Protein AF-0000000083410800 (afdb_homodimer)

Radius of gyration: 38.14 Å; Cα contacts (8 Å, |Δi|>4): 1148; chains: 2; bounding box: 90×113×81 Å

Structure (mmCIF, N/CA/C/O backbone):
data_AF-0000000083410800-model_v1
#
loop_
_entity.id
_entity.type
_entity.pdbx_description
1 polymer 'Site-specific integrase'
#
loop_
_atom_site.group_PDB
_atom_site.id
_atom_site.type_symbol
_atom_site.label_atom_id
_atom_site.label_alt_id
_atom_site.label_comp_id
_atom_site.label_asym_id
_atom_site.label_entity_id
_atom_site.label_seq_id
_atom_site.pdbx_PDB_ins_code
_atom_site.Cartn_x
_atom_site.Cartn_y
_atom_site.Cartn_z
_atom_site.occupancy
_atom_site.B_iso_or_equiv
_atom_site.auth_seq_id
_atom_site.auth_comp_id
_atom_site.auth_asym_id
_atom_site.auth_atom_id
_atom_site.pdbx_PDB_model_num
ATOM 1 N N . MET A 1 1 ? 15.609 52.062 45.719 1 29.45 1 MET A N 1
ATOM 2 C CA . MET A 1 1 ? 15.445 51.281 44.5 1 29.45 1 MET A CA 1
ATOM 3 C C . MET A 1 1 ? 14.336 50.25 44.656 1 29.45 1 MET A C 1
ATOM 5 O O . MET A 1 1 ? 14.344 49.438 45.594 1 29.45 1 MET A O 1
ATOM 9 N N . ALA A 1 2 ? 13.164 50.562 44.406 1 37.78 2 ALA A N 1
ATOM 10 C CA . ALA A 1 2 ? 12.133 49.562 44.656 1 37.78 2 ALA A CA 1
ATOM 11 C C . ALA A 1 2 ? 12.523 48.219 44.031 1 37.78 2 ALA A C 1
ATOM 13 O O . ALA A 1 2 ? 12.977 48.156 42.875 1 37.78 2 ALA A O 1
ATOM 14 N N . ASN A 1 3 ? 12.844 47.281 44.844 1 43.06 3 ASN A N 1
ATOM 15 C CA . ASN A 1 3 ? 13.422 45.969 44.562 1 43.06 3 ASN A CA 1
ATOM 16 C C . ASN A 1 3 ? 12.523 45.156 43.625 1 43.06 3 ASN A C 1
ATOM 18 O O . ASN A 1 3 ? 11.414 44.781 44.031 1 43.06 3 ASN A O 1
ATOM 22 N N . LEU A 1 4 ? 12.461 45.469 42.375 1 48.59 4 LEU A N 1
ATOM 23 C CA . LEU A 1 4 ? 11.789 44.562 41.469 1 48.59 4 LEU A CA 1
ATOM 24 C C . LEU A 1 4 ? 12.281 43.125 41.625 1 48.59 4 LEU A C 1
ATOM 26 O O . LEU A 1 4 ? 13.477 42.844 41.562 1 48.59 4 LEU A O 1
ATOM 30 N N . GLU A 1 5 ? 11.703 42.375 42.531 1 47.44 5 GLU A N 1
ATOM 31 C CA . GLU A 1 5 ? 12.094 41 42.719 1 47.44 5 GLU A CA 1
ATOM 32 C C . GLU A 1 5 ? 11.711 40.156 41.5 1 47.44 5 GLU A C 1
ATOM 34 O O . GLU A 1 5 ? 10.531 40.031 41.156 1 47.44 5 GLU A O 1
ATOM 39 N N . ASN A 1 6 ? 12.516 40.031 40.5 1 51.47 6 ASN A N 1
ATOM 40 C CA . ASN A 1 6 ? 12.289 39.156 39.375 1 51.47 6 ASN A CA 1
ATOM 41 C C . ASN A 1 6 ? 12.578 37.688 39.75 1 51.47 6 ASN A C 1
ATOM 43 O O . ASN A 1 6 ? 13.547 37.406 40.469 1 51.47 6 ASN A O 1
ATOM 47 N N . ARG A 1 7 ? 11.656 36.844 39.719 1 52.59 7 ARG A N 1
ATOM 48 C CA . ARG A 1 7 ? 11.938 35.406 39.938 1 52.59 7 ARG A CA 1
ATOM 49 C C . ARG A 1 7 ? 12.875 34.875 38.844 1 52.59 7 ARG A C 1
ATOM 51 O O . ARG A 1 7 ? 12.898 35.406 37.719 1 52.59 7 ARG A O 1
ATOM 58 N N . LYS A 1 8 ? 13.789 33.906 39.062 1 52.28 8 LYS A N 1
ATOM 59 C CA . LYS A 1 8 ? 14.898 33.375 38.25 1 52.28 8 LYS A CA 1
ATOM 60 C C . LYS A 1 8 ? 14.422 32.969 36.875 1 52.28 8 LYS A C 1
ATOM 62 O O . LYS A 1 8 ? 15.156 33.094 35.906 1 52.28 8 LYS A O 1
ATOM 67 N N . LYS A 1 9 ? 13.117 32.531 36.719 1 59.69 9 LYS A N 1
ATOM 68 C CA . LYS A 1 9 ? 12.734 31.906 35.469 1 59.69 9 LYS A CA 1
ATOM 69 C C . LYS A 1 9 ? 11.727 32.75 34.719 1 59.69 9 LYS A C 1
ATOM 71 O O . LYS A 1 9 ? 11.086 32.281 33.75 1 59.69 9 LYS A O 1
ATOM 76 N N . GLN A 1 10 ? 11.672 34 34.969 1 67 10 GLN A N 1
ATOM 77 C CA . GLN A 1 10 ? 10.664 34.812 34.312 1 67 10 GLN A CA 1
ATOM 78 C C . GLN A 1 10 ? 11.211 35.438 33 1 67 10 GLN A C 1
ATOM 80 O O . GLN A 1 10 ? 12.336 35.938 32.969 1 67 10 GLN A O 1
ATOM 85 N N . ASN A 1 11 ? 10.688 35.188 31.922 1 70.56 11 ASN A N 1
ATOM 86 C CA . ASN A 1 11 ? 10.953 35.781 30.609 1 70.56 11 ASN A CA 1
ATOM 87 C C . ASN A 1 11 ? 9.656 36.188 29.906 1 70.56 11 ASN A C 1
ATOM 89 O O . ASN A 1 11 ? 8.852 35.312 29.547 1 70.56 11 ASN A O 1
ATOM 93 N N . PRO A 1 12 ? 9.586 37.594 29.969 1 78.69 12 PRO A N 1
ATOM 94 C CA . PRO A 1 12 ? 10.469 38.719 30.203 1 78.69 12 PRO A CA 1
ATOM 95 C C . PRO A 1 12 ? 10.547 39.125 31.672 1 78.69 12 PRO A C 1
ATOM 97 O O . PRO A 1 12 ? 9.648 38.781 32.469 1 78.69 12 PRO A O 1
ATOM 100 N N . LYS A 1 13 ? 11.648 39.75 32 1 81.62 13 LYS A N 1
ATOM 101 C CA . LYS A 1 13 ? 11.82 40.312 33.344 1 81.62 13 LYS A CA 1
ATOM 102 C C . LYS A 1 13 ? 11.414 41.781 33.406 1 81.62 13 LYS A C 1
ATOM 104 O O . LYS A 1 13 ? 11.672 42.531 32.469 1 81.62 13 LYS A O 1
ATOM 109 N N . LEU A 1 14 ? 10.688 42.094 34.438 1 84.38 14 LEU A N 1
ATOM 110 C CA . LEU A 1 14 ? 10.367 43.5 34.656 1 84.38 14 LEU A CA 1
ATOM 111 C C . LEU A 1 14 ? 11.547 44.25 35.281 1 84.38 14 LEU A C 1
ATOM 113 O O . LEU A 1 14 ? 12.023 43.844 36.344 1 84.38 14 LEU A O 1
ATOM 117 N N . GLN A 1 15 ? 12.102 45.156 34.562 1 83.62 15 GLN A N 1
ATOM 118 C CA . GLN A 1 15 ? 13.25 45.938 35 1 83.62 15 GLN A CA 1
ATOM 119 C C . GLN A 1 15 ? 12.906 47.438 35.094 1 83.62 15 GLN A C 1
ATOM 121 O O . GLN A 1 15 ? 11.859 47.844 34.594 1 83.62 15 GLN A O 1
ATOM 126 N N . GLN A 1 16 ? 13.727 48.219 35.812 1 81.25 16 GLN A N 1
ATOM 127 C CA . GLN A 1 16 ? 13.531 49.656 35.938 1 81.25 16 GLN A CA 1
ATOM 128 C C . GLN A 1 16 ? 14.812 50.406 35.562 1 81.25 16 GLN A C 1
ATOM 130 O O . GLN A 1 16 ? 15.914 49.906 35.781 1 81.25 16 GLN A O 1
ATOM 135 N N . SER A 1 17 ? 14.719 51.469 34.906 1 82 17 SER A N 1
ATOM 136 C CA . SER A 1 17 ? 15.82 52.375 34.594 1 82 17 SER A CA 1
ATOM 137 C C . SER A 1 17 ? 15.617 53.75 35.25 1 82 17 SER A C 1
ATOM 139 O O . SER A 1 17 ? 14.578 54.375 35.094 1 82 17 SER A O 1
ATOM 141 N N . GLU A 1 18 ? 16.625 54.094 36.094 1 79.5 18 GLU A N 1
ATOM 142 C CA . GLU A 1 18 ? 16.531 55.344 36.812 1 79.5 18 GLU A CA 1
ATOM 143 C C . GLU A 1 18 ? 16.672 56.562 35.875 1 79.5 18 GLU A C 1
ATOM 145 O O . GLU A 1 18 ? 17.516 56.562 35 1 79.5 18 GLU A O 1
ATOM 150 N N . LEU A 1 19 ? 15.789 57.5 36.25 1 78.94 19 LEU A N 1
ATOM 151 C CA . LEU A 1 19 ? 15.836 58.75 35.469 1 78.94 19 LEU A CA 1
ATOM 152 C C . LEU A 1 19 ? 16.406 59.875 36.312 1 78.94 19 LEU A C 1
ATOM 154 O O . LEU A 1 19 ? 16.469 59.781 37.531 1 78.94 19 LEU A O 1
ATOM 158 N N . SER A 1 20 ? 16.891 60.875 35.719 1 75 20 SER A N 1
ATOM 159 C CA . SER A 1 20 ? 17.516 62 36.438 1 75 20 SER A CA 1
ATOM 160 C C . SER A 1 20 ? 16.5 62.75 37.281 1 75 20 SER A C 1
ATOM 162 O O . SER A 1 20 ? 16.875 63.438 38.25 1 75 20 SER A O 1
ATOM 164 N N . ASP A 1 21 ? 15.242 62.562 37.031 1 75.69 21 ASP A N 1
ATOM 165 C CA . ASP A 1 21 ? 14.234 63.375 37.75 1 75.69 21 ASP A CA 1
ATOM 166 C C . ASP A 1 21 ? 13.703 62.625 38.969 1 75.69 21 ASP A C 1
ATOM 168 O O . ASP A 1 21 ? 12.711 63.062 39.562 1 75.69 21 ASP A O 1
ATOM 172 N N . GLY A 1 22 ? 14.289 61.625 39.25 1 77.44 22 GLY A N 1
ATOM 173 C CA . GLY A 1 22 ? 13.914 60.938 40.469 1 77.44 22 GLY A CA 1
ATOM 174 C C . GLY A 1 22 ? 12.898 59.844 40.25 1 77.44 22 GLY A C 1
ATOM 175 O O . GLY A 1 22 ? 12.461 59.188 41.188 1 77.44 22 GLY A O 1
ATOM 176 N N . ARG A 1 23 ? 12.531 59.594 39.031 1 82.62 23 ARG A N 1
ATOM 177 C CA . ARG A 1 23 ? 11.633 58.5 38.688 1 82.62 23 ARG A CA 1
ATOM 178 C C . ARG A 1 23 ? 12.406 57.375 38.031 1 82.62 23 ARG A C 1
ATOM 180 O O . ARG A 1 23 ? 13.578 57.5 37.688 1 82.62 23 ARG A O 1
ATOM 187 N N . ALA A 1 24 ? 11.617 56.25 37.938 1 83.69 24 ALA A N 1
ATOM 188 C CA . ALA A 1 24 ? 12.156 55.094 37.219 1 83.69 24 ALA A CA 1
ATOM 189 C C . ALA A 1 24 ? 11.188 54.625 36.125 1 83.69 24 ALA A C 1
ATOM 191 O O . ALA A 1 24 ? 9.969 54.594 36.344 1 83.69 24 ALA A O 1
ATOM 192 N N . SER A 1 25 ? 11.727 54.5 35 1 85 25 SER A N 1
ATOM 193 C CA . SER A 1 25 ? 10.93 53.906 33.938 1 85 25 SER A CA 1
ATOM 194 C C . SER A 1 25 ? 10.938 52.375 34 1 85 25 SER A C 1
ATOM 196 O O . SER A 1 25 ? 11.984 51.781 34.219 1 85 25 SER A O 1
ATOM 198 N N . LEU A 1 26 ? 9.742 51.812 33.875 1 85.5 26 LEU A N 1
ATOM 199 C CA . LEU A 1 26 ? 9.633 50.375 33.875 1 85.5 26 LEU A CA 1
ATOM 200 C C . LEU A 1 26 ? 9.711 49.812 32.469 1 85.5 26 LEU A C 1
ATOM 202 O O . LEU A 1 26 ? 9.172 50.406 31.516 1 85.5 26 LEU A O 1
ATOM 206 N N . TYR A 1 27 ? 10.477 48.781 32.281 1 86 27 TYR A N 1
ATOM 207 C CA . TYR A 1 27 ? 10.578 48.125 30.984 1 86 27 TYR A CA 1
ATOM 208 C C . TYR A 1 27 ? 10.688 46.594 31.156 1 86 27 TYR A C 1
ATOM 210 O O . TYR A 1 27 ? 11.047 46.125 32.25 1 86 27 TYR A O 1
ATOM 218 N N . LEU A 1 28 ? 10.305 45.875 30.047 1 84.44 28 LEU A N 1
ATOM 219 C CA . LEU A 1 28 ? 10.469 44.406 30.031 1 84.44 28 LEU A CA 1
ATOM 220 C C . LEU A 1 28 ? 11.734 44.031 29.297 1 84.44 28 LEU A C 1
ATOM 222 O O . LEU A 1 28 ? 12.055 44.594 28.25 1 84.44 28 LEU A O 1
ATOM 226 N N . GLU A 1 29 ? 12.469 43.188 29.844 1 80.25 29 GLU A N 1
ATOM 227 C CA . GLU A 1 29 ? 13.656 42.625 29.203 1 80.25 29 GLU A CA 1
ATOM 228 C C . GLU A 1 29 ? 13.445 41.156 28.828 1 80.25 29 GLU A C 1
ATOM 230 O O . GLU A 1 29 ? 13.203 40.312 29.703 1 80.25 29 GLU A O 1
ATOM 235 N N . TYR A 1 30 ? 13.445 40.938 27.5 1 78.81 30 TYR A N 1
ATOM 236 C CA . TYR A 1 30 ? 13.312 39.594 26.984 1 78.81 30 TYR A CA 1
ATOM 237 C C . TYR A 1 30 ? 14.68 38.938 26.797 1 78.81 30 TYR A C 1
ATOM 239 O O . TYR A 1 30 ? 15.602 39.562 26.266 1 78.81 30 TYR A O 1
ATOM 247 N N . TYR A 1 31 ? 14.781 37.781 27.281 1 71.44 31 TYR A N 1
ATOM 248 C CA . TYR A 1 31 ? 15.969 37 26.984 1 71.44 31 TYR A CA 1
ATOM 249 C C . TYR A 1 31 ? 15.734 36.094 25.766 1 71.44 31 TYR A C 1
ATOM 251 O O . TYR A 1 31 ? 14.891 35.188 25.797 1 71.44 31 TYR A O 1
ATOM 259 N N . LEU A 1 32 ? 16.359 36.438 24.672 1 64.44 32 LEU A N 1
ATOM 260 C CA . LEU A 1 32 ? 16.109 35.75 23.406 1 64.44 32 LEU A CA 1
ATOM 261 C C . LEU A 1 32 ? 17.156 34.656 23.156 1 64.44 32 LEU A C 1
ATOM 263 O O . LEU A 1 32 ? 17.172 34.062 22.078 1 64.44 32 LEU A O 1
ATOM 267 N N . GLY A 1 33 ? 18.062 34.375 23.938 1 64.62 33 GLY A N 1
ATOM 268 C CA . GLY A 1 33 ? 19.078 33.344 23.828 1 64.62 33 GLY A CA 1
ATOM 269 C C . GLY A 1 33 ? 20.484 33.875 23.75 1 64.62 33 GLY A C 1
ATOM 270 O O . GLY A 1 33 ? 20.703 35.062 23.906 1 64.62 33 GLY A O 1
ATOM 271 N N . ARG A 1 34 ? 21.484 32.875 23.75 1 61.78 34 ARG A N 1
ATOM 272 C CA . ARG A 1 34 ? 22.891 33.281 23.672 1 61.78 34 ARG A CA 1
ATOM 273 C C . ARG A 1 34 ? 23.578 32.688 22.469 1 61.78 34 ARG A C 1
ATOM 275 O O . ARG A 1 34 ? 23.188 31.609 22 1 61.78 34 ARG A O 1
ATOM 282 N N . THR A 1 35 ? 24.266 33.312 21.672 1 62 35 THR A N 1
ATOM 283 C CA . THR A 1 35 ? 25.141 32.844 20.609 1 62 35 THR A CA 1
ATOM 284 C C . THR A 1 35 ? 26.594 32.75 21.094 1 62 35 THR A C 1
ATOM 286 O O . THR A 1 35 ? 27.078 33.656 21.781 1 62 35 THR A O 1
ATOM 289 N N . GLU A 1 36 ? 27.141 31.516 20.812 1 62.75 36 GLU A N 1
ATOM 290 C CA . GLU A 1 36 ? 28.547 31.328 21.156 1 62.75 36 GLU A CA 1
ATOM 291 C C . GLU A 1 36 ? 29.438 31.359 19.922 1 62.75 36 GLU A C 1
ATOM 293 O O . GLU A 1 36 ? 29.156 30.672 18.938 1 62.75 36 GLU A O 1
ATOM 298 N N . SER A 1 37 ? 30.328 32.219 19.781 1 68.56 37 SER A N 1
ATOM 299 C CA . SER A 1 37 ? 31.312 32.25 18.719 1 68.56 37 SER A CA 1
ATOM 300 C C . SER A 1 37 ? 32.719 32 19.266 1 68.56 37 SER A C 1
ATOM 302 O O . SER A 1 37 ? 33.094 32.562 20.297 1 68.56 37 SER A O 1
ATOM 304 N N . PRO A 1 38 ? 33.438 31.125 18.562 1 72.19 38 PRO A N 1
ATOM 305 C CA . PRO A 1 38 ? 34.812 30.875 19.047 1 72.19 38 PRO A CA 1
ATOM 306 C C . PRO A 1 38 ? 35.688 32.125 18.984 1 72.19 38 PRO A C 1
ATOM 308 O O . PRO A 1 38 ? 35.562 32.906 18.047 1 72.19 38 PRO A O 1
ATOM 311 N N . VAL A 1 39 ? 36.438 32.25 19.953 1 76.25 39 VAL A N 1
ATOM 312 C CA . VAL A 1 39 ? 37.438 33.312 19.938 1 76.25 39 VAL A CA 1
ATOM 313 C C . VAL A 1 39 ? 38.688 32.812 19.219 1 76.25 39 VAL A C 1
ATOM 315 O O . VAL A 1 39 ? 39.281 31.797 19.594 1 76.25 39 VAL A O 1
ATOM 318 N N . LEU A 1 40 ? 39 33.469 18.062 1 76.31 40 LEU A N 1
ATOM 319 C CA . LEU A 1 40 ? 40.125 33.062 17.25 1 76.31 40 LEU A CA 1
ATOM 320 C C . LEU A 1 40 ? 41.281 34.062 17.438 1 76.31 40 LEU A C 1
ATOM 322 O O . LEU A 1 40 ? 41.062 35.219 17.734 1 76.31 40 LEU A O 1
ATOM 326 N N . ASP A 1 41 ? 42.469 33.625 17.391 1 73.25 41 ASP A N 1
ATOM 327 C CA . ASP A 1 41 ? 43.656 34.469 17.422 1 73.25 41 ASP A CA 1
ATOM 328 C C . ASP A 1 41 ? 43.969 35.062 16.047 1 73.25 41 ASP A C 1
ATOM 330 O O . ASP A 1 41 ? 43.219 34.812 15.086 1 73.25 41 ASP A O 1
ATOM 334 N N . ASP A 1 42 ? 44.938 35.906 15.938 1 74.5 42 ASP A N 1
ATOM 335 C CA . ASP A 1 42 ? 45.312 36.625 14.719 1 74.5 42 ASP A CA 1
ATOM 336 C C . ASP A 1 42 ? 45.562 35.656 13.578 1 74.5 42 ASP A C 1
ATOM 338 O O . ASP A 1 42 ? 45.406 36 12.398 1 74.5 42 ASP A O 1
ATOM 342 N N . ASP A 1 43 ? 45.844 34.406 13.812 1 78.44 43 ASP A N 1
ATOM 343 C CA . ASP A 1 43 ? 46.188 33.406 12.797 1 78.44 43 ASP A CA 1
ATOM 344 C C . ASP A 1 43 ? 44.969 32.5 12.5 1 78.44 43 ASP A C 1
ATOM 346 O O . ASP A 1 43 ? 45.094 31.531 11.758 1 78.44 43 ASP A O 1
ATOM 350 N N . GLY A 1 44 ? 43.812 32.75 13.086 1 74.31 44 GLY A N 1
ATOM 351 C CA . GLY A 1 44 ? 42.562 32.062 12.805 1 74.31 44 GLY A CA 1
ATOM 352 C C . GLY A 1 44 ? 42.375 30.812 13.656 1 74.31 44 GLY A C 1
ATOM 353 O O . GLY A 1 44 ? 41.5 29.984 13.359 1 74.31 44 GLY A O 1
ATOM 354 N N . ASN A 1 45 ? 43.25 30.641 14.586 1 76 45 ASN A N 1
ATOM 355 C CA . ASN A 1 45 ? 43.125 29.453 15.43 1 76 45 ASN A CA 1
ATOM 356 C C . ASN A 1 45 ? 42.281 29.734 16.656 1 76 45 ASN A C 1
ATOM 358 O O . ASN A 1 45 ? 42.188 30.859 17.125 1 76 45 ASN A O 1
ATOM 362 N N . GLN A 1 46 ? 41.656 28.672 17.25 1 77.62 46 GLN A N 1
ATOM 363 C CA . GLN A 1 46 ? 40.781 28.734 18.422 1 77.62 46 GLN A CA 1
ATOM 364 C C . GLN A 1 46 ? 41.562 29.094 19.688 1 77.62 46 GLN A C 1
ATOM 366 O O . GLN A 1 46 ? 42.594 28.469 19.969 1 77.62 46 GLN A O 1
ATOM 371 N N . VAL A 1 47 ? 41.156 30.062 20.469 1 78.56 47 VAL A N 1
ATOM 372 C CA . VAL A 1 47 ? 41.844 30.516 21.688 1 78.56 47 VAL A CA 1
ATOM 373 C C . VAL A 1 47 ? 41.281 29.75 22.891 1 78.56 47 VAL A C 1
ATOM 375 O O . VAL A 1 47 ? 40.062 29.547 23 1 78.56 47 VAL A O 1
ATOM 378 N N . PHE A 1 48 ? 42.156 29.281 23.656 1 78.62 48 PHE A N 1
ATOM 379 C CA . PHE A 1 48 ? 41.781 28.516 24.844 1 78.62 48 PHE A CA 1
ATOM 380 C C . PHE A 1 48 ? 42.094 29.297 26.109 1 78.62 48 PHE A C 1
ATOM 382 O O . PHE A 1 48 ? 42.969 30.156 26.125 1 78.62 48 PHE A O 1
ATOM 389 N N . TYR A 1 49 ? 41.375 29.047 27.172 1 76.94 49 TYR A N 1
ATOM 390 C CA . TYR A 1 49 ? 41.656 29.625 28.484 1 76.94 49 TYR A CA 1
ATOM 391 C C . TYR A 1 49 ? 43 29.141 29.016 1 76.94 49 TYR A C 1
ATOM 393 O O . TYR A 1 49 ? 43.312 27.953 28.891 1 76.94 49 TYR A O 1
ATOM 401 N N . THR A 1 50 ? 43.875 30.078 29.438 1 75.44 50 THR A N 1
ATOM 402 C CA . THR A 1 50 ? 45.188 29.703 29.906 1 75.44 50 THR A CA 1
ATOM 403 C C . THR A 1 50 ? 45.219 29.547 31.422 1 75.44 50 THR A C 1
ATOM 405 O O . THR A 1 50 ? 46.125 28.922 31.984 1 75.44 50 THR A O 1
ATOM 408 N N . ASP A 1 51 ? 44.188 30.266 32.094 1 74.12 51 ASP A N 1
ATOM 409 C CA . ASP A 1 51 ? 44.188 30.203 33.562 1 74.12 51 ASP A CA 1
ATOM 410 C C . ASP A 1 51 ? 42.781 30.047 34.094 1 74.12 51 ASP A C 1
ATOM 412 O O . ASP A 1 51 ? 41.812 30.219 33.375 1 74.12 51 ASP A O 1
ATOM 416 N N . GLY A 1 52 ? 42.625 29.531 35.375 1 64.69 52 GLY A N 1
ATOM 417 C CA . GLY A 1 52 ? 41.375 29.406 36.125 1 64.69 52 GLY A CA 1
ATOM 418 C C . GLY A 1 52 ? 40.688 28.062 35.906 1 64.69 52 GLY A C 1
ATOM 419 O O . GLY A 1 52 ? 41.312 27.141 35.375 1 64.69 52 GLY A O 1
ATOM 420 N N . ALA A 1 53 ? 39.469 27.906 36.344 1 69.25 53 ALA A N 1
ATOM 421 C CA . ALA A 1 53 ? 38.75 26.641 36.344 1 69.25 53 ALA A CA 1
ATOM 422 C C . ALA A 1 53 ? 38.406 26.219 34.906 1 69.25 53 ALA A C 1
ATOM 424 O O . ALA A 1 53 ? 38.156 25.047 34.656 1 69.25 53 ALA A O 1
ATOM 425 N N . MET A 1 54 ? 38.562 27.094 33.938 1 68.81 54 MET A N 1
ATOM 426 C CA . MET A 1 54 ? 38.219 26.797 32.531 1 68.81 54 MET A CA 1
ATOM 427 C C . MET A 1 54 ? 39.469 26.609 31.703 1 68.81 54 MET A C 1
ATOM 429 O O . MET A 1 54 ? 39.438 26.594 30.469 1 68.81 54 MET A O 1
ATOM 433 N N . ALA A 1 55 ? 40.625 26.406 32.344 1 71.44 55 ALA A N 1
ATOM 434 C CA . ALA A 1 55 ? 41.875 26.234 31.641 1 71.44 55 ALA A CA 1
ATOM 435 C C . ALA A 1 55 ? 41.844 25.047 30.703 1 71.44 55 ALA A C 1
ATOM 437 O O . ALA A 1 55 ? 41.438 23.953 31.094 1 71.44 55 ALA A O 1
ATOM 438 N N . GLY A 1 56 ? 42.219 25.234 29.328 1 74.44 56 GLY A N 1
ATOM 439 C CA . GLY A 1 56 ? 42.219 24.203 28.312 1 74.44 56 GLY A CA 1
ATOM 440 C C . GLY A 1 56 ? 40.938 24.172 27.5 1 74.44 56 GLY A C 1
ATOM 441 O O . GLY A 1 56 ? 40.844 23.453 26.484 1 74.44 56 GLY A O 1
ATOM 442 N N . LYS A 1 57 ? 40 24.828 27.984 1 73.31 57 LYS A N 1
ATOM 443 C CA . LYS A 1 57 ? 38.719 24.844 27.25 1 73.31 57 LYS A CA 1
ATOM 444 C C . LYS A 1 57 ? 38.688 25.984 26.25 1 73.31 57 LYS A C 1
ATOM 446 O O . LYS A 1 57 ? 39.281 27.031 26.469 1 73.31 57 LYS A O 1
ATOM 451 N N . PRO A 1 58 ? 38.062 25.672 25.156 1 76.5 58 PRO A N 1
ATOM 452 C CA . PRO A 1 58 ? 38 26.734 24.156 1 76.5 58 PRO A CA 1
ATOM 453 C C . PRO A 1 58 ? 37.188 27.953 24.625 1 76.5 58 PRO A C 1
ATOM 455 O O . PRO A 1 58 ? 36.188 27.797 25.328 1 76.5 58 PRO A O 1
ATOM 458 N N . LYS A 1 59 ? 37.656 29.125 24.422 1 74.62 59 LYS A N 1
ATOM 459 C CA . LYS A 1 59 ? 37.031 30.375 24.766 1 74.62 59 LYS A CA 1
ATOM 460 C C . LYS A 1 59 ? 35.969 30.75 23.75 1 74.62 59 LYS A C 1
ATOM 462 O O . LYS A 1 59 ? 36.188 30.672 22.547 1 74.62 59 LYS A O 1
ATOM 467 N N . TYR A 1 60 ? 34.812 30.922 24.281 1 74.56 60 TYR A N 1
ATOM 468 C CA . TYR A 1 60 ? 33.719 31.375 23.422 1 74.56 60 TYR A CA 1
ATOM 469 C C . TYR A 1 60 ? 33.25 32.781 23.828 1 74.56 60 TYR A C 1
ATOM 471 O O . TYR A 1 60 ? 33.281 33.094 25.016 1 74.56 60 TYR A O 1
ATOM 479 N N . LYS A 1 61 ? 33.156 33.688 22.953 1 71.62 61 LYS A N 1
ATOM 480 C CA . LYS A 1 61 ? 32.469 34.938 23.203 1 71.62 61 LYS A CA 1
ATOM 481 C C . LYS A 1 61 ? 30.953 34.719 23.234 1 71.62 61 LYS A C 1
ATOM 483 O O . LYS A 1 61 ? 30.359 34.188 22.281 1 71.62 61 LYS A O 1
ATOM 488 N N . ILE A 1 62 ? 30.422 34.844 24.406 1 68.56 62 ILE A N 1
ATOM 489 C CA . ILE A 1 62 ? 28.984 34.625 24.578 1 68.56 62 ILE A CA 1
ATOM 490 C C . ILE A 1 62 ? 28.234 35.938 24.391 1 68.56 62 ILE A C 1
ATOM 492 O O . ILE A 1 62 ? 28.562 36.938 25.047 1 68.56 62 ILE A O 1
ATOM 496 N N . LYS A 1 63 ? 27.562 36.062 23.453 1 64.88 63 LYS A N 1
ATOM 497 C CA . LYS A 1 63 ? 26.703 37.25 23.266 1 64.88 63 LYS A CA 1
ATOM 498 C C . LYS A 1 63 ? 25.25 36.906 23.594 1 64.88 63 LYS A C 1
ATOM 500 O O . LYS A 1 63 ? 24.672 36 23.016 1 64.88 63 LYS A O 1
ATOM 505 N N . HIS A 1 64 ? 24.766 37.562 24.688 1 66.94 64 HIS A N 1
ATOM 506 C CA . HIS A 1 64 ? 23.359 37.375 25.062 1 66.94 64 HIS A CA 1
ATOM 507 C C . HIS A 1 64 ? 22.453 38.281 24.203 1 66.94 64 HIS A C 1
ATOM 509 O O . HIS A 1 64 ? 22.75 39.469 24.031 1 66.94 64 HIS A O 1
ATOM 515 N N . SER A 1 65 ? 21.609 37.625 23.562 1 67.44 65 SER A N 1
ATOM 516 C CA . SER A 1 65 ? 20.609 38.406 22.812 1 67.44 65 SER A CA 1
ATOM 517 C C . SER A 1 65 ? 19.422 38.781 23.688 1 67.44 65 SER A C 1
ATOM 519 O O . SER A 1 65 ? 18.75 37.906 24.234 1 67.44 65 SER A O 1
ATOM 521 N N . ARG A 1 66 ? 19.406 40.062 24.031 1 71.44 66 ARG A N 1
ATOM 522 C CA . ARG A 1 66 ? 18.312 40.562 24.859 1 71.44 66 ARG A CA 1
ATOM 523 C C . ARG A 1 66 ? 17.516 41.625 24.125 1 71.44 66 ARG A C 1
ATOM 525 O O . ARG A 1 66 ? 18.078 42.375 23.312 1 71.44 66 ARG A O 1
ATOM 532 N N . LYS A 1 67 ? 16.219 41.594 24.25 1 75 67 LYS A N 1
ATOM 533 C CA . LYS A 1 67 ? 15.32 42.625 23.703 1 75 67 LYS A CA 1
ATOM 534 C C . LYS A 1 67 ? 14.586 43.344 24.812 1 75 67 LYS A C 1
ATOM 536 O O . LYS A 1 67 ? 14.094 42.719 25.766 1 75 67 LYS A O 1
ATOM 541 N N . LYS A 1 68 ? 14.68 44.719 24.766 1 77.31 68 LYS A N 1
ATOM 542 C CA . LYS A 1 68 ? 14.008 45.531 25.766 1 77.31 68 LYS A CA 1
ATOM 543 C C . LYS A 1 68 ? 12.703 46.094 25.234 1 77.31 68 LYS A C 1
ATOM 545 O O . LYS A 1 68 ? 12.625 46.5 24.062 1 77.31 68 LYS A O 1
ATOM 550 N N . GLU A 1 69 ? 11.695 46 26.062 1 80 69 GLU A N 1
ATOM 551 C CA . GLU A 1 69 ? 10.398 46.594 25.781 1 80 69 GLU A CA 1
ATOM 552 C C . GLU A 1 69 ? 10.023 47.625 26.859 1 80 69 GLU A C 1
ATOM 554 O O . GLU A 1 69 ? 9.758 47.25 28 1 80 69 GLU A O 1
ATOM 559 N N . ASN A 1 70 ? 10.117 48.844 26.453 1 79.06 70 ASN A N 1
ATOM 560 C CA . ASN A 1 70 ? 9.734 49.906 27.391 1 79.06 70 ASN A CA 1
ATOM 561 C C . ASN A 1 70 ? 8.227 49.938 27.594 1 79.06 70 ASN A C 1
ATOM 563 O O . ASN A 1 70 ? 7.465 50 26.625 1 79.06 70 ASN A O 1
ATOM 567 N N . LEU A 1 71 ? 7.723 49.938 28.781 1 80.31 71 LEU A N 1
ATOM 568 C CA . LEU A 1 71 ? 6.305 49.875 29.109 1 80.31 71 LEU A CA 1
ATOM 569 C C . LEU A 1 71 ? 5.715 51.281 29.234 1 80.31 71 LEU A C 1
ATOM 571 O O . LEU A 1 71 ? 4.5 51.438 29.375 1 80.31 71 LEU A O 1
ATOM 575 N N . ASN A 1 72 ? 6.633 52.25 29.219 1 76.25 72 ASN A N 1
ATOM 576 C CA . ASN A 1 72 ? 6.285 53.625 29.453 1 76.25 72 ASN A CA 1
ATOM 577 C C . ASN A 1 72 ? 5.484 53.812 30.734 1 76.25 72 ASN A C 1
ATOM 579 O O . ASN A 1 72 ? 4.516 54.562 30.766 1 76.25 72 ASN A O 1
ATOM 583 N N . LEU A 1 73 ? 5.676 53.125 31.609 1 82.06 73 LEU A N 1
ATOM 584 C CA . LEU A 1 73 ? 5.207 53.219 33 1 82.06 73 LEU A CA 1
ATOM 585 C C . LEU A 1 73 ? 6.316 53.719 33.906 1 82.06 73 LEU A C 1
ATOM 587 O O . LEU A 1 73 ? 7.469 53.312 33.781 1 82.06 73 LEU A O 1
ATOM 591 N N . TYR A 1 74 ? 5.914 54.719 34.75 1 82.12 74 TYR A N 1
ATOM 592 C CA . TYR A 1 74 ? 6.906 55.344 35.594 1 82.12 74 TYR A CA 1
ATOM 593 C C . TYR A 1 74 ? 6.504 55.25 37.062 1 82.12 74 TYR A C 1
ATOM 595 O O . TYR A 1 74 ? 5.316 55.312 37.406 1 82.12 74 TYR A O 1
ATOM 603 N N . ILE A 1 75 ? 7.484 55.031 37.844 1 84.88 75 ILE A N 1
ATOM 604 C CA . ILE A 1 75 ? 7.258 55 39.281 1 84.88 75 ILE A CA 1
ATOM 605 C C . ILE A 1 75 ? 8.188 55.969 40 1 84.88 75 ILE A C 1
ATOM 607 O O . ILE A 1 75 ? 9.258 56.312 39.469 1 84.88 75 ILE A O 1
ATOM 611 N N . TRP A 1 76 ? 7.734 56.438 41.125 1 81.38 76 TRP A N 1
ATOM 612 C CA . TRP A 1 76 ? 8.57 57.281 41.969 1 81.38 76 TRP A CA 1
ATOM 613 C C . TRP A 1 76 ? 9.594 56.469 42.75 1 81.38 76 TRP A C 1
ATOM 615 O O . TRP A 1 76 ? 9.234 55.531 43.469 1 81.38 76 TRP A O 1
ATOM 625 N N . LEU A 1 77 ? 10.852 56.75 42.594 1 79.81 77 LEU A N 1
ATOM 626 C CA . LEU A 1 77 ? 11.914 56.031 43.25 1 79.81 77 LEU A CA 1
ATOM 627 C C . LEU A 1 77 ? 11.844 56.25 44.781 1 79.81 77 LEU A C 1
ATOM 629 O O . LEU A 1 77 ? 12.094 55.312 45.531 1 79.81 77 LEU A O 1
ATOM 633 N N . HIS A 1 78 ? 11.508 5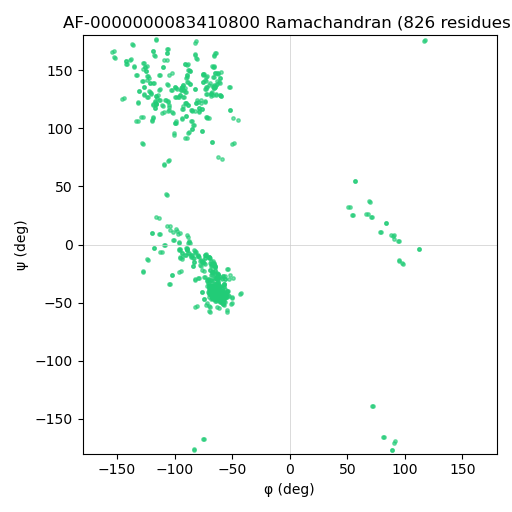7.5 45.156 1 79.31 78 HIS A N 1
ATOM 634 C CA . HIS A 1 78 ? 11.336 57.875 46.562 1 79.31 78 HIS A CA 1
ATOM 635 C C . HIS A 1 78 ? 9.992 58.562 46.812 1 79.31 78 HIS A C 1
ATOM 637 O O . HIS A 1 78 ? 9.906 59.781 46.812 1 79.31 78 HIS A O 1
ATOM 643 N N . PRO A 1 79 ? 8.938 57.719 47.062 1 81.88 79 PRO A N 1
ATOM 644 C CA . PRO A 1 79 ? 7.609 58.281 47.25 1 81.88 79 PRO A CA 1
ATOM 645 C C . PRO A 1 79 ? 7.523 59.125 48.531 1 81.88 79 PRO A C 1
ATOM 647 O O . PRO A 1 79 ? 8.008 58.719 49.594 1 81.88 79 PRO A O 1
ATOM 650 N N . ARG A 1 80 ? 6.922 60.25 48.469 1 81.62 80 ARG A N 1
ATOM 651 C CA . ARG A 1 80 ? 6.918 61.188 49.562 1 81.62 80 ARG A CA 1
ATOM 652 C C . ARG A 1 80 ? 5.59 61.156 50.312 1 81.62 80 ARG A C 1
ATOM 654 O O . ARG A 1 80 ? 5.496 61.656 51.469 1 81.62 80 ARG A O 1
ATOM 661 N N . ASN A 1 81 ? 4.633 60.781 49.594 1 82.38 81 ASN A N 1
ATOM 662 C CA . ASN A 1 81 ? 3.314 60.781 50.219 1 82.38 81 ASN A CA 1
ATOM 663 C C . ASN A 1 81 ? 2.549 59.5 49.875 1 82.38 81 ASN A C 1
ATOM 665 O O . ASN A 1 81 ? 3.037 58.656 49.125 1 82.38 81 ASN A O 1
ATOM 669 N N . GLN A 1 82 ? 1.503 59.375 50.5 1 77.31 82 GLN A N 1
ATOM 670 C CA . GLN A 1 82 ? 0.692 58.156 50.375 1 77.31 82 GLN A CA 1
ATOM 671 C C . GLN A 1 82 ? 0.143 58 48.969 1 77.31 82 GLN A C 1
ATOM 673 O O . GLN A 1 82 ? 0.035 56.875 48.469 1 77.31 82 GLN A O 1
ATOM 678 N N . GLN A 1 83 ? -0.011 59.125 48.438 1 75.88 83 GLN A N 1
ATOM 679 C CA . GLN A 1 83 ? -0.555 59.094 47.094 1 75.88 83 GLN A CA 1
ATOM 680 C C . GLN A 1 83 ? 0.464 58.531 46.094 1 75.88 83 GLN A C 1
ATOM 682 O O . GLN A 1 83 ? 0.12 57.719 45.219 1 75.88 83 GLN A O 1
ATOM 687 N N . GLU A 1 84 ? 1.605 58.938 46.25 1 78.62 84 GLU A N 1
ATOM 688 C CA . GLU A 1 84 ? 2.68 58.469 45.375 1 78.62 84 GLU A CA 1
ATOM 689 C C . GLU A 1 84 ? 2.939 56.969 45.594 1 78.62 84 GLU A C 1
ATOM 691 O O . GLU A 1 84 ? 3.215 56.25 44.656 1 78.62 84 GLU A O 1
ATOM 696 N N . ARG A 1 85 ? 2.758 56.531 46.781 1 80.5 85 ARG A N 1
ATOM 697 C CA . ARG A 1 85 ? 2.938 55.125 47.094 1 80.5 85 ARG A CA 1
ATOM 698 C C . ARG A 1 85 ? 1.846 54.281 46.469 1 80.5 85 ARG A C 1
ATOM 700 O O . ARG A 1 85 ? 2.121 53.219 45.938 1 80.5 85 ARG A O 1
ATOM 707 N N . MET A 1 86 ? 0.759 54.875 46.531 1 79.44 86 MET A N 1
ATOM 708 C CA . MET A 1 86 ? -0.355 54.125 45.938 1 79.44 86 MET A CA 1
ATOM 709 C C . MET A 1 86 ? -0.236 54.094 44.438 1 79.44 86 MET A C 1
ATOM 711 O O . MET A 1 86 ? -0.502 53.062 43.812 1 79.44 86 MET A O 1
ATOM 715 N N . GLN A 1 87 ? 0.225 55.125 43.906 1 78.56 87 GLN A N 1
ATOM 716 C CA . GLN A 1 87 ? 0.461 55.156 42.469 1 78.56 87 GLN A CA 1
ATOM 717 C C . GLN A 1 87 ? 1.516 54.125 42.062 1 78.56 87 GLN A C 1
ATOM 719 O O . GLN A 1 87 ? 1.358 53.469 41.031 1 78.56 87 GLN A O 1
ATOM 724 N N . ASN A 1 88 ? 2.506 54.094 42.75 1 79.94 88 ASN A N 1
ATOM 725 C CA . ASN A 1 88 ? 3.557 53.125 42.5 1 79.94 88 ASN A CA 1
ATOM 726 C C . ASN A 1 88 ? 3.02 51.688 42.531 1 79.94 88 ASN A C 1
ATOM 728 O O . ASN A 1 88 ? 3.342 50.875 41.688 1 79.94 88 ASN A O 1
ATOM 732 N N . LYS A 1 89 ? 2.193 51.469 43.531 1 80.25 89 LYS A N 1
ATOM 733 C CA . LYS A 1 89 ? 1.622 50.125 43.688 1 80.25 89 LYS A CA 1
ATOM 734 C C . LYS A 1 89 ? 0.751 49.781 42.5 1 80.25 89 LYS A C 1
ATOM 736 O O . LYS A 1 89 ? 0.85 48.656 41.969 1 80.25 89 LYS A O 1
ATOM 741 N N . ASN A 1 90 ? 0.017 50.719 42.094 1 78.88 90 ASN A N 1
ATOM 742 C CA . ASN A 1 90 ? -0.863 50.469 40.969 1 78.88 90 ASN A CA 1
ATOM 743 C C . ASN A 1 90 ? -0.072 50.312 39.688 1 78.88 90 ASN A C 1
ATOM 745 O O . ASN A 1 90 ? -0.387 49.438 38.844 1 78.88 90 ASN A O 1
ATOM 749 N N . THR A 1 91 ? 0.866 51.125 39.562 1 80.06 91 THR A N 1
ATOM 750 C CA . THR A 1 91 ? 1.692 51.062 38.375 1 80.06 91 THR A CA 1
ATOM 751 C C . THR A 1 91 ? 2.449 49.719 38.312 1 80.06 91 THR A C 1
ATOM 753 O O . THR A 1 91 ? 2.555 49.125 37.219 1 80.06 91 THR A O 1
ATOM 756 N N . PHE A 1 92 ? 2.893 49.312 39.375 1 81 92 PHE A N 1
ATOM 757 C CA . PHE A 1 92 ? 3.588 48.031 39.406 1 81 92 PHE A CA 1
ATOM 758 C C . PHE A 1 92 ? 2.635 46.875 39.094 1 81 92 PHE A C 1
ATOM 760 O O . PHE A 1 92 ? 2.998 45.938 38.375 1 81 92 PHE A O 1
ATOM 767 N N . ALA A 1 93 ? 1.51 47 39.625 1 78.56 93 ALA A N 1
ATOM 768 C CA . ALA A 1 93 ? 0.522 45.969 39.375 1 78.56 93 ALA A CA 1
ATOM 769 C C . ALA A 1 93 ? 0.183 45.875 37.875 1 78.56 93 ALA A C 1
ATOM 771 O O . ALA A 1 93 ? 0.066 44.781 37.312 1 78.56 93 ALA A O 1
ATOM 772 N N . LEU A 1 94 ? 0.155 47.031 37.375 1 78.44 94 LEU A N 1
ATOM 773 C CA . LEU A 1 94 ? -0.105 47.094 35.938 1 78.44 94 LEU A CA 1
ATOM 774 C C . LEU A 1 94 ? 1.074 46.562 35.125 1 78.44 94 LEU A C 1
ATOM 776 O O . LEU A 1 94 ? 0.885 45.781 34.188 1 78.44 94 LEU A O 1
ATOM 780 N N . ALA A 1 95 ? 2.162 46.938 35.469 1 78.94 95 ALA A N 1
ATOM 781 C CA . ALA A 1 95 ? 3.365 46.438 34.781 1 78.94 95 ALA A CA 1
ATOM 782 C C . ALA A 1 95 ? 3.488 44.938 34.906 1 78.94 95 ALA A C 1
ATOM 784 O O . ALA A 1 95 ? 3.859 44.25 33.938 1 78.94 95 ALA A O 1
ATOM 785 N N . GLU A 1 96 ? 3.158 44.469 36.031 1 78.44 96 GLU A N 1
ATOM 786 C CA . GLU A 1 96 ? 3.217 43.031 36.25 1 78.44 96 GLU A CA 1
ATOM 787 C C . GLU A 1 96 ? 2.17 42.312 35.406 1 78.44 96 GLU A C 1
ATOM 789 O O . GLU A 1 96 ? 2.434 41.219 34.875 1 78.44 96 GLU A O 1
ATOM 794 N N . LYS A 1 97 ? 1.104 42.812 35.312 1 75.56 97 LYS A N 1
ATOM 795 C CA . LYS A 1 97 ? 0.075 42.25 34.438 1 75.56 97 LYS A CA 1
ATOM 796 C C . LYS A 1 97 ? 0.527 42.188 33 1 75.56 97 LYS A C 1
ATOM 798 O O . LYS A 1 97 ? 0.336 41.188 32.312 1 75.56 97 LYS A O 1
ATOM 803 N N . ILE A 1 98 ? 1.104 43.312 32.625 1 76.25 98 ILE A N 1
ATOM 804 C CA . ILE A 1 98 ? 1.629 43.375 31.25 1 76.25 98 ILE A CA 1
ATOM 805 C C . ILE A 1 98 ? 2.738 42.344 31.078 1 76.25 98 ILE A C 1
ATOM 807 O O . ILE A 1 98 ? 2.789 41.625 30.078 1 76.25 98 ILE A O 1
ATOM 811 N N . ARG A 1 99 ? 3.521 42.281 32 1 76.75 99 ARG A N 1
ATOM 812 C CA . ARG A 1 99 ? 4.602 41.312 31.969 1 76.75 99 ARG A CA 1
ATOM 813 C C . ARG A 1 99 ? 4.047 39.875 31.828 1 76.75 99 ARG A C 1
ATOM 815 O O . ARG A 1 99 ? 4.535 39.094 31.016 1 76.75 99 ARG A O 1
ATOM 822 N N . PHE A 1 100 ? 3.035 39.562 32.562 1 71.44 100 PHE A N 1
ATOM 823 C CA . PHE A 1 100 ? 2.436 38.25 32.531 1 71.44 100 PHE A CA 1
ATOM 824 C C . PHE A 1 100 ? 1.811 37.969 31.156 1 71.44 100 PHE A C 1
ATOM 826 O O . PHE A 1 100 ? 1.968 36.875 30.609 1 71.44 100 PHE A O 1
ATOM 833 N N . GLU A 1 101 ? 1.204 38.938 30.672 1 67.56 101 GLU A N 1
ATOM 834 C CA . GLU A 1 101 ? 0.614 38.812 29.344 1 67.56 101 GLU A CA 1
ATOM 835 C C . GLU A 1 101 ? 1.691 38.625 28.281 1 67.56 101 GLU A C 1
ATOM 837 O O . GLU A 1 101 ? 1.552 37.812 27.375 1 67.56 101 GLU A O 1
ATOM 842 N N . ARG A 1 102 ? 2.688 39.469 28.391 1 70.06 102 ARG A N 1
ATOM 843 C CA . ARG A 1 102 ? 3.805 39.344 27.453 1 70.06 102 ARG A CA 1
ATOM 844 C C . ARG A 1 102 ? 4.512 38 27.609 1 70.06 102 ARG A C 1
ATOM 846 O O . ARG A 1 102 ? 4.969 37.438 26.625 1 70.06 102 ARG A O 1
ATOM 853 N N . GLU A 1 103 ? 4.52 37.594 28.797 1 66.38 103 GLU A N 1
ATOM 854 C CA . GLU A 1 103 ? 5.113 36.312 29.047 1 66.38 103 GLU A CA 1
ATOM 855 C C . GLU A 1 103 ? 4.309 35.188 28.375 1 66.38 103 GLU A C 1
ATOM 857 O O . GLU A 1 103 ? 4.883 34.312 27.75 1 66.38 103 GLU A O 1
ATOM 862 N N . GLN A 1 104 ? 3.102 35.344 28.516 1 60.12 104 GLN A N 1
ATOM 863 C CA . GLN A 1 104 ? 2.242 34.344 27.891 1 60.12 104 GLN A CA 1
ATOM 864 C C . GLN A 1 104 ? 2.34 34.406 26.375 1 60.12 104 GLN A C 1
ATOM 866 O O . GLN A 1 104 ? 2.441 33.375 25.703 1 60.12 104 GLN A O 1
ATOM 871 N N . SER A 1 105 ? 2.316 35.625 25.891 1 58.78 105 SER A N 1
ATOM 872 C CA . SER A 1 105 ? 2.475 35.844 24.453 1 58.78 105 SER A CA 1
ATOM 873 C C . SER A 1 105 ? 3.855 35.406 23.984 1 58.78 105 SER A C 1
ATOM 875 O O . SER A 1 105 ? 3.986 34.781 22.922 1 58.78 105 SER A O 1
ATOM 877 N N . PHE A 1 106 ? 4.785 35.844 24.688 1 57.31 106 PHE A N 1
ATOM 878 C CA . PHE A 1 106 ? 6.168 35.5 24.391 1 57.31 106 PHE A CA 1
ATOM 879 C C . PHE A 1 106 ? 6.352 33.969 24.422 1 57.31 106 PHE A C 1
ATOM 881 O O . PHE A 1 106 ? 7.023 33.406 23.562 1 57.31 106 PHE A O 1
ATOM 888 N N . LEU A 1 107 ? 5.688 33.531 25.422 1 53.22 107 LEU A N 1
ATOM 889 C CA . LEU A 1 107 ? 5.695 32.062 25.484 1 53.22 107 LEU A CA 1
ATOM 890 C C . LEU A 1 107 ? 4.949 31.469 24.297 1 53.22 107 LEU A C 1
ATOM 892 O O . LEU A 1 107 ? 5.395 30.484 23.719 1 53.22 107 LEU A O 1
ATOM 896 N N . GLU A 1 108 ? 3.912 32.188 24.094 1 47.97 108 GLU A N 1
ATOM 897 C CA . GLU A 1 108 ? 3.135 31.75 22.938 1 47.97 108 GLU A CA 1
ATOM 898 C C . GLU A 1 108 ? 3.84 32.094 21.625 1 47.97 108 GLU A C 1
ATOM 900 O O . GLU A 1 108 ? 3.854 31.312 20.688 1 47.97 108 GLU A O 1
ATOM 905 N N . ASP A 1 109 ? 4.234 33.438 21.5 1 45.34 109 ASP A N 1
ATOM 906 C CA . ASP A 1 109 ? 5.055 33.938 20.391 1 45.34 109 ASP A CA 1
ATOM 907 C C . ASP A 1 109 ? 6.422 33.25 20.375 1 45.34 109 ASP A C 1
ATOM 909 O O . ASP A 1 109 ? 6.98 33 19.312 1 45.34 109 ASP A O 1
ATOM 913 N N . ARG A 1 110 ? 7.051 33.344 21.484 1 39.19 110 ARG A N 1
ATOM 914 C CA . ARG A 1 110 ? 8.273 32.562 21.609 1 39.19 110 ARG A CA 1
ATOM 915 C C . ARG A 1 110 ? 8.094 31.156 21.031 1 39.19 110 ARG A C 1
ATOM 917 O O . ARG A 1 110 ? 9.008 30.609 20.406 1 39.19 110 ARG A O 1
ATOM 924 N N . GLU A 1 111 ? 7.008 30.656 21.328 1 39.09 111 GLU A N 1
ATOM 925 C CA . GLU A 1 111 ? 6.707 29.5 20.484 1 39.09 111 GLU A CA 1
ATOM 926 C C . GLU A 1 111 ? 6.57 29.906 19.016 1 39.09 111 GLU A C 1
ATOM 928 O O . GLU A 1 111 ? 7.031 29.203 18.125 1 39.09 111 GLU A O 1
ATOM 933 N N . GLY A 1 112 ? 6.023 31.094 18.672 1 40 112 GLY A N 1
ATOM 934 C CA . GLY A 1 112 ? 6.062 31.812 17.406 1 40 112 GLY A CA 1
ATOM 935 C C . GLY A 1 112 ? 7.352 32.594 17.188 1 40 112 GLY A C 1
ATOM 936 O O . GLY A 1 112 ? 7.785 32.781 16.047 1 40 112 GLY A O 1
ATOM 937 N N . TYR A 1 113 ? 7.848 33.5 18.109 1 38.78 113 TYR A N 1
ATOM 938 C CA . TYR A 1 113 ? 9.125 34.188 18.094 1 38.78 113 TYR A CA 1
ATOM 939 C C . TYR A 1 113 ? 10.281 33.219 17.875 1 38.78 113 TYR A C 1
ATOM 941 O O . TYR A 1 113 ? 11.219 33.531 17.141 1 38.78 113 TYR A O 1
ATOM 949 N N . ARG A 1 114 ? 10.266 32.219 18.641 1 39.06 114 ARG A N 1
ATOM 950 C CA . ARG A 1 114 ? 11.266 31.219 18.328 1 39.06 114 ARG A CA 1
ATOM 951 C C . ARG A 1 114 ? 11.211 30.812 16.859 1 39.06 114 ARG A C 1
ATOM 953 O O . ARG A 1 114 ? 12.242 30.516 16.25 1 39.06 114 ARG A O 1
ATOM 960 N N . LEU A 1 115 ? 10.07 30.953 16.297 1 43.5 115 LEU A N 1
ATOM 961 C CA . LEU A 1 115 ? 9.961 30.688 14.859 1 43.5 115 LEU A CA 1
ATOM 962 C C . LEU A 1 115 ? 10.68 31.766 14.055 1 43.5 115 LEU A C 1
ATOM 964 O O . LEU A 1 115 ? 11.312 31.469 13.039 1 43.5 115 LEU A O 1
ATOM 968 N N . ARG A 1 116 ? 10.633 33.094 14.406 1 44.75 116 ARG A N 1
ATOM 969 C CA . ARG A 1 116 ? 11.258 34.156 13.633 1 44.75 116 ARG A CA 1
ATOM 970 C C . ARG A 1 116 ? 12.781 34.062 13.727 1 44.75 116 ARG A C 1
ATOM 972 O O . ARG A 1 116 ? 13.477 34.281 12.727 1 44.75 116 ARG A O 1
ATOM 979 N N . LYS A 1 117 ? 13.336 34.125 14.953 1 46.31 117 LYS A N 1
ATOM 980 C CA . LYS A 1 117 ? 14.789 34.094 15.117 1 46.31 117 LYS A CA 1
ATOM 981 C C . LYS A 1 117 ? 15.367 32.812 14.477 1 46.31 117 LYS A C 1
ATOM 983 O O . LYS A 1 117 ? 16.438 32.875 13.867 1 46.31 117 LYS A O 1
ATOM 988 N N . ASP A 1 118 ? 14.68 31.719 14.562 1 48.97 118 ASP A N 1
ATOM 989 C CA . ASP A 1 118 ? 15.117 30.422 14.047 1 48.97 118 ASP A CA 1
ATOM 990 C C . ASP A 1 118 ? 14.922 30.344 12.531 1 48.97 118 ASP A C 1
ATOM 992 O O . ASP A 1 118 ? 15.547 29.516 11.859 1 48.97 118 ASP A O 1
ATOM 996 N N . MET A 1 119 ? 14.148 31.297 12.055 1 55.41 119 MET A N 1
ATOM 997 C CA . MET A 1 119 ? 13.906 31.359 10.609 1 55.41 119 MET A CA 1
ATOM 998 C C . MET A 1 119 ? 15.133 31.859 9.867 1 55.41 119 MET A C 1
ATOM 1000 O O . MET A 1 119 ? 15.297 31.609 8.672 1 55.41 119 MET A O 1
ATOM 1004 N N . ASP A 1 120 ? 16.047 32.469 10.672 1 63.41 120 ASP A N 1
ATOM 1005 C CA . ASP A 1 120 ? 17.25 32.938 9.984 1 63.41 120 ASP A CA 1
ATOM 1006 C C . ASP A 1 120 ? 18.328 31.844 9.953 1 63.41 120 ASP A C 1
ATOM 1008 O O . ASP A 1 120 ? 19.438 32.094 9.461 1 63.41 120 ASP A O 1
ATOM 1012 N N . GLU A 1 121 ? 17.953 30.734 10.359 1 81.19 121 GLU A N 1
ATOM 1013 C CA . GLU A 1 121 ? 18.891 29.625 10.336 1 81.19 121 GLU A CA 1
ATOM 1014 C C . GLU A 1 121 ? 19.125 29.109 8.914 1 81.19 121 GLU A C 1
ATOM 1016 O O . GLU A 1 121 ? 18.203 29.141 8.086 1 81.19 121 GLU A O 1
ATOM 1021 N N . ASP A 1 122 ? 20.391 28.766 8.711 1 91.88 122 ASP A N 1
ATOM 1022 C CA . ASP A 1 122 ? 20.797 28.25 7.414 1 91.88 122 ASP A CA 1
ATOM 1023 C C . ASP A 1 122 ? 20.297 26.812 7.219 1 91.88 122 ASP A C 1
ATOM 1025 O O . ASP A 1 122 ? 20.625 25.938 8.023 1 91.88 122 ASP A O 1
ATOM 1029 N N . PHE A 1 123 ? 19.562 26.609 6.176 1 96.12 123 PHE A N 1
ATOM 1030 C CA . PHE A 1 123 ? 18.984 25.297 5.906 1 96.12 123 PHE A CA 1
ATOM 1031 C C . PHE A 1 123 ? 20.094 24.281 5.625 1 96.12 123 PHE A C 1
ATOM 1033 O O . PHE A 1 123 ? 20.016 23.125 6.07 1 96.12 123 PHE A O 1
ATOM 1040 N N . LEU A 1 124 ? 21.094 24.688 4.871 1 96.44 124 LEU A N 1
ATOM 1041 C CA . LEU A 1 124 ? 22.172 23.766 4.516 1 96.44 124 LEU A CA 1
ATOM 1042 C C . LEU A 1 124 ? 22.938 23.312 5.758 1 96.44 124 LEU A C 1
ATOM 1044 O O . LEU A 1 124 ? 23.25 22.141 5.902 1 96.44 124 LEU A O 1
ATOM 1048 N N . GLU A 1 125 ? 23.172 24.25 6.652 1 94 125 GLU A N 1
ATOM 1049 C CA . GLU A 1 125 ? 23.844 23.906 7.902 1 94 125 GLU A CA 1
ATOM 1050 C C . GLU A 1 125 ? 22.969 23.016 8.781 1 94 125 GLU A C 1
ATOM 1052 O O . GLU A 1 125 ? 23.469 22.094 9.422 1 94 125 GLU A O 1
ATOM 1057 N N . PHE A 1 126 ? 21.766 23.375 8.758 1 95.62 126 PHE A N 1
ATOM 1058 C CA . PHE A 1 126 ? 20.812 22.531 9.484 1 95.62 126 PHE A CA 1
ATOM 1059 C C . PHE A 1 126 ? 20.875 21.094 8.984 1 95.62 126 PHE A C 1
ATOM 1061 O O . PHE A 1 126 ? 20.906 20.156 9.781 1 95.62 126 PHE A O 1
ATOM 1068 N N . CYS A 1 127 ? 20.906 20.891 7.637 1 97.44 127 CYS A N 1
ATOM 1069 C CA . CYS A 1 127 ? 20.938 19.562 7.039 1 97.44 127 CYS A CA 1
ATOM 1070 C C . CYS A 1 127 ? 22.219 18.812 7.43 1 97.44 127 CYS A C 1
ATOM 1072 O O . CYS A 1 127 ? 22.172 17.641 7.762 1 97.44 127 CYS A O 1
ATOM 1074 N N . LYS A 1 128 ? 23.281 19.547 7.441 1 95.75 128 LYS A N 1
ATOM 1075 C CA . LYS A 1 128 ? 24.562 18.938 7.809 1 95.75 128 LYS A CA 1
ATOM 1076 C C . LYS A 1 128 ? 24.531 18.438 9.25 1 95.75 128 LYS A C 1
ATOM 1078 O O . LYS A 1 128 ? 25.031 17.344 9.539 1 95.75 128 LYS A O 1
ATOM 1083 N N . GLU A 1 129 ? 23.938 19.203 10.086 1 94.94 129 GLU A N 1
ATOM 1084 C CA . GLU A 1 129 ? 23.828 18.797 11.484 1 94.94 129 GLU A CA 1
ATOM 1085 C C . GLU A 1 129 ? 22.859 17.625 11.648 1 94.94 129 GLU A C 1
ATOM 1087 O O . GLU A 1 129 ? 23.109 16.719 12.438 1 94.94 129 GLU A O 1
ATOM 1092 N N . PHE A 1 130 ? 21.781 17.688 10.922 1 95.88 130 PHE A N 1
ATOM 1093 C CA . PHE A 1 130 ? 20.766 16.641 10.961 1 95.88 130 PHE A CA 1
ATOM 1094 C C . PHE A 1 130 ? 21.375 15.297 10.578 1 95.88 130 PHE A C 1
ATOM 1096 O O . PHE A 1 130 ? 21.078 14.281 11.211 1 95.88 130 PHE A O 1
ATOM 1103 N N . ILE A 1 131 ? 22.172 15.273 9.625 1 97.19 131 ILE A N 1
ATOM 1104 C CA . ILE A 1 131 ? 22.766 14.062 9.07 1 97.19 131 ILE A CA 1
ATOM 1105 C C . ILE A 1 131 ? 23.703 13.43 10.102 1 97.19 131 ILE A C 1
ATOM 1107 O O . ILE A 1 131 ? 23.859 12.203 10.133 1 97.19 131 ILE A O 1
ATOM 1111 N N . LYS A 1 132 ? 24.203 14.188 11.031 1 94.12 132 LYS A N 1
ATOM 1112 C CA . LYS A 1 132 ? 25.156 13.703 12.031 1 94.12 132 LYS A CA 1
ATOM 1113 C C . LYS A 1 132 ? 24.438 13.016 13.188 1 94.12 132 LYS A C 1
ATOM 1115 O O . LYS A 1 132 ? 25.094 12.469 14.086 1 94.12 132 LYS A O 1
ATOM 1120 N N . SER A 1 133 ? 23.188 13.055 13.156 1 93 133 SER A N 1
ATOM 1121 C CA . SER A 1 133 ? 22.422 12.445 14.234 1 93 133 SER A CA 1
ATOM 1122 C C . SER A 1 133 ? 22.844 11 14.477 1 93 133 SER A C 1
ATOM 1124 O O . SER A 1 133 ? 22.984 10.227 13.531 1 93 133 SER A O 1
ATOM 1126 N N . PRO A 1 134 ? 23.016 10.57 15.688 1 90.31 134 PRO A N 1
ATOM 1127 C CA . PRO A 1 134 ? 23.438 9.203 16.016 1 90.31 134 PRO A CA 1
ATOM 1128 C C . PRO A 1 134 ? 22.312 8.188 15.805 1 90.31 134 PRO A C 1
ATOM 1130 O O . PRO A 1 134 ? 22.578 6.977 15.781 1 90.31 134 PRO A O 1
ATOM 1133 N N . SER A 1 135 ? 21.188 8.664 15.617 1 90.88 135 SER A N 1
ATOM 1134 C CA . SER A 1 135 ? 20.047 7.766 15.469 1 90.88 135 SER A CA 1
ATOM 1135 C C . SER A 1 135 ? 20.047 7.102 14.094 1 90.88 135 SER A C 1
ATOM 1137 O O . SER A 1 135 ? 19.375 6.094 13.891 1 90.88 135 SER A O 1
ATOM 1139 N N . PHE A 1 136 ? 20.797 7.602 13.18 1 92.62 136 PHE A N 1
ATOM 1140 C CA . PHE A 1 136 ? 20.781 7.07 11.82 1 92.62 136 PHE A CA 1
ATOM 1141 C C . PHE A 1 136 ? 21.797 5.934 11.672 1 92.62 136 PHE A C 1
ATOM 1143 O O . PHE A 1 136 ? 22.891 5.992 12.234 1 92.62 136 PHE A O 1
ATOM 1150 N N . THR A 1 137 ? 21.359 4.902 10.922 1 87.81 137 THR A N 1
ATOM 1151 C CA . THR A 1 137 ? 22.312 3.877 10.508 1 87.81 137 THR A CA 1
ATOM 1152 C C . THR A 1 137 ? 23.344 4.457 9.547 1 87.81 137 THR A C 1
ATOM 1154 O O . THR A 1 137 ? 23.156 5.543 8.992 1 87.81 137 THR A O 1
ATOM 1157 N N . LYS A 1 138 ? 24.453 3.705 9.391 1 89.75 138 LYS A N 1
ATOM 1158 C CA . LYS A 1 138 ? 25.484 4.137 8.461 1 89.75 138 LYS A CA 1
ATOM 1159 C C . LYS A 1 138 ? 24.922 4.336 7.055 1 89.75 138 LYS A C 1
ATOM 1161 O O . LYS A 1 138 ? 25.203 5.344 6.402 1 89.75 138 LYS A O 1
ATOM 1166 N N . TYR A 1 139 ? 24.141 3.465 6.66 1 89.5 139 TYR A N 1
ATOM 1167 C CA . TYR A 1 139 ? 23.562 3.529 5.32 1 89.5 139 TYR A CA 1
ATOM 1168 C C . TYR A 1 139 ? 22.641 4.742 5.18 1 89.5 139 TYR A C 1
ATOM 1170 O O . TYR A 1 139 ? 22.719 5.469 4.184 1 89.5 139 TYR A O 1
ATOM 1178 N N . THR A 1 140 ? 21.797 4.949 6.152 1 92.62 140 THR A N 1
ATOM 1179 C CA . THR A 1 140 ? 20.891 6.09 6.121 1 92.62 140 THR A CA 1
ATOM 1180 C C . THR A 1 140 ? 21.672 7.402 6.066 1 92.62 140 THR A C 1
ATOM 1182 O O . THR A 1 140 ? 21.312 8.312 5.32 1 92.62 140 THR A O 1
ATOM 1185 N N . ARG A 1 141 ? 22.688 7.445 6.777 1 95.31 141 ARG A N 1
ATOM 1186 C CA . ARG A 1 141 ? 23.516 8.648 6.824 1 95.31 141 ARG A CA 1
ATOM 1187 C C . ARG A 1 141 ? 24.141 8.945 5.465 1 95.31 141 ARG A C 1
ATOM 1189 O O . ARG A 1 141 ? 24.125 10.086 5.008 1 95.31 141 ARG A O 1
ATOM 1196 N N . ILE A 1 142 ? 24.672 7.895 4.891 1 95.5 142 ILE A N 1
ATOM 1197 C CA . ILE A 1 142 ? 25.312 8.039 3.586 1 95.5 142 ILE A CA 1
ATOM 1198 C C . ILE A 1 142 ? 24.281 8.492 2.555 1 95.5 142 ILE A C 1
ATOM 1200 O O . ILE A 1 142 ? 24.547 9.391 1.752 1 95.5 142 ILE A O 1
ATOM 1204 N N . THR A 1 143 ? 23.109 7.945 2.641 1 96.19 143 THR A N 1
ATOM 1205 C CA . THR A 1 143 ? 22.062 8.289 1.688 1 96.19 143 THR A CA 1
ATOM 1206 C C . THR A 1 143 ? 21.594 9.727 1.888 1 96.19 143 THR A C 1
ATOM 1208 O O . THR A 1 143 ? 21.344 10.445 0.917 1 96.19 143 THR A O 1
ATOM 1211 N N . LEU A 1 144 ? 21.484 10.133 3.062 1 97.56 144 LEU A N 1
ATOM 1212 C CA . LEU A 1 144 ? 21.109 11.508 3.377 1 97.56 144 LEU A CA 1
ATOM 1213 C C . LEU A 1 144 ? 22.172 12.484 2.863 1 97.56 144 LEU A C 1
ATOM 1215 O O . LEU A 1 144 ? 21.828 13.539 2.324 1 97.56 144 LEU A O 1
ATOM 1219 N N . LYS A 1 145 ? 23.422 12.109 3.049 1 97 145 LYS A N 1
ATOM 1220 C CA . LYS A 1 145 ? 24.531 12.938 2.566 1 97 145 LYS A CA 1
ATOM 1221 C C . LYS A 1 145 ? 24.453 13.117 1.052 1 97 145 LYS A C 1
ATOM 1223 O O . LYS A 1 145 ? 24.641 14.227 0.543 1 97 145 LYS A O 1
ATOM 1228 N N . HIS A 1 146 ? 24.203 12.039 0.436 1 96.5 146 HIS A N 1
ATOM 1229 C CA . HIS A 1 146 ? 24.062 12.109 -1.015 1 96.5 146 HIS A CA 1
ATOM 1230 C C . HIS A 1 146 ? 22.875 12.969 -1.411 1 96.5 146 HIS A C 1
ATOM 1232 O O . HIS A 1 146 ? 22.938 13.727 -2.387 1 96.5 146 HIS A O 1
ATOM 1238 N N . GLY A 1 147 ? 21.766 12.844 -0.692 1 96.88 147 GLY A N 1
ATOM 1239 C CA . GLY A 1 147 ? 20.609 13.688 -0.937 1 96.88 147 GLY A CA 1
ATOM 1240 C C . GLY A 1 147 ? 20.906 15.172 -0.794 1 96.88 147 GLY A C 1
ATOM 1241 O O . GLY A 1 147 ? 20.516 15.969 -1.646 1 96.88 147 GLY A O 1
ATOM 1242 N N . LEU A 1 148 ? 21.594 15.469 0.203 1 97.5 148 LEU A N 1
ATOM 1243 C CA . LEU A 1 148 ? 21.969 16.859 0.419 1 97.5 148 LEU A CA 1
ATOM 1244 C C . LEU A 1 148 ? 22.906 17.359 -0.688 1 97.5 148 LEU A C 1
ATOM 1246 O O . LEU A 1 148 ? 22.719 18.469 -1.205 1 97.5 148 LEU A O 1
ATOM 1250 N N . GLN A 1 149 ? 23.875 16.531 -1.004 1 96.88 149 GLN A N 1
ATOM 1251 C CA . GLN A 1 149 ? 24.844 16.906 -2.043 1 96.88 149 GLN A CA 1
ATOM 1252 C C . GLN A 1 149 ? 24.125 17.172 -3.371 1 96.88 149 GLN A C 1
ATOM 1254 O O . GLN A 1 149 ? 24.469 18.109 -4.086 1 96.88 149 GLN A O 1
ATOM 1259 N N . LYS A 1 150 ? 23.203 16.328 -3.666 1 97.25 150 LYS A N 1
ATOM 1260 C CA . LYS A 1 150 ? 22.453 16.516 -4.906 1 97.25 150 LYS A CA 1
ATOM 1261 C C . LYS A 1 150 ? 21.688 17.844 -4.91 1 97.25 150 LYS A C 1
ATOM 1263 O O . LYS A 1 150 ? 21.609 18.5 -5.945 1 97.25 150 LYS A O 1
ATOM 1268 N N . PHE A 1 151 ? 21.109 18.188 -3.789 1 97.94 151 PHE A N 1
ATOM 1269 C CA . PHE A 1 151 ? 20.406 19.469 -3.676 1 97.94 151 PHE A CA 1
ATOM 1270 C C . PHE A 1 151 ? 21.391 20.625 -3.824 1 97.94 151 PHE A C 1
ATOM 1272 O O . PHE A 1 151 ? 21.094 21.609 -4.512 1 97.94 151 PHE A O 1
ATOM 1279 N N . MET A 1 152 ? 22.516 20.5 -3.221 1 97.31 152 MET A N 1
ATOM 1280 C CA . MET A 1 152 ? 23.531 21.531 -3.328 1 97.31 152 MET A CA 1
ATOM 1281 C C . MET A 1 152 ? 24.016 21.672 -4.77 1 97.31 152 MET A C 1
ATOM 1283 O O . MET A 1 152 ? 24.281 22.797 -5.23 1 97.31 152 MET A O 1
ATOM 1287 N N . ASP A 1 153 ? 24.125 20.562 -5.43 1 96.69 153 ASP A N 1
ATOM 1288 C CA . ASP A 1 153 ? 24.469 20.594 -6.844 1 96.69 153 ASP A CA 1
ATOM 1289 C C . ASP A 1 153 ? 23.422 21.344 -7.656 1 96.69 153 ASP A C 1
ATOM 1291 O O . ASP A 1 153 ? 23.766 22.125 -8.562 1 96.69 153 ASP A O 1
ATOM 1295 N N . PHE A 1 154 ? 22.234 21.094 -7.383 1 97.19 154 PHE A N 1
ATOM 1296 C CA . PHE A 1 154 ? 21.125 21.797 -8.023 1 97.19 154 PHE A CA 1
ATOM 1297 C C . PHE A 1 154 ? 21.234 23.297 -7.82 1 97.19 154 PHE A C 1
ATOM 1299 O O . PHE A 1 154 ? 21.109 24.062 -8.773 1 97.19 154 PHE A O 1
ATOM 1306 N N . LEU A 1 155 ? 21.469 23.688 -6.531 1 96.06 155 LEU A N 1
ATOM 1307 C CA . LEU A 1 155 ? 21.609 25.125 -6.238 1 96.06 155 LEU A CA 1
ATOM 1308 C C . LEU A 1 155 ? 22.766 25.719 -7.031 1 96.06 155 LEU A C 1
ATOM 1310 O O . LEU A 1 155 ? 22.609 26.797 -7.621 1 96.06 155 LEU A O 1
ATOM 1314 N N . ALA A 1 156 ? 23.859 25.031 -7.105 1 92.56 156 ALA A N 1
ATOM 1315 C CA . ALA A 1 156 ? 25.047 25.516 -7.777 1 92.56 156 ALA A CA 1
ATOM 1316 C C . ALA A 1 156 ? 24.859 25.531 -9.289 1 92.56 156 ALA A C 1
ATOM 1318 O O . ALA A 1 156 ? 25.391 26.406 -9.977 1 92.56 156 ALA A O 1
ATOM 1319 N N . GLY A 1 157 ? 24.062 24.625 -9.773 1 90.88 157 GLY A N 1
ATOM 1320 C CA . GLY A 1 157 ? 23.938 24.422 -11.203 1 90.88 157 GLY A CA 1
ATOM 1321 C C . GLY A 1 157 ? 22.797 25.203 -11.82 1 90.88 157 GLY A C 1
ATOM 1322 O O . GLY A 1 157 ? 22.656 25.266 -13.039 1 90.88 157 GLY A O 1
ATOM 1323 N N . THR A 1 158 ? 21.953 25.719 -11.008 1 89.31 158 THR A N 1
ATOM 1324 C CA . THR A 1 158 ? 20.812 26.5 -11.5 1 89.31 158 THR A CA 1
ATOM 1325 C C . THR A 1 158 ? 21.031 27.984 -11.281 1 89.31 158 THR A C 1
ATOM 1327 O O . THR A 1 158 ? 21.078 28.453 -10.141 1 89.31 158 THR A O 1
ATOM 1330 N N . PRO A 1 159 ? 21.125 28.734 -12.266 1 84.25 159 PRO A N 1
ATOM 1331 C CA . PRO A 1 159 ? 21.469 30.156 -12.164 1 84.25 159 PRO A CA 1
ATOM 1332 C C . PRO A 1 159 ? 20.547 30.922 -11.227 1 84.25 159 PRO A C 1
ATOM 1334 O O . PRO A 1 159 ? 21.016 31.734 -10.414 1 84.25 159 PRO A O 1
ATOM 1337 N N . ARG A 1 160 ? 19.297 30.625 -11.289 1 86.56 160 ARG A N 1
ATOM 1338 C CA . ARG A 1 160 ? 18.297 31.312 -10.484 1 86.56 160 ARG A CA 1
ATOM 1339 C C . ARG A 1 160 ? 18.547 31.109 -9 1 86.56 160 ARG A C 1
ATOM 1341 O O . ARG A 1 160 ? 18.203 31.953 -8.18 1 86.56 160 ARG A O 1
ATOM 1348 N N . TYR A 1 161 ? 19.234 29.969 -8.727 1 89.94 161 TYR A N 1
ATOM 1349 C CA . TYR A 1 161 ? 19.359 29.609 -7.32 1 89.94 161 TYR A CA 1
ATOM 1350 C C . TYR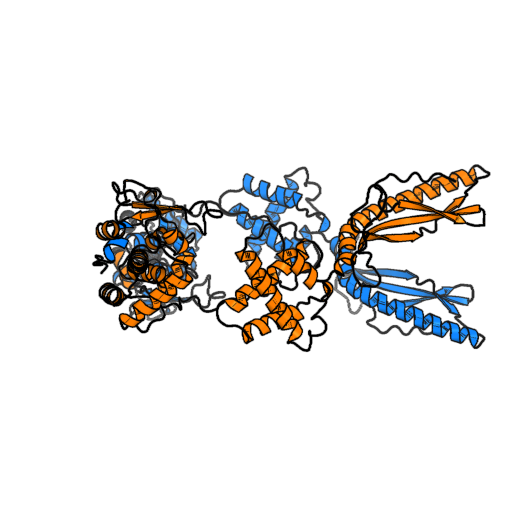 A 1 161 ? 20.828 29.562 -6.902 1 89.94 161 TYR A C 1
ATOM 1352 O O . TYR A 1 161 ? 21.141 29.188 -5.773 1 89.94 161 TYR A O 1
ATOM 1360 N N . SER A 1 162 ? 21.734 30.016 -7.711 1 86.94 162 SER A N 1
ATOM 1361 C CA . SER A 1 162 ? 23.172 29.922 -7.488 1 86.94 162 SER A CA 1
ATOM 1362 C C . SER A 1 162 ? 23.609 30.781 -6.316 1 86.94 162 SER A C 1
ATOM 1364 O O . SER A 1 162 ? 24.625 30.5 -5.672 1 86.94 162 SER A O 1
ATOM 1366 N N . LEU A 1 163 ? 22.828 31.828 -5.973 1 85.62 163 LEU A N 1
ATOM 1367 C CA . LEU A 1 163 ? 23.156 32.719 -4.867 1 85.62 163 LEU A CA 1
ATOM 1368 C C . LEU A 1 163 ? 23.016 32 -3.527 1 85.62 163 LEU A C 1
ATOM 1370 O O . LEU A 1 163 ? 23.609 32.438 -2.531 1 85.62 163 LEU A O 1
ATOM 1374 N N . TYR A 1 164 ? 22.344 30.875 -3.562 1 86.88 164 TYR A N 1
ATOM 1375 C CA . TYR A 1 164 ? 22.062 30.188 -2.312 1 86.88 164 TYR A CA 1
ATOM 1376 C C . TYR A 1 164 ? 22.984 28.984 -2.135 1 86.88 164 TYR A C 1
ATOM 1378 O O . TYR A 1 164 ? 22.766 28.156 -1.251 1 86.88 164 TYR A O 1
ATOM 1386 N N . LYS A 1 165 ? 24.016 28.859 -2.926 1 87.25 165 LYS A N 1
ATOM 1387 C CA . LYS A 1 165 ? 24.906 27.703 -2.938 1 87.25 165 LYS A CA 1
ATOM 1388 C C . LYS A 1 165 ? 25.625 27.547 -1.603 1 87.25 165 LYS A C 1
ATOM 1390 O O . LYS A 1 165 ? 25.906 26.422 -1.167 1 87.25 165 LYS A O 1
ATOM 1395 N N . LYS A 1 166 ? 25.859 28.672 -0.894 1 85.56 166 LYS A N 1
ATOM 1396 C CA . LYS A 1 166 ? 26.625 28.609 0.346 1 85.56 166 LYS A CA 1
ATOM 1397 C C . LYS A 1 166 ? 25.719 28.75 1.563 1 85.56 166 LYS A C 1
ATOM 1399 O O . LYS A 1 166 ? 25.984 28.156 2.611 1 85.56 166 LYS A O 1
ATOM 1404 N N . ASN A 1 167 ? 24.75 29.5 1.403 1 88.06 167 ASN A N 1
ATOM 1405 C CA . ASN A 1 167 ? 23.828 29.766 2.49 1 88.06 167 ASN A CA 1
ATOM 1406 C C . ASN A 1 167 ? 22.391 29.906 1.977 1 88.06 167 ASN A C 1
ATOM 1408 O O . ASN A 1 167 ? 22.141 30.656 1.032 1 88.06 167 ASN A O 1
ATOM 1412 N N . LEU A 1 168 ? 21.562 29.141 2.559 1 92.5 168 LEU A N 1
ATOM 1413 C CA . LEU A 1 168 ? 20.141 29.172 2.232 1 92.5 168 LEU A CA 1
ATOM 1414 C C . LEU A 1 168 ? 19.297 29.312 3.496 1 92.5 168 LEU A C 1
ATOM 1416 O O . LEU A 1 168 ? 19.25 28.391 4.316 1 92.5 168 LEU A O 1
ATOM 1420 N N . LYS A 1 169 ? 18.703 30.469 3.652 1 88.56 169 LYS A N 1
ATOM 1421 C CA . LYS A 1 169 ? 17.828 30.672 4.812 1 88.56 169 LYS A CA 1
ATOM 1422 C C . LYS A 1 169 ? 16.594 29.797 4.73 1 88.56 169 LYS A C 1
ATOM 1424 O O . LYS A 1 169 ? 16.141 29.453 3.637 1 88.56 169 LYS A O 1
ATOM 1429 N N . MET A 1 170 ? 16.031 29.453 5.852 1 91.06 170 MET A N 1
ATOM 1430 C CA . MET A 1 170 ? 14.836 28.609 5.934 1 91.06 170 MET A CA 1
ATOM 1431 C C . MET A 1 170 ? 13.68 29.219 5.148 1 91.06 170 MET A C 1
ATOM 1433 O O . MET A 1 170 ? 12.93 28.516 4.484 1 91.06 170 MET A O 1
ATOM 1437 N N . THR A 1 171 ? 13.633 30.5 5.148 1 84.31 171 THR A N 1
ATOM 1438 C CA . THR A 1 171 ? 12.531 31.234 4.531 1 84.31 171 THR A CA 1
ATOM 1439 C C . THR A 1 171 ? 12.672 31.25 3.014 1 84.31 171 THR A C 1
ATOM 1441 O O . THR A 1 171 ? 11.703 31.516 2.297 1 84.31 171 THR A O 1
ATOM 1444 N N . GLN A 1 172 ? 13.852 30.984 2.59 1 88.44 172 GLN A N 1
ATOM 1445 C CA . GLN A 1 172 ? 14.125 31.062 1.158 1 88.44 172 GLN A CA 1
ATOM 1446 C C . GLN A 1 172 ? 13.766 29.75 0.464 1 88.44 172 GLN A C 1
ATOM 1448 O O . GLN A 1 172 ? 13.758 29.672 -0.767 1 88.44 172 GLN A O 1
ATOM 1453 N N . LEU A 1 173 ? 13.445 28.688 1.186 1 93.5 173 LEU A N 1
ATOM 1454 C CA . LEU A 1 173 ? 12.953 27.438 0.627 1 93.5 173 LEU A CA 1
ATOM 1455 C C . LEU A 1 173 ? 11.492 27.562 0.206 1 93.5 173 LEU A C 1
ATOM 1457 O O . LEU A 1 173 ? 10.594 27.391 1.026 1 93.5 173 LEU A O 1
ATOM 1461 N N . THR A 1 174 ? 11.305 27.797 -1.082 1 89.81 174 THR A N 1
ATOM 1462 C CA . THR A 1 174 ? 9.961 28.062 -1.593 1 89.81 174 THR A CA 1
ATOM 1463 C C . THR A 1 174 ? 9.438 26.875 -2.381 1 89.81 174 THR A C 1
ATOM 1465 O O . THR A 1 174 ? 10.203 25.969 -2.738 1 89.81 174 THR A O 1
ATOM 1468 N N . VAL A 1 175 ? 8.133 26.906 -2.609 1 92.06 175 VAL A N 1
ATOM 1469 C CA . VAL A 1 175 ? 7.496 25.875 -3.416 1 92.06 175 VAL A CA 1
ATOM 1470 C C . VAL A 1 175 ? 8.086 25.875 -4.824 1 92.06 175 VAL A C 1
ATOM 1472 O O . VAL A 1 175 ? 8.312 24.828 -5.414 1 92.06 175 VAL A O 1
ATOM 1475 N N . ASP A 1 176 ? 8.398 27.062 -5.285 1 92.81 176 ASP A N 1
ATOM 1476 C CA . ASP A 1 176 ? 8.977 27.203 -6.617 1 92.81 176 ASP A CA 1
ATOM 1477 C C . ASP A 1 176 ? 10.352 26.547 -6.684 1 92.81 176 ASP A C 1
ATOM 1479 O O . ASP A 1 176 ? 10.688 25.891 -7.68 1 92.81 176 ASP A O 1
ATOM 1483 N N . MET A 1 177 ? 11.117 26.781 -5.727 1 94.5 177 MET A N 1
ATOM 1484 C CA . MET A 1 177 ? 12.438 26.156 -5.684 1 94.5 177 MET A CA 1
ATOM 1485 C C . MET A 1 177 ? 12.328 24.641 -5.668 1 94.5 177 MET A C 1
ATOM 1487 O O . MET A 1 177 ? 13.07 23.953 -6.367 1 94.5 177 MET A O 1
ATOM 1491 N N . VAL A 1 178 ? 11.359 24.109 -4.844 1 97.25 178 VAL A N 1
ATOM 1492 C CA . VAL A 1 178 ? 11.148 22.672 -4.762 1 97.25 178 VAL A CA 1
ATOM 1493 C C . VAL A 1 178 ? 10.703 22.141 -6.121 1 97.25 178 VAL A C 1
ATOM 1495 O O . VAL A 1 178 ? 11.18 21.094 -6.57 1 97.25 178 VAL A O 1
ATOM 1498 N N . ALA A 1 179 ? 9.852 22.891 -6.762 1 96 179 ALA A N 1
ATOM 1499 C CA . ALA A 1 179 ? 9.398 22.484 -8.094 1 96 179 ALA A CA 1
ATOM 1500 C C . ALA A 1 179 ? 10.578 22.406 -9.07 1 96 179 ALA A C 1
ATOM 1502 O O . ALA A 1 179 ? 10.695 21.453 -9.828 1 96 179 ALA A O 1
ATOM 1503 N N . ALA A 1 180 ? 11.391 23.359 -9.008 1 95.38 180 ALA A N 1
ATOM 1504 C CA . ALA A 1 180 ? 12.57 23.391 -9.867 1 95.38 180 ALA A CA 1
ATOM 1505 C C . ALA A 1 180 ? 13.516 22.234 -9.539 1 95.38 180 ALA A C 1
ATOM 1507 O O . ALA A 1 180 ? 14.109 21.625 -10.438 1 95.38 180 ALA A O 1
ATOM 1508 N N . TYR A 1 181 ? 13.633 21.953 -8.289 1 97.12 181 TYR A N 1
ATOM 1509 C CA . TYR A 1 181 ? 14.492 20.844 -7.871 1 97.12 181 TYR A CA 1
ATOM 1510 C C . TYR A 1 181 ? 13.961 19.516 -8.375 1 97.12 181 TYR A C 1
ATOM 1512 O O . TYR A 1 181 ? 14.727 18.672 -8.859 1 97.12 181 TYR A O 1
ATOM 1520 N N . VAL A 1 182 ? 12.664 19.328 -8.234 1 96.69 182 VAL A N 1
ATOM 1521 C CA . VAL A 1 182 ? 12.031 18.109 -8.734 1 96.69 182 VAL A CA 1
ATOM 1522 C C . VAL A 1 182 ? 12.312 17.969 -10.227 1 96.69 182 VAL A C 1
ATOM 1524 O O . VAL A 1 182 ? 12.68 16.875 -10.688 1 96.69 182 VAL A O 1
ATOM 1527 N N . GLU A 1 183 ? 12.219 19 -10.992 1 95.12 183 GLU A N 1
ATOM 1528 C CA . GLU A 1 183 ? 12.5 18.969 -12.422 1 95.12 183 GLU A CA 1
ATOM 1529 C C . GLU A 1 183 ? 13.969 18.656 -12.688 1 95.12 183 GLU A C 1
ATOM 1531 O O . GLU A 1 183 ? 14.289 17.875 -13.602 1 95.12 183 GLU A O 1
ATOM 1536 N N . TYR A 1 184 ? 14.781 19.234 -11.953 1 96.06 184 TYR A N 1
ATOM 1537 C CA . TYR A 1 184 ? 16.219 18.984 -12.062 1 96.06 184 TYR A CA 1
ATOM 1538 C C . TYR A 1 184 ? 16.531 17.516 -11.859 1 96.06 184 TYR A C 1
ATOM 1540 O O . TYR A 1 184 ? 17.312 16.938 -12.617 1 96.06 184 TYR A O 1
ATOM 1548 N N . LEU A 1 185 ? 15.961 16.938 -10.844 1 96.06 185 LEU A N 1
ATOM 1549 C CA . LEU A 1 185 ? 16.203 15.531 -10.539 1 96.06 185 LEU A CA 1
ATOM 1550 C C . LEU A 1 185 ? 15.719 14.633 -11.68 1 96.06 185 LEU A C 1
ATOM 1552 O O . LEU A 1 185 ? 16.391 13.664 -12.039 1 96.06 185 LEU A O 1
ATOM 1556 N N . LYS A 1 186 ? 14.594 14.93 -12.211 1 92 186 LYS A N 1
ATOM 1557 C CA . LYS A 1 186 ? 14.039 14.148 -13.312 1 92 186 LYS A CA 1
ATOM 1558 C C . LYS A 1 186 ? 14.938 14.227 -14.547 1 92 186 LYS A C 1
ATOM 1560 O O . LYS A 1 186 ? 15.133 13.227 -15.242 1 92 186 LYS A O 1
ATOM 1565 N N . GLU A 1 187 ? 15.5 15.32 -14.781 1 92.38 187 GLU A N 1
ATOM 1566 C CA . GLU A 1 187 ? 16.312 15.555 -15.977 1 92.38 187 GLU A CA 1
ATOM 1567 C C . GLU A 1 187 ? 17.703 14.961 -15.828 1 92.38 187 GLU A C 1
ATOM 1569 O O . GLU A 1 187 ? 18.328 14.555 -16.812 1 92.38 187 GLU A O 1
ATOM 1574 N N . ASN A 1 188 ? 18.156 14.891 -14.664 1 91.31 188 ASN A N 1
ATOM 1575 C CA . ASN A 1 188 ? 19.562 14.531 -14.469 1 91.31 188 ASN A CA 1
ATOM 1576 C C . ASN A 1 188 ? 19.703 13.172 -13.789 1 91.31 188 ASN A C 1
ATOM 1578 O O . ASN A 1 188 ? 20.766 12.828 -13.289 1 91.31 188 ASN A O 1
ATOM 1582 N N . GLY A 1 189 ? 18.656 12.539 -13.68 1 87.19 189 GLY A N 1
ATOM 1583 C CA . GLY A 1 189 ? 18.734 11.25 -13.008 1 87.19 189 GLY A CA 1
ATOM 1584 C C . GLY A 1 189 ? 17.969 10.156 -13.727 1 87.19 189 GLY A C 1
ATOM 1585 O O . GLY A 1 189 ? 17.094 10.43 -14.555 1 87.19 189 GLY A O 1
ATOM 1586 N N . THR A 1 190 ? 18.484 8.883 -13.484 1 83.88 190 THR A N 1
ATOM 1587 C CA . THR A 1 190 ? 17.828 7.703 -14.023 1 83.88 190 THR A CA 1
ATOM 1588 C C . THR A 1 190 ? 17.484 6.715 -12.914 1 83.88 190 THR A C 1
ATOM 1590 O O . THR A 1 190 ? 18.062 6.781 -11.82 1 83.88 190 THR A O 1
ATOM 1593 N N . GLY A 1 191 ? 16.469 5.91 -13.148 1 83.62 191 GLY A N 1
ATOM 1594 C CA . GLY A 1 191 ? 16.125 4.875 -12.195 1 83.62 191 GLY A CA 1
ATOM 1595 C C . GLY A 1 191 ? 15.5 5.418 -10.922 1 83.62 191 GLY A C 1
ATOM 1596 O O . GLY A 1 191 ? 14.688 6.348 -10.969 1 83.62 191 GLY A O 1
ATOM 1597 N N . ASP A 1 192 ? 15.891 4.863 -9.789 1 87.81 192 ASP A N 1
ATOM 1598 C CA . ASP A 1 192 ? 15.305 5.238 -8.508 1 87.81 192 ASP A CA 1
ATOM 1599 C C . ASP A 1 192 ? 16.062 6.402 -7.871 1 87.81 192 ASP A C 1
ATOM 1601 O O . ASP A 1 192 ? 15.648 6.941 -6.844 1 87.81 192 ASP A O 1
ATOM 1605 N N . GLY A 1 193 ? 17.094 6.793 -8.516 1 90.88 193 GLY A N 1
ATOM 1606 C CA . GLY A 1 193 ? 17.953 7.828 -7.961 1 90.88 193 GLY A CA 1
ATOM 1607 C C . GLY A 1 193 ? 17.203 9.094 -7.598 1 90.88 193 GLY A C 1
ATOM 1608 O O . GLY A 1 193 ? 17.219 9.516 -6.438 1 90.88 193 GLY A O 1
ATOM 1609 N N . PRO A 1 194 ? 16.547 9.664 -8.562 1 93 194 PRO A N 1
ATOM 1610 C CA . PRO A 1 194 ? 15.789 10.898 -8.32 1 93 194 PRO A CA 1
ATOM 1611 C C . PRO A 1 194 ? 14.789 10.766 -7.176 1 93 194 PRO A C 1
ATOM 1613 O O . PRO A 1 194 ? 14.695 11.656 -6.332 1 93 194 PRO A O 1
ATOM 1616 N N . LYS A 1 195 ? 14.102 9.727 -7.164 1 94.25 195 LYS A N 1
ATOM 1617 C CA . LYS A 1 195 ? 13.117 9.492 -6.113 1 94.25 195 LYS A CA 1
ATOM 1618 C C . LYS A 1 195 ? 13.773 9.438 -4.738 1 94.25 195 LYS A C 1
ATOM 1620 O O . LYS A 1 195 ? 13.281 10.039 -3.783 1 94.25 195 LYS A O 1
ATOM 1625 N N . ILE A 1 196 ? 14.859 8.758 -4.641 1 94.94 196 ILE A N 1
ATOM 1626 C CA . ILE A 1 196 ? 15.562 8.578 -3.375 1 94.94 196 ILE A CA 1
ATOM 1627 C C . ILE A 1 196 ? 16.109 9.922 -2.889 1 94.94 196 ILE A C 1
ATOM 1629 O O . ILE A 1 196 ? 15.938 10.281 -1.72 1 94.94 196 ILE A O 1
ATOM 1633 N N . TYR A 1 197 ? 16.688 10.688 -3.758 1 96.19 197 TYR A N 1
ATOM 1634 C CA . TYR A 1 197 ? 17.25 11.977 -3.381 1 96.19 197 TYR A CA 1
ATOM 1635 C C . TYR A 1 197 ? 16.156 12.93 -2.908 1 96.19 197 TYR A C 1
ATOM 1637 O O . TYR A 1 197 ? 16.328 13.633 -1.907 1 96.19 197 TYR A O 1
ATOM 1645 N N . PHE A 1 198 ? 15.094 12.922 -3.588 1 97.38 198 PHE A N 1
ATOM 1646 C CA . PHE A 1 198 ? 13.992 13.797 -3.195 1 97.38 198 PHE A CA 1
ATOM 1647 C C . PHE A 1 198 ? 13.43 13.383 -1.841 1 97.38 198 PHE A C 1
ATOM 1649 O O . PHE A 1 198 ? 13.094 14.242 -1.016 1 97.38 198 PHE A O 1
ATOM 1656 N N . ARG A 1 199 ? 13.297 12.109 -1.717 1 96.75 199 ARG A N 1
ATOM 1657 C CA . ARG A 1 199 ? 12.805 11.609 -0.437 1 96.75 199 ARG A CA 1
ATOM 1658 C C . ARG A 1 199 ? 13.703 12.062 0.71 1 96.75 199 ARG A C 1
ATOM 1660 O O . ARG A 1 199 ? 13.211 12.453 1.773 1 96.75 199 ARG A O 1
ATOM 1667 N N . MET A 1 200 ? 14.969 12 0.546 1 97.44 200 MET A N 1
ATOM 1668 C CA . MET A 1 200 ? 15.914 12.438 1.571 1 97.44 200 MET A CA 1
ATOM 1669 C C . MET A 1 200 ? 15.789 13.938 1.827 1 97.44 200 MET A C 1
ATOM 1671 O O . MET A 1 200 ? 15.797 14.375 2.979 1 97.44 200 MET A O 1
ATOM 1675 N N . PHE A 1 201 ? 15.688 14.664 0.778 1 97.44 201 PHE A N 1
ATOM 1676 C CA . PHE A 1 201 ? 15.484 16.109 0.869 1 97.44 201 PHE A CA 1
ATOM 1677 C C . PHE A 1 201 ? 14.211 16.422 1.643 1 97.44 201 PHE A C 1
ATOM 1679 O O . PHE A 1 201 ? 14.227 17.25 2.566 1 97.44 201 PHE A O 1
ATOM 1686 N N . LYS A 1 202 ? 13.195 15.797 1.251 1 97.38 202 LYS A N 1
ATOM 1687 C CA . LYS A 1 202 ? 11.906 16.016 1.894 1 97.38 202 LYS A CA 1
ATOM 1688 C C . LYS A 1 202 ? 11.977 15.703 3.387 1 97.38 202 LYS A C 1
ATOM 1690 O O . LYS A 1 202 ? 11.375 16.406 4.199 1 97.38 202 LYS A O 1
ATOM 1695 N N . ARG A 1 203 ? 12.648 14.648 3.701 1 96.69 203 ARG A N 1
ATOM 1696 C CA . ARG A 1 203 ? 12.805 14.273 5.102 1 96.69 203 ARG A CA 1
ATOM 1697 C C . ARG A 1 203 ? 13.469 15.398 5.898 1 96.69 203 ARG A C 1
ATOM 1699 O O . ARG A 1 203 ? 13.047 15.711 7.012 1 96.69 203 ARG A O 1
ATOM 1706 N N . MET A 1 204 ? 14.438 15.969 5.371 1 97.25 204 MET A N 1
ATOM 1707 C CA . MET A 1 204 ? 15.148 17.062 6.043 1 97.25 204 MET A CA 1
ATOM 1708 C C . MET A 1 204 ? 14.266 18.297 6.16 1 97.25 204 MET A C 1
ATOM 1710 O O . MET A 1 204 ? 14.227 18.938 7.211 1 97.25 204 MET A O 1
ATOM 1714 N N . VAL A 1 205 ? 13.523 18.562 5.141 1 97 205 VAL A N 1
ATOM 1715 C CA . VAL A 1 205 ? 12.609 19.703 5.152 1 97 205 VAL A CA 1
ATOM 1716 C C . VAL A 1 205 ? 11.508 19.484 6.188 1 97 205 VAL A C 1
ATOM 1718 O O . VAL A 1 205 ? 11.188 20.375 6.965 1 97 205 VAL A O 1
ATOM 1721 N N . THR A 1 206 ? 10.961 18.312 6.133 1 94.31 206 THR A N 1
ATOM 1722 C CA . THR A 1 206 ? 9.898 17.984 7.07 1 94.31 206 THR A CA 1
ATOM 1723 C C . THR A 1 206 ? 10.383 18.109 8.508 1 94.31 206 THR A C 1
ATOM 1725 O O . THR A 1 206 ? 9.656 18.609 9.375 1 94.31 206 THR A O 1
ATOM 1728 N N . THR A 1 207 ? 11.57 17.641 8.789 1 93.81 207 THR A N 1
ATOM 1729 C CA . THR A 1 207 ? 12.156 17.766 10.117 1 93.81 207 THR A CA 1
ATOM 1730 C C . THR A 1 207 ? 12.281 19.219 10.523 1 93.81 207 THR A C 1
ATOM 1732 O O . THR A 1 207 ? 12.023 19.578 11.68 1 93.81 207 THR A O 1
ATOM 1735 N N . ALA A 1 208 ? 12.664 20.078 9.633 1 93.44 208 ALA A N 1
ATOM 1736 C CA . ALA A 1 208 ? 12.758 21.516 9.891 1 93.44 208 ALA A CA 1
ATOM 1737 C C . ALA A 1 208 ? 11.391 22.109 10.211 1 93.44 208 ALA A C 1
ATOM 1739 O O . ALA A 1 208 ? 11.273 22.984 11.062 1 93.44 208 ALA A O 1
ATOM 1740 N N . VAL A 1 209 ? 10.391 21.609 9.539 1 88.69 209 VAL A N 1
ATOM 1741 C CA . VAL A 1 209 ? 9.031 22.047 9.789 1 88.69 209 VAL A CA 1
ATOM 1742 C C . VAL A 1 209 ? 8.594 21.609 11.188 1 88.69 209 VAL A C 1
ATOM 1744 O O . VAL A 1 209 ? 8.031 22.391 11.945 1 88.69 209 VAL A O 1
ATOM 1747 N N . ASP A 1 210 ? 8.922 20.391 11.469 1 85.69 210 ASP A N 1
ATOM 1748 C CA . ASP A 1 210 ? 8.555 19.844 12.766 1 85.69 210 ASP A CA 1
ATOM 1749 C C . ASP A 1 210 ? 9.219 20.609 13.898 1 85.69 210 ASP A C 1
ATOM 1751 O O . ASP A 1 210 ? 8.641 20.75 14.984 1 85.69 210 ASP A O 1
ATOM 1755 N N . LYS A 1 211 ? 10.375 21.109 13.656 1 86.81 211 LYS A N 1
ATOM 1756 C CA . LYS A 1 211 ? 11.117 21.875 14.648 1 86.81 211 LYS A CA 1
ATOM 1757 C C . LYS A 1 211 ? 10.734 23.344 14.602 1 86.81 211 LYS A C 1
ATOM 1759 O O . LYS A 1 211 ? 11.398 24.188 15.211 1 86.81 211 LYS A O 1
ATOM 1764 N N . ASP A 1 212 ? 9.789 23.641 13.742 1 82.56 212 ASP A N 1
ATOM 1765 C CA . ASP A 1 212 ? 9.219 24.984 13.609 1 82.56 212 ASP A CA 1
ATOM 1766 C C . ASP A 1 212 ? 10.219 25.953 12.992 1 82.56 212 ASP A C 1
ATOM 1768 O O . ASP A 1 212 ? 10.203 27.141 13.297 1 82.56 212 ASP A O 1
ATOM 1772 N N . LEU A 1 213 ? 11.156 25.422 12.258 1 87 213 LEU A N 1
ATOM 1773 C CA . LEU A 1 213 ? 12.117 26.25 11.547 1 87 213 LEU A CA 1
ATOM 1774 C C . LEU A 1 213 ? 11.531 26.75 10.227 1 87 213 LEU A C 1
ATOM 1776 O O . LEU A 1 213 ? 11.961 27.797 9.711 1 87 213 LEU A O 1
ATOM 1780 N N . ILE A 1 214 ? 10.656 25.938 9.68 1 86.81 214 ILE A N 1
ATOM 1781 C CA . ILE A 1 214 ? 9.891 26.266 8.484 1 86.81 214 ILE A CA 1
ATOM 1782 C C . ILE A 1 214 ? 8.398 26.219 8.789 1 86.81 214 ILE A C 1
ATOM 1784 O O . ILE A 1 214 ? 7.914 25.266 9.406 1 86.81 214 ILE A O 1
ATOM 1788 N N . LYS A 1 215 ? 7.781 27.266 8.414 1 75.06 215 LYS A N 1
ATOM 1789 C CA . LYS A 1 215 ? 6.375 27.391 8.781 1 75.06 215 LYS A CA 1
ATOM 1790 C C . LYS A 1 215 ? 5.512 26.391 8.031 1 75.06 215 LYS A C 1
ATOM 1792 O O . LYS A 1 215 ? 4.707 25.672 8.641 1 75.06 215 LYS A O 1
ATOM 1797 N N . LYS A 1 216 ? 5.633 26.406 6.727 1 82.75 216 LYS A N 1
ATOM 1798 C CA . LYS A 1 216 ? 4.871 25.484 5.879 1 82.75 216 LYS A CA 1
ATOM 1799 C C . LYS A 1 216 ? 5.797 24.625 5.035 1 82.75 216 LYS A C 1
ATOM 1801 O O . LYS A 1 216 ? 6.789 25.109 4.488 1 82.75 216 LYS A O 1
ATOM 1806 N N . ASN A 1 217 ? 5.414 23.406 4.969 1 89.5 217 ASN A N 1
ATOM 1807 C CA . ASN A 1 217 ? 6.254 22.469 4.219 1 89.5 217 ASN A CA 1
ATOM 1808 C C . ASN A 1 217 ? 6.164 22.719 2.719 1 89.5 217 ASN A C 1
ATOM 1810 O O . ASN A 1 217 ? 5.133 22.453 2.1 1 89.5 217 ASN A O 1
ATOM 1814 N N . PRO A 1 218 ? 7.18 23.219 2.156 1 93.19 218 PRO A N 1
ATOM 1815 C CA . PRO A 1 218 ? 7.133 23.531 0.726 1 93.19 218 PRO A CA 1
ATOM 1816 C C . PRO A 1 218 ? 7.109 22.281 -0.148 1 93.19 218 PRO A C 1
ATOM 1818 O O . PRO A 1 218 ? 6.875 22.375 -1.355 1 93.19 218 PRO A O 1
ATOM 1821 N N . CYS A 1 219 ? 7.352 21.125 0.46 1 95.19 219 CYS A N 1
ATOM 1822 C CA . CYS A 1 219 ? 7.402 19.891 -0.304 1 95.19 219 CYS A CA 1
ATOM 1823 C C . CYS A 1 219 ? 6.02 19.25 -0.411 1 95.19 219 CYS A C 1
ATOM 1825 O O . CYS A 1 219 ? 5.844 18.25 -1.099 1 95.19 219 CYS A O 1
ATOM 1827 N N . ARG A 1 220 ? 5.152 19.891 0.277 1 88.12 220 ARG A N 1
ATOM 1828 C CA . ARG A 1 220 ? 3.811 19.312 0.28 1 88.12 220 ARG A CA 1
ATOM 1829 C C . ARG A 1 220 ? 3.24 19.25 -1.133 1 88.12 220 ARG A C 1
ATOM 1831 O O . ARG A 1 220 ? 3.305 20.234 -1.881 1 88.12 220 ARG A O 1
ATOM 1838 N N . GLY A 1 221 ? 2.752 18.141 -1.569 1 87.62 221 GLY A N 1
ATOM 1839 C CA . GLY A 1 221 ? 2.121 17.984 -2.869 1 87.62 221 GLY A CA 1
ATOM 1840 C C . GLY A 1 221 ? 3.055 17.406 -3.918 1 87.62 221 GLY A C 1
ATOM 1841 O O . GLY A 1 221 ? 2.615 17.016 -5.004 1 87.62 221 GLY A O 1
ATOM 1842 N N . PHE A 1 222 ? 4.328 17.422 -3.682 1 92.38 222 PHE A N 1
ATOM 1843 C CA . PHE A 1 222 ? 5.289 16.891 -4.645 1 92.38 222 PHE A CA 1
ATOM 1844 C C . PHE A 1 222 ? 5.551 15.414 -4.383 1 92.38 222 PHE A C 1
ATOM 1846 O O . PHE A 1 222 ? 5.824 15.023 -3.246 1 92.38 222 PHE A O 1
ATOM 1853 N N . VAL A 1 223 ? 5.281 14.68 -5.414 1 88.69 223 VAL A N 1
ATOM 1854 C CA . VAL A 1 223 ? 5.57 13.25 -5.324 1 88.69 223 VAL A CA 1
ATOM 1855 C C . VAL A 1 223 ? 6.336 12.797 -6.566 1 88.69 223 VAL A C 1
ATOM 1857 O O . VAL A 1 223 ? 5.941 13.102 -7.695 1 88.69 223 VAL A O 1
ATOM 1860 N N . LEU A 1 224 ? 7.48 12.258 -6.363 1 88.44 224 LEU A N 1
ATOM 1861 C CA . LEU A 1 224 ? 8.242 11.656 -7.453 1 88.44 224 LEU A CA 1
ATOM 1862 C C . LEU A 1 224 ? 8.062 10.141 -7.457 1 88.44 224 LEU A C 1
ATOM 1864 O O . LEU A 1 224 ? 8.414 9.461 -6.488 1 88.44 224 LEU A O 1
ATOM 1868 N N . LYS A 1 225 ? 7.297 9.625 -8.359 1 79.5 225 LYS A N 1
ATOM 1869 C CA . LYS A 1 225 ? 7.082 8.188 -8.492 1 79.5 225 LYS A CA 1
ATOM 1870 C C . LYS A 1 225 ? 7.816 7.629 -9.703 1 79.5 225 LYS A C 1
ATOM 1872 O O . LYS A 1 225 ? 8.031 8.344 -10.688 1 79.5 225 LYS A O 1
ATOM 1877 N N . ASN A 1 226 ? 8.43 6.434 -9.438 1 72.25 226 ASN A N 1
ATOM 1878 C CA . ASN A 1 226 ? 8.938 5.715 -10.609 1 72.25 226 ASN A CA 1
ATOM 1879 C C . ASN A 1 226 ? 7.824 4.977 -11.344 1 72.25 226 ASN A C 1
ATOM 1881 O O . ASN A 1 226 ? 6.949 4.383 -10.711 1 72.25 226 ASN A O 1
ATOM 1885 N N . ASP A 1 227 ? 7.574 5.34 -12.586 1 60.12 227 ASP A N 1
ATOM 1886 C CA . ASP A 1 227 ? 6.512 4.73 -13.383 1 60.12 227 ASP A CA 1
ATOM 1887 C C . ASP A 1 227 ? 6.73 3.227 -13.523 1 60.12 227 ASP A C 1
ATOM 1889 O O . ASP A 1 227 ? 5.781 2.475 -13.766 1 60.12 227 ASP A O 1
ATOM 1893 N N . ASN A 1 228 ? 8.039 2.76 -13.5 1 58.09 228 ASN A N 1
ATOM 1894 C CA . ASN A 1 228 ? 8.258 1.399 -13.977 1 58.09 228 ASN A CA 1
ATOM 1895 C C . ASN A 1 228 ? 8.125 0.381 -12.852 1 58.09 228 ASN A C 1
ATOM 1897 O O . ASN A 1 228 ? 8.984 0.295 -11.977 1 58.09 228 ASN A O 1
ATOM 1901 N N . MET A 1 229 ? 6.84 -0.127 -12.719 1 59.41 229 MET A N 1
ATOM 1902 C CA . MET A 1 229 ? 6.559 -1.159 -11.727 1 59.41 229 MET A CA 1
ATOM 1903 C C . MET A 1 229 ? 7.137 -2.502 -12.156 1 59.41 229 MET A C 1
ATOM 1905 O O . MET A 1 229 ? 7.18 -3.447 -11.367 1 59.41 229 MET A O 1
ATOM 1909 N N . THR A 1 230 ? 7.633 -2.6 -13.414 1 60.72 230 THR A N 1
ATOM 1910 C CA . THR A 1 230 ? 8.023 -3.932 -13.859 1 60.72 230 THR A CA 1
ATOM 1911 C C . THR A 1 230 ? 9.5 -4.188 -13.578 1 60.72 230 THR A C 1
ATOM 1913 O O . THR A 1 230 ? 10.32 -3.266 -13.648 1 60.72 230 THR A O 1
ATOM 1916 N N . LEU A 1 231 ? 9.742 -5.391 -13.102 1 64.38 231 LEU A N 1
ATOM 1917 C CA . LEU A 1 231 ? 11.102 -5.84 -12.844 1 64.38 231 LEU A CA 1
ATOM 1918 C C . LEU A 1 231 ? 11.984 -5.633 -14.07 1 64.38 231 LEU A C 1
ATOM 1920 O O . LEU A 1 231 ? 11.695 -6.172 -15.148 1 64.38 231 LEU A O 1
ATOM 1924 N N . GLN A 1 232 ? 12.961 -4.812 -13.984 1 67.5 232 GLN A N 1
ATOM 1925 C CA . GLN A 1 232 ? 13.883 -4.531 -15.078 1 67.5 232 GLN A CA 1
ATOM 1926 C C . GLN A 1 232 ? 15.141 -5.387 -14.977 1 67.5 232 GLN A C 1
ATOM 1928 O O . GLN A 1 232 ? 15.875 -5.539 -15.953 1 67.5 232 GLN A O 1
ATOM 1933 N N . LYS A 1 233 ? 15.203 -6.148 -13.883 1 78.56 233 LYS A N 1
ATOM 1934 C CA . LYS A 1 233 ? 16.453 -6.883 -13.703 1 78.56 233 LYS A CA 1
ATOM 1935 C C . LYS A 1 233 ? 16.422 -8.219 -14.445 1 78.56 233 LYS A C 1
ATOM 1937 O O . LYS A 1 233 ? 15.352 -8.82 -14.594 1 78.56 233 LYS A O 1
ATOM 1942 N N . GLU A 1 234 ? 17.562 -8.664 -14.898 1 90.75 234 GLU A N 1
ATOM 1943 C CA . GLU A 1 234 ? 17.703 -9.922 -15.633 1 90.75 234 GLU A CA 1
ATOM 1944 C C . GLU A 1 234 ? 17.594 -11.117 -14.695 1 90.75 234 GLU A C 1
ATOM 1946 O O . GLU A 1 234 ? 17.906 -11.016 -13.508 1 90.75 234 GLU A O 1
ATOM 1951 N N . ILE A 1 235 ? 17.047 -12.18 -15.195 1 94.38 235 ILE A N 1
ATOM 1952 C CA . ILE A 1 235 ? 16.875 -13.406 -14.422 1 94.38 235 ILE A CA 1
ATOM 1953 C C . ILE A 1 235 ? 17.469 -14.586 -15.188 1 94.38 235 ILE A C 1
ATOM 1955 O O . ILE A 1 235 ? 17.641 -14.516 -16.406 1 94.38 235 ILE A O 1
ATOM 1959 N N . LEU A 1 236 ? 17.812 -15.578 -14.453 1 96.44 236 LEU A N 1
ATOM 1960 C CA . LEU A 1 236 ? 18.266 -16.828 -15.047 1 96.44 236 LEU A CA 1
ATOM 1961 C C . LEU A 1 236 ? 17.109 -17.828 -15.133 1 96.44 236 LEU A C 1
ATOM 1963 O O . LEU A 1 236 ? 16.469 -18.141 -14.125 1 96.44 236 LEU A O 1
ATOM 1967 N N . LEU A 1 237 ? 16.938 -18.328 -16.344 1 94.19 237 LEU A N 1
ATOM 1968 C CA . LEU A 1 237 ? 15.953 -19.391 -16.547 1 94.19 237 LEU A CA 1
ATOM 1969 C C . LEU A 1 237 ? 16.531 -20.75 -16.188 1 94.19 237 LEU A C 1
ATOM 1971 O O . LEU A 1 237 ? 17.75 -20.906 -16.062 1 94.19 237 LEU A O 1
ATOM 1975 N N . PRO A 1 238 ? 15.656 -21.703 -16 1 93.12 238 PRO A N 1
ATOM 1976 C CA . PRO A 1 238 ? 16.125 -23.031 -15.586 1 93.12 238 PRO A CA 1
ATOM 1977 C C . PRO A 1 238 ? 17.203 -23.578 -16.516 1 93.12 238 PRO A C 1
ATOM 1979 O O . PRO A 1 238 ? 18.203 -24.141 -16.047 1 93.12 238 PRO A O 1
ATOM 1982 N N . GLU A 1 239 ? 17.016 -23.359 -17.797 1 93.31 239 GLU A N 1
ATOM 1983 C CA . GLU A 1 239 ? 18.016 -23.859 -18.75 1 93.31 239 GLU A CA 1
ATOM 1984 C C . GLU A 1 239 ? 19.344 -23.125 -18.578 1 93.31 239 GLU A C 1
ATOM 1986 O O . GLU A 1 239 ? 20.406 -23.75 -18.672 1 93.31 239 GLU A O 1
ATOM 1991 N N . GLU A 1 240 ? 19.234 -21.906 -18.344 1 95.88 240 GLU A N 1
ATOM 1992 C CA . GLU A 1 240 ? 20.438 -21.109 -18.125 1 95.88 240 GLU A CA 1
ATOM 1993 C C . GLU A 1 240 ? 21.141 -21.5 -16.828 1 95.88 240 GLU A C 1
ATOM 1995 O O . GLU A 1 240 ? 22.375 -21.5 -16.75 1 95.88 240 GLU A O 1
ATOM 2000 N N . ILE A 1 241 ? 20.375 -21.828 -15.836 1 96.31 241 ILE A N 1
ATOM 2001 C CA . ILE A 1 241 ? 20.922 -22.266 -14.555 1 96.31 241 ILE A CA 1
ATOM 2002 C C . ILE A 1 241 ? 21.703 -23.562 -14.75 1 96.31 241 ILE A C 1
ATOM 2004 O O . ILE A 1 241 ? 22.812 -23.719 -14.227 1 96.31 241 ILE A O 1
ATOM 2008 N N . GLN A 1 242 ? 21.141 -24.438 -15.477 1 93.62 242 GLN A N 1
ATOM 2009 C CA . GLN A 1 242 ? 21.828 -25.703 -15.75 1 93.62 242 GLN A CA 1
ATOM 2010 C C . GLN A 1 242 ? 23.125 -25.469 -16.516 1 93.62 242 GLN A C 1
ATOM 2012 O O . GLN A 1 242 ? 24.141 -26.109 -16.234 1 93.62 242 GLN A O 1
ATOM 2017 N N . GLN A 1 243 ? 22.984 -24.578 -17.469 1 94.69 243 GLN A N 1
ATOM 2018 C CA . GLN A 1 243 ? 24.172 -24.203 -18.219 1 94.69 243 GLN A CA 1
ATOM 2019 C C . GLN A 1 243 ? 25.266 -23.641 -17.297 1 94.69 243 GLN A C 1
ATOM 2021 O O . GLN A 1 243 ? 26.438 -23.984 -17.438 1 94.69 243 GLN A O 1
ATOM 2026 N N . LEU A 1 244 ? 24.875 -22.812 -16.438 1 95.88 244 LEU A N 1
ATOM 2027 C CA . LEU A 1 244 ? 25.797 -22.188 -15.484 1 95.88 244 LEU A CA 1
ATOM 2028 C C . LEU A 1 244 ? 26.438 -23.25 -14.578 1 95.88 244 LEU A C 1
ATOM 2030 O O . LEU A 1 244 ? 27.656 -23.25 -14.406 1 95.88 244 LEU A O 1
ATOM 2034 N N . VAL A 1 245 ? 25.656 -24.125 -14.039 1 94.69 245 VAL A N 1
ATOM 2035 C CA . VAL A 1 245 ? 26.109 -25.156 -13.102 1 94.69 245 VAL A CA 1
ATOM 2036 C C . VAL A 1 245 ? 27.078 -26.109 -13.797 1 94.69 245 VAL A C 1
ATOM 2038 O O . VAL A 1 245 ? 28.031 -26.594 -13.172 1 94.69 245 VAL A O 1
ATOM 2041 N N . ALA A 1 246 ? 26.938 -26.281 -15.055 1 93.44 246 ALA A N 1
ATOM 2042 C CA . ALA A 1 246 ? 27.75 -27.219 -15.82 1 93.44 246 ALA A CA 1
ATOM 2043 C C . ALA A 1 246 ? 29.062 -26.578 -16.266 1 93.44 246 ALA A C 1
ATOM 2045 O O . ALA A 1 246 ? 29.969 -27.266 -16.75 1 93.44 246 ALA A O 1
ATOM 2046 N N . THR A 1 247 ? 29.172 -25.375 -16.109 1 95 247 THR A N 1
ATOM 2047 C CA . THR A 1 247 ? 30.344 -24.656 -16.609 1 95 247 THR A CA 1
ATOM 2048 C C . THR A 1 247 ? 31.453 -24.641 -15.57 1 95 247 THR A C 1
ATOM 2050 O O . THR A 1 247 ? 31.266 -24.172 -14.445 1 95 247 THR A O 1
ATOM 2053 N N . HIS A 1 248 ? 32.594 -25.203 -15.961 1 93.88 248 HIS A N 1
ATOM 2054 C CA . HIS A 1 248 ? 33.812 -25.203 -15.133 1 93.88 248 HIS A CA 1
ATOM 2055 C C . HIS A 1 248 ? 34.969 -24.562 -15.875 1 93.88 248 HIS A C 1
ATOM 2057 O O . HIS A 1 248 ? 35.062 -24.656 -17.094 1 93.88 248 HIS A O 1
ATOM 2063 N N . PHE A 1 249 ? 35.812 -23.875 -15.141 1 92.19 249 PHE A N 1
ATOM 2064 C CA . PHE A 1 249 ? 36.969 -23.234 -15.734 1 92.19 249 PHE A CA 1
ATOM 2065 C C . PHE A 1 249 ? 38.094 -23.062 -14.703 1 92.19 249 PHE A C 1
ATOM 2067 O O . PHE A 1 249 ? 37.844 -23.219 -13.5 1 92.19 249 PHE A O 1
ATOM 2074 N N . ASP A 1 250 ? 39.219 -22.781 -15.195 1 91.44 250 ASP A N 1
ATOM 2075 C CA . ASP A 1 250 ? 40.375 -22.609 -14.312 1 91.44 250 ASP A CA 1
ATOM 2076 C C . ASP A 1 250 ? 40.219 -21.391 -13.422 1 91.44 250 ASP A C 1
ATOM 2078 O O . ASP A 1 250 ? 39.906 -20.297 -13.906 1 91.44 250 ASP A O 1
ATOM 2082 N N . GLY A 1 251 ? 40.406 -21.594 -12.148 1 90.62 251 GLY A N 1
ATOM 2083 C CA . GLY A 1 251 ? 40.375 -20.484 -11.211 1 90.62 251 GLY A CA 1
ATOM 2084 C C . GLY A 1 251 ? 38.969 -20.219 -10.656 1 90.62 251 GLY A C 1
ATOM 2085 O O . GLY A 1 251 ? 38.75 -19.188 -10 1 90.62 251 GLY A O 1
ATOM 2086 N N . GLU A 1 252 ? 38.125 -21.078 -10.977 1 91.38 252 GLU A N 1
ATOM 2087 C CA . GLU A 1 252 ? 36.75 -20.875 -10.477 1 91.38 252 GLU A CA 1
ATOM 2088 C C . GLU A 1 252 ? 36.719 -20.906 -8.953 1 91.38 252 GLU A C 1
ATOM 2090 O O . GLU A 1 252 ? 37.562 -21.562 -8.328 1 91.38 252 GLU A O 1
ATOM 2095 N N . LYS A 1 253 ? 35.875 -20.172 -8.398 1 94.19 253 LYS A N 1
ATOM 2096 C CA . LYS A 1 253 ? 35.656 -20.141 -6.953 1 94.19 253 LYS A CA 1
ATOM 2097 C C . LYS A 1 253 ? 34.438 -20.953 -6.543 1 94.19 253 LYS A C 1
ATOM 2099 O O . LYS A 1 253 ? 33.344 -20.422 -6.469 1 94.19 253 LYS A O 1
ATOM 2104 N N . GLY A 1 254 ? 34.688 -22.141 -6.16 1 94.38 254 GLY A N 1
ATOM 2105 C CA . GLY A 1 254 ? 33.625 -23.109 -5.898 1 94.38 254 GLY A CA 1
ATOM 2106 C C . GLY A 1 254 ? 32.688 -22.656 -4.816 1 94.38 254 GLY A C 1
ATOM 2107 O O . GLY A 1 254 ? 31.469 -22.891 -4.918 1 94.38 254 GLY A O 1
ATOM 2108 N N . GLU A 1 255 ? 33.25 -22 -3.816 1 95.44 255 GLU A N 1
ATOM 2109 C CA . GLU A 1 255 ? 32.406 -21.547 -2.711 1 95.44 255 GLU A CA 1
ATOM 2110 C C . GLU A 1 255 ? 31.391 -20.5 -3.178 1 95.44 255 GLU A C 1
ATOM 2112 O O . GLU A 1 255 ? 30.25 -20.5 -2.734 1 95.44 255 GLU A O 1
ATOM 2117 N N . ILE A 1 256 ? 31.812 -19.641 -4.023 1 97.38 256 ILE A N 1
ATOM 2118 C CA . ILE A 1 256 ? 30.922 -18.625 -4.566 1 97.38 256 ILE A CA 1
ATOM 2119 C C . ILE A 1 256 ? 29.844 -19.266 -5.434 1 97.38 256 ILE A C 1
ATOM 2121 O O . ILE A 1 256 ? 28.672 -18.906 -5.352 1 97.38 256 ILE A O 1
ATOM 2125 N N . HIS A 1 257 ? 30.266 -20.266 -6.223 1 96.94 257 HIS A N 1
ATOM 2126 C CA . HIS A 1 257 ? 29.312 -20.984 -7.07 1 96.94 257 HIS A CA 1
ATOM 2127 C C . HIS A 1 257 ? 28.266 -21.688 -6.23 1 96.94 257 HIS A C 1
ATOM 2129 O O . HIS A 1 257 ? 27.062 -21.562 -6.484 1 96.94 257 HIS A O 1
ATOM 2135 N N . ARG A 1 258 ? 28.766 -22.344 -5.242 1 96.31 258 ARG A N 1
ATOM 2136 C CA . ARG A 1 258 ? 27.891 -23.094 -4.348 1 96.31 258 ARG A CA 1
ATOM 2137 C C . ARG A 1 258 ? 26.859 -22.188 -3.678 1 96.31 258 ARG A C 1
ATOM 2139 O O . ARG A 1 258 ? 25.672 -22.5 -3.637 1 96.31 258 ARG A O 1
ATOM 2146 N N . ALA A 1 259 ? 27.297 -21.094 -3.207 1 97.94 259 ALA A N 1
ATOM 2147 C CA . ALA A 1 259 ? 26.438 -20.141 -2.51 1 97.94 259 ALA A CA 1
ATOM 2148 C C . ALA A 1 259 ? 25.422 -19.516 -3.465 1 97.94 259 ALA A C 1
ATOM 2150 O O . ALA A 1 259 ? 24.266 -19.328 -3.109 1 97.94 259 ALA A O 1
ATOM 2151 N N . PHE A 1 260 ? 25.844 -19.141 -4.648 1 98.25 260 PHE A N 1
ATOM 2152 C CA . PHE A 1 260 ? 24.953 -18.531 -5.621 1 98.25 260 PHE A CA 1
ATOM 2153 C C . PHE A 1 260 ? 23.859 -19.516 -6.047 1 98.25 260 PHE A C 1
ATOM 2155 O O . PHE A 1 260 ? 22.688 -19.141 -6.148 1 98.25 260 PHE A O 1
ATOM 2162 N N . ILE A 1 261 ? 24.25 -20.734 -6.273 1 97.25 261 ILE A N 1
ATOM 2163 C CA . ILE A 1 261 ? 23.297 -21.781 -6.625 1 97.25 261 ILE A CA 1
ATOM 2164 C C . ILE A 1 261 ? 22.281 -21.953 -5.5 1 97.25 261 ILE A C 1
ATOM 2166 O O . ILE A 1 261 ? 21.078 -22.078 -5.758 1 97.25 261 ILE A O 1
ATOM 2170 N N . PHE A 1 262 ? 22.797 -21.938 -4.316 1 97.56 262 PHE A N 1
ATOM 2171 C CA . PHE A 1 262 ? 21.906 -21.969 -3.16 1 97.56 262 PHE A CA 1
ATOM 2172 C C . PHE A 1 262 ? 20.875 -20.859 -3.246 1 97.56 262 PHE A C 1
ATOM 2174 O O . PHE A 1 262 ? 19.688 -21.109 -3.027 1 97.56 262 PHE A O 1
ATOM 2181 N N . GLY A 1 263 ? 21.281 -19.703 -3.602 1 97.94 263 GLY A N 1
ATOM 2182 C CA . GLY A 1 263 ? 20.375 -18.578 -3.766 1 97.94 263 GLY A CA 1
ATOM 2183 C C . GLY A 1 263 ? 19.359 -18.797 -4.871 1 97.94 263 GLY A C 1
ATOM 2184 O O . GLY A 1 263 ? 18.188 -18.422 -4.727 1 97.94 263 GLY A O 1
ATOM 2185 N N . LEU A 1 264 ? 19.766 -19.406 -5.938 1 97.25 264 LEU A N 1
ATOM 2186 C CA . LEU A 1 264 ? 18.906 -19.656 -7.086 1 97.25 264 LEU A CA 1
ATOM 2187 C C . LEU A 1 264 ? 17.766 -20.609 -6.711 1 97.25 264 LEU A C 1
ATOM 2189 O O . LEU A 1 264 ? 16.703 -20.578 -7.316 1 97.25 264 LEU A O 1
ATOM 2193 N N . TYR A 1 265 ? 18.016 -21.375 -5.66 1 96.88 265 TYR A N 1
ATOM 2194 C CA . TYR A 1 265 ? 17.047 -22.422 -5.348 1 96.88 265 TYR A CA 1
ATOM 2195 C C . TYR A 1 265 ? 16.297 -22.125 -4.055 1 96.88 265 TYR A C 1
ATOM 2197 O O . TYR A 1 265 ? 15.359 -22.828 -3.699 1 96.88 265 TYR A O 1
ATOM 2205 N N . THR A 1 266 ? 16.688 -21.047 -3.309 1 97.06 266 THR A N 1
ATOM 2206 C CA . THR A 1 266 ? 16.031 -20.75 -2.043 1 97.06 266 THR A CA 1
ATOM 2207 C C . THR A 1 266 ? 15.562 -19.297 -2.016 1 97.06 266 THR A C 1
ATOM 2209 O O . THR A 1 266 ? 14.719 -18.938 -1.192 1 97.06 266 THR A O 1
ATOM 2212 N N . GLY A 1 267 ? 16.188 -18.422 -2.828 1 97.12 267 GLY A N 1
ATOM 2213 C CA . GLY A 1 267 ? 15.805 -17.031 -2.889 1 97.12 267 GLY A CA 1
ATOM 2214 C C . GLY A 1 267 ? 16.359 -16.203 -1.739 1 97.12 267 GLY A C 1
ATOM 2215 O O . GLY A 1 267 ? 16 -15.047 -1.563 1 97.12 267 GLY A O 1
ATOM 2216 N N . VAL A 1 268 ? 17.297 -16.766 -0.936 1 97.5 268 VAL A N 1
ATOM 2217 C CA . VAL A 1 268 ? 17.828 -16.078 0.23 1 97.5 268 VAL A CA 1
ATOM 2218 C C . VAL A 1 268 ? 18.75 -14.938 -0.223 1 97.5 268 VAL A C 1
ATOM 2220 O O . VAL A 1 268 ? 19.562 -15.117 -1.141 1 97.5 268 VAL A O 1
ATOM 2223 N N . ARG A 1 269 ? 18.625 -13.812 0.36 1 96.31 269 ARG A N 1
ATOM 2224 C CA . ARG A 1 269 ? 19.422 -12.633 0.028 1 96.31 269 ARG A CA 1
ATOM 2225 C C . ARG A 1 269 ? 20.891 -12.852 0.357 1 96.31 269 ARG A C 1
ATOM 2227 O O . ARG A 1 269 ? 21.219 -13.688 1.2 1 96.31 269 ARG A O 1
ATOM 2234 N N . TRP A 1 270 ? 21.781 -11.977 -0.176 1 96.88 270 TRP A N 1
ATOM 2235 C CA . TRP A 1 270 ? 23.219 -12.055 0.021 1 96.88 270 TRP A CA 1
ATOM 2236 C C . TRP A 1 270 ? 23.578 -11.922 1.499 1 96.88 270 TRP A C 1
ATOM 2238 O O . TRP A 1 270 ? 24.312 -12.75 2.039 1 96.88 270 TRP A O 1
ATOM 2248 N N . CYS A 1 271 ? 23.031 -10.922 2.188 1 95.75 271 CYS A N 1
ATOM 2249 C CA . CYS A 1 271 ? 23.406 -10.648 3.568 1 95.75 271 CYS A CA 1
ATOM 2250 C C . CYS A 1 271 ? 23.047 -11.812 4.48 1 95.75 271 CYS A C 1
ATOM 2252 O O . CYS A 1 271 ? 23.781 -12.125 5.422 1 95.75 271 CYS A O 1
ATOM 2254 N N . ASP A 1 272 ? 21.953 -12.445 4.18 1 97.44 272 ASP A N 1
ATOM 2255 C CA . ASP A 1 272 ? 21.531 -13.602 4.977 1 97.44 272 ASP A CA 1
ATOM 2256 C C . ASP A 1 272 ? 22.359 -14.836 4.621 1 97.44 272 ASP A C 1
ATOM 2258 O O . ASP A 1 272 ? 22.781 -15.586 5.508 1 97.44 272 ASP A O 1
ATOM 2262 N N . THR A 1 273 ? 22.609 -15.008 3.328 1 97.94 273 THR A N 1
ATOM 2263 C CA . THR A 1 273 ? 23.406 -16.141 2.867 1 97.94 273 THR A CA 1
ATOM 2264 C C . THR A 1 273 ? 24.797 -16.094 3.465 1 97.94 273 THR A C 1
ATOM 2266 O O . THR A 1 273 ? 25.312 -17.109 3.947 1 97.94 273 THR A O 1
ATOM 2269 N N . SER A 1 274 ? 25.422 -14.914 3.447 1 97.5 274 SER A N 1
ATOM 2270 C CA . SER A 1 274 ? 26.797 -14.75 3.904 1 97.5 274 SER A CA 1
ATOM 2271 C C . SER A 1 274 ? 26.922 -14.977 5.41 1 97.5 274 SER A C 1
ATOM 2273 O O . SER A 1 274 ? 28 -15.266 5.918 1 97.5 274 SER A O 1
ATOM 2275 N N . LEU A 1 275 ? 25.781 -14.938 6.133 1 97 275 LEU A N 1
ATOM 2276 C CA . LEU A 1 275 ? 25.828 -15.047 7.586 1 97 275 LEU A CA 1
ATOM 2277 C C . LEU A 1 275 ? 25.281 -16.391 8.039 1 97 275 LEU A C 1
ATOM 2279 O O . LEU A 1 275 ? 25.281 -16.703 9.234 1 97 275 LEU A O 1
ATOM 2283 N N . LEU A 1 276 ? 24.875 -17.203 7.168 1 97.75 276 LEU A N 1
ATOM 2284 C CA . LEU A 1 276 ? 24.281 -18.484 7.512 1 97.75 276 LEU A CA 1
ATOM 2285 C C . LEU A 1 276 ? 25.312 -19.406 8.172 1 97.75 276 LEU A C 1
ATOM 2287 O O . LEU A 1 276 ? 26.453 -19.484 7.711 1 97.75 276 LEU A O 1
ATOM 2291 N N . THR A 1 277 ? 24.922 -20.062 9.25 1 97.88 277 THR A N 1
ATOM 2292 C CA . THR A 1 277 ? 25.719 -21.078 9.906 1 97.88 277 THR A CA 1
ATOM 2293 C C . THR A 1 277 ? 25 -22.422 9.891 1 97.88 277 THR A C 1
ATOM 2295 O O . THR A 1 277 ? 23.812 -22.5 9.555 1 97.88 277 THR A O 1
ATOM 2298 N N . TYR A 1 278 ? 25.75 -23.453 10.211 1 97.5 278 TYR A N 1
ATOM 2299 C CA . TYR A 1 278 ? 25.156 -24.781 10.211 1 97.5 278 TYR A CA 1
ATOM 2300 C C . TYR A 1 278 ? 24.109 -24.906 11.32 1 97.5 278 TYR A C 1
ATOM 2302 O O . TYR A 1 278 ? 23.281 -25.812 11.305 1 97.5 278 TYR A O 1
ATOM 2310 N N . ARG A 1 279 ? 24.109 -24.016 12.25 1 96.69 279 ARG A N 1
ATOM 2311 C CA . ARG A 1 279 ? 23.094 -24 13.297 1 96.69 279 ARG A CA 1
ATOM 2312 C C . ARG A 1 279 ? 21.719 -23.656 12.734 1 96.69 279 ARG A C 1
ATOM 2314 O O . ARG A 1 279 ? 20.703 -24.031 13.312 1 96.69 279 ARG A O 1
ATOM 2321 N N . ASN A 1 280 ? 21.719 -22.938 11.625 1 98 280 ASN A N 1
ATOM 2322 C CA . ASN A 1 280 ? 20.469 -22.547 11 1 98 280 ASN A CA 1
ATOM 2323 C C . ASN A 1 280 ? 19.797 -23.734 10.297 1 98 280 ASN A C 1
ATOM 2325 O O . ASN A 1 280 ? 18.625 -23.641 9.906 1 98 280 ASN A O 1
ATOM 2329 N N . VAL A 1 281 ? 20.469 -24.812 10.188 1 97.38 281 VAL A N 1
ATOM 2330 C CA . VAL A 1 281 ? 19.969 -25.938 9.406 1 97.38 281 VAL A CA 1
ATOM 2331 C C . VAL A 1 281 ? 19.516 -27.062 10.352 1 97.38 281 VAL A C 1
ATOM 2333 O O . VAL A 1 281 ? 20.281 -27.469 11.234 1 97.38 281 VAL A O 1
ATOM 2336 N N . ASP A 1 282 ? 18.344 -27.438 10.203 1 96.75 282 ASP A N 1
ATOM 2337 C CA . ASP A 1 282 ? 17.844 -28.641 10.867 1 96.75 282 ASP A CA 1
ATOM 2338 C C . ASP A 1 282 ? 17.859 -29.844 9.914 1 96.75 282 ASP A C 1
ATOM 2340 O O . ASP A 1 282 ? 16.984 -29.984 9.07 1 96.75 282 ASP A O 1
ATOM 2344 N N . TYR A 1 283 ? 18.797 -30.703 10.117 1 94.69 283 TYR A N 1
ATOM 2345 C CA . TYR A 1 283 ? 19 -31.828 9.211 1 94.69 283 TYR A CA 1
ATOM 2346 C C . TYR A 1 283 ? 17.922 -32.875 9.414 1 94.69 283 TYR A C 1
ATOM 2348 O O . TYR A 1 283 ? 17.672 -33.688 8.516 1 94.69 283 TYR A O 1
ATOM 2356 N N . SER A 1 284 ? 17.281 -32.938 10.508 1 94.94 284 SER A N 1
ATOM 2357 C CA . SER A 1 284 ? 16.234 -33.906 10.789 1 94.94 284 SER A CA 1
ATOM 2358 C C . SER A 1 284 ? 14.945 -33.562 10.062 1 94.94 284 SER A C 1
ATOM 2360 O O . SER A 1 284 ? 14.359 -34.406 9.375 1 94.94 284 SER A O 1
ATOM 2362 N N . THR A 1 285 ? 14.562 -32.312 10.148 1 95.5 285 THR A N 1
ATOM 2363 C CA . THR A 1 285 ? 13.336 -31.875 9.508 1 95.5 285 THR A CA 1
ATOM 2364 C C . THR A 1 285 ? 13.617 -31.328 8.109 1 95.5 285 THR A C 1
ATOM 2366 O O . THR A 1 285 ? 12.688 -31 7.363 1 95.5 285 THR A O 1
ATOM 2369 N N . LYS A 1 286 ? 14.867 -31.172 7.711 1 96.12 286 LYS A N 1
ATOM 2370 C CA . LYS A 1 286 ? 15.312 -30.641 6.426 1 96.12 286 LYS A CA 1
ATOM 2371 C C . LYS A 1 286 ? 14.734 -29.25 6.18 1 96.12 286 LYS A C 1
ATOM 2373 O O . LYS A 1 286 ? 14.102 -29 5.152 1 96.12 286 LYS A O 1
ATOM 2378 N N . THR A 1 287 ? 15.008 -28.422 7.148 1 97.75 287 THR A N 1
ATOM 2379 C CA . THR A 1 287 ? 14.547 -27.047 7.055 1 97.75 287 THR A CA 1
ATOM 2380 C C . THR A 1 287 ? 15.664 -26.078 7.402 1 97.75 287 THR A C 1
ATOM 2382 O O . THR A 1 287 ? 16.562 -26.406 8.172 1 97.75 287 THR A O 1
ATOM 2385 N N . LEU A 1 288 ? 15.648 -24.953 6.75 1 97.94 288 LEU A N 1
ATOM 2386 C CA . LEU A 1 288 ? 16.5 -23.812 7.062 1 97.94 288 LEU A CA 1
ATOM 2387 C C . LEU A 1 288 ? 15.703 -22.703 7.75 1 97.94 288 LEU A C 1
ATOM 2389 O O . LEU A 1 288 ? 14.672 -22.266 7.238 1 97.94 288 LEU A O 1
ATOM 2393 N N . ARG A 1 289 ? 16.141 -22.328 8.906 1 97.38 289 ARG A N 1
ATOM 2394 C CA . ARG A 1 289 ? 15.469 -21.281 9.648 1 97.38 289 ARG A CA 1
ATOM 2395 C C . ARG A 1 289 ? 16.438 -20.156 10 1 97.38 289 ARG A C 1
ATOM 2397 O O . ARG A 1 289 ? 17.516 -20.391 10.555 1 97.38 289 ARG A O 1
ATOM 2404 N N . PHE A 1 290 ? 16.078 -18.938 9.648 1 96.81 290 PHE A N 1
ATOM 2405 C CA . PHE A 1 290 ? 16.938 -17.797 9.969 1 96.81 290 PHE A CA 1
ATOM 2406 C C . PHE A 1 290 ? 16.109 -16.531 10.117 1 96.81 290 PHE A C 1
ATOM 2408 O O . PHE A 1 290 ? 14.969 -16.469 9.672 1 96.81 290 PHE A O 1
ATOM 2415 N N . GLN A 1 291 ? 16.688 -15.594 10.758 1 95.06 291 GLN A N 1
ATOM 2416 C CA . GLN A 1 291 ? 16.094 -14.273 10.883 1 95.06 291 GLN A CA 1
ATOM 2417 C C . GLN A 1 291 ? 16.688 -13.297 9.875 1 95.06 291 GLN A C 1
ATOM 2419 O O . GLN A 1 291 ? 17.906 -13.117 9.828 1 95.06 291 GLN A O 1
ATOM 2424 N N . GLN A 1 292 ? 15.836 -12.688 9.164 1 95.31 292 GLN A N 1
ATOM 2425 C CA . GLN A 1 292 ? 16.312 -11.797 8.117 1 95.31 292 GLN A CA 1
ATOM 2426 C C . GLN A 1 292 ? 17 -10.562 8.711 1 95.31 292 GLN A C 1
ATOM 2428 O O . GLN A 1 292 ? 16.422 -9.867 9.547 1 95.31 292 GLN A O 1
ATOM 2433 N N . GLN A 1 293 ? 18.172 -10.289 8.195 1 90.81 293 GLN A N 1
ATOM 2434 C CA . GLN A 1 293 ? 18.984 -9.188 8.711 1 90.81 293 GLN A CA 1
ATOM 2435 C C . GLN A 1 293 ? 18.344 -7.84 8.398 1 90.81 293 GLN A C 1
ATOM 2437 O O . GLN A 1 293 ? 18.359 -6.934 9.234 1 90.81 293 GLN A O 1
ATOM 2442 N N . LYS A 1 294 ? 17.797 -7.715 7.289 1 86.12 294 LYS A N 1
ATOM 2443 C CA . LYS A 1 294 ? 17.266 -6.441 6.816 1 86.12 294 LYS A CA 1
ATOM 2444 C C . LYS A 1 294 ? 16.016 -6.043 7.602 1 86.12 294 LYS A C 1
ATOM 2446 O O . LYS A 1 294 ? 15.742 -4.855 7.785 1 86.12 294 LYS A O 1
ATOM 2451 N N . THR A 1 295 ? 15.258 -7.004 8.086 1 84.75 295 THR A N 1
ATOM 2452 C CA . THR A 1 295 ? 13.945 -6.684 8.633 1 84.75 295 THR A CA 1
ATOM 2453 C C . THR A 1 295 ? 13.875 -7.039 10.117 1 84.75 295 THR A C 1
ATOM 2455 O O . THR A 1 295 ? 12.852 -6.805 10.766 1 84.75 295 THR A O 1
ATOM 2458 N N . LYS A 1 296 ? 14.82 -7.578 10.703 1 83.25 296 LYS A N 1
ATOM 2459 C CA . LYS A 1 296 ? 14.812 -8.094 12.07 1 83.25 296 LYS A CA 1
ATOM 2460 C C . LYS A 1 296 ? 14.414 -7.008 13.062 1 83.25 296 LYS A C 1
ATOM 2462 O O . LYS A 1 296 ? 13.742 -7.285 14.062 1 83.25 296 LYS A O 1
ATOM 2467 N N . ASP A 1 297 ? 14.695 -5.852 12.789 1 78.44 297 ASP A N 1
ATOM 2468 C CA . ASP A 1 297 ? 14.445 -4.785 13.758 1 78.44 297 ASP A CA 1
ATOM 2469 C C . ASP A 1 297 ? 13.102 -4.109 13.5 1 78.44 297 ASP A C 1
ATOM 2471 O O . ASP A 1 297 ? 12.633 -3.318 14.32 1 78.44 297 ASP A O 1
ATOM 2475 N N . HIS A 1 298 ? 12.492 -4.379 12.422 1 78.19 298 HIS A N 1
ATOM 2476 C CA . HIS A 1 298 ? 11.328 -3.586 12.055 1 78.19 298 HIS A CA 1
ATOM 2477 C C . HIS A 1 298 ? 10.102 -4.473 11.828 1 78.19 298 HIS A C 1
ATOM 2479 O O . HIS A 1 298 ? 8.992 -3.971 11.648 1 78.19 298 HIS A O 1
ATOM 2485 N N . SER A 1 299 ? 10.375 -5.707 11.75 1 76.75 299 SER A N 1
ATOM 2486 C CA . SER A 1 299 ? 9.25 -6.59 11.461 1 76.75 299 SER A CA 1
ATOM 2487 C C . SER A 1 299 ? 9.203 -7.766 12.422 1 76.75 299 SER A C 1
ATOM 2489 O O . SER A 1 299 ? 10.234 -8.367 12.727 1 76.75 299 SER A O 1
ATOM 2491 N N . SER A 1 300 ? 7.98 -8 12.969 1 75.5 300 SER A N 1
ATOM 2492 C CA . SER A 1 300 ? 7.789 -9.188 13.797 1 75.5 300 SER A CA 1
ATOM 2493 C C . SER A 1 300 ? 7.824 -10.461 12.953 1 75.5 300 SER A C 1
ATOM 2495 O O . SER A 1 300 ? 7.973 -11.562 13.492 1 75.5 300 SER A O 1
ATOM 2497 N N . ARG A 1 301 ? 7.789 -10.375 11.648 1 78.5 301 ARG A N 1
ATOM 2498 C CA . ARG A 1 301 ? 7.785 -11.516 10.727 1 78.5 301 ARG A CA 1
ATOM 2499 C C . ARG A 1 301 ? 9.133 -11.664 10.031 1 78.5 301 ARG A C 1
ATOM 2501 O O . ARG A 1 301 ? 9.195 -11.992 8.852 1 78.5 301 ARG A O 1
ATOM 2508 N N . SER A 1 302 ? 10.125 -11.5 10.805 1 90.44 302 SER A N 1
ATOM 2509 C CA . SER A 1 302 ? 11.453 -11.484 10.203 1 90.44 302 SER A CA 1
ATOM 2510 C C . SER A 1 302 ? 12.031 -12.891 10.102 1 90.44 302 SER A C 1
ATOM 2512 O O . SER A 1 302 ? 13.062 -13.102 9.469 1 90.44 302 SER A O 1
ATOM 2514 N N . TRP A 1 303 ? 11.406 -13.852 10.656 1 93.25 303 TRP A N 1
ATOM 2515 C CA . TRP A 1 303 ? 11.898 -15.219 10.57 1 93.25 303 TRP A CA 1
ATOM 2516 C C . TRP A 1 303 ? 11.398 -15.906 9.297 1 93.25 303 TRP A C 1
ATOM 2518 O O . TRP A 1 303 ? 10.234 -15.75 8.93 1 93.25 303 TRP A O 1
ATOM 2528 N N . VAL A 1 304 ? 12.258 -16.594 8.711 1 95.25 304 VAL A N 1
ATOM 2529 C CA . VAL A 1 304 ? 11.938 -17.297 7.473 1 95.25 304 VAL A CA 1
ATOM 2530 C C . VAL A 1 304 ? 12.297 -18.766 7.613 1 95.25 304 VAL A C 1
ATOM 2532 O O . VAL A 1 304 ? 13.344 -19.109 8.172 1 95.25 304 VAL A O 1
ATOM 2535 N N . ILE A 1 305 ? 11.414 -19.609 7.164 1 95.94 305 ILE A N 1
ATOM 2536 C CA . ILE A 1 305 ? 11.641 -21.047 7.129 1 95.94 305 ILE A CA 1
ATOM 2537 C C . ILE A 1 305 ? 11.617 -21.547 5.68 1 95.94 305 ILE A C 1
ATOM 2539 O O . ILE A 1 305 ? 10.641 -21.328 4.965 1 95.94 305 ILE A O 1
ATOM 2543 N N . VAL A 1 306 ? 12.672 -22.156 5.285 1 97.06 306 VAL A N 1
ATOM 2544 C CA . VAL A 1 306 ? 12.805 -22.672 3.932 1 97.06 306 VAL A CA 1
ATOM 2545 C C . VAL A 1 306 ? 13 -24.188 3.977 1 97.06 306 VAL A C 1
ATOM 2547 O O . VAL A 1 306 ? 13.969 -24.672 4.559 1 97.06 306 VAL A O 1
ATOM 2550 N N . PRO A 1 307 ? 12.094 -24.922 3.357 1 97 307 PRO A N 1
ATOM 2551 C CA . PRO A 1 307 ? 12.336 -26.359 3.236 1 97 307 PRO A CA 1
ATOM 2552 C C . PRO A 1 307 ? 13.539 -26.688 2.352 1 97 307 PRO A C 1
ATOM 2554 O O . PRO A 1 307 ? 13.781 -26 1.362 1 97 307 PRO A O 1
ATOM 2557 N N . LEU A 1 308 ? 14.195 -27.719 2.783 1 96.06 308 LEU A N 1
ATOM 2558 C CA . LEU A 1 308 ? 15.375 -28.156 2.043 1 96.06 308 LEU A CA 1
ATOM 2559 C C . LEU A 1 308 ? 15.172 -29.547 1.46 1 96.06 308 LEU A C 1
ATOM 2561 O O . LEU A 1 308 ? 14.867 -30.5 2.191 1 96.06 308 LEU A O 1
ATOM 2565 N N . ASN A 1 309 ? 15.273 -29.609 0.175 1 93 309 ASN A N 1
ATOM 2566 C CA . ASN A 1 309 ? 15.273 -30.938 -0.409 1 93 309 ASN A CA 1
ATOM 2567 C C . ASN A 1 309 ? 16.656 -31.578 -0.362 1 93 309 ASN A C 1
ATOM 2569 O O . ASN A 1 309 ? 17.609 -30.969 0.129 1 93 309 ASN A O 1
ATOM 2573 N N . ASP A 1 310 ? 16.781 -32.75 -0.922 1 91 310 ASP A N 1
ATOM 2574 C CA . ASP A 1 310 ? 18.016 -33.531 -0.784 1 91 310 ASP A CA 1
ATOM 2575 C C . ASP A 1 310 ? 19.172 -32.844 -1.51 1 91 310 ASP A C 1
ATOM 2577 O O . ASP A 1 310 ? 20.297 -32.812 -1.01 1 91 310 ASP A O 1
ATOM 2581 N N . THR A 1 311 ? 18.906 -32.281 -2.58 1 90.5 311 THR A N 1
ATOM 2582 C CA . THR A 1 311 ? 19.969 -31.641 -3.35 1 90.5 311 THR A CA 1
ATOM 2583 C C . THR A 1 311 ? 20.469 -30.391 -2.633 1 90.5 311 THR A C 1
ATOM 2585 O O . THR A 1 311 ? 21.672 -30.094 -2.66 1 90.5 311 THR A O 1
ATOM 2588 N N . LEU A 1 312 ? 19.562 -29.734 -2.02 1 95.12 312 LEU A N 1
ATOM 2589 C CA . LEU A 1 312 ? 19.953 -28.547 -1.251 1 95.12 312 LEU A CA 1
ATOM 2590 C C . LEU A 1 312 ? 20.766 -28.953 -0.024 1 95.12 312 LEU A C 1
ATOM 2592 O O . LEU A 1 312 ? 21.75 -28.281 0.318 1 95.12 312 LEU A O 1
ATOM 2596 N N . ILE A 1 313 ? 20.422 -30 0.613 1 94.69 313 ILE A N 1
ATOM 2597 C CA . ILE A 1 313 ? 21.156 -30.484 1.771 1 94.69 313 ILE A CA 1
ATOM 2598 C C . ILE A 1 313 ? 22.578 -30.875 1.354 1 94.69 313 ILE A C 1
ATOM 2600 O O . ILE A 1 313 ? 23.531 -30.562 2.055 1 94.69 313 ILE A O 1
ATOM 2604 N N . ARG A 1 314 ? 22.672 -31.5 0.203 1 92.94 314 ARG A N 1
ATOM 2605 C CA . ARG A 1 314 ? 23.984 -31.859 -0.323 1 92.94 314 ARG A CA 1
ATOM 2606 C C . ARG A 1 314 ? 24.812 -30.625 -0.618 1 92.94 314 ARG A C 1
ATOM 2608 O O . ARG A 1 314 ? 26.016 -30.594 -0.351 1 92.94 314 ARG A O 1
ATOM 2615 N N . LEU A 1 315 ? 24.141 -29.656 -1.108 1 94.31 315 LEU A N 1
ATOM 2616 C CA . LEU A 1 315 ? 24.828 -28.406 -1.429 1 94.31 315 LEU A CA 1
ATOM 2617 C C . LEU A 1 315 ? 25.297 -27.703 -0.162 1 94.31 315 LEU A C 1
ATOM 2619 O O . LEU A 1 315 ? 26.391 -27.125 -0.145 1 94.31 315 LEU A O 1
ATOM 2623 N N . ILE A 1 316 ? 24.484 -27.703 0.861 1 95.69 316 ILE A N 1
ATOM 2624 C CA . ILE A 1 316 ? 24.812 -27.078 2.135 1 95.69 316 ILE A CA 1
ATOM 2625 C C . ILE A 1 316 ? 25.953 -27.812 2.816 1 95.69 316 ILE A C 1
ATOM 2627 O O . ILE A 1 316 ? 26.875 -27.188 3.355 1 95.69 316 ILE A O 1
ATOM 2631 N N . GLY A 1 317 ? 25.875 -29.094 2.814 1 93.56 317 GLY A N 1
ATOM 2632 C CA . GLY A 1 317 ? 26.906 -29.891 3.451 1 93.56 317 GLY A CA 1
ATOM 2633 C C . GLY A 1 317 ? 26.719 -30 4.953 1 93.56 317 GLY A C 1
ATOM 2634 O O . GLY A 1 317 ? 25.625 -29.781 5.477 1 93.56 317 GLY A O 1
ATOM 2635 N N . GLU A 1 318 ? 27.797 -30.469 5.609 1 92.44 318 GLU A N 1
ATOM 2636 C CA . GLU A 1 318 ? 27.812 -30.656 7.059 1 92.44 318 GLU A CA 1
ATOM 2637 C C . GLU A 1 318 ? 28.969 -29.906 7.699 1 92.44 318 GLU A C 1
ATOM 2639 O O . GLU A 1 318 ? 29.984 -29.625 7.043 1 92.44 318 GLU A O 1
ATOM 2644 N N . PRO A 1 319 ? 28.656 -29.516 8.93 1 91.88 319 PRO A N 1
ATOM 2645 C CA . PRO A 1 319 ? 29.75 -28.797 9.602 1 91.88 319 PRO A CA 1
ATOM 2646 C C . PRO A 1 319 ? 30.969 -29.672 9.844 1 91.88 319 PRO A C 1
ATOM 2648 O O . PRO A 1 319 ? 30.844 -30.875 10.047 1 91.88 319 PRO A O 1
ATOM 2651 N N . SER A 1 320 ? 32.094 -28.984 9.773 1 88.5 320 SER A N 1
ATOM 2652 C CA . SER A 1 320 ? 33.344 -29.656 10.141 1 88.5 320 SER A CA 1
ATOM 2653 C C . SER A 1 320 ? 33.438 -29.859 11.648 1 88.5 320 SER A C 1
ATOM 2655 O O . SER A 1 320 ? 33.219 -28.922 12.422 1 88.5 320 SER A O 1
ATOM 2657 N N . ASP A 1 321 ? 33.812 -31.047 12.125 1 90.12 321 ASP A N 1
ATOM 2658 C CA . ASP A 1 321 ? 34.062 -31.359 13.531 1 90.12 321 ASP A CA 1
ATOM 2659 C C . ASP A 1 321 ? 32.875 -30.984 14.398 1 90.12 321 ASP A C 1
ATOM 2661 O O . ASP A 1 321 ? 33.031 -30.422 15.484 1 90.12 321 ASP A O 1
ATOM 2665 N N . ASP A 1 322 ? 31.75 -30.938 13.883 1 88.44 322 ASP A N 1
ATOM 2666 C CA . ASP A 1 322 ? 30.484 -30.703 14.586 1 88.44 322 ASP A CA 1
ATOM 2667 C C . ASP A 1 322 ? 30.422 -29.281 15.133 1 88.44 322 ASP A C 1
ATOM 2669 O O . ASP A 1 322 ? 29.844 -29.047 16.188 1 88.44 322 ASP A O 1
ATOM 2673 N N . ASN A 1 323 ? 31.188 -28.422 14.422 1 92.25 323 ASN A N 1
ATOM 2674 C CA . ASN A 1 323 ? 31.094 -27.016 14.781 1 92.25 323 ASN A CA 1
ATOM 2675 C C . ASN A 1 323 ? 29.922 -26.344 14.062 1 92.25 323 ASN A C 1
ATOM 2677 O O . ASN A 1 323 ? 30.078 -25.797 12.969 1 92.25 323 ASN A O 1
ATOM 2681 N N . PHE A 1 324 ? 28.844 -26.188 14.742 1 93.12 324 PHE A N 1
ATOM 2682 C CA . PHE A 1 324 ? 27.609 -25.688 14.125 1 93.12 324 PHE A CA 1
ATOM 2683 C C . PHE A 1 324 ? 27.625 -24.172 14.023 1 93.12 324 PHE A C 1
ATOM 2685 O O . PHE A 1 324 ? 26.797 -23.578 13.344 1 93.12 324 PHE A O 1
ATOM 2692 N N . ASP A 1 325 ? 28.594 -23.562 14.586 1 94.62 325 ASP A N 1
ATOM 2693 C CA . ASP A 1 325 ? 28.703 -22.109 14.523 1 94.62 325 ASP A CA 1
ATOM 2694 C C . ASP A 1 325 ? 29.484 -21.672 13.289 1 94.62 325 ASP A C 1
ATOM 2696 O O . ASP A 1 325 ? 29.531 -20.469 12.977 1 94.62 325 ASP A O 1
ATOM 2700 N N . GLU A 1 326 ? 29.953 -22.656 12.578 1 95.56 326 GLU A N 1
ATOM 2701 C CA . GLU A 1 326 ? 30.688 -22.375 11.352 1 95.56 326 GLU A CA 1
ATOM 2702 C C . GLU A 1 326 ? 29.75 -21.891 10.25 1 95.56 326 GLU A C 1
ATOM 2704 O O . GLU A 1 326 ? 28.609 -22.328 10.164 1 95.56 326 GLU A O 1
ATOM 2709 N N . ARG A 1 327 ? 30.312 -20.938 9.438 1 97.06 327 ARG A N 1
ATOM 2710 C CA . ARG A 1 327 ? 29.547 -20.453 8.297 1 97.06 327 ARG A CA 1
ATOM 2711 C C . ARG A 1 327 ? 29.328 -21.578 7.273 1 97.06 327 ARG A C 1
ATOM 2713 O O . ARG A 1 327 ? 30.25 -22.359 7.008 1 97.06 327 ARG A O 1
ATOM 2720 N N . VAL A 1 328 ? 28.156 -21.641 6.785 1 97.19 328 VAL A N 1
ATOM 2721 C CA . VAL A 1 328 ? 27.875 -22.625 5.738 1 97.19 328 VAL A CA 1
ATOM 2722 C C . VAL A 1 328 ? 28.688 -22.297 4.488 1 97.19 328 VAL A C 1
ATOM 2724 O O . VAL A 1 328 ? 29.281 -23.172 3.875 1 97.19 328 VAL A O 1
ATOM 2727 N N . PHE A 1 329 ? 28.672 -20.953 4.133 1 97.31 329 PHE A N 1
ATOM 2728 C CA . PHE A 1 329 ? 29.422 -20.453 2.984 1 97.31 329 PHE A CA 1
ATOM 2729 C C . PHE A 1 329 ? 30.484 -19.453 3.422 1 97.31 329 PHE A C 1
ATOM 2731 O O . PHE A 1 329 ? 30.188 -18.422 4.012 1 97.31 329 PHE A O 1
ATOM 2738 N N . LYS A 1 330 ? 31.703 -19.812 3.18 1 96 330 LYS A N 1
ATOM 2739 C CA . LYS A 1 330 ? 32.812 -18.891 3.453 1 96 330 LYS A CA 1
ATOM 2740 C C . LYS A 1 330 ? 33.062 -17.984 2.256 1 96 330 LYS A C 1
ATOM 2742 O O . LYS A 1 330 ? 33.844 -18.344 1.359 1 96 330 LYS A O 1
ATOM 2747 N N . LEU A 1 331 ? 32.469 -16.781 2.355 1 97.38 331 LEU A N 1
ATOM 2748 C CA . LEU A 1 331 ? 32.438 -15.906 1.19 1 97.38 331 LEU A CA 1
ATOM 2749 C C . LEU A 1 331 ? 33.281 -14.648 1.442 1 97.38 331 LEU A C 1
ATOM 2751 O O . LEU A 1 331 ? 33.312 -14.141 2.564 1 97.38 331 LEU A O 1
ATOM 2755 N N . PRO A 1 332 ? 33.906 -14.195 0.336 1 96.5 332 PRO A N 1
ATOM 2756 C CA . PRO A 1 332 ? 34.531 -12.875 0.433 1 96.5 332 PRO A CA 1
ATOM 2757 C C . PRO A 1 332 ? 33.5 -11.734 0.412 1 96.5 332 PRO A C 1
ATOM 2759 O O . PRO A 1 332 ? 32.312 -11.969 0.601 1 96.5 332 PRO A O 1
ATOM 2762 N N . HIS A 1 333 ? 34.062 -10.602 0.23 1 96.38 333 HIS A N 1
ATOM 2763 C CA . HIS A 1 333 ? 33.188 -9.414 0.204 1 96.38 333 HIS A CA 1
ATOM 2764 C C . HIS A 1 333 ? 32.25 -9.445 -0.992 1 96.38 333 HIS A C 1
ATOM 2766 O O . HIS A 1 333 ? 32.594 -9.977 -2.051 1 96.38 333 HIS A O 1
ATOM 2772 N N . TYR A 1 334 ? 31.156 -8.781 -0.777 1 96.75 334 TYR A N 1
ATOM 2773 C CA . TYR A 1 334 ? 30.062 -8.758 -1.747 1 96.75 334 TYR A CA 1
ATOM 2774 C C . TYR A 1 334 ? 30.578 -8.406 -3.139 1 96.75 334 TYR A C 1
ATOM 2776 O O . TYR A 1 334 ? 30.281 -9.102 -4.113 1 96.75 334 TYR A O 1
ATOM 2784 N N . ASN A 1 335 ? 31.406 -7.438 -3.271 1 96.81 335 ASN A N 1
ATOM 2785 C CA . ASN A 1 335 ? 31.906 -6.969 -4.562 1 96.81 335 ASN A CA 1
ATOM 2786 C C . ASN A 1 335 ? 32.812 -8 -5.234 1 96.81 335 ASN A C 1
ATOM 2788 O O . ASN A 1 335 ? 32.781 -8.141 -6.457 1 96.81 335 ASN A O 1
ATOM 2792 N N . VAL A 1 336 ? 33.531 -8.672 -4.434 1 96.94 336 VAL A N 1
ATOM 2793 C CA . VAL A 1 336 ? 34.406 -9.719 -4.961 1 96.94 336 VAL A CA 1
ATOM 2794 C C . VAL A 1 336 ? 33.531 -10.883 -5.473 1 96.94 336 VAL A C 1
ATOM 2796 O O . VAL A 1 336 ? 33.812 -11.445 -6.535 1 96.94 336 VAL A O 1
ATOM 2799 N N . CYS A 1 337 ? 32.531 -11.211 -4.703 1 97.75 337 CYS A N 1
ATOM 2800 C CA . CYS A 1 337 ? 31.641 -12.266 -5.141 1 97.75 337 CYS A CA 1
ATOM 2801 C C . CYS A 1 337 ? 31.016 -11.922 -6.492 1 97.75 337 CYS A C 1
ATOM 2803 O O . CYS A 1 337 ? 30.938 -12.781 -7.375 1 97.75 337 CYS A O 1
ATOM 2805 N N . ASN A 1 338 ? 30.641 -10.703 -6.699 1 98 338 ASN A N 1
ATOM 2806 C CA . ASN A 1 338 ? 30.031 -10.297 -7.953 1 98 338 ASN A CA 1
ATOM 2807 C C . ASN A 1 338 ? 31.031 -10.328 -9.109 1 98 338 ASN A C 1
ATOM 2809 O O . ASN A 1 338 ? 30.656 -10.625 -10.242 1 98 338 ASN A O 1
ATOM 2813 N N . LEU A 1 339 ? 32.219 -9.969 -8.805 1 97.44 339 LEU A N 1
ATOM 2814 C CA . LEU A 1 339 ? 33.281 -10.031 -9.82 1 97.44 339 LEU A CA 1
ATOM 2815 C C . LEU A 1 339 ? 33.406 -11.453 -10.359 1 97.44 339 LEU A C 1
ATOM 2817 O O . LEU A 1 339 ? 33.438 -11.664 -11.578 1 97.44 339 LEU A O 1
ATOM 2821 N N . TYR A 1 340 ? 33.531 -12.359 -9.477 1 96.94 340 TYR A N 1
ATOM 2822 C CA . TYR A 1 340 ? 33.719 -13.75 -9.883 1 96.94 340 TYR A CA 1
ATOM 2823 C C . TYR A 1 340 ? 32.438 -14.32 -10.492 1 96.94 340 TYR A C 1
ATOM 2825 O O . TYR A 1 340 ? 32.5 -15.156 -11.391 1 96.94 340 TYR A O 1
ATOM 2833 N N . LEU A 1 341 ? 31.328 -13.883 -10.016 1 97.81 341 LEU A N 1
ATOM 2834 C CA . LEU A 1 341 ? 30.062 -14.289 -10.609 1 97.81 341 LEU A CA 1
ATOM 2835 C C . LEU A 1 341 ? 29.984 -13.852 -12.062 1 97.81 341 LEU A C 1
ATOM 2837 O O . LEU A 1 341 ? 29.578 -14.633 -12.93 1 97.81 341 LEU A O 1
ATOM 2841 N N . ARG A 1 342 ? 30.344 -12.633 -12.297 1 97.38 342 ARG A N 1
ATOM 2842 C CA . ARG A 1 342 ? 30.344 -12.125 -13.664 1 97.38 342 ARG A CA 1
ATOM 2843 C C . ARG A 1 342 ? 31.234 -12.977 -14.57 1 97.38 342 ARG A C 1
ATOM 2845 O O . ARG A 1 342 ? 30.859 -13.266 -15.711 1 97.38 342 ARG A O 1
ATOM 2852 N N . LYS A 1 343 ? 32.344 -13.305 -14.078 1 97.25 343 LYS A N 1
ATOM 2853 C CA . LYS A 1 343 ? 33.25 -14.164 -14.844 1 97.25 343 LYS A CA 1
ATOM 2854 C C . LYS A 1 343 ? 32.625 -15.516 -15.125 1 97.25 343 LYS A C 1
ATOM 2856 O O . LYS A 1 343 ? 32.719 -16.031 -16.25 1 97.25 343 LYS A O 1
ATOM 2861 N N . TRP A 1 344 ? 32.031 -16.094 -14.109 1 97.38 344 TRP A N 1
ATOM 2862 C CA . TRP A 1 344 ? 31.344 -17.391 -14.242 1 97.38 344 TRP A CA 1
ATOM 2863 C C . TRP A 1 344 ? 30.25 -17.312 -15.305 1 97.38 344 TRP A C 1
ATOM 2865 O O . TRP A 1 344 ? 30.172 -18.188 -16.172 1 97.38 344 TRP A O 1
ATOM 2875 N N . VAL A 1 345 ? 29.453 -16.297 -15.297 1 97.94 345 VAL A N 1
ATOM 2876 C CA . VAL A 1 345 ? 28.344 -16.094 -16.234 1 97.94 345 VAL A CA 1
ATOM 2877 C C . VAL A 1 345 ? 28.906 -15.938 -17.641 1 97.94 345 VAL A C 1
ATOM 2879 O O . VAL A 1 345 ? 28.375 -16.531 -18.594 1 97.94 345 VAL A O 1
ATOM 2882 N N . LYS A 1 346 ? 29.953 -15.219 -17.719 1 97.25 346 LYS A N 1
ATOM 2883 C CA . LYS A 1 346 ? 30.609 -15.023 -19.016 1 97.25 346 LYS A CA 1
ATOM 2884 C C . LYS A 1 346 ? 31.156 -16.328 -19.562 1 97.25 346 LYS A C 1
ATOM 2886 O O . LYS A 1 346 ? 30.969 -16.656 -20.734 1 97.25 346 LYS A O 1
ATOM 2891 N N . GLU A 1 347 ? 31.812 -17.062 -18.734 1 97.12 347 GLU A N 1
ATOM 2892 C CA . GLU A 1 347 ? 32.375 -18.328 -19.141 1 97.12 347 GLU A CA 1
ATOM 2893 C C . GLU A 1 347 ? 31.312 -19.328 -19.578 1 97.12 347 GLU A C 1
ATOM 2895 O O . GLU A 1 347 ? 31.547 -20.188 -20.422 1 97.12 347 GLU A O 1
ATOM 2900 N N . ALA A 1 348 ? 30.156 -19.172 -19.016 1 96.88 348 ALA A N 1
ATOM 2901 C CA . ALA A 1 348 ? 29.031 -20.047 -19.344 1 96.88 348 ALA A CA 1
ATOM 2902 C C . ALA A 1 348 ? 28.375 -19.625 -20.656 1 96.88 348 ALA A C 1
ATOM 2904 O O . ALA A 1 348 ? 27.453 -20.297 -21.125 1 96.88 348 ALA A O 1
ATOM 2905 N N . GLY A 1 349 ? 28.719 -18.516 -21.188 1 96.88 349 GLY A N 1
ATOM 2906 C CA . GLY A 1 349 ? 28.156 -18.031 -22.453 1 96.88 349 GLY A CA 1
ATOM 2907 C C . GLY A 1 349 ? 26.844 -17.312 -22.281 1 96.88 349 GLY A C 1
ATOM 2908 O O . GLY A 1 349 ? 26.062 -17.188 -23.234 1 96.88 349 GLY A O 1
ATOM 2909 N N . ILE A 1 350 ? 26.562 -16.891 -21.125 1 96.88 350 ILE A N 1
ATOM 2910 C CA . ILE A 1 350 ? 25.328 -16.156 -20.859 1 96.88 350 ILE A CA 1
ATOM 2911 C C . ILE A 1 350 ? 25.562 -14.656 -20.984 1 96.88 350 ILE A C 1
ATOM 2913 O O . ILE A 1 350 ? 26.484 -14.109 -20.359 1 96.88 350 ILE A O 1
ATOM 2917 N N . ARG A 1 351 ? 24.781 -13.922 -21.781 1 95.25 351 ARG A N 1
ATOM 2918 C CA . ARG A 1 351 ? 25.016 -12.516 -22.125 1 95.25 351 ARG A CA 1
ATOM 2919 C C . ARG A 1 351 ? 24.156 -11.609 -21.25 1 95.25 351 ARG A C 1
ATOM 2921 O O . ARG A 1 351 ? 24.188 -10.383 -21.391 1 95.25 351 ARG A O 1
ATOM 2928 N N . LYS A 1 352 ? 23.594 -12.07 -20.25 1 95.94 352 LYS A N 1
ATOM 2929 C CA . LYS A 1 352 ? 22.781 -11.281 -19.344 1 95.94 352 LYS A CA 1
ATOM 2930 C C . LYS A 1 352 ? 23.625 -10.656 -18.234 1 95.94 352 LYS A C 1
ATOM 2932 O O . LYS A 1 352 ? 24.656 -11.203 -17.859 1 95.94 352 LYS A O 1
ATOM 2937 N N . LYS A 1 353 ? 23.188 -9.547 -17.781 1 95.44 353 LYS A N 1
ATOM 2938 C CA . LYS A 1 353 ? 23.828 -8.922 -16.625 1 95.44 353 LYS A CA 1
ATOM 2939 C C . LYS A 1 353 ? 23.297 -9.516 -15.32 1 95.44 353 LYS A C 1
ATOM 2941 O O . LYS A 1 353 ? 22.234 -9.125 -14.852 1 95.44 353 LYS A O 1
ATOM 2946 N N . ILE A 1 354 ? 24.109 -10.367 -14.766 1 97.31 354 ILE A N 1
ATOM 2947 C CA . ILE A 1 354 ? 23.672 -11.094 -13.578 1 97.31 354 ILE A CA 1
ATOM 2948 C C . ILE A 1 354 ? 24.484 -10.648 -12.367 1 97.31 354 ILE A C 1
ATOM 2950 O O . ILE A 1 354 ? 25.719 -10.672 -12.398 1 97.31 354 ILE A O 1
ATOM 2954 N N . THR A 1 355 ? 23.812 -10.211 -11.367 1 96.88 355 THR A N 1
ATOM 2955 C CA . THR A 1 355 ? 24.406 -9.938 -10.062 1 96.88 355 THR A CA 1
ATOM 2956 C C . THR A 1 355 ? 23.828 -10.867 -9 1 96.88 355 THR A C 1
ATOM 2958 O O . THR A 1 355 ? 22.938 -11.68 -9.289 1 96.88 355 THR A O 1
ATOM 2961 N N . TRP A 1 356 ? 24.344 -10.734 -7.836 1 97.38 356 TRP A N 1
ATOM 2962 C CA . TRP A 1 356 ? 23.953 -11.664 -6.781 1 97.38 356 TRP A CA 1
ATOM 2963 C C . TRP A 1 356 ? 22.438 -11.633 -6.574 1 97.38 356 TRP A C 1
ATOM 2965 O O . TRP A 1 356 ? 21.797 -12.672 -6.402 1 97.38 356 TRP A O 1
ATOM 2975 N N . HIS A 1 357 ? 21.812 -10.461 -6.551 1 95.5 357 HIS A N 1
ATOM 2976 C CA . HIS A 1 357 ? 20.391 -10.305 -6.258 1 95.5 357 HIS A CA 1
ATOM 2977 C C . HIS A 1 357 ? 19.531 -10.945 -7.348 1 95.5 357 HIS A C 1
ATOM 2979 O O . HIS A 1 357 ? 18.344 -11.219 -7.133 1 95.5 357 HIS A O 1
ATOM 2985 N N . CYS A 1 358 ? 20.156 -11.18 -8.492 1 96.94 358 CYS A N 1
ATOM 2986 C CA . CYS A 1 358 ? 19.453 -11.844 -9.578 1 96.94 358 CYS A CA 1
ATOM 2987 C C . CYS A 1 358 ? 19.062 -13.273 -9.18 1 96.94 358 CYS A C 1
ATOM 2989 O O . CYS A 1 358 ? 18.109 -13.836 -9.727 1 96.94 358 CYS A O 1
ATOM 2991 N N . ALA A 1 359 ? 19.812 -13.867 -8.25 1 97.56 359 ALA A N 1
ATOM 2992 C CA . ALA A 1 359 ? 19.453 -15.203 -7.785 1 97.56 359 ALA A CA 1
ATOM 2993 C C . ALA A 1 359 ? 18.062 -15.227 -7.176 1 97.56 359 ALA A C 1
ATOM 2995 O O . ALA A 1 359 ? 17.234 -16.078 -7.516 1 97.56 359 ALA A O 1
ATOM 2996 N N . ARG A 1 360 ? 17.828 -14.25 -6.395 1 96.25 360 ARG A N 1
ATOM 2997 C CA . ARG A 1 360 ? 16.531 -14.133 -5.738 1 96.25 360 ARG A CA 1
ATOM 2998 C C . ARG A 1 360 ? 15.43 -13.852 -6.758 1 96.25 360 ARG A C 1
ATOM 3000 O O . ARG A 1 360 ? 14.359 -14.453 -6.699 1 96.25 360 ARG A O 1
ATOM 3007 N N . HIS A 1 361 ? 15.727 -13.039 -7.645 1 96.19 361 HIS A N 1
ATOM 3008 C CA . HIS A 1 361 ? 14.758 -12.742 -8.695 1 96.19 361 HIS A CA 1
ATOM 3009 C C . HIS A 1 361 ? 14.469 -13.977 -9.539 1 96.19 361 HIS A C 1
ATOM 3011 O O . HIS A 1 361 ? 13.32 -14.25 -9.875 1 96.19 361 HIS A O 1
ATOM 3017 N N . SER A 1 362 ? 15.516 -14.641 -9.883 1 96.31 362 SER A N 1
ATOM 3018 C CA . SER A 1 362 ? 15.375 -15.867 -10.664 1 96.31 362 SER A CA 1
ATOM 3019 C C . SER A 1 362 ? 14.547 -16.906 -9.922 1 96.31 362 SER A C 1
ATOM 3021 O O . SER A 1 362 ? 13.648 -17.531 -10.508 1 96.31 362 SER A O 1
ATOM 3023 N N . PHE A 1 363 ? 14.812 -17.031 -8.641 1 96.75 363 PHE A N 1
ATOM 3024 C CA . PHE A 1 363 ? 14.055 -17.953 -7.809 1 96.75 363 PHE A CA 1
ATOM 3025 C C . PHE A 1 363 ? 12.562 -17.625 -7.852 1 96.75 363 PHE A C 1
ATOM 3027 O O . PHE A 1 363 ? 11.742 -18.5 -8.141 1 96.75 363 PHE A O 1
ATOM 3034 N N . ALA A 1 364 ? 12.242 -16.406 -7.613 1 95.88 364 ALA A N 1
ATOM 3035 C CA . ALA A 1 364 ? 10.852 -15.961 -7.543 1 95.88 364 ALA A CA 1
ATOM 3036 C C . ALA A 1 364 ? 10.125 -16.234 -8.852 1 95.88 364 ALA A C 1
ATOM 3038 O O . ALA A 1 364 ? 9.055 -16.859 -8.859 1 95.88 364 ALA A O 1
ATOM 3039 N N . VAL A 1 365 ? 10.727 -15.836 -9.914 1 93.56 365 VAL A N 1
ATOM 3040 C CA . VAL A 1 365 ? 10.109 -15.961 -11.227 1 93.56 365 VAL A CA 1
ATOM 3041 C C . VAL A 1 365 ? 9.953 -17.438 -11.586 1 93.56 365 VAL A C 1
ATOM 3043 O O . VAL A 1 365 ? 8.891 -17.875 -12.039 1 93.56 365 VAL A O 1
ATOM 3046 N N . ASN A 1 366 ? 10.984 -18.25 -11.336 1 94.75 366 ASN A N 1
ATOM 3047 C CA . ASN A 1 366 ? 10.969 -19.656 -11.727 1 94.75 366 ASN A CA 1
ATOM 3048 C C . ASN A 1 366 ? 9.938 -20.438 -10.922 1 94.75 366 ASN A C 1
ATOM 3050 O O . ASN A 1 366 ? 9.227 -21.281 -11.477 1 94.75 366 ASN A O 1
ATOM 3054 N N . VAL A 1 367 ? 9.805 -20.203 -9.672 1 94.75 367 VAL A N 1
ATOM 3055 C CA . VAL A 1 367 ? 8.836 -20.922 -8.844 1 94.75 367 VAL A CA 1
ATOM 3056 C C . VAL A 1 367 ? 7.422 -20.5 -9.234 1 94.75 367 VAL A C 1
ATOM 3058 O O . VAL A 1 367 ? 6.523 -21.344 -9.312 1 94.75 367 VAL A O 1
ATOM 3061 N N . LEU A 1 368 ? 7.227 -19.25 -9.508 1 92 368 LEU A N 1
ATOM 3062 C CA . LEU A 1 368 ? 5.914 -18.781 -9.93 1 92 368 LEU A CA 1
ATOM 3063 C C . LEU A 1 368 ? 5.512 -19.391 -11.258 1 92 368 LEU A C 1
ATOM 3065 O O . LEU A 1 368 ? 4.371 -19.844 -11.422 1 92 368 LEU A O 1
ATOM 3069 N N . THR A 1 369 ? 6.434 -19.391 -12.164 1 90.06 369 THR A N 1
ATOM 3070 C CA . THR A 1 369 ? 6.172 -19.938 -13.492 1 90.06 369 THR A CA 1
ATOM 3071 C C . THR A 1 369 ? 5.852 -21.422 -13.414 1 90.06 369 THR A C 1
ATOM 3073 O O . THR A 1 369 ? 5.102 -21.953 -14.242 1 90.06 369 THR A O 1
ATOM 3076 N N . LYS A 1 370 ? 6.355 -22 -12.391 1 91.44 370 LYS A N 1
ATOM 3077 C CA . LYS A 1 370 ? 6.109 -23.438 -12.219 1 91.44 370 LYS A CA 1
ATOM 3078 C C . LYS A 1 370 ? 4.816 -23.672 -11.453 1 91.44 370 LYS A C 1
ATOM 3080 O O . LYS A 1 370 ? 4.504 -24.812 -11.102 1 91.44 370 LYS A O 1
ATOM 3085 N N . GLY A 1 371 ? 4.078 -22.625 -11.062 1 87.75 371 GLY A N 1
ATOM 3086 C CA . GLY A 1 371 ? 2.717 -22.797 -10.586 1 87.75 371 GLY A CA 1
ATOM 3087 C C . GLY A 1 371 ? 2.559 -22.484 -9.109 1 87.75 371 GLY A C 1
ATOM 3088 O O . GLY A 1 371 ? 1.466 -22.609 -8.555 1 87.75 371 GLY A O 1
ATOM 3089 N N . ALA A 1 372 ? 3.668 -22.172 -8.43 1 90.94 372 ALA A N 1
ATOM 3090 C CA . ALA A 1 372 ? 3.533 -21.797 -7.027 1 90.94 372 ALA A CA 1
ATOM 3091 C C . ALA A 1 372 ? 2.662 -20.547 -6.875 1 90.94 372 ALA A C 1
ATOM 3093 O O . ALA A 1 372 ? 2.697 -19.656 -7.719 1 90.94 372 ALA A O 1
ATOM 3094 N N . ASN A 1 373 ? 1.871 -20.516 -5.812 1 89.81 373 ASN A N 1
ATOM 3095 C CA . ASN A 1 373 ? 1.066 -19.328 -5.574 1 89.81 373 ASN A CA 1
ATOM 3096 C C . ASN A 1 373 ? 1.882 -18.219 -4.906 1 89.81 373 ASN A C 1
ATOM 3098 O O . ASN A 1 373 ? 2.924 -18.5 -4.305 1 89.81 373 ASN A O 1
ATOM 3102 N N . ILE A 1 374 ? 1.431 -17.062 -5.004 1 91.5 374 ILE A N 1
ATOM 3103 C CA . ILE A 1 374 ? 2.174 -15.875 -4.613 1 91.5 374 ILE A CA 1
ATOM 3104 C C . ILE A 1 374 ? 2.412 -15.883 -3.105 1 91.5 374 ILE A C 1
ATOM 3106 O O . ILE A 1 374 ? 3.436 -15.391 -2.629 1 91.5 374 ILE A O 1
ATOM 3110 N N . LYS A 1 375 ? 1.479 -16.406 -2.363 1 91.06 375 LYS A N 1
ATOM 3111 C CA . LYS A 1 375 ? 1.628 -16.516 -0.914 1 91.06 375 LYS A CA 1
ATOM 3112 C C . LYS A 1 375 ? 2.834 -17.359 -0.542 1 91.06 375 LYS A C 1
ATOM 3114 O O . LYS A 1 375 ? 3.619 -17 0.334 1 91.06 375 LYS A O 1
ATOM 3119 N N . THR A 1 376 ? 2.939 -18.438 -1.18 1 93.75 376 THR A N 1
ATOM 3120 C CA . THR A 1 376 ? 4.066 -19.344 -0.972 1 93.75 376 THR A CA 1
ATOM 3121 C C . THR A 1 376 ? 5.383 -18.641 -1.296 1 93.75 376 THR A C 1
ATOM 3123 O O . THR A 1 376 ? 6.32 -18.688 -0.496 1 93.75 376 THR A O 1
ATOM 3126 N N . VAL A 1 377 ? 5.395 -18.016 -2.426 1 94.81 377 VAL A N 1
ATOM 3127 C CA . VAL A 1 377 ? 6.617 -17.344 -2.871 1 94.81 377 VAL A CA 1
ATOM 3128 C C . VAL A 1 377 ? 6.977 -16.219 -1.899 1 94.81 377 VAL A C 1
ATOM 3130 O O . VAL A 1 377 ? 8.133 -16.094 -1.493 1 94.81 377 VAL A O 1
ATOM 3133 N N . SER A 1 378 ? 5.969 -15.469 -1.564 1 94.12 378 SER A N 1
ATOM 3134 C CA . SER A 1 378 ? 6.164 -14.375 -0.619 1 94.12 378 SER A CA 1
ATOM 3135 C C . SER A 1 378 ? 6.746 -14.875 0.697 1 94.12 378 SER A C 1
ATOM 3137 O O . SER A 1 378 ? 7.684 -14.289 1.236 1 94.12 378 SER A O 1
ATOM 3139 N N . SER A 1 379 ? 6.266 -15.961 1.19 1 93.5 379 SER A N 1
ATOM 3140 C CA . SER A 1 379 ? 6.703 -16.547 2.455 1 93.5 379 SER A CA 1
ATOM 3141 C C . SER A 1 379 ? 8.133 -17.062 2.359 1 93.5 379 SER A C 1
ATOM 3143 O O . SER A 1 379 ? 8.93 -16.875 3.275 1 93.5 379 SER A O 1
ATOM 3145 N N . LEU A 1 380 ? 8.43 -17.656 1.292 1 96.12 380 LEU A N 1
ATOM 3146 C CA . LEU A 1 380 ? 9.766 -18.203 1.086 1 96.12 380 LEU A CA 1
ATOM 3147 C C . LEU A 1 380 ? 10.797 -17.078 1.006 1 96.12 380 LEU A C 1
ATOM 3149 O O . LEU A 1 380 ? 11.914 -17.219 1.504 1 96.12 380 LEU A O 1
ATOM 3153 N N . LEU A 1 381 ? 10.367 -16 0.427 1 95.69 381 LEU A N 1
ATOM 3154 C CA . LEU A 1 381 ? 11.266 -14.875 0.254 1 95.69 381 LEU A CA 1
ATOM 3155 C C . LEU A 1 381 ? 11.312 -14.023 1.519 1 95.69 381 LEU A C 1
ATOM 3157 O O . LEU A 1 381 ? 12.203 -13.18 1.67 1 95.69 381 LEU A O 1
ATOM 3161 N N . GLY A 1 382 ? 10.438 -14.297 2.365 1 94.06 382 GLY A N 1
ATOM 3162 C CA . GLY A 1 382 ? 10.383 -13.508 3.586 1 94.06 382 GLY A CA 1
ATOM 3163 C C . GLY A 1 382 ? 9.938 -12.078 3.354 1 94.06 382 GLY A C 1
ATOM 3164 O O . GLY A 1 382 ? 10.508 -11.141 3.918 1 94.06 382 GLY A O 1
ATOM 3165 N N . HIS A 1 383 ? 8.992 -11.891 2.432 1 91.94 383 HIS A N 1
ATOM 3166 C CA . HIS A 1 383 ? 8.445 -10.562 2.18 1 91.94 383 HIS A CA 1
ATOM 3167 C C . HIS A 1 383 ? 7.477 -10.148 3.283 1 91.94 383 HIS A C 1
ATOM 3169 O O . HIS A 1 383 ? 6.684 -10.969 3.76 1 91.94 383 HIS A O 1
ATOM 3175 N N . THR A 1 384 ? 7.57 -8.852 3.66 1 87.44 384 THR A N 1
ATOM 3176 C CA . THR A 1 384 ? 6.684 -8.336 4.695 1 87.44 384 THR A CA 1
ATOM 3177 C C . THR A 1 384 ? 5.27 -8.148 4.156 1 87.44 384 THR A C 1
ATOM 3179 O O . THR A 1 384 ? 4.301 -8.203 4.914 1 87.44 384 THR A O 1
ATOM 3182 N N . SER A 1 385 ? 5.203 -7.906 2.867 1 86.5 385 SER A N 1
ATOM 3183 C CA . SER A 1 385 ? 3.914 -7.738 2.203 1 86.5 385 SER A CA 1
ATOM 3184 C C . SER A 1 385 ? 3.914 -8.383 0.822 1 86.5 385 SER A C 1
ATOM 3186 O O . SER A 1 385 ? 4.953 -8.453 0.162 1 86.5 385 SER A O 1
ATOM 3188 N N . ILE A 1 386 ? 2.725 -8.742 0.369 1 87.19 386 ILE A N 1
ATOM 3189 C CA . ILE A 1 386 ? 2.572 -9.391 -0.928 1 87.19 386 ILE A CA 1
ATOM 3190 C C . ILE A 1 386 ? 2.875 -8.398 -2.043 1 87.19 386 ILE A C 1
ATOM 3192 O O . ILE A 1 386 ? 3.197 -8.789 -3.166 1 87.19 386 ILE A O 1
ATOM 3196 N N . LYS A 1 387 ? 2.75 -7.188 -1.689 1 87.19 387 LYS A N 1
ATOM 3197 C CA . LYS A 1 387 ? 3.018 -6.129 -2.658 1 87.19 387 LYS A CA 1
ATOM 3198 C C . LYS A 1 387 ? 4.43 -6.25 -3.225 1 87.19 387 LYS A C 1
ATOM 3200 O O . LYS A 1 387 ? 4.648 -6.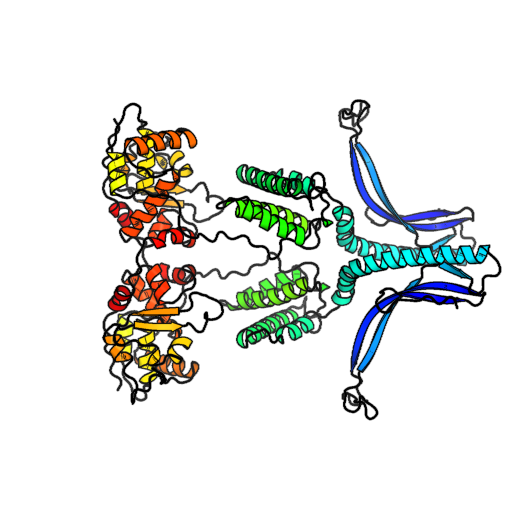016 -4.414 1 87.19 387 LYS A O 1
ATOM 3205 N N . MET A 1 388 ? 5.344 -6.691 -2.398 1 89.12 388 MET A N 1
ATOM 3206 C CA . MET A 1 388 ? 6.727 -6.852 -2.844 1 89.12 388 MET A CA 1
ATOM 3207 C C . MET A 1 388 ? 6.844 -7.984 -3.857 1 89.12 388 MET A C 1
ATOM 3209 O O . MET A 1 388 ? 7.695 -7.945 -4.746 1 89.12 388 MET A O 1
ATOM 3213 N N . THR A 1 389 ? 5.996 -8.961 -3.713 1 90.94 389 THR A N 1
ATOM 3214 C CA . THR A 1 389 ? 6.047 -10.141 -4.578 1 90.94 389 THR A CA 1
ATOM 3215 C C . THR A 1 389 ? 5.301 -9.883 -5.883 1 90.94 389 THR A C 1
ATOM 3217 O O . THR A 1 389 ? 5.547 -10.555 -6.887 1 90.94 389 THR A O 1
ATOM 3220 N N . GLU A 1 390 ? 4.441 -8.844 -5.816 1 88.56 390 GLU A N 1
ATOM 3221 C CA . GLU A 1 390 ? 3.605 -8.508 -6.965 1 88.56 390 GLU A CA 1
ATOM 3222 C C . GLU A 1 390 ? 4.453 -8.211 -8.195 1 88.56 390 GLU A C 1
ATOM 3224 O O . GLU A 1 390 ? 4.023 -8.453 -9.328 1 88.56 390 GLU A O 1
ATOM 3229 N N . ARG A 1 391 ? 5.609 -7.781 -8.023 1 87.31 391 ARG A N 1
ATOM 3230 C CA . ARG A 1 391 ? 6.484 -7.391 -9.125 1 87.31 391 ARG A CA 1
ATOM 3231 C C . ARG A 1 391 ? 6.832 -8.594 -10 1 87.31 391 ARG A C 1
ATOM 3233 O O . ARG A 1 391 ? 7.234 -8.43 -11.156 1 87.31 391 ARG A O 1
ATOM 3240 N N . TYR A 1 392 ? 6.629 -9.758 -9.43 1 89.38 392 TYR A N 1
ATOM 3241 C CA . TYR A 1 392 ? 6.977 -10.961 -10.172 1 89.38 392 TYR A CA 1
ATOM 3242 C C . TYR A 1 392 ? 5.758 -11.539 -10.875 1 89.38 392 TYR A C 1
ATOM 3244 O O . TYR A 1 392 ? 5.875 -12.492 -11.656 1 89.38 392 TYR A O 1
ATOM 3252 N N . LEU A 1 393 ? 4.645 -11 -10.68 1 87.94 393 LEU A N 1
ATOM 3253 C CA . LEU A 1 393 ? 3.404 -11.594 -11.164 1 87.94 393 LEU A CA 1
ATOM 3254 C C . LEU A 1 393 ? 3.246 -11.383 -12.672 1 87.94 393 LEU A C 1
ATOM 3256 O O . LEU A 1 393 ? 2.438 -12.047 -13.312 1 87.94 393 LEU A O 1
ATOM 3260 N N . HIS A 1 394 ? 4.02 -10.484 -13.227 1 84.81 394 HIS A N 1
ATOM 3261 C CA . HIS A 1 394 ? 3.885 -10.219 -14.656 1 84.81 394 HIS A CA 1
ATOM 3262 C C . HIS A 1 394 ? 4.266 -11.445 -15.484 1 84.81 394 HIS A C 1
ATOM 3264 O O . HIS A 1 394 ? 3.879 -11.555 -16.641 1 84.81 394 HIS A O 1
ATOM 3270 N N . VAL A 1 395 ? 4.969 -12.305 -14.898 1 83.5 395 VAL A N 1
ATOM 3271 C CA . VAL A 1 395 ? 5.449 -13.469 -15.633 1 83.5 395 VAL A CA 1
ATOM 3272 C C . VAL A 1 395 ? 4.363 -14.539 -15.68 1 83.5 395 VAL A C 1
ATOM 3274 O O . VAL A 1 395 ? 4.484 -15.523 -16.406 1 83.5 395 VAL A O 1
ATOM 3277 N N . VAL A 1 396 ? 3.395 -14.375 -14.844 1 82.31 396 VAL A N 1
ATOM 3278 C CA . VAL A 1 396 ? 2.314 -15.352 -14.789 1 82.31 396 VAL A CA 1
ATOM 3279 C C . VAL A 1 396 ? 1.157 -14.898 -15.68 1 82.31 396 VAL A C 1
ATOM 3281 O O . VAL A 1 396 ? 0.779 -13.727 -15.664 1 82.31 396 VAL A O 1
ATOM 3284 N N . ASP A 1 397 ? 0.641 -15.805 -16.5 1 77.06 397 ASP A N 1
ATOM 3285 C CA . ASP A 1 397 ? -0.503 -15.5 -17.344 1 77.06 397 ASP A CA 1
ATOM 3286 C C . ASP A 1 397 ? -1.799 -15.469 -16.547 1 77.06 397 ASP A C 1
ATOM 3288 O O . ASP A 1 397 ? -1.911 -16.141 -15.516 1 77.06 397 ASP A O 1
ATOM 3292 N N . SER A 1 398 ? -2.623 -14.625 -16.969 1 80.62 398 SER A N 1
ATOM 3293 C CA . SER A 1 398 ? -3.982 -14.648 -16.438 1 80.62 398 SER A CA 1
ATOM 3294 C C . SER A 1 398 ? -4.852 -15.656 -17.188 1 80.62 398 SER A C 1
ATOM 3296 O O . SER A 1 398 ? -5.027 -15.539 -18.406 1 80.62 398 SER A O 1
ATOM 3298 N N . LEU A 1 399 ? -5.281 -16.688 -16.453 1 84.25 399 LEU A N 1
ATOM 3299 C CA . LEU A 1 399 ? -6.129 -17.719 -17.047 1 84.25 399 LEU A CA 1
ATOM 3300 C C . LEU A 1 399 ? -7.574 -17.562 -16.594 1 84.25 399 LEU A C 1
ATOM 3302 O O . LEU A 1 399 ? -8.086 -18.406 -15.844 1 84.25 399 LEU A O 1
ATOM 3306 N N . LYS A 1 400 ? -8.227 -16.547 -17.125 1 88.69 400 LYS A N 1
ATOM 3307 C CA . LYS A 1 400 ? -9.555 -16.172 -16.641 1 88.69 400 LYS A CA 1
ATOM 3308 C C . LYS A 1 400 ? -10.586 -17.25 -16.969 1 88.69 400 LYS A C 1
ATOM 3310 O O . LYS A 1 400 ? -11.406 -17.594 -16.125 1 88.69 400 LYS A O 1
ATOM 3315 N N . GLN A 1 401 ? -10.562 -17.719 -18.188 1 90.5 401 GLN A N 1
A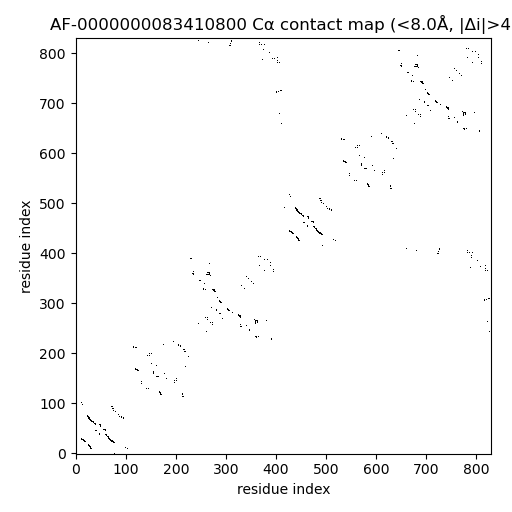TOM 3316 C CA . GLN A 1 401 ? -11.523 -18.734 -18.594 1 90.5 401 GLN A CA 1
ATOM 3317 C C . GLN A 1 401 ? -11.422 -19.984 -17.734 1 90.5 401 GLN A C 1
ATOM 3319 O O . GLN A 1 401 ? -12.438 -20.516 -17.266 1 90.5 401 GLN A O 1
ATOM 3324 N N . ASP A 1 402 ? -10.211 -20.391 -17.453 1 90.06 402 ASP A N 1
ATOM 3325 C CA . ASP A 1 402 ? -9.984 -21.562 -16.625 1 90.06 402 ASP A CA 1
ATOM 3326 C C . ASP A 1 402 ? -10.547 -21.359 -15.211 1 90.06 402 ASP A C 1
ATOM 3328 O O . ASP A 1 402 ? -11.117 -22.281 -14.625 1 90.06 402 ASP A O 1
ATOM 3332 N N . ALA A 1 403 ? -10.391 -20.234 -14.75 1 88.38 403 ALA A N 1
ATOM 3333 C CA . ALA A 1 403 ? -10.859 -19.906 -13.406 1 88.38 403 ALA A CA 1
ATOM 3334 C C . ALA A 1 403 ? -12.383 -20.016 -13.312 1 88.38 403 ALA A C 1
ATOM 3336 O O . ALA A 1 403 ? -12.914 -20.656 -12.406 1 88.38 403 ALA A O 1
ATOM 3337 N N . ILE A 1 404 ? -13.078 -19.484 -14.227 1 90.81 404 ILE A N 1
ATOM 3338 C CA . ILE A 1 404 ? -14.539 -19.5 -14.234 1 90.81 404 ILE A CA 1
ATOM 3339 C C . ILE A 1 404 ? -15.023 -20.938 -14.453 1 90.81 404 ILE A C 1
ATOM 3341 O O . ILE A 1 404 ? -15.945 -21.391 -13.766 1 90.81 404 ILE A O 1
ATOM 3345 N N . ASP A 1 405 ? -14.398 -21.625 -15.383 1 91.56 405 ASP A N 1
ATOM 3346 C CA . ASP A 1 405 ? -14.789 -23 -15.695 1 91.56 405 ASP A CA 1
ATOM 3347 C C . ASP A 1 405 ? -14.617 -23.922 -14.484 1 91.56 405 ASP A C 1
ATOM 3349 O O . ASP A 1 405 ? -15.328 -24.906 -14.336 1 91.56 405 ASP A O 1
ATOM 3353 N N . SER A 1 406 ? -13.711 -23.531 -13.672 1 87.75 406 SER A N 1
ATOM 3354 C CA . SER A 1 406 ? -13.406 -24.375 -12.516 1 87.75 406 SER A CA 1
ATOM 3355 C C . SER A 1 406 ? -14.562 -24.391 -11.531 1 87.75 406 SER A C 1
ATOM 3357 O O . SER A 1 406 ? -14.633 -25.281 -10.672 1 87.75 406 SER A O 1
ATOM 3359 N N . LEU A 1 407 ? -15.5 -23.453 -11.562 1 88.94 407 LEU A N 1
ATOM 3360 C CA . LEU A 1 407 ? -16.609 -23.344 -10.617 1 88.94 407 LEU A CA 1
ATOM 3361 C C . LEU A 1 407 ? -17.719 -24.344 -10.961 1 88.94 407 LEU A C 1
ATOM 3363 O O . LEU A 1 407 ? -18.625 -24.562 -10.164 1 88.94 407 LEU A O 1
ATOM 3367 N N . GLY A 1 408 ? -17.656 -24.938 -12.047 1 83.56 408 GLY A N 1
ATOM 3368 C CA . GLY A 1 408 ? -18.641 -25.938 -12.422 1 83.56 408 GLY A CA 1
ATOM 3369 C C . GLY A 1 408 ? -19.844 -25.344 -13.141 1 83.56 408 GLY A C 1
ATOM 3370 O O . GLY A 1 408 ? -19.891 -24.141 -13.391 1 83.56 408 GLY A O 1
ATOM 3371 N N . GLU A 1 409 ? -20.812 -26.203 -13.445 1 84.31 409 GLU A N 1
ATOM 3372 C CA . GLU A 1 409 ? -21.984 -25.812 -14.219 1 84.31 409 GLU A CA 1
ATOM 3373 C C . GLU A 1 409 ? -23.109 -25.297 -13.32 1 84.31 409 GLU A C 1
ATOM 3375 O O . GLU A 1 409 ? -23.219 -25.719 -12.164 1 84.31 409 GLU A O 1
ATOM 3380 N N . ILE A 1 410 ? -23.781 -24.359 -13.914 1 83 410 ILE A N 1
ATOM 3381 C CA . ILE A 1 410 ? -24.938 -23.797 -13.227 1 83 410 ILE A CA 1
ATOM 3382 C C . ILE A 1 410 ? -26.203 -24.531 -13.656 1 83 410 ILE A C 1
ATOM 3384 O O . ILE A 1 410 ? -26.531 -24.562 -14.844 1 83 410 ILE A O 1
ATOM 3388 N N . ASN A 1 411 ? -26.812 -25.172 -12.758 1 80.88 411 ASN A N 1
ATOM 3389 C CA . ASN A 1 411 ? -28.094 -25.828 -13.055 1 80.88 411 ASN A CA 1
ATOM 3390 C C . ASN A 1 411 ? -29.25 -25.109 -12.383 1 80.88 411 ASN A C 1
ATOM 3392 O O . ASN A 1 411 ? -29.844 -25.625 -11.43 1 80.88 411 ASN A O 1
ATOM 3396 N N . TYR A 1 412 ? -29.516 -23.938 -12.883 1 83.94 412 TYR A N 1
ATOM 3397 C CA . TYR A 1 412 ? -30.594 -23.156 -12.289 1 83.94 412 TYR A CA 1
ATOM 3398 C C . TYR A 1 412 ? -31.766 -23.047 -13.25 1 83.94 412 TYR A C 1
ATOM 3400 O O . TYR A 1 412 ? -31.594 -22.703 -14.422 1 83.94 412 TYR A O 1
ATOM 3408 N N . ALA A 1 413 ? -33 -23.547 -12.875 1 76.69 413 ALA A N 1
ATOM 3409 C CA . ALA A 1 413 ? -34.25 -23.391 -13.602 1 76.69 413 ALA A CA 1
ATOM 3410 C C . ALA A 1 413 ? -35.281 -22.641 -12.75 1 76.69 413 ALA A C 1
ATOM 3412 O O . ALA A 1 413 ? -35.688 -23.141 -11.703 1 76.69 413 ALA A O 1
ATOM 3413 N N . PRO A 1 414 ? -35.531 -21.406 -13.188 1 65.5 414 PRO A N 1
ATOM 3414 C CA . PRO A 1 414 ? -36.531 -20.703 -12.383 1 65.5 414 PRO A CA 1
ATOM 3415 C C . PRO A 1 414 ? -37.875 -21.406 -12.391 1 65.5 414 PRO A C 1
ATOM 3417 O O . PRO A 1 414 ? -38.219 -22.078 -13.375 1 65.5 414 PRO A O 1
ATOM 3420 N N . MET A 1 415 ? -38.531 -21.453 -11.266 1 62.31 415 MET A N 1
ATOM 3421 C CA . MET A 1 415 ? -39.875 -21.969 -11.266 1 62.31 415 MET A CA 1
ATOM 3422 C C . MET A 1 415 ? -40.844 -20.922 -11.797 1 62.31 415 MET A C 1
ATOM 3424 O O . MET A 1 415 ? -40.656 -19.719 -11.617 1 62.31 415 MET A O 1
ATOM 3428 N N . MET B 1 1 ? -4.875 70.938 3.676 1 29.25 1 MET B N 1
ATOM 3429 C CA . MET B 1 1 ? -4.922 69.562 4.059 1 29.25 1 MET B CA 1
ATOM 3430 C C . MET B 1 1 ? -3.973 68.688 3.199 1 29.25 1 MET B C 1
ATOM 3432 O O . MET B 1 1 ? -4.035 68.75 1.97 1 29.25 1 MET B O 1
ATOM 3436 N N . ALA B 1 2 ? -2.777 68.625 3.527 1 37.53 2 ALA B N 1
ATOM 3437 C CA . ALA B 1 2 ? -1.887 67.875 2.637 1 37.53 2 ALA B CA 1
ATOM 3438 C C . ALA B 1 2 ? -2.51 66.562 2.219 1 37.53 2 ALA B C 1
ATOM 3440 O O . ALA B 1 2 ? -3.018 65.812 3.059 1 37.53 2 ALA B O 1
ATOM 3441 N N . ASN B 1 3 ? -2.941 66.438 1.023 1 42.56 3 ASN B N 1
ATOM 3442 C CA . ASN B 1 3 ? -3.742 65.438 0.394 1 42.56 3 ASN B CA 1
ATOM 3443 C C . ASN B 1 3 ? -3.021 64.062 0.415 1 42.56 3 ASN B C 1
ATOM 3445 O O . ASN B 1 3 ? -1.965 63.906 -0.2 1 42.56 3 ASN B O 1
ATOM 3449 N N . LEU B 1 4 ? -2.988 63.406 1.518 1 48.88 4 LEU B N 1
ATOM 3450 C CA . LEU B 1 4 ? -2.514 62 1.52 1 48.88 4 LEU B CA 1
ATOM 3451 C C . LEU B 1 4 ? -3.191 61.219 0.418 1 48.88 4 LEU B C 1
ATOM 3453 O O . LEU B 1 4 ? -4.422 61.156 0.355 1 48.88 4 LEU B O 1
ATOM 3457 N N . GLU B 1 5 ? -2.674 61.219 -0.759 1 47.72 5 GLU B N 1
ATOM 3458 C CA . GLU B 1 5 ? -3.242 60.406 -1.841 1 47.72 5 GLU B CA 1
ATOM 3459 C C . GLU B 1 5 ? -3.059 58.938 -1.579 1 47.72 5 GLU B C 1
ATOM 3461 O O . GLU B 1 5 ? -1.93 58.438 -1.468 1 47.72 5 GLU B O 1
ATOM 3466 N N . ASN B 1 6 ? -3.924 58.281 -0.914 1 51.53 6 ASN B N 1
ATOM 3467 C CA . ASN B 1 6 ? -3.891 56.844 -0.743 1 51.53 6 ASN B CA 1
ATOM 3468 C C . ASN B 1 6 ? -4.352 56.094 -2.004 1 51.53 6 ASN B C 1
ATOM 3470 O O . ASN B 1 6 ? -5.297 56.531 -2.664 1 51.53 6 ASN B O 1
ATOM 3474 N N . ARG B 1 7 ? -3.562 55.344 -2.631 1 52.59 7 ARG B N 1
ATOM 3475 C CA . ARG B 1 7 ? -4.02 54.5 -3.75 1 52.59 7 ARG B CA 1
ATOM 3476 C C . ARG B 1 7 ? -5.09 53.531 -3.303 1 52.59 7 ARG B C 1
ATOM 3478 O O . ARG B 1 7 ? -5.117 53.125 -2.141 1 52.59 7 ARG B O 1
ATOM 3485 N N . LYS B 1 8 ? -6.105 53.094 -4.109 1 52.03 8 LYS B N 1
ATOM 3486 C CA . LYS B 1 8 ? -7.324 52.344 -3.848 1 52.03 8 LYS B CA 1
ATOM 3487 C C . LYS B 1 8 ? -7.008 51 -3.162 1 52.03 8 LYS B C 1
ATOM 3489 O O . LYS B 1 8 ? -7.789 50.531 -2.34 1 52.03 8 LYS B O 1
ATOM 3494 N N . LYS B 1 9 ? -5.773 50.406 -3.387 1 59.75 9 LYS B N 1
ATOM 3495 C CA . LYS B 1 9 ? -5.57 49.031 -2.93 1 59.75 9 LYS B CA 1
ATOM 3496 C C . LYS B 1 9 ? -4.496 48.969 -1.849 1 59.75 9 LYS B C 1
ATOM 3498 O O . LYS B 1 9 ? -3.98 47.875 -1.54 1 59.75 9 LYS B O 1
ATOM 3503 N N . GLN B 1 10 ? -4.254 50 -1.178 1 67.06 10 GLN B N 1
ATOM 3504 C CA . GLN B 1 10 ? -3.188 49.969 -0.184 1 67.06 10 GLN B CA 1
ATOM 3505 C C . GLN B 1 10 ? -3.725 49.562 1.187 1 67.06 10 GLN B C 1
ATOM 3507 O O . GLN B 1 10 ? -4.773 50.062 1.614 1 67.06 10 GLN B O 1
ATOM 3512 N N . ASN B 1 11 ? -3.305 48.594 1.794 1 70.25 11 ASN B N 1
ATOM 3513 C CA . ASN B 1 11 ? -3.568 48.125 3.158 1 70.25 11 ASN B CA 1
ATOM 3514 C C . ASN B 1 11 ? -2.279 47.75 3.875 1 70.25 11 ASN B C 1
ATOM 3516 O O . ASN B 1 11 ? -1.624 46.781 3.488 1 70.25 11 ASN B O 1
ATOM 3520 N N . PRO B 1 12 ? -2.025 48.75 4.801 1 78.62 12 PRO B N 1
ATOM 3521 C CA . PRO B 1 12 ? -2.736 49.875 5.465 1 78.62 12 PRO B CA 1
ATOM 3522 C C . PRO B 1 12 ? -2.666 51.156 4.68 1 78.62 12 PRO B C 1
ATOM 3524 O O . PRO B 1 12 ? -1.777 51.344 3.842 1 78.62 12 PRO B O 1
ATOM 3527 N N . LYS B 1 13 ? -3.654 52 4.93 1 81.5 13 LYS B N 1
ATOM 3528 C CA . LYS B 1 13 ? -3.674 53.344 4.355 1 81.5 13 LYS B CA 1
ATOM 3529 C C . LYS B 1 13 ? -3.07 54.375 5.316 1 81.5 13 LYS B C 1
ATOM 3531 O O . LYS B 1 13 ? -3.277 54.281 6.527 1 81.5 13 LYS B O 1
ATOM 3536 N N . LEU B 1 14 ? -2.242 55.219 4.793 1 84.5 14 LEU B N 1
ATOM 3537 C CA . LEU B 1 14 ? -1.725 56.312 5.594 1 84.5 14 LEU B CA 1
ATOM 3538 C C . LEU B 1 14 ? -2.754 57.438 5.707 1 84.5 14 LEU B C 1
ATOM 3540 O O . LEU B 1 14 ? -3.205 57.969 4.695 1 84.5 14 LEU B O 1
ATOM 3544 N N . GLN B 1 15 ? -3.223 57.656 6.902 1 83.62 15 GLN B N 1
ATOM 3545 C CA . GLN B 1 15 ? -4.227 58.688 7.18 1 83.62 15 GLN B CA 1
ATOM 3546 C C . GLN B 1 15 ? -3.684 59.75 8.133 1 83.62 15 GLN B C 1
ATOM 3548 O O . GLN B 1 15 ? -2.623 59.562 8.727 1 83.62 15 GLN B O 1
ATOM 3553 N N . GLN B 1 16 ? -4.352 60.938 8.203 1 81.25 16 GLN B N 1
ATOM 3554 C CA . GLN B 1 16 ? -3.961 62 9.109 1 81.25 16 GLN B CA 1
ATOM 3555 C C . GLN B 1 16 ? -5.145 62.469 9.945 1 81.25 16 GLN B C 1
ATOM 3557 O O . GLN B 1 16 ? -6.293 62.406 9.5 1 81.25 16 GLN B O 1
ATOM 3562 N N . SER B 1 17 ? -4.953 62.75 11.172 1 82.31 17 SER B N 1
ATOM 3563 C CA . SER B 1 17 ? -5.941 63.312 12.07 1 82.31 17 SER B CA 1
ATOM 3564 C C . SER B 1 17 ? -5.523 64.688 12.531 1 82.31 17 SER B C 1
ATOM 3566 O O . SER B 1 17 ? -4.414 64.875 13.039 1 82.31 17 SER B O 1
ATOM 3568 N N . GLU B 1 18 ? -6.422 65.688 12.234 1 79.62 18 GLU B N 1
ATOM 3569 C CA . GLU B 1 18 ? -6.121 67.062 12.578 1 79.62 18 GLU B CA 1
ATOM 3570 C C . GLU B 1 18 ? -6.16 67.312 14.094 1 79.62 18 GLU B C 1
ATOM 3572 O O . GLU B 1 18 ? -7.059 66.812 14.773 1 79.62 18 GLU B O 1
ATOM 3577 N N . LEU B 1 19 ? -5.137 68.062 14.453 1 79.06 19 LEU B N 1
ATOM 3578 C CA . LEU B 1 19 ? -5.059 68.438 15.867 1 79.06 19 LEU B CA 1
ATOM 3579 C C . LEU B 1 19 ? -5.418 69.875 16.078 1 79.06 19 LEU B C 1
ATOM 3581 O O . LEU B 1 19 ? -5.422 70.688 15.133 1 79.06 19 LEU B O 1
ATOM 3585 N N . SER B 1 20 ? -5.801 70.25 17.234 1 75.38 20 SER B N 1
ATOM 3586 C CA . SER B 1 20 ? -6.227 71.625 17.547 1 75.38 20 SER B CA 1
ATOM 3587 C C . SER B 1 20 ? -5.07 72.625 17.422 1 75.38 20 SER B C 1
ATOM 3589 O O . SER B 1 20 ? -5.281 73.812 17.203 1 75.38 20 SER B O 1
ATOM 3591 N N . ASP B 1 21 ? -3.873 72.125 17.391 1 76.06 21 ASP B N 1
ATOM 3592 C CA . ASP B 1 21 ? -2.727 73.062 17.406 1 76.06 21 ASP B CA 1
ATOM 3593 C C . ASP B 1 21 ? -2.221 73.312 15.984 1 76.06 21 ASP B C 1
ATOM 3595 O O . ASP B 1 21 ? -1.145 73.875 15.805 1 76.06 21 ASP B O 1
ATOM 3599 N N . GLY B 1 22 ? -2.912 72.875 15.109 1 77.5 22 GLY B N 1
ATOM 3600 C CA . GLY B 1 22 ? -2.547 73.188 13.734 1 77.5 22 GLY B CA 1
ATOM 3601 C C . GLY B 1 22 ? -1.71 72.125 13.086 1 77.5 22 GLY B C 1
ATOM 3602 O O . GLY B 1 22 ? -1.292 72.25 11.93 1 77.5 22 GLY B O 1
ATOM 3603 N N . ARG B 1 23 ? -1.459 71.062 13.758 1 82.69 23 ARG B N 1
ATOM 3604 C CA . ARG B 1 23 ? -0.744 69.938 13.203 1 82.69 23 ARG B CA 1
ATOM 3605 C C . ARG B 1 23 ? -1.698 68.75 12.914 1 82.69 23 ARG B C 1
ATOM 3607 O O . ARG B 1 23 ? -2.861 68.812 13.32 1 82.69 23 ARG B O 1
ATOM 3614 N N . ALA B 1 24 ? -1.068 67.812 12.164 1 83.81 24 ALA B N 1
ATOM 3615 C CA . ALA B 1 24 ? -1.801 66.562 11.93 1 83.81 24 ALA B CA 1
ATOM 3616 C C . ALA B 1 24 ? -0.97 65.312 12.328 1 83.81 24 ALA B C 1
ATOM 3618 O O . ALA B 1 24 ? 0.242 65.312 12.109 1 83.81 24 ALA B O 1
ATOM 3619 N N . SER B 1 25 ? -1.606 64.562 13.055 1 85 25 SER B N 1
ATOM 3620 C CA . SER B 1 25 ? -0.967 63.281 13.391 1 85 25 SER B CA 1
ATOM 3621 C C . SER B 1 25 ? -1.172 62.25 12.281 1 85 25 SER B C 1
ATOM 3623 O O . SER B 1 25 ? -2.27 62.125 11.734 1 85 25 SER B O 1
ATOM 3625 N N . LEU B 1 26 ? -0.066 61.562 11.93 1 85.44 26 LEU B N 1
ATOM 3626 C CA . LEU B 1 26 ? -0.154 60.531 10.906 1 85.44 26 LEU B CA 1
ATOM 3627 C C . LEU B 1 26 ? -0.396 59.156 11.539 1 85.44 26 LEU B C 1
ATOM 3629 O O . LEU B 1 26 ? 0.156 58.875 12.594 1 85.44 26 LEU B O 1
ATOM 3633 N N . TYR B 1 27 ? -1.292 58.406 10.992 1 85.88 27 TYR B N 1
ATOM 3634 C CA . TYR B 1 27 ? -1.561 57.062 11.445 1 85.88 27 TYR B CA 1
ATOM 3635 C C . TYR B 1 27 ? -1.856 56.125 10.273 1 85.88 27 TYR B C 1
ATOM 3637 O O . TYR B 1 27 ? -2.205 56.594 9.18 1 85.88 27 TYR B O 1
ATOM 3645 N N . LEU B 1 28 ? -1.646 54.781 10.539 1 84.31 28 LEU B N 1
ATOM 3646 C CA . LEU B 1 28 ? -1.998 53.781 9.547 1 84.31 28 LEU B CA 1
ATOM 3647 C C . LEU B 1 28 ? -3.355 53.156 9.867 1 84.31 28 LEU B C 1
ATOM 3649 O O . LEU B 1 28 ? -3.662 52.875 11.023 1 84.31 28 LEU B O 1
ATOM 3653 N N . GLU B 1 29 ? -4.152 53.031 8.906 1 80.44 29 GLU B N 1
ATOM 3654 C CA . GLU B 1 29 ? -5.441 52.375 9.039 1 80.44 29 GLU B CA 1
ATOM 3655 C C . GLU B 1 29 ? -5.453 51.062 8.281 1 80.44 29 GLU B C 1
ATOM 3657 O O . GLU B 1 29 ? -5.277 51.031 7.059 1 80.44 29 GLU B O 1
ATOM 3662 N N . TYR B 1 30 ? -5.543 49.969 9.07 1 79.06 30 TYR B N 1
ATOM 3663 C CA . TYR B 1 30 ? -5.621 48.656 8.5 1 79.06 30 TYR B CA 1
ATOM 3664 C C . TYR B 1 30 ? -7.07 48.25 8.25 1 79.06 30 TYR B C 1
ATOM 3666 O O . TYR B 1 30 ? -7.934 48.438 9.109 1 79.06 30 TYR B O 1
ATOM 3674 N N . TYR B 1 31 ? -7.301 47.781 7.094 1 71.56 31 TYR B N 1
ATOM 3675 C CA . TYR B 1 31 ? -8.594 47.188 6.805 1 71.56 31 TYR B CA 1
ATOM 3676 C C . TYR B 1 31 ? -8.555 45.656 7.047 1 71.56 31 TYR B C 1
ATOM 3678 O O . TYR B 1 31 ? -7.832 44.938 6.367 1 71.56 31 TYR B O 1
ATOM 3686 N N . LEU B 1 32 ? -9.188 45.219 8.094 1 64.5 32 LEU B N 1
ATOM 3687 C CA . LEU B 1 32 ? -9.109 43.812 8.523 1 64.5 32 LEU B CA 1
ATOM 3688 C C . LEU B 1 32 ? -10.297 43.031 7.988 1 64.5 32 LEU B C 1
ATOM 3690 O O . LEU B 1 32 ? -10.453 41.844 8.32 1 64.5 32 LEU B O 1
ATOM 3694 N N . GLY B 1 33 ? -11.195 43.469 7.273 1 64.5 33 GLY B N 1
ATOM 3695 C CA . GLY B 1 33 ? -12.336 42.812 6.68 1 64.5 33 GLY B CA 1
ATOM 3696 C C . GLY B 1 33 ? -13.664 43.344 7.168 1 64.5 33 GLY B C 1
ATOM 3697 O O . GLY B 1 33 ? -13.711 44.344 7.898 1 64.5 33 GLY B O 1
ATOM 3698 N N . ARG B 1 34 ? -14.797 42.781 6.531 1 61.72 34 ARG B N 1
ATOM 3699 C CA . ARG B 1 34 ? -16.125 43.219 6.93 1 61.72 34 ARG B CA 1
ATOM 3700 C C . ARG B 1 34 ? -16.969 42.031 7.398 1 61.72 34 ARG B C 1
ATOM 3702 O O . ARG B 1 34 ? -16.75 40.906 6.98 1 61.72 34 ARG B O 1
ATOM 3709 N N . THR B 1 35 ? -17.625 42.031 8.453 1 62.09 35 THR B N 1
ATOM 3710 C CA . THR B 1 35 ? -18.625 41.094 8.922 1 62.09 35 THR B CA 1
ATOM 3711 C C . THR B 1 35 ? -20.031 41.562 8.578 1 62.09 35 THR B C 1
ATOM 3713 O O . THR B 1 35 ? -20.344 42.75 8.75 1 62.09 35 THR B O 1
ATOM 3716 N N . GLU B 1 36 ? -20.75 40.562 7.934 1 63 36 GLU B N 1
ATOM 3717 C CA . GLU B 1 36 ? -22.141 40.875 7.617 1 63 36 GLU B CA 1
ATOM 3718 C C . GLU B 1 36 ? -23.094 40.156 8.57 1 63 36 GLU B C 1
ATOM 3720 O O . GLU B 1 36 ? -22.969 38.969 8.789 1 63 36 GLU B O 1
ATOM 3725 N N . SER B 1 37 ? -23.891 40.812 9.305 1 68.69 37 SER B N 1
ATOM 3726 C CA . SER B 1 37 ? -24.953 40.25 10.141 1 68.69 37 SER B CA 1
ATOM 3727 C C . SER B 1 37 ? -26.328 40.656 9.641 1 68.69 37 SER B C 1
ATOM 3729 O O . SER B 1 37 ? -26.562 41.812 9.312 1 68.69 37 SER B O 1
ATOM 3731 N N . PRO B 1 38 ? -27.203 39.656 9.547 1 72.19 38 PRO B N 1
ATOM 3732 C CA . PRO B 1 38 ? -28.547 40 9.086 1 72.19 38 PRO B CA 1
ATOM 3733 C C . PRO B 1 38 ? -29.266 40.938 10.047 1 72.19 38 PRO B C 1
ATOM 3735 O O . PRO B 1 38 ? -29.094 40.844 11.266 1 72.19 38 PRO B O 1
ATOM 3738 N N . VAL B 1 39 ? -29.906 41.844 9.469 1 76.06 39 VAL B N 1
ATOM 3739 C CA . VAL B 1 39 ? -30.766 42.719 10.258 1 76.06 39 VAL B CA 1
ATOM 3740 C C . VAL B 1 39 ? -32.125 42.031 10.492 1 76.06 39 VAL B C 1
ATOM 3742 O O . VAL B 1 39 ? -32.812 41.656 9.539 1 76.06 39 VAL B O 1
ATOM 3745 N N . LEU B 1 40 ? -32.406 41.719 11.789 1 76.38 40 LEU B N 1
ATOM 3746 C CA . LEU B 1 40 ? -33.656 41.062 12.156 1 76.38 40 LEU B CA 1
ATOM 3747 C C . LEU B 1 40 ? -34.656 42.062 12.75 1 76.38 40 LEU B C 1
ATOM 3749 O O . LEU B 1 40 ? -34.25 43.031 13.367 1 76.38 40 LEU B O 1
ATOM 3753 N N . ASP B 1 41 ? -35.875 41.875 12.547 1 72.69 41 ASP B N 1
ATOM 3754 C CA . ASP B 1 41 ? -36.938 42.656 13.18 1 72.69 41 ASP B CA 1
ATOM 3755 C C . ASP B 1 41 ? -37.25 42.156 14.578 1 72.69 41 ASP B C 1
ATOM 3757 O O . ASP B 1 41 ? -36.594 41.219 15.055 1 72.69 41 ASP B O 1
ATOM 3761 N N . ASP B 1 42 ? -38.094 42.844 15.305 1 74.19 42 ASP B N 1
ATOM 3762 C CA . ASP B 1 42 ? -38.438 42.531 16.688 1 74.19 42 ASP B CA 1
ATOM 3763 C C . ASP B 1 42 ? -38.906 41.094 16.828 1 74.19 42 ASP B C 1
ATOM 3765 O O . ASP B 1 42 ? -38.812 40.5 17.906 1 74.19 42 ASP B O 1
ATOM 3769 N N . ASP B 1 43 ? -39.344 40.438 15.805 1 78.44 43 ASP B N 1
ATOM 3770 C CA . ASP B 1 43 ? -39.875 39.062 15.844 1 78.44 43 ASP B CA 1
ATOM 3771 C C . ASP B 1 43 ? -38.844 38.062 15.375 1 78.44 43 ASP B C 1
ATOM 3773 O O . ASP B 1 43 ? -39.125 36.875 15.227 1 78.44 43 ASP B O 1
ATOM 3777 N N . GLY B 1 44 ? -37.594 38.438 15.055 1 74.19 44 GLY B N 1
ATOM 3778 C CA . GLY B 1 44 ? -36.5 37.562 14.719 1 74.19 44 GLY B CA 1
ATOM 3779 C C . GLY B 1 44 ? -36.406 37.281 13.234 1 74.19 44 GLY B C 1
ATOM 3780 O O . GLY B 1 44 ? -35.688 36.344 12.82 1 74.19 44 GLY B O 1
ATOM 3781 N N . ASN B 1 45 ? -37.25 37.938 12.5 1 76.38 45 ASN B N 1
ATOM 3782 C CA . ASN B 1 45 ? -37.25 37.688 11.062 1 76.38 45 ASN B CA 1
ATOM 3783 C C . ASN B 1 45 ? -36.281 38.594 10.336 1 76.38 45 ASN B C 1
ATOM 3785 O O . ASN B 1 45 ? -36 39.719 10.797 1 76.38 45 ASN B O 1
ATOM 3789 N N . GLN B 1 46 ? -35.75 38.188 9.133 1 77.38 46 GLN B N 1
ATOM 3790 C CA . GLN B 1 46 ? -34.812 38.906 8.297 1 77.38 46 GLN B CA 1
ATOM 3791 C C . GLN B 1 46 ? -35.469 40.156 7.68 1 77.38 46 GLN B C 1
ATOM 3793 O O . GLN B 1 46 ? -36.531 40.062 7.105 1 77.38 46 GLN B O 1
ATOM 3798 N N . VAL B 1 47 ? -34.844 41.344 7.781 1 78.75 47 VAL B N 1
ATOM 3799 C CA . VAL B 1 47 ? -35.375 42.594 7.254 1 78.75 47 VAL B CA 1
ATOM 3800 C C . VAL B 1 47 ? -34.844 42.812 5.836 1 78.75 47 VAL B C 1
ATOM 3802 O O . VAL B 1 47 ? -33.688 42.562 5.555 1 78.75 47 VAL B O 1
ATOM 3805 N N . PHE B 1 48 ? -35.75 43.156 5 1 78.5 48 PHE B N 1
ATOM 3806 C CA . PHE B 1 48 ? -35.406 43.375 3.602 1 78.5 48 PHE B CA 1
ATOM 3807 C C . PHE B 1 48 ? -35.5 44.844 3.244 1 78.5 48 PHE B C 1
ATOM 3809 O O . PHE B 1 48 ? -36.25 45.594 3.881 1 78.5 48 PHE B O 1
ATOM 3816 N N . TYR B 1 49 ? -34.75 45.312 2.273 1 76.81 49 TYR B N 1
ATOM 3817 C CA . TYR B 1 49 ? -34.844 46.656 1.748 1 76.81 49 TYR B CA 1
ATOM 3818 C C . TYR B 1 49 ? -36.219 46.875 1.093 1 76.81 49 TYR B C 1
ATOM 3820 O O . TYR B 1 49 ? -36.719 46 0.378 1 76.81 49 TYR B O 1
ATOM 3828 N N . THR B 1 50 ? -36.906 47.969 1.473 1 75.62 50 THR B N 1
ATOM 3829 C CA . THR B 1 50 ? -38.25 48.219 0.945 1 75.62 50 THR B CA 1
ATOM 3830 C C . THR B 1 50 ? -38.156 49.188 -0.252 1 75.62 50 THR B C 1
ATOM 3832 O O . THR B 1 50 ? -39.094 49.219 -1.061 1 75.62 50 THR B O 1
ATOM 3835 N N . ASP B 1 51 ? -37.031 50 -0.273 1 74.38 51 ASP B N 1
ATOM 3836 C CA . ASP B 1 51 ? -36.938 50.969 -1.356 1 74.38 51 ASP B CA 1
ATOM 3837 C C . ASP B 1 51 ? -35.531 51.031 -1.925 1 74.38 51 ASP B C 1
ATOM 3839 O O . ASP B 1 51 ? -34.594 50.5 -1.319 1 74.38 51 ASP B O 1
ATOM 3843 N N . GLY B 1 52 ? -35.344 51.562 -3.209 1 65.12 52 GLY B N 1
ATOM 3844 C CA . GLY B 1 52 ? -34.062 51.781 -3.871 1 65.12 52 GLY B CA 1
ATOM 3845 C C . GLY B 1 52 ? -33.594 50.594 -4.703 1 65.12 52 GLY B C 1
ATOM 3846 O O . GLY B 1 52 ? -34.375 49.656 -4.922 1 65.12 52 GLY B O 1
ATOM 3847 N N . ALA B 1 53 ? -32.406 50.594 -5.18 1 69.62 53 ALA B N 1
ATOM 3848 C CA . ALA B 1 53 ? -31.859 49.594 -6.082 1 69.62 53 ALA B CA 1
ATOM 3849 C C . ALA B 1 53 ? -31.688 48.25 -5.363 1 69.62 53 ALA B C 1
ATOM 3851 O O . ALA B 1 53 ? -31.609 47.188 -6.008 1 69.62 53 ALA B O 1
ATOM 3852 N N . MET B 1 54 ? -31.75 48.219 -4.059 1 69.19 54 MET B N 1
ATOM 3853 C CA . MET B 1 54 ? -31.562 47 -3.275 1 69.19 54 M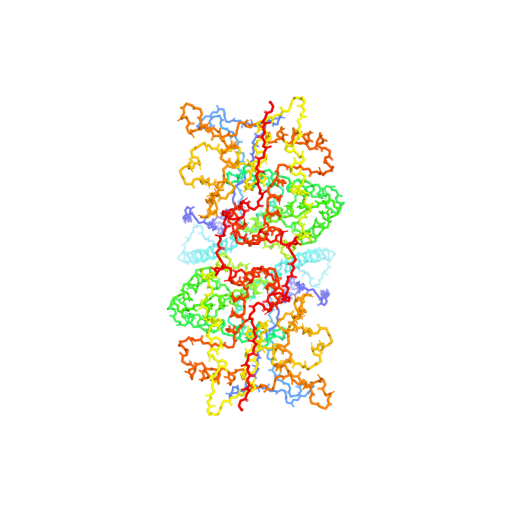ET B CA 1
ATOM 3854 C C . MET B 1 54 ? -32.906 46.469 -2.75 1 69.19 54 MET B C 1
ATOM 3856 O O . MET B 1 54 ? -32.906 45.594 -1.889 1 69.19 54 MET B O 1
ATOM 3860 N N . ALA B 1 55 ? -34 46.938 -3.299 1 71.75 55 ALA B N 1
ATOM 3861 C CA . ALA B 1 55 ? -35.312 46.5 -2.844 1 71.75 55 ALA B CA 1
ATOM 3862 C C . ALA B 1 55 ? -35.5 45 -3.01 1 71.75 55 ALA B C 1
ATOM 3864 O O . ALA B 1 55 ? -35.219 44.438 -4.078 1 71.75 55 ALA B O 1
ATOM 3865 N N . GLY B 1 56 ? -35.938 44.219 -1.887 1 75.38 56 GLY B N 1
ATOM 3866 C CA . GLY B 1 56 ? -36.156 42.781 -1.891 1 75.38 56 GLY B CA 1
ATOM 3867 C C . GLY B 1 56 ? -34.938 42 -1.395 1 75.38 56 GLY B C 1
ATOM 3868 O O . GLY B 1 56 ? -35.031 40.812 -1.162 1 75.38 56 GLY B O 1
ATOM 3869 N N . LYS B 1 57 ? -33.875 42.656 -1.33 1 72.88 57 LYS B N 1
ATOM 3870 C CA . LYS B 1 57 ? -32.656 41.969 -0.86 1 72.88 57 LYS B CA 1
ATOM 3871 C C . LYS B 1 57 ? -32.531 42.094 0.655 1 72.88 57 LYS B C 1
ATOM 3873 O O . LYS B 1 57 ? -33 43.062 1.255 1 72.88 57 LYS B O 1
ATOM 3878 N N . PRO B 1 58 ? -32.062 41.062 1.233 1 77.19 58 PRO B N 1
ATOM 3879 C CA . PRO B 1 58 ? -31.922 41.125 2.691 1 77.19 58 PRO B CA 1
ATOM 3880 C C . PRO B 1 58 ? -30.922 42.188 3.152 1 77.19 58 PRO B C 1
ATOM 3882 O O . PRO B 1 58 ? -29.906 42.406 2.492 1 77.19 58 PRO B O 1
ATOM 3885 N N . LYS B 1 59 ? -31.25 42.906 4.152 1 74.56 59 LYS B N 1
ATOM 3886 C CA . LYS B 1 59 ? -30.422 43.938 4.754 1 74.56 59 LYS B CA 1
ATOM 3887 C C . LYS B 1 59 ? -29.391 43.344 5.695 1 74.56 59 LYS B C 1
ATOM 3889 O O . LYS B 1 59 ? -29.719 42.469 6.512 1 74.56 59 LYS B O 1
ATOM 3894 N N . TYR B 1 60 ? -28.203 43.688 5.395 1 74.56 60 TYR B N 1
ATOM 3895 C CA . TYR B 1 60 ? -27.125 43.25 6.27 1 74.56 60 TYR B CA 1
ATOM 3896 C C . TYR B 1 60 ? -26.438 44.438 6.926 1 74.56 60 TYR B C 1
ATOM 3898 O O . TYR B 1 60 ? -26.328 45.5 6.316 1 74.56 60 TYR B O 1
ATOM 3906 N N . LYS B 1 61 ? -26.297 44.469 8.188 1 71 61 LYS B N 1
ATOM 3907 C CA . LYS B 1 61 ? -25.406 45.406 8.859 1 71 61 LYS B CA 1
ATOM 3908 C C . LYS B 1 61 ? -23.953 45.062 8.594 1 71 61 LYS B C 1
ATOM 3910 O O . LYS B 1 61 ? -23.5 43.969 8.883 1 71 61 LYS B O 1
ATOM 3915 N N . ILE B 1 62 ? -23.328 45.875 7.828 1 68.38 62 ILE B N 1
ATOM 3916 C CA . ILE B 1 62 ? -21.922 45.656 7.484 1 68.38 62 ILE B CA 1
ATOM 3917 C C . ILE B 1 62 ? -21.031 46.344 8.5 1 68.38 62 ILE B C 1
ATOM 3919 O O . ILE B 1 62 ? -21.156 47.562 8.742 1 68.38 62 ILE B O 1
ATOM 3923 N N . LYS B 1 63 ? -20.406 45.688 9.234 1 65 63 LYS B N 1
ATOM 3924 C CA . LYS B 1 63 ? -19.422 46.25 10.141 1 65 63 LYS B CA 1
ATOM 3925 C C . LYS B 1 63 ? -18 46.062 9.609 1 65 63 LYS B C 1
ATOM 3927 O O . LYS B 1 63 ? -17.594 44.906 9.352 1 65 63 LYS B O 1
ATOM 3932 N N . HIS B 1 64 ? -17.359 47.188 9.258 1 67 64 HIS B N 1
ATOM 3933 C CA . HIS B 1 64 ? -15.969 47.125 8.812 1 67 64 HIS B CA 1
ATOM 3934 C C . HIS B 1 64 ? -15.016 47.062 10.008 1 67 64 HIS B C 1
ATOM 3936 O O . HIS B 1 64 ? -15.148 47.812 10.969 1 67 64 HIS B O 1
ATOM 3942 N N . SER B 1 65 ? -14.305 46.031 9.977 1 67.56 65 SER B N 1
ATOM 3943 C CA . SER B 1 65 ? -13.273 45.906 11 1 67.56 65 SER B CA 1
ATOM 3944 C C . SER B 1 65 ? -11.992 46.625 10.578 1 67.56 65 SER B C 1
ATOM 3946 O O . SER B 1 65 ? -11.406 46.281 9.547 1 67.56 65 SER B O 1
ATOM 3948 N N . ARG B 1 66 ? -11.789 47.75 11.227 1 71.06 66 ARG B N 1
ATOM 3949 C CA . ARG B 1 66 ? -10.578 48.531 10.938 1 71.06 66 ARG B CA 1
ATOM 3950 C C . ARG B 1 66 ? -9.703 48.656 12.18 1 71.06 66 ARG B C 1
ATOM 3952 O O . ARG B 1 66 ? -10.211 48.719 13.305 1 71.06 66 ARG B O 1
ATOM 3959 N N . LYS B 1 67 ? -8.406 48.531 12.016 1 75 67 LYS B N 1
ATOM 3960 C CA . LYS B 1 67 ? -7.422 48.75 13.062 1 75 67 LYS B CA 1
ATOM 3961 C C . LYS B 1 67 ? -6.527 49.938 12.742 1 75 67 LYS B C 1
ATOM 3963 O O . LYS B 1 67 ? -6.062 50.094 11.609 1 75 67 LYS B O 1
ATOM 3968 N N . LYS B 1 68 ? -6.465 50.875 13.719 1 77.25 68 LYS B N 1
ATOM 3969 C CA . LYS B 1 68 ? -5.629 52.062 13.531 1 77.25 68 LYS B CA 1
ATOM 3970 C C . LYS B 1 68 ? -4.297 51.906 14.266 1 77.25 68 LYS B C 1
ATOM 3972 O O . LYS B 1 68 ? -4.246 51.375 15.367 1 77.25 68 LYS B O 1
ATOM 3977 N N . GLU B 1 69 ? -3.254 52.281 13.539 1 80 69 GLU B N 1
ATOM 3978 C CA . GLU B 1 69 ? -1.909 52.344 14.102 1 80 69 GLU B CA 1
ATOM 3979 C C . GLU B 1 69 ? -1.338 53.75 14.023 1 80 69 GLU B C 1
ATOM 3981 O O . GLU B 1 69 ? -1.059 54.281 12.938 1 80 69 GLU B O 1
ATOM 3986 N N . ASN B 1 70 ? -1.291 54.344 15.195 1 79 70 ASN B N 1
ATOM 3987 C CA . ASN B 1 70 ? -0.721 55.688 15.227 1 79 70 ASN B CA 1
ATOM 3988 C C . ASN B 1 70 ? 0.793 55.656 15.039 1 79 70 ASN B C 1
ATOM 3990 O O . ASN B 1 70 ? 1.494 54.938 15.734 1 79 70 ASN B O 1
ATOM 3994 N N . LEU B 1 71 ? 1.355 56.406 14.156 1 80.38 71 LEU B N 1
ATOM 3995 C CA . LEU B 1 71 ? 2.773 56.406 13.812 1 80.38 71 LEU B CA 1
ATOM 3996 C C . LEU B 1 71 ? 3.547 57.406 14.672 1 80.38 71 LEU B C 1
ATOM 3998 O O . LEU B 1 71 ? 4.777 57.438 14.625 1 80.38 71 LEU B O 1
ATOM 4002 N N . ASN B 1 72 ? 2.779 58.188 15.398 1 76.19 72 ASN B N 1
ATOM 4003 C CA . ASN B 1 72 ? 3.32 59.312 16.188 1 76.19 72 ASN B CA 1
ATOM 4004 C C . ASN B 1 72 ? 4.219 60.219 15.359 1 76.19 72 ASN B C 1
ATOM 4006 O O . ASN B 1 72 ? 5.277 60.625 15.82 1 76.19 72 ASN B O 1
ATOM 4010 N N . LEU B 1 73 ? 3.98 60.344 14.25 1 82.06 73 LEU B N 1
ATOM 4011 C CA . LEU B 1 73 ? 4.543 61.312 13.312 1 82.06 73 LEU B CA 1
ATOM 4012 C C . LEU B 1 73 ? 3.57 62.469 13.062 1 82.06 73 LEU B C 1
ATOM 4014 O O . LEU B 1 73 ? 2.367 62.25 12.914 1 82.06 73 LEU B O 1
ATOM 4018 N N . TYR B 1 74 ? 4.156 63.688 13.148 1 82.5 74 TYR B N 1
ATOM 4019 C CA . TYR B 1 74 ? 3.318 64.875 13.023 1 82.5 74 TYR B CA 1
ATOM 4020 C C . TYR B 1 74 ? 3.799 65.75 11.875 1 82.5 74 TYR B C 1
ATOM 4022 O O . TYR B 1 74 ? 5.004 65.875 11.633 1 82.5 74 TYR B O 1
ATOM 4030 N N . ILE B 1 75 ? 2.842 66.312 11.227 1 85 75 ILE B N 1
ATOM 4031 C CA . ILE B 1 75 ? 3.152 67.188 10.148 1 85 75 ILE B CA 1
ATOM 4032 C C . ILE B 1 75 ? 2.406 68.562 10.367 1 85 75 ILE B C 1
ATOM 4034 O O . ILE B 1 75 ? 1.362 68.562 11.023 1 85 75 ILE B O 1
ATOM 4038 N N . TRP B 1 76 ? 2.994 69.625 9.852 1 81.5 76 TRP B N 1
ATOM 4039 C CA . TRP B 1 76 ? 2.34 70.938 9.875 1 81.5 76 TRP B CA 1
ATOM 4040 C C . TRP B 1 76 ? 1.268 71 8.789 1 81.5 76 TRP B C 1
ATOM 4042 O O . TRP B 1 76 ? 1.549 70.812 7.609 1 81.5 76 TRP B O 1
ATOM 4052 N N . LEU B 1 77 ? 0.065 71.312 9.18 1 79.94 77 LEU B N 1
ATOM 4053 C CA . LEU B 1 77 ? -1.035 71.375 8.234 1 79.94 77 LEU B CA 1
ATOM 4054 C C . LEU B 1 77 ? -0.838 72.562 7.297 1 79.94 77 LEU B C 1
ATOM 4056 O O . LEU B 1 77 ? -1.154 72.5 6.109 1 79.94 77 LEU B O 1
ATOM 4060 N N . HIS B 1 78 ? -0.315 73.688 7.879 1 79.31 78 HIS B N 1
ATOM 4061 C CA . HIS B 1 78 ? -0.008 74.875 7.125 1 79.31 78 HIS B CA 1
ATOM 4062 C C . HIS B 1 78 ? 1.428 75.375 7.371 1 79.31 78 HIS B C 1
ATOM 4064 O O . HIS B 1 78 ? 1.676 76.188 8.227 1 79.31 78 HIS B O 1
ATOM 4070 N N . PRO B 1 79 ? 2.373 74.812 6.547 1 82 79 PRO B N 1
ATOM 4071 C CA . PRO B 1 79 ? 3.777 75.188 6.742 1 82 79 PRO B CA 1
ATOM 4072 C C . PRO B 1 79 ? 4.051 76.625 6.414 1 82 79 PRO B C 1
ATOM 4074 O O . PRO B 1 79 ? 3.584 77.125 5.395 1 82 79 PRO B O 1
ATOM 4077 N N . ARG B 1 80 ? 4.785 77.312 7.211 1 82.06 80 ARG B N 1
ATOM 4078 C CA . ARG B 1 80 ? 4.984 78.75 7.086 1 82.06 80 ARG B CA 1
ATOM 4079 C C . ARG B 1 80 ? 6.34 79.062 6.457 1 82.06 80 ARG B C 1
ATOM 4081 O O . ARG B 1 80 ? 6.566 80.188 5.984 1 82.06 80 ARG B O 1
ATOM 4088 N N . ASN B 1 81 ? 7.199 78.125 6.664 1 82.19 81 ASN B N 1
ATOM 4089 C CA . ASN B 1 81 ? 8.539 78.375 6.145 1 82.19 81 ASN B CA 1
ATOM 4090 C C . ASN B 1 81 ? 9.102 77.125 5.461 1 82.19 81 ASN B C 1
ATOM 4092 O O . ASN B 1 81 ? 8.461 76.062 5.449 1 82.19 81 ASN B O 1
ATOM 4096 N N . GLN B 1 82 ? 10.164 77.312 4.871 1 77.5 82 GLN B N 1
ATOM 4097 C CA . GLN B 1 82 ? 10.789 76.25 4.082 1 77.5 82 GLN B CA 1
ATOM 4098 C C . GLN B 1 82 ? 11.227 75.125 4.965 1 77.5 82 GLN B C 1
ATOM 4100 O O . GLN B 1 82 ? 11.148 73.938 4.555 1 77.5 82 GLN B O 1
ATOM 4105 N N . GLN B 1 83 ? 11.508 75.5 6.105 1 76.19 83 GLN B N 1
ATOM 4106 C CA . GLN B 1 83 ? 11.953 74.438 7.031 1 76.19 83 GLN B CA 1
ATOM 4107 C C . GLN B 1 83 ? 10.812 73.5 7.402 1 76.19 83 GLN B C 1
ATOM 4109 O O . GLN B 1 83 ? 10.984 72.312 7.438 1 76.19 83 GLN B O 1
ATOM 4114 N N . GLU B 1 84 ? 9.742 74.062 7.629 1 78.75 84 GLU B N 1
ATOM 4115 C CA . GLU B 1 84 ? 8.562 73.25 7.969 1 78.75 84 GLU B CA 1
ATOM 4116 C C . GLU B 1 84 ? 8.117 72.438 6.793 1 78.75 84 GLU B C 1
ATOM 4118 O O . GLU B 1 84 ? 7.684 71.25 6.984 1 78.75 84 GLU B O 1
ATOM 4123 N N . ARG B 1 85 ? 8.305 72.938 5.629 1 80.5 85 ARG B N 1
ATOM 4124 C CA . ARG B 1 85 ? 7.949 72.188 4.43 1 80.5 85 ARG B CA 1
ATOM 4125 C C . ARG B 1 85 ? 8.875 70.938 4.242 1 80.5 85 ARG B C 1
ATOM 4127 O O . ARG B 1 85 ? 8.422 69.875 3.893 1 80.5 85 ARG B O 1
ATOM 4134 N N . MET B 1 86 ? 10.039 71.25 4.539 1 79.06 86 MET B N 1
ATOM 4135 C CA . MET B 1 86 ? 11 70.188 4.398 1 79.06 86 MET B CA 1
ATOM 4136 C C . MET B 1 86 ? 10.781 69.125 5.469 1 79.06 86 MET B C 1
ATOM 4138 O O . MET B 1 86 ? 10.867 67.938 5.188 1 79.06 86 MET B O 1
ATOM 4142 N N . GLN B 1 87 ? 10.438 69.562 6.574 1 78.75 87 GLN B N 1
ATOM 4143 C CA . GLN B 1 87 ? 10.117 68.625 7.652 1 78.75 87 GLN B CA 1
ATOM 4144 C C . GLN B 1 87 ? 8.914 67.75 7.293 1 78.75 87 GLN B C 1
ATOM 4146 O O . GLN B 1 87 ? 8.914 66.562 7.539 1 78.75 87 GLN B O 1
ATOM 4151 N N . ASN B 1 88 ? 7.977 68.375 6.797 1 80.25 88 ASN B N 1
ATOM 4152 C CA . ASN B 1 88 ? 6.789 67.625 6.363 1 80.25 88 ASN B CA 1
ATOM 4153 C C . ASN B 1 88 ? 7.129 66.562 5.309 1 80.25 88 ASN B C 1
ATOM 4155 O O . ASN B 1 88 ? 6.648 65.438 5.375 1 80.25 88 ASN B O 1
ATOM 4159 N N . LYS B 1 89 ? 7.969 67 4.406 1 80.19 89 LYS B N 1
ATOM 4160 C CA . LYS B 1 89 ? 8.367 66.062 3.34 1 80.19 89 LYS B CA 1
ATOM 4161 C C . LYS B 1 89 ? 9.102 64.875 3.902 1 80.19 89 LYS B C 1
ATOM 4163 O O . LYS B 1 89 ? 8.828 63.75 3.518 1 80.19 89 LYS B O 1
ATOM 4168 N N . ASN B 1 90 ? 9.938 65.188 4.789 1 79 90 ASN B N 1
ATOM 4169 C CA . ASN B 1 90 ? 10.703 64.062 5.395 1 79 90 ASN B CA 1
ATOM 4170 C C . ASN B 1 90 ? 9.82 63.188 6.246 1 79 90 ASN B C 1
ATOM 4172 O O . ASN B 1 90 ? 9.961 61.938 6.215 1 79 90 ASN B O 1
ATOM 4176 N N . THR B 1 91 ? 8.992 63.812 6.93 1 80.19 91 THR B N 1
ATOM 4177 C CA . THR B 1 91 ? 8.086 63.031 7.789 1 80.19 91 THR B CA 1
ATOM 4178 C C . THR B 1 91 ? 7.16 62.156 6.953 1 80.19 91 THR B C 1
ATOM 4180 O O . THR B 1 91 ? 6.91 61 7.301 1 80.19 91 THR B O 1
ATOM 4183 N N . PHE B 1 92 ? 6.723 62.688 5.914 1 81.06 92 PHE B N 1
ATOM 4184 C CA . PHE B 1 92 ? 5.867 61.906 5.02 1 81.06 92 PHE B CA 1
ATOM 4185 C C . PHE B 1 92 ? 6.637 60.719 4.41 1 81.06 92 PHE B C 1
ATOM 4187 O O . PHE B 1 92 ? 6.109 59.625 4.297 1 81.06 92 PHE B O 1
ATOM 4194 N N . ALA B 1 93 ? 7.797 61.031 4.055 1 78.38 93 ALA B N 1
ATOM 4195 C CA . ALA B 1 93 ? 8.617 59.969 3.471 1 78.38 93 ALA B CA 1
ATOM 4196 C C . ALA B 1 93 ? 8.852 58.844 4.469 1 78.38 93 ALA B C 1
ATOM 4198 O O . ALA B 1 93 ? 8.781 57.688 4.109 1 78.38 93 ALA B O 1
ATOM 4199 N N . LEU B 1 94 ? 9.016 59.281 5.637 1 78.69 94 LEU B N 1
ATOM 4200 C CA . LEU B 1 94 ? 9.188 58.312 6.699 1 78.69 94 LEU B CA 1
ATOM 4201 C C . LEU B 1 94 ? 7.895 57.531 6.938 1 78.69 94 LEU B C 1
ATOM 4203 O O . LEU B 1 94 ? 7.918 56.312 7.074 1 78.69 94 LEU B O 1
ATOM 4207 N N . ALA B 1 95 ? 6.895 58.188 7.008 1 78.88 95 ALA B N 1
ATOM 4208 C CA . ALA B 1 95 ? 5.598 57.562 7.211 1 78.88 95 ALA B CA 1
ATOM 4209 C C . ALA B 1 95 ? 5.285 56.562 6.078 1 78.88 95 ALA B C 1
ATOM 4211 O O . ALA B 1 95 ? 4.77 55.469 6.316 1 78.88 95 ALA B O 1
ATOM 4212 N N . GLU B 1 96 ? 5.617 56.969 4.941 1 78.25 96 GLU B N 1
ATOM 4213 C CA . GLU B 1 96 ? 5.383 56.094 3.783 1 78.25 96 GLU B CA 1
ATOM 4214 C C . GLU B 1 96 ? 6.27 54.875 3.832 1 78.25 96 GLU B C 1
ATOM 4216 O O . GLU B 1 96 ? 5.832 53.781 3.471 1 78.25 96 GLU B O 1
ATOM 4221 N N . LYS B 1 97 ? 7.383 55 4.219 1 75.44 97 LYS B N 1
ATOM 4222 C CA . LYS B 1 97 ? 8.266 53.844 4.379 1 75.44 97 LYS B CA 1
ATOM 4223 C C . LYS B 1 97 ? 7.723 52.875 5.422 1 75.44 97 LYS B C 1
ATOM 4225 O O . LYS B 1 97 ? 7.738 51.656 5.211 1 75.44 97 LYS B O 1
ATOM 4230 N N . ILE B 1 98 ? 7.277 53.469 6.48 1 76.44 98 ILE B N 1
ATOM 4231 C CA . ILE B 1 98 ? 6.684 52.656 7.523 1 76.44 98 ILE B CA 1
ATOM 4232 C C . ILE B 1 98 ? 5.438 51.938 6.977 1 76.44 98 ILE B C 1
ATOM 4234 O O . ILE B 1 98 ? 5.23 50.75 7.215 1 76.44 98 ILE B O 1
ATOM 4238 N N . ARG B 1 99 ? 4.715 52.656 6.312 1 76.56 99 ARG B N 1
ATOM 4239 C CA . ARG B 1 99 ? 3.514 52.094 5.715 1 76.56 99 ARG B CA 1
ATOM 4240 C C . ARG B 1 99 ? 3.865 50.906 4.805 1 76.56 99 ARG B C 1
ATOM 4242 O O . ARG B 1 99 ? 3.227 49.875 4.867 1 76.56 99 ARG B O 1
ATOM 4249 N N . PHE B 1 100 ? 4.867 51.062 4.023 1 71.19 100 PHE B N 1
ATOM 4250 C CA . PHE B 1 100 ? 5.285 50 3.094 1 71.19 100 PHE B CA 1
ATOM 4251 C C . PHE B 1 100 ? 5.777 48.781 3.85 1 71.19 100 PHE B C 1
ATOM 4253 O O . PHE B 1 100 ? 5.441 47.656 3.494 1 71.19 100 PHE B O 1
ATOM 4260 N N . GLU B 1 101 ? 6.488 49.062 4.844 1 67.44 101 GLU B N 1
ATOM 4261 C CA . GLU B 1 101 ? 6.969 47.969 5.672 1 67.44 101 GLU B CA 1
ATOM 4262 C C . GLU B 1 101 ? 5.809 47.25 6.363 1 67.44 101 GLU B C 1
ATOM 4264 O O . GLU B 1 101 ? 5.781 46 6.422 1 67.44 101 GLU B O 1
ATOM 4269 N N . ARG B 1 102 ? 4.941 48.062 6.918 1 70.25 102 ARG B N 1
ATOM 4270 C CA . ARG B 1 102 ? 3.762 47.469 7.555 1 70.25 102 ARG B CA 1
ATOM 4271 C C . ARG B 1 102 ? 2.895 46.75 6.543 1 70.25 102 ARG B C 1
ATOM 4273 O O . ARG B 1 102 ? 2.303 45.719 6.859 1 70.25 102 ARG B O 1
ATOM 4280 N N . GLU B 1 103 ? 2.902 47.281 5.41 1 66.19 103 GLU B N 1
ATOM 4281 C CA . GLU B 1 103 ? 2.16 46.594 4.344 1 66.19 103 GLU B CA 1
ATOM 4282 C C . GLU B 1 103 ? 2.764 45.25 4.023 1 66.19 103 GLU B C 1
ATOM 4284 O O . GLU B 1 103 ? 2.041 44.25 3.885 1 66.19 103 GLU B O 1
ATOM 4289 N N . GLN B 1 104 ? 3.996 45.25 3.951 1 60.41 104 GLN B N 1
ATOM 4290 C CA . GLN B 1 104 ? 4.672 44 3.67 1 60.41 104 GLN B CA 1
ATOM 4291 C C . GLN B 1 104 ? 4.488 43 4.816 1 60.41 104 GLN B C 1
ATOM 4293 O O . GLN B 1 104 ? 4.203 41.844 4.586 1 60.41 104 GLN B O 1
ATOM 4298 N N . SER B 1 105 ? 4.637 43.531 6.012 1 58.97 105 SER B N 1
ATOM 4299 C CA . SER B 1 105 ? 4.418 42.719 7.195 1 58.97 105 SER B CA 1
ATOM 4300 C C . SER B 1 105 ? 2.963 42.281 7.297 1 58.97 105 SER B C 1
ATOM 4302 O O . SER B 1 105 ? 2.682 41.125 7.633 1 58.97 105 SER B O 1
ATOM 4304 N N . PHE B 1 106 ? 2.133 43.188 7.137 1 57.5 106 PHE B N 1
ATOM 4305 C CA . PHE B 1 106 ? 0.7 42.938 7.156 1 57.5 106 PHE B CA 1
ATOM 4306 C C . PHE B 1 106 ? 0.324 41.906 6.094 1 57.5 106 PHE B C 1
ATOM 4308 O O . PHE B 1 106 ? -0.478 41 6.348 1 57.5 106 PHE B O 1
ATOM 4315 N N . LEU B 1 107 ? 0.993 42.156 5.043 1 53.22 107 LEU B N 1
ATOM 4316 C CA . LEU B 1 107 ? 0.798 41.188 3.986 1 53.22 107 LEU B CA 1
ATOM 4317 C C . LEU B 1 107 ? 1.378 39.844 4.387 1 53.22 107 LEU B C 1
ATOM 4319 O O . LEU B 1 107 ? 0.766 38.781 4.141 1 53.22 107 LEU B O 1
ATOM 4323 N N . GLU B 1 108 ? 2.475 40.031 4.969 1 48.47 108 GLU B N 1
ATOM 4324 C CA . GLU B 1 108 ? 3.104 38.812 5.469 1 48.47 108 GLU B CA 1
ATOM 4325 C C . GLU B 1 108 ? 2.359 38.25 6.684 1 48.47 108 GLU B C 1
ATOM 4327 O O . GLU B 1 108 ? 2.166 37.062 6.805 1 48.47 108 GLU B O 1
ATOM 4332 N N . ASP B 1 109 ? 2.107 39.188 7.695 1 45.81 109 ASP B N 1
ATOM 4333 C CA . ASP B 1 109 ? 1.29 38.875 8.867 1 45.81 109 ASP B CA 1
ATOM 4334 C C . ASP B 1 109 ? -0.148 38.562 8.461 1 45.81 109 ASP B C 1
ATOM 4336 O O . ASP B 1 109 ? -0.794 37.719 9.078 1 45.81 109 ASP B O 1
ATOM 4340 N N . ARG B 1 110 ? -0.673 39.469 7.75 1 39.94 110 ARG B N 1
ATOM 4341 C CA . ARG B 1 110 ? -1.981 39.156 7.176 1 39.94 110 ARG B CA 1
ATOM 4342 C C . ARG B 1 110 ? -2.021 37.75 6.609 1 39.94 110 ARG B C 1
ATOM 4344 O O . ARG B 1 110 ? -3.029 37.031 6.738 1 39.94 110 ARG B O 1
ATOM 4351 N N . GLU B 1 111 ? -1.005 37.438 5.977 1 39.41 111 GLU B N 1
ATOM 4352 C CA . GLU B 1 111 ? -0.918 36 5.762 1 39.41 111 GLU B CA 1
ATOM 4353 C C . GLU B 1 111 ? -0.81 35.25 7.082 1 39.41 111 GLU B C 1
ATOM 4355 O O . GLU B 1 111 ? -1.414 34.188 7.25 1 39.41 111 GLU B O 1
ATOM 4360 N N . GLY B 1 112 ? -0.148 35.781 8.148 1 40.41 112 GLY B N 1
ATOM 4361 C CA . GLY B 1 112 ? -0.168 35.406 9.555 1 40.41 112 GLY B CA 1
ATOM 4362 C C . GLY B 1 112 ? -1.358 36 10.305 1 40.41 112 GLY B C 1
ATOM 4363 O O . GLY B 1 112 ? -1.865 35.375 11.242 1 40.41 112 GLY B O 1
ATOM 4364 N N . TYR B 1 113 ? -1.675 37.344 10.328 1 39.09 113 TYR B N 1
ATOM 4365 C CA . TYR B 1 113 ? -2.836 38 10.898 1 39.09 113 TYR B CA 1
ATOM 4366 C C . TYR B 1 113 ? -4.129 37.344 10.422 1 39.09 113 TYR B C 1
ATOM 4368 O O . TYR B 1 113 ? -5.074 37.188 11.203 1 39.09 113 TYR B O 1
ATOM 4376 N N . ARG B 1 114 ? -4.215 37.219 9.164 1 38.97 114 ARG B N 1
ATOM 4377 C CA . ARG B 1 114 ? -5.363 36.438 8.719 1 38.97 114 ARG B CA 1
ATOM 4378 C C . ARG B 1 114 ? -5.457 35.125 9.477 1 38.97 114 ARG B C 1
ATOM 4380 O O . ARG B 1 114 ? -6.555 34.625 9.758 1 38.97 114 ARG B O 1
ATOM 4387 N N . LEU B 1 115 ? -4.367 34.625 9.898 1 43.62 115 LEU B N 1
ATOM 4388 C CA . LEU B 1 115 ? -4.387 33.438 10.734 1 43.62 115 LEU B CA 1
ATOM 4389 C C . LEU B 1 115 ? -4.973 33.75 12.109 1 43.62 115 LEU B C 1
ATOM 4391 O O . LEU B 1 115 ? -5.703 32.938 12.672 1 43.62 115 LEU B O 1
ATOM 4395 N N . ARG B 1 116 ? -4.703 34.906 12.766 1 45 116 ARG B N 1
ATOM 4396 C CA . ARG B 1 116 ? -5.211 35.219 14.094 1 45 116 ARG B CA 1
ATOM 4397 C C . ARG B 1 116 ? -6.715 35.469 14.07 1 45 116 ARG B C 1
ATOM 4399 O O . ARG B 1 116 ? -7.441 35.031 14.953 1 45 116 ARG B O 1
ATOM 4406 N N . LYS B 1 117 ? -7.172 36.438 13.266 1 46.53 117 LYS B N 1
ATOM 4407 C CA . LYS B 1 117 ? -8.594 36.719 13.188 1 46.53 117 LYS B CA 1
ATOM 4408 C C . LYS B 1 117 ? -9.398 35.5 12.812 1 46.53 117 LYS B C 1
ATOM 4410 O O . LYS B 1 117 ? -10.492 35.281 13.344 1 46.53 117 LYS B O 1
ATOM 4415 N N . ASP B 1 118 ? -8.891 34.688 11.938 1 49.34 118 ASP B N 1
ATOM 4416 C CA . ASP B 1 118 ? -9.555 33.469 11.438 1 49.34 118 ASP B CA 1
ATOM 4417 C C . ASP B 1 118 ? -9.477 32.344 12.461 1 49.34 118 ASP B C 1
ATOM 4419 O O . ASP B 1 118 ? -10.258 31.406 12.406 1 49.34 118 ASP B O 1
ATOM 4423 N N . MET B 1 119 ? -8.609 32.594 13.43 1 55.5 119 MET B N 1
ATOM 4424 C CA . MET B 1 119 ? -8.445 31.578 14.477 1 55.5 119 MET B CA 1
ATOM 4425 C C . MET B 1 119 ? -9.633 31.594 15.438 1 55.5 119 MET B C 1
ATOM 4427 O O . MET B 1 119 ? -9.891 30.609 16.125 1 55.5 119 MET B O 1
ATOM 4431 N N . ASP B 1 120 ? -10.398 32.719 15.336 1 63.03 120 ASP B N 1
ATOM 4432 C CA . ASP B 1 120 ? -11.555 32.75 16.219 1 63.03 120 ASP B CA 1
ATOM 4433 C C . ASP B 1 120 ? -12.773 32.094 15.57 1 63.03 120 ASP B C 1
ATOM 4435 O O . ASP B 1 120 ? -13.867 32.094 16.141 1 63.03 120 ASP B O 1
ATOM 4439 N N . GLU B 1 121 ? -12.523 31.547 14.492 1 80.81 121 GLU B N 1
ATOM 4440 C CA . GLU B 1 121 ? -13.609 30.859 13.789 1 80.81 121 GLU B CA 1
ATOM 4441 C C . GLU B 1 121 ? -13.984 29.547 14.484 1 80.81 121 GLU B C 1
ATOM 4443 O O . GLU B 1 121 ? -13.117 28.875 15.047 1 80.81 121 GLU B O 1
ATOM 4448 N N . ASP B 1 122 ? -15.297 29.344 14.477 1 91.88 122 ASP B N 1
ATOM 4449 C CA . ASP B 1 122 ? -15.844 28.141 15.078 1 91.88 122 ASP B CA 1
ATOM 4450 C C . ASP B 1 122 ? -15.57 26.922 14.203 1 91.88 122 ASP B C 1
ATOM 4452 O O . ASP B 1 122 ? -15.961 26.891 13.039 1 91.88 122 ASP B O 1
ATOM 4456 N N . PHE B 1 123 ? -14.922 25.953 14.773 1 96.06 123 PHE B N 1
ATOM 4457 C CA . PHE B 1 123 ? -14.555 24.75 14.031 1 96.06 123 PHE B CA 1
ATOM 4458 C C . PHE B 1 123 ? -15.797 23.984 13.602 1 96.06 123 PHE B C 1
ATOM 4460 O O . PHE B 1 123 ? -15.859 23.469 12.484 1 96.06 123 PHE B O 1
ATOM 4467 N N . LEU B 1 124 ? -16.781 23.906 14.484 1 96.38 124 LEU B N 1
ATOM 4468 C CA . LEU B 1 124 ? -18 23.156 14.164 1 96.38 124 LEU B CA 1
ATOM 4469 C C . LEU B 1 124 ? -18.734 23.797 13 1 96.38 124 LEU B C 1
ATOM 4471 O O . LEU B 1 124 ? -19.203 23.109 12.102 1 96.38 124 LEU B O 1
ATOM 4475 N N . GLU B 1 125 ? -18.797 25.109 13.008 1 94 125 GLU B N 1
ATOM 4476 C CA . GLU B 1 125 ? -19.438 25.828 11.906 1 94 125 GLU B CA 1
ATOM 4477 C C . GLU B 1 125 ? -18.641 25.672 10.609 1 94 125 GLU B C 1
ATOM 4479 O O . GLU B 1 125 ? -19.219 25.516 9.539 1 94 125 GLU B O 1
ATOM 4484 N N . PHE B 1 126 ? -17.406 25.734 10.805 1 95.56 126 PHE B N 1
ATOM 4485 C CA . PHE B 1 126 ? -16.531 25.5 9.656 1 95.56 126 PHE B CA 1
A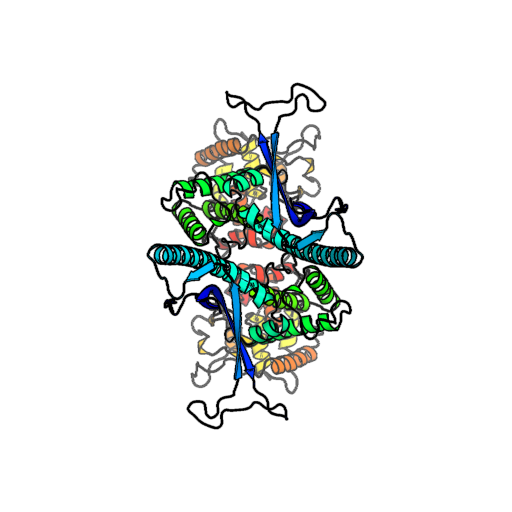TOM 4486 C C . PHE B 1 126 ? -16.828 24.141 9.023 1 95.56 126 PHE B C 1
ATOM 4488 O O . PHE B 1 126 ? -16.938 24.031 7.801 1 95.56 126 PHE B O 1
ATOM 4495 N N . CYS B 1 127 ? -16.953 23.078 9.859 1 97.44 127 CYS B N 1
ATOM 4496 C CA . CYS B 1 127 ? -17.203 21.719 9.383 1 97.44 127 CYS B CA 1
ATOM 4497 C C . CYS B 1 127 ? -18.547 21.641 8.664 1 97.44 127 CYS B C 1
ATOM 4499 O O . CYS B 1 127 ? -18.656 21.031 7.602 1 97.44 127 CYS B O 1
ATOM 4501 N N . LYS B 1 128 ? -19.516 22.312 9.211 1 95.62 128 LYS B N 1
ATOM 4502 C CA . LYS B 1 128 ? -20.828 22.312 8.594 1 95.62 128 LYS B CA 1
ATOM 4503 C C . LYS B 1 128 ? -20.797 22.938 7.203 1 95.62 128 LYS B C 1
ATOM 4505 O O . LYS B 1 128 ? -21.422 22.438 6.27 1 95.62 128 LYS B O 1
ATOM 4510 N N . GLU B 1 129 ? -20.047 23.984 7.094 1 94.88 129 GLU B N 1
ATOM 4511 C CA . GLU B 1 129 ? -19.922 24.641 5.797 1 94.88 129 GLU B CA 1
ATOM 4512 C C . GLU B 1 129 ? -19.109 23.781 4.824 1 94.88 129 GLU B C 1
ATOM 4514 O O . GLU B 1 129 ? -19.438 23.703 3.639 1 94.88 129 GLU B O 1
ATOM 4519 N N . PHE B 1 130 ? -18.078 23.188 5.336 1 95.88 130 PHE B N 1
ATOM 4520 C CA . PHE B 1 130 ? -17.219 22.312 4.539 1 95.88 130 PHE B CA 1
ATOM 4521 C C . PHE B 1 130 ? -18.016 21.172 3.918 1 95.88 130 PHE B C 1
ATOM 4523 O O . PHE B 1 130 ? -17.828 20.844 2.744 1 95.88 130 PHE B O 1
ATOM 4530 N N . ILE B 1 131 ? -18.875 20.625 4.645 1 97.19 131 ILE B N 1
ATOM 4531 C CA . ILE B 1 131 ? -19.656 19.453 4.242 1 97.19 131 ILE B CA 1
ATOM 4532 C C . ILE B 1 131 ? -20.609 19.844 3.113 1 97.19 131 ILE B C 1
ATOM 4534 O O . ILE B 1 131 ? -20.938 19.031 2.254 1 97.19 131 ILE B O 1
ATOM 4538 N N . LYS B 1 132 ? -20.953 21.094 2.984 1 94.06 132 LYS B N 1
ATOM 4539 C CA . LYS B 1 132 ? -21.906 21.578 1.988 1 94.06 132 LYS B CA 1
ATOM 4540 C C . LYS B 1 132 ? -21.234 21.781 0.637 1 94.06 132 LYS B C 1
ATOM 4542 O O . LYS B 1 132 ? -21.906 22.109 -0.352 1 94.06 132 LYS B O 1
ATOM 4547 N N . SER B 1 133 ? -19.984 21.609 0.621 1 92.94 133 SER B N 1
ATOM 4548 C CA . SER B 1 133 ? -19.25 21.812 -0.624 1 92.94 133 SER B CA 1
ATOM 4549 C C . SER B 1 133 ? -19.859 21.016 -1.765 1 92.94 133 SER B C 1
ATOM 4551 O O . SER B 1 133 ? -20.156 19.828 -1.608 1 92.94 133 SER B O 1
ATOM 4553 N N . PRO B 1 134 ? -20.031 21.562 -2.926 1 90.12 134 PRO B N 1
ATOM 4554 C CA . PRO B 1 134 ? -20.609 20.859 -4.074 1 90.12 134 PRO B CA 1
ATOM 4555 C C . PRO B 1 134 ? -19.672 19.844 -4.691 1 90.12 134 PRO B C 1
ATOM 4557 O O . PRO B 1 134 ? -20.094 19 -5.488 1 90.12 134 PRO B O 1
ATOM 4560 N N . SER B 1 135 ? -18.484 19.891 -4.301 1 90.75 135 SER B N 1
ATOM 4561 C CA . SER B 1 135 ? -17.5 18.984 -4.879 1 90.75 135 SER B CA 1
ATOM 4562 C C . SER B 1 135 ? -17.672 17.578 -4.344 1 90.75 135 SER B C 1
ATOM 4564 O O . SER B 1 135 ? -17.141 16.625 -4.926 1 90.75 135 SER B O 1
ATOM 4566 N N . PHE B 1 136 ? -18.391 17.406 -3.285 1 92.62 136 PHE B N 1
ATOM 4567 C CA . PHE B 1 136 ? -18.531 16.094 -2.666 1 92.62 136 PHE B CA 1
ATOM 4568 C C . PHE B 1 136 ? -19.703 15.32 -3.283 1 92.62 136 PHE B C 1
ATOM 4570 O O . PHE B 1 136 ? -20.734 15.898 -3.592 1 92.62 136 PHE B O 1
ATOM 4577 N N . THR B 1 137 ? -19.453 14 -3.479 1 87.75 137 THR B N 1
ATOM 4578 C CA . THR B 1 137 ? -20.562 13.117 -3.828 1 87.75 137 THR B CA 1
ATOM 4579 C C . THR B 1 137 ? -21.547 13.008 -2.676 1 87.75 137 THR B C 1
ATOM 4581 O O . THR B 1 137 ? -21.234 13.367 -1.539 1 87.75 137 THR B O 1
ATOM 4584 N N . LYS B 1 138 ? -22.75 12.539 -3.01 1 89.75 138 LYS B N 1
ATOM 4585 C CA . LYS B 1 138 ? -23.766 12.352 -1.983 1 89.75 138 LYS B CA 1
ATOM 4586 C C . LYS B 1 138 ? -23.266 11.453 -0.861 1 89.75 138 LYS B C 1
ATOM 4588 O O . LYS B 1 138 ? -23.453 11.758 0.319 1 89.75 138 LYS B O 1
ATOM 4593 N N . TYR B 1 139 ? -22.641 10.445 -1.22 1 89.5 139 TYR B N 1
ATOM 4594 C CA . TYR B 1 139 ? -22.141 9.484 -0.239 1 89.5 139 TYR B CA 1
ATOM 4595 C C . TYR B 1 139 ? -21.062 10.117 0.646 1 89.5 139 TYR B C 1
ATOM 4597 O O . TYR B 1 139 ? -21.094 9.961 1.868 1 89.5 139 TYR B O 1
ATOM 4605 N N . THR B 1 140 ? -20.156 10.812 0.037 1 92.69 140 THR B N 1
ATOM 4606 C CA . THR B 1 140 ? -19.094 11.477 0.792 1 92.69 140 THR B CA 1
ATOM 4607 C C . THR B 1 140 ? -19.672 12.484 1.776 1 92.69 140 THR B C 1
ATOM 4609 O O . THR B 1 140 ? -19.234 12.562 2.924 1 92.69 140 THR B O 1
ATOM 4612 N N . ARG B 1 141 ? -20.656 13.148 1.355 1 95.25 141 ARG B N 1
ATOM 4613 C CA . ARG B 1 141 ? -21.297 14.156 2.195 1 95.25 141 ARG B CA 1
ATOM 4614 C C . ARG B 1 141 ? -21.938 13.516 3.416 1 95.25 141 ARG B C 1
ATOM 4616 O O . ARG B 1 141 ? -21.797 14.016 4.535 1 95.25 141 ARG B O 1
ATOM 4623 N N . ILE B 1 142 ? -22.641 12.445 3.137 1 95.44 142 ILE B N 1
ATOM 4624 C CA . ILE B 1 142 ? -23.328 11.75 4.219 1 95.44 142 ILE B CA 1
ATOM 4625 C C . ILE B 1 142 ? -22.312 11.211 5.219 1 95.44 142 ILE B C 1
ATOM 4627 O O . ILE B 1 142 ? -22.5 11.336 6.43 1 95.44 142 ILE B O 1
ATOM 4631 N N . THR B 1 143 ? -21.219 10.719 4.711 1 96.06 143 THR B N 1
ATOM 4632 C CA . THR B 1 143 ? -20.188 10.156 5.578 1 96.06 143 THR B CA 1
ATOM 4633 C C . THR B 1 143 ? -19.516 11.25 6.398 1 96.06 143 THR B C 1
ATOM 4635 O O . THR B 1 143 ? -19.234 11.062 7.582 1 96.06 143 THR B O 1
ATOM 4638 N N . LEU B 1 144 ? -19.281 12.336 5.816 1 97.5 144 LEU B N 1
ATOM 4639 C CA . LEU B 1 144 ? -18.703 13.484 6.516 1 97.5 144 LEU B CA 1
ATOM 4640 C C . LEU B 1 144 ? -19.641 13.969 7.613 1 97.5 144 LEU B C 1
ATOM 4642 O O . LEU B 1 144 ? -19.203 14.305 8.711 1 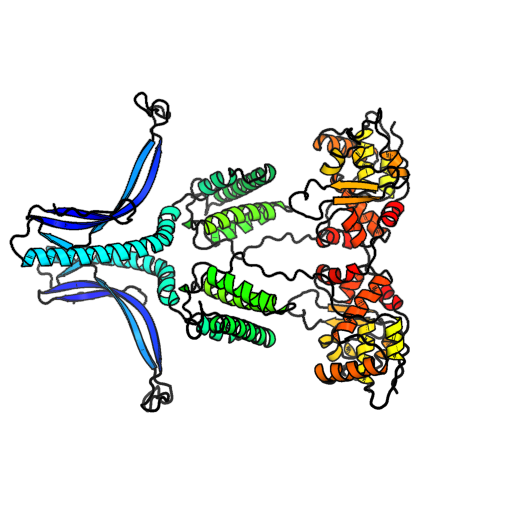97.5 144 LEU B O 1
ATOM 4646 N N . LYS B 1 145 ? -20.922 14.008 7.301 1 97 145 LYS B N 1
ATOM 4647 C CA . LYS B 1 145 ? -21.922 14.422 8.281 1 97 145 LYS B CA 1
ATOM 4648 C C . LYS B 1 145 ? -21.906 13.5 9.492 1 97 145 LYS B C 1
ATOM 4650 O O . LYS B 1 145 ? -21.969 13.961 10.633 1 97 145 LYS B O 1
ATOM 4655 N N . HIS B 1 146 ? -21.859 12.273 9.188 1 96.5 146 HIS B N 1
ATOM 4656 C CA . HIS B 1 146 ? -21.797 11.305 10.273 1 96.5 146 HIS B CA 1
ATOM 4657 C C . HIS B 1 146 ? -20.516 11.477 11.086 1 96.5 146 HIS B C 1
ATOM 4659 O O . HIS B 1 146 ? -20.531 11.344 12.312 1 96.5 146 HIS B O 1
ATOM 4665 N N . GLY B 1 147 ? -19.406 11.727 10.422 1 96.94 147 GLY B N 1
ATOM 4666 C CA . GLY B 1 147 ? -18.156 12 11.109 1 96.94 147 GLY B CA 1
ATOM 4667 C C . GLY B 1 147 ? -18.234 13.195 12.039 1 96.94 147 GLY B C 1
ATOM 4668 O O . GLY B 1 147 ? -17.781 13.125 13.188 1 96.94 147 GLY B O 1
ATOM 4669 N N . LEU B 1 148 ? -18.828 14.188 11.57 1 97.5 148 LEU B N 1
ATOM 4670 C CA . LEU B 1 148 ? -18.984 15.383 12.391 1 97.5 148 LEU B CA 1
ATOM 4671 C C . LEU B 1 148 ? -19.906 15.102 13.578 1 97.5 148 LEU B C 1
ATOM 4673 O O . LEU B 1 148 ? -19.594 15.516 14.703 1 97.5 148 LEU B O 1
ATOM 4677 N N . GLN B 1 149 ? -21 14.438 13.297 1 96.88 149 GLN B N 1
ATOM 4678 C CA . GLN B 1 149 ? -21.953 14.125 14.359 1 96.88 149 GLN B CA 1
ATOM 4679 C C . GLN B 1 149 ? -21.297 13.297 15.461 1 96.88 149 GLN B C 1
ATOM 4681 O O . GLN B 1 149 ? -21.531 13.523 16.641 1 96.88 149 GLN B O 1
ATOM 4686 N N . LYS B 1 150 ? -20.5 12.367 15.047 1 97.25 150 LYS B N 1
ATOM 4687 C CA . LYS B 1 150 ? -19.797 11.539 16.031 1 97.25 150 LYS B CA 1
ATOM 4688 C C . LYS B 1 150 ? -18.875 12.375 16.891 1 97.25 150 LYS B C 1
ATOM 4690 O O . LYS B 1 150 ? -18.75 12.125 18.094 1 97.25 150 LYS B O 1
ATOM 4695 N N . PHE B 1 151 ? -18.188 13.32 16.297 1 97.94 151 PHE B N 1
ATOM 4696 C CA . PHE B 1 151 ? -17.312 14.211 17.047 1 97.94 151 PHE B CA 1
ATOM 4697 C C . PHE B 1 151 ? -18.109 15.078 18.016 1 97.94 151 PHE B C 1
ATOM 4699 O O . PHE B 1 151 ? -17.719 15.266 19.172 1 97.94 151 PHE B O 1
ATOM 4706 N N . MET B 1 152 ? -19.234 15.555 17.547 1 97.25 152 MET B N 1
ATOM 4707 C CA . MET B 1 152 ? -20.094 16.359 18.391 1 97.25 152 MET B CA 1
ATOM 4708 C C . MET B 1 152 ? -20.641 15.547 19.562 1 97.25 152 MET B C 1
ATOM 4710 O O . MET B 1 152 ? -20.766 16.047 20.672 1 97.25 152 MET B O 1
ATOM 4714 N N . ASP B 1 153 ? -20.938 14.305 19.281 1 96.69 153 ASP B N 1
ATOM 4715 C CA . ASP B 1 153 ? -21.359 13.406 20.344 1 96.69 153 ASP B CA 1
ATOM 4716 C C . ASP B 1 153 ? -20.266 13.242 21.406 1 96.69 153 ASP B C 1
ATOM 4718 O O . ASP B 1 153 ? -20.547 13.211 22.594 1 96.69 153 ASP B O 1
ATOM 4722 N N . PHE B 1 154 ? -19.094 13.078 20.969 1 97.19 154 PHE B N 1
ATOM 4723 C CA . PHE B 1 154 ? -17.938 12.984 21.844 1 97.19 154 PHE B CA 1
ATOM 4724 C C . PHE B 1 154 ? -17.844 14.211 22.734 1 97.19 154 PHE B C 1
ATOM 4726 O O . PHE B 1 154 ? -17.656 14.086 23.953 1 97.19 154 PHE B O 1
ATOM 4733 N N . LEU B 1 155 ? -17.938 15.414 22.094 1 95.94 155 LEU B N 1
ATOM 4734 C CA . LEU B 1 155 ? -17.859 16.656 22.859 1 95.94 155 LEU B CA 1
ATOM 4735 C C . LEU B 1 155 ? -18.953 16.703 23.922 1 95.94 155 LEU B C 1
ATOM 4737 O O . LEU B 1 155 ? -18.703 17.047 25.078 1 95.94 155 LEU B O 1
ATOM 4741 N N . ALA B 1 156 ? -20.125 16.297 23.547 1 92.5 156 ALA B N 1
ATOM 4742 C CA . ALA B 1 156 ? -21.297 16.344 24.438 1 92.5 156 ALA B CA 1
ATOM 4743 C C . ALA B 1 156 ? -21.188 15.289 25.531 1 92.5 156 ALA B C 1
ATOM 4745 O O . ALA B 1 156 ? -21.625 15.516 26.656 1 92.5 156 ALA B O 1
ATOM 4746 N N . GLY B 1 157 ? -20.562 14.203 25.203 1 90.69 157 GLY B N 1
ATOM 4747 C CA . GLY B 1 157 ? -20.547 13.062 26.109 1 90.69 157 GLY B CA 1
ATOM 4748 C C . GLY B 1 157 ? -19.328 13.039 27.016 1 90.69 157 GLY B C 1
ATOM 4749 O O . GLY B 1 157 ? -19.25 12.219 27.938 1 90.69 157 GLY B O 1
ATOM 4750 N N . THR B 1 158 ? -18.375 13.844 26.766 1 89.31 158 THR B N 1
ATOM 4751 C CA . THR B 1 158 ? -17.172 13.898 27.578 1 89.31 158 THR B CA 1
ATOM 4752 C C . THR B 1 158 ? -17.172 15.148 28.453 1 89.31 158 THR B C 1
ATOM 4754 O O . THR B 1 158 ? -17.078 16.266 27.953 1 89.31 158 THR B O 1
ATOM 4757 N N . PRO B 1 159 ? -17.219 15.031 29.688 1 84.25 159 PRO B N 1
ATOM 4758 C CA . PRO B 1 159 ? -17.359 16.156 30.609 1 84.25 159 PRO B CA 1
ATOM 4759 C C . PRO B 1 159 ? -16.281 17.234 30.406 1 84.25 159 PRO B C 1
ATOM 4761 O O . PRO B 1 159 ? -16.578 18.422 30.406 1 84.25 159 PRO B O 1
ATOM 4764 N N . ARG B 1 160 ? -15.094 16.781 30.172 1 86.31 160 ARG B N 1
ATOM 4765 C CA . ARG B 1 160 ? -13.961 17.688 30.016 1 86.31 160 ARG B CA 1
ATOM 4766 C C . ARG B 1 160 ? -14.156 18.594 28.797 1 86.31 160 ARG B C 1
ATOM 4768 O O . ARG B 1 160 ? -13.633 19.719 28.766 1 86.31 160 ARG B O 1
ATOM 4775 N N . TYR B 1 161 ? -14.969 18.078 27.875 1 89.88 161 TYR B N 1
ATOM 4776 C CA . TYR B 1 161 ? -15.07 18.812 26.609 1 89.88 161 TYR B CA 1
ATOM 4777 C C . TYR B 1 161 ? -16.5 19.266 26.359 1 89.88 161 TYR B C 1
ATOM 4779 O O . TYR B 1 161 ? -16.797 19.812 25.297 1 89.88 161 TYR B O 1
ATOM 4787 N N . SER B 1 162 ? -17.391 19.156 27.297 1 86.94 162 SER B N 1
ATOM 4788 C CA . SER B 1 162 ? -18.812 19.438 27.156 1 86.94 162 SER B CA 1
ATOM 4789 C C . SER B 1 162 ? -19.047 20.922 26.922 1 86.94 162 SER B C 1
ATOM 4791 O O . SER B 1 162 ? -20.062 21.312 26.312 1 86.94 162 SER B O 1
ATOM 4793 N N . LEU B 1 163 ? -18.125 21.797 27.344 1 85.69 163 LEU B N 1
ATOM 4794 C CA . LEU B 1 163 ? -18.25 23.234 27.188 1 85.69 163 LEU B CA 1
ATOM 4795 C C . LEU B 1 163 ? -18.141 23.625 25.703 1 85.69 163 LEU B C 1
ATOM 4797 O O . LEU B 1 163 ? -18.609 24.703 25.312 1 85.69 163 LEU B O 1
ATOM 4801 N N . TYR B 1 164 ? -17.625 22.719 24.922 1 86.88 164 TYR B N 1
ATOM 4802 C CA . TYR B 1 164 ? -17.375 23.031 23.516 1 86.88 164 TYR B CA 1
ATOM 4803 C C . TYR B 1 164 ? -18.453 22.438 22.609 1 86.88 164 TYR B C 1
ATOM 4805 O O . TYR B 1 164 ? -18.312 22.406 21.391 1 86.88 164 TYR B O 1
ATOM 4813 N N . LYS B 1 165 ? -19.531 21.938 23.172 1 87.19 165 LYS B N 1
ATOM 4814 C CA . LYS B 1 165 ? -20.562 21.234 22.422 1 87.19 165 LYS B CA 1
ATOM 4815 C C . LYS B 1 165 ? -21.219 22.141 21.391 1 87.19 165 LYS B C 1
ATOM 4817 O O . LYS B 1 165 ? -21.641 21.672 20.328 1 87.19 165 LYS B O 1
ATOM 4822 N N . LYS B 1 166 ? -21.281 23.453 21.656 1 85.56 166 LYS B N 1
ATOM 4823 C CA . LYS B 1 166 ? -21.969 24.375 20.766 1 85.56 166 LYS B CA 1
ATOM 4824 C C . LYS B 1 166 ? -20.984 25.188 19.938 1 85.56 166 LYS B C 1
ATOM 4826 O O . LYS B 1 166 ? -21.266 25.5 18.781 1 85.56 166 LYS B O 1
ATOM 4831 N N . ASN B 1 167 ? -19.922 25.469 20.5 1 87.94 167 ASN B N 1
ATOM 4832 C CA . ASN B 1 167 ? -18.906 26.266 19.844 1 87.94 167 ASN B CA 1
ATOM 4833 C C . ASN B 1 167 ? -17.5 25.828 20.234 1 87.94 167 ASN B C 1
ATOM 4835 O O . ASN B 1 167 ? -17.203 25.672 21.422 1 87.94 167 ASN B O 1
ATOM 4839 N N . LEU B 1 168 ? -16.766 25.547 19.25 1 92.5 168 LEU B N 1
ATOM 4840 C CA . LEU B 1 168 ? -15.367 25.156 19.422 1 92.5 168 LEU B CA 1
ATOM 4841 C C . LEU B 1 168 ? -14.438 26 18.562 1 92.5 168 LEU B C 1
ATOM 4843 O O . LEU B 1 168 ? -14.461 25.906 17.344 1 92.5 168 LEU B O 1
ATOM 4847 N N . LYS B 1 169 ? -13.664 26.859 19.219 1 88.5 169 LYS B N 1
ATOM 4848 C CA . LYS B 1 169 ? -12.719 27.672 18.469 1 88.5 169 LYS B CA 1
ATOM 4849 C C . LYS B 1 169 ? -11.617 26.812 17.859 1 88.5 169 LYS B C 1
ATOM 4851 O O . LYS B 1 169 ? -11.273 25.766 18.391 1 88.5 169 LYS B O 1
ATOM 4856 N N . MET B 1 170 ? -11.047 27.266 16.781 1 91 170 MET B N 1
ATOM 4857 C CA . MET B 1 170 ? -9.977 26.562 16.078 1 91 170 MET B CA 1
ATOM 4858 C C . MET B 1 170 ? -8.797 26.297 17 1 91 170 MET B C 1
ATOM 4860 O O . MET B 1 170 ? -8.188 25.234 16.953 1 91 170 MET B O 1
ATOM 4864 N N . THR B 1 171 ? -8.578 27.203 17.875 1 84.19 171 THR B N 1
ATOM 4865 C CA . THR B 1 171 ? -7.418 27.141 18.75 1 84.19 171 THR B CA 1
ATOM 4866 C C . THR B 1 171 ? -7.645 26.141 19.875 1 84.19 171 THR B C 1
ATOM 4868 O O . THR B 1 171 ? -6.695 25.703 20.531 1 84.19 171 THR B O 1
ATOM 4871 N N . GLN B 1 172 ? -8.875 25.812 20.078 1 88.5 172 GLN B N 1
ATOM 4872 C CA . GLN B 1 172 ? -9.219 24.922 21.172 1 88.5 172 GLN B CA 1
ATOM 4873 C C . GLN B 1 172 ? -9.078 23.453 20.75 1 88.5 172 GLN B C 1
ATOM 4875 O O . GLN B 1 172 ? -9.156 22.562 21.594 1 88.5 172 GLN B O 1
ATOM 4880 N N . LEU B 1 173 ? -8.859 23.156 19.484 1 93.44 173 LEU B N 1
ATOM 4881 C CA . LEU B 1 173 ? -8.578 21.812 19 1 93.44 173 LEU B CA 1
ATOM 4882 C C . LEU B 1 173 ? -7.145 21.406 19.328 1 93.44 173 LEU B C 1
ATOM 4884 O O . LEU B 1 173 ? -6.227 21.719 18.562 1 93.44 173 LEU B O 1
ATOM 4888 N N . THR B 1 174 ? -6.992 20.672 20.406 1 89.88 174 THR B N 1
ATOM 4889 C CA . THR B 1 174 ? -5.66 20.312 20.891 1 89.88 174 THR B CA 1
ATOM 4890 C C . THR B 1 174 ? -5.355 18.844 20.609 1 89.88 174 THR B C 1
ATOM 4892 O O . THR B 1 174 ? -6.262 18.062 20.297 1 89.88 174 THR B O 1
ATOM 4895 N N . VAL B 1 175 ? -4.078 18.531 20.719 1 92.06 175 VAL B N 1
ATOM 4896 C CA . VAL B 1 175 ? -3.639 17.156 20.562 1 92.06 175 VAL B CA 1
ATOM 4897 C C . VAL B 1 175 ? -4.297 16.266 21.625 1 92.06 175 VAL B C 1
ATOM 4899 O O . VAL B 1 175 ? -4.703 15.141 21.344 1 92.06 175 VAL B O 1
ATOM 4902 N N . ASP B 1 176 ? -4.461 16.844 22.781 1 92.81 176 ASP B N 1
ATOM 4903 C CA . ASP B 1 176 ? -5.094 16.109 23.875 1 92.81 176 ASP B CA 1
ATOM 4904 C C . ASP B 1 176 ? -6.551 15.781 23.547 1 92.81 176 ASP B C 1
ATOM 4906 O O . ASP B 1 176 ? -7.027 14.68 23.844 1 92.81 176 ASP B O 1
ATOM 4910 N N . MET B 1 177 ? -7.215 16.719 23.047 1 94.56 177 MET B N 1
ATOM 4911 C CA . MET B 1 177 ? -8.609 16.484 22.672 1 94.56 177 MET B CA 1
ATOM 4912 C C . MET B 1 177 ? -8.703 15.391 21.609 1 94.56 177 MET B C 1
ATOM 4914 O O . MET B 1 177 ? -9.578 14.523 21.688 1 94.56 177 MET B O 1
ATOM 4918 N N . VAL B 1 178 ? -7.777 15.453 20.609 1 97.25 178 VAL B N 1
ATOM 4919 C CA . VAL B 1 178 ? -7.758 14.453 19.547 1 97.25 178 VAL B CA 1
ATOM 4920 C C . VAL B 1 178 ? -7.477 13.07 20.141 1 97.25 178 VAL B C 1
ATOM 4922 O O . VAL B 1 178 ? -8.125 12.086 19.766 1 97.25 178 VAL B O 1
ATOM 4925 N N . ALA B 1 179 ? -6.57 13.039 21.062 1 96 179 ALA B N 1
ATOM 4926 C CA . ALA B 1 179 ? -6.262 11.781 21.734 1 96 179 ALA B CA 1
ATOM 4927 C C . ALA B 1 179 ? -7.488 11.219 22.438 1 96 179 ALA B C 1
ATOM 4929 O O . ALA B 1 179 ? -7.781 10.023 22.344 1 96 179 ALA B O 1
ATOM 4930 N N . ALA B 1 180 ? -8.156 12.055 23.094 1 95.31 180 ALA B N 1
ATOM 4931 C CA . ALA B 1 180 ? -9.375 11.648 23.797 1 95.31 180 ALA B CA 1
ATOM 4932 C C . ALA B 1 180 ? -10.445 11.188 22.812 1 95.31 180 ALA B C 1
ATOM 4934 O O . ALA B 1 180 ? -11.172 10.227 23.094 1 95.31 180 ALA B O 1
ATOM 4935 N N . TYR B 1 181 ? -10.531 11.859 21.734 1 97.12 181 TYR B N 1
ATOM 4936 C CA . TYR B 1 181 ? -11.508 11.484 20.719 1 97.12 181 TYR B CA 1
ATOM 4937 C C . TYR B 1 181 ? -11.195 10.109 20.141 1 97.12 181 TYR B C 1
ATOM 4939 O O . TYR B 1 181 ? -12.102 9.281 19.953 1 97.12 181 TYR B O 1
ATOM 4947 N N . VAL B 1 182 ? -9.938 9.898 19.828 1 96.69 182 VAL B N 1
ATOM 4948 C CA . VAL B 1 182 ? -9.508 8.594 19.328 1 96.69 182 VAL B CA 1
ATOM 4949 C C . VAL B 1 182 ? -9.891 7.5 20.312 1 96.69 182 VAL B C 1
ATOM 4951 O O . VAL B 1 182 ? -10.438 6.465 19.938 1 96.69 182 VAL B O 1
ATOM 4954 N N . GLU B 1 183 ? -9.703 7.695 21.578 1 95.12 183 GLU B N 1
ATOM 4955 C CA . GLU B 1 183 ? -10.062 6.73 22.609 1 95.12 183 GLU B CA 1
ATOM 4956 C C . GLU B 1 183 ? -11.57 6.523 22.672 1 95.12 183 GLU B C 1
ATOM 4958 O O . GLU B 1 183 ? -12.047 5.395 22.812 1 95.12 183 GLU B O 1
ATOM 4963 N N . TYR B 1 184 ? -12.258 7.559 22.578 1 96.06 184 TYR B N 1
ATOM 4964 C CA . TYR B 1 184 ? -13.711 7.508 22.562 1 96.06 184 TYR B CA 1
ATOM 4965 C C . TYR B 1 184 ? -14.219 6.637 21.422 1 96.06 184 TYR B C 1
ATOM 4967 O O . TYR B 1 184 ? -15.117 5.812 21.609 1 96.06 184 TYR B O 1
ATOM 4975 N N . LEU B 1 185 ? -13.672 6.84 20.266 1 96.12 185 LEU B N 1
ATOM 4976 C CA . LEU B 1 185 ? -14.086 6.082 19.094 1 96.12 185 LEU B CA 1
ATOM 4977 C C . LEU B 1 185 ? -13.805 4.594 19.266 1 96.12 185 LEU B C 1
ATOM 4979 O O . LEU B 1 185 ? -14.625 3.754 18.906 1 96.12 185 LEU B O 1
ATOM 4983 N N . LYS B 1 186 ? -12.672 4.289 19.781 1 92 186 LYS B N 1
ATOM 4984 C CA . LYS B 1 186 ? -12.297 2.898 20.016 1 92 186 LYS B CA 1
ATOM 4985 C C . LYS B 1 186 ? -13.242 2.232 21.016 1 92 186 LYS B C 1
ATOM 4987 O O . LYS B 1 186 ? -13.609 1.068 20.844 1 92 186 LYS B O 1
ATOM 4992 N N . GLU B 1 187 ? -13.664 2.926 21.969 1 92.38 187 GLU B N 1
ATOM 4993 C CA . GLU B 1 187 ? -14.492 2.385 23.047 1 92.38 187 GLU B CA 1
ATOM 4994 C C . GLU B 1 187 ? -15.945 2.258 22.609 1 92.38 187 GLU B C 1
ATOM 4996 O O . GLU B 1 187 ? -16.672 1.377 23.078 1 92.38 187 GLU B O 1
ATOM 5001 N N . ASN B 1 188 ? -16.344 3.072 21.734 1 91.38 188 ASN B N 1
ATOM 5002 C CA . ASN B 1 188 ? -17.766 3.143 21.422 1 91.38 188 ASN B CA 1
ATOM 5003 C C . ASN B 1 188 ? -18.047 2.654 20.016 1 91.38 188 ASN B C 1
ATOM 5005 O O . ASN B 1 188 ? -19.141 2.891 19.484 1 91.38 188 ASN B O 1
ATOM 5009 N N . GLY B 1 189 ? -17.094 2.125 19.438 1 87.19 189 GLY B N 1
ATOM 5010 C CA . GLY B 1 189 ? -17.328 1.679 18.062 1 87.19 189 GLY B CA 1
ATOM 5011 C C . GLY B 1 189 ? -16.766 0.294 17.797 1 87.19 189 GLY B C 1
ATOM 5012 O O . GLY B 1 189 ? -15.906 -0.193 18.547 1 87.19 189 GLY B O 1
ATOM 5013 N N . THR B 1 190 ? -17.438 -0.371 16.766 1 83.94 190 THR B N 1
ATOM 5014 C CA . THR B 1 190 ? -16.969 -1.677 16.312 1 83.94 190 THR B CA 1
ATOM 5015 C C . THR B 1 190 ? -16.719 -1.664 14.805 1 83.94 190 THR B C 1
ATOM 5017 O O . THR B 1 190 ? -17.203 -0.792 14.094 1 83.94 190 THR B O 1
ATOM 5020 N N . GLY B 1 191 ? -15.82 -2.523 14.375 1 83.69 191 GLY B N 1
ATOM 5021 C CA . GLY B 1 191 ? -15.562 -2.654 12.953 1 83.69 191 GLY B CA 1
ATOM 5022 C C . GLY B 1 191 ? -14.805 -1.476 12.367 1 83.69 191 GLY B C 1
ATOM 5023 O O . GLY B 1 191 ? -13.883 -0.95 13 1 83.69 191 GLY B O 1
ATOM 5024 N N . ASP B 1 192 ? -15.195 -1.039 11.188 1 87.75 192 ASP B N 1
ATOM 5025 C CA . ASP B 1 192 ? -14.492 0.032 10.484 1 87.75 192 ASP B CA 1
ATOM 5026 C C . ASP B 1 192 ? -15.055 1.399 10.875 1 87.75 192 ASP B C 1
ATOM 5028 O O . ASP B 1 192 ? -14.516 2.434 10.477 1 87.75 192 ASP B O 1
ATOM 5032 N N . GLY B 1 193 ? -16.062 1.38 11.664 1 90.94 193 GLY B N 1
ATOM 5033 C CA . GLY B 1 193 ? -16.734 2.617 12.016 1 90.94 193 GLY B CA 1
ATOM 5034 C C . GLY B 1 193 ? -15.797 3.668 12.586 1 90.94 193 GLY B C 1
ATOM 5035 O O . GLY B 1 193 ? -15.68 4.766 12.031 1 90.94 193 GLY B O 1
ATOM 5036 N N . PRO B 1 194 ? -15.117 3.305 13.633 1 93 194 PRO B N 1
ATOM 5037 C CA . PRO B 1 194 ? -14.195 4.246 14.273 1 93 194 PRO B CA 1
ATOM 5038 C C . PRO B 1 194 ? -13.156 4.805 13.297 1 93 194 PRO B C 1
ATOM 5040 O O . PRO B 1 194 ? -12.898 6.008 13.297 1 93 194 PRO B O 1
ATOM 5043 N N . LYS B 1 195 ? -12.617 3.977 12.539 1 94.25 195 LYS B N 1
ATOM 5044 C CA . LYS B 1 195 ? -11.617 4.395 11.562 1 94.25 195 LYS B CA 1
ATOM 5045 C C . LYS B 1 195 ? -12.203 5.391 10.562 1 94.25 195 LYS B C 1
ATOM 5047 O O . LYS B 1 195 ? -11.578 6.406 10.258 1 94.25 195 LYS B O 1
ATOM 5052 N N . ILE B 1 196 ? -13.359 5.141 10.094 1 94.94 196 ILE B N 1
ATOM 5053 C CA . ILE B 1 196 ? -14.016 5.98 9.094 1 94.94 196 ILE B CA 1
ATOM 5054 C C . ILE B 1 196 ? -14.336 7.348 9.695 1 94.94 196 ILE B C 1
ATOM 5056 O O . ILE B 1 196 ? -14.055 8.383 9.086 1 94.94 196 ILE B O 1
ATOM 5060 N N . TYR B 1 197 ? -14.859 7.363 10.883 1 96.25 197 TYR B N 1
ATOM 5061 C CA . TYR B 1 197 ? -15.203 8.625 11.531 1 96.25 197 TYR B CA 1
ATOM 5062 C C . TYR B 1 197 ? -13.969 9.469 11.781 1 96.25 197 TYR B C 1
ATOM 5064 O O . TYR B 1 197 ? -13.977 10.68 11.547 1 96.25 197 TYR B O 1
ATOM 5072 N N . PHE B 1 198 ? -12.953 8.859 12.203 1 97.38 198 PHE B N 1
ATOM 5073 C CA . PHE B 1 198 ? -11.727 9.602 12.461 1 97.38 198 PHE B CA 1
ATOM 5074 C C . PHE B 1 198 ? -11.148 10.156 11.164 1 97.38 198 PHE B C 1
ATOM 5076 O O . PHE B 1 198 ? -10.648 11.281 11.141 1 97.38 198 PHE B O 1
ATOM 5083 N N . ARG B 1 199 ? -11.188 9.32 10.188 1 96.69 199 ARG B N 1
ATOM 5084 C CA . ARG B 1 199 ? -10.695 9.773 8.891 1 96.69 199 ARG B CA 1
ATOM 5085 C C . ARG B 1 199 ? -11.453 11.008 8.422 1 96.69 199 ARG B C 1
ATOM 5087 O O . ARG B 1 199 ? -10.859 11.945 7.895 1 96.69 199 ARG B O 1
ATOM 5094 N N . MET B 1 200 ? -12.727 11.039 8.578 1 97.44 200 MET B N 1
ATOM 5095 C CA . MET B 1 200 ? -13.539 12.188 8.188 1 97.44 200 MET B CA 1
ATOM 5096 C C . MET B 1 200 ? -13.188 13.414 9.031 1 97.44 200 MET B C 1
ATOM 5098 O O . MET B 1 200 ? -13.07 14.516 8.5 1 97.44 200 MET B O 1
ATOM 5102 N N . PHE B 1 201 ? -13.055 13.195 10.281 1 97.38 201 PHE B N 1
ATOM 5103 C CA . PHE B 1 201 ? -12.648 14.258 11.195 1 97.38 201 PHE B CA 1
ATOM 5104 C C . PHE B 1 201 ? -11.297 14.836 10.781 1 97.38 201 PHE B C 1
ATOM 5106 O O . PHE B 1 201 ? -11.148 16.062 10.68 1 97.38 201 PHE B O 1
ATOM 5113 N N . LYS B 1 202 ? -10.406 13.977 10.57 1 97.38 202 LYS B N 1
ATOM 5114 C CA . LYS B 1 202 ? -9.055 14.383 10.18 1 97.38 202 LYS B CA 1
ATOM 5115 C C . LYS B 1 202 ? -9.086 15.203 8.891 1 97.38 202 LYS B C 1
ATOM 5117 O O . LYS B 1 202 ? -8.344 16.188 8.75 1 97.38 202 LYS B O 1
ATOM 5122 N N . ARG B 1 203 ? -9.883 14.758 7.973 1 96.69 203 ARG B N 1
ATOM 5123 C CA . ARG B 1 203 ? -10.016 15.477 6.711 1 96.69 203 ARG B CA 1
ATOM 5124 C C . ARG B 1 203 ? -10.469 16.906 6.941 1 96.69 203 ARG B C 1
ATOM 5126 O O . ARG B 1 203 ? -9.938 17.844 6.324 1 96.69 203 ARG B O 1
ATOM 5133 N N . MET B 1 204 ? -11.367 17.109 7.77 1 97.25 204 MET B N 1
ATOM 5134 C CA . MET B 1 204 ? -11.883 18.438 8.062 1 97.25 204 MET B CA 1
ATOM 5135 C C . MET B 1 204 ? -10.836 19.281 8.789 1 97.25 204 MET B C 1
ATOM 5137 O O . MET B 1 204 ? -10.648 20.453 8.461 1 97.25 204 MET B O 1
ATOM 5141 N N . VAL B 1 205 ? -10.125 18.656 9.672 1 97 205 VAL B N 1
ATOM 5142 C CA . VAL B 1 205 ? -9.062 19.359 10.398 1 97 205 VAL B CA 1
ATOM 5143 C C . VAL B 1 205 ? -7.949 19.75 9.43 1 97 205 VAL B C 1
ATOM 5145 O O . VAL B 1 205 ? -7.457 20.875 9.469 1 97 205 VAL B O 1
ATOM 5148 N N . THR B 1 206 ? -7.57 18.812 8.641 1 94.31 206 THR B N 1
ATOM 5149 C CA . THR B 1 206 ? -6.508 19.062 7.676 1 94.31 206 THR B CA 1
ATOM 5150 C C . THR B 1 206 ? -6.887 20.219 6.75 1 94.31 206 THR B C 1
ATOM 5152 O O . THR B 1 206 ? -6.051 21.062 6.422 1 94.31 206 THR B O 1
ATOM 5155 N N . THR B 1 207 ? -8.117 20.234 6.285 1 93.88 207 THR B N 1
ATOM 5156 C CA . THR B 1 207 ? -8.594 21.328 5.434 1 93.88 207 THR B CA 1
ATOM 5157 C C . THR B 1 207 ? -8.492 22.672 6.156 1 93.88 207 THR B C 1
ATOM 5159 O O . THR B 1 207 ? -8.117 23.672 5.551 1 93.88 207 THR B O 1
ATOM 5162 N N . ALA B 1 208 ? -8.812 22.703 7.406 1 93.44 208 ALA B N 1
ATOM 5163 C CA . ALA B 1 208 ? -8.688 23.922 8.203 1 93.44 208 ALA B CA 1
ATOM 5164 C C . ALA B 1 208 ? -7.234 24.375 8.305 1 93.44 208 ALA B C 1
ATOM 5166 O O . ALA B 1 208 ? -6.945 25.578 8.289 1 93.44 208 ALA B O 1
ATOM 5167 N N . VAL B 1 209 ? -6.355 23.406 8.398 1 88.62 209 VAL B N 1
ATOM 5168 C CA . VAL B 1 209 ? -4.93 23.719 8.445 1 88.62 209 VAL B CA 1
ATOM 5169 C C . VAL B 1 209 ? -4.48 24.297 7.105 1 88.62 209 VAL B C 1
ATOM 5171 O O . VAL B 1 209 ? -3.77 25.297 7.066 1 88.62 209 VAL B O 1
ATOM 5174 N N . ASP B 1 210 ? -4.961 23.656 6.082 1 85.62 210 ASP B N 1
ATOM 5175 C CA . ASP B 1 210 ? -4.598 24.109 4.738 1 85.62 210 ASP B CA 1
ATOM 5176 C C . ASP B 1 210 ? -5.082 25.531 4.484 1 85.62 210 ASP B C 1
ATOM 5178 O O . ASP B 1 210 ? -4.434 26.297 3.764 1 85.62 210 ASP B O 1
ATOM 5182 N N . LYS B 1 211 ? -6.164 25.891 5.062 1 86.88 211 LYS B N 1
ATOM 5183 C CA . LYS B 1 211 ? -6.734 27.219 4.918 1 86.88 211 LYS B CA 1
ATOM 5184 C C . LYS B 1 211 ? -6.148 28.188 5.941 1 86.88 211 LYS B C 1
ATOM 5186 O O . LYS B 1 211 ? -6.652 29.297 6.113 1 86.88 211 LYS B O 1
ATOM 5191 N N . ASP B 1 212 ? -5.238 27.672 6.723 1 82.62 212 ASP B N 1
ATOM 5192 C CA . ASP B 1 212 ? -4.488 28.453 7.703 1 82.62 212 ASP B CA 1
ATOM 5193 C C . ASP B 1 212 ? -5.375 28.859 8.875 1 82.62 212 ASP B C 1
ATOM 5195 O O . ASP B 1 212 ? -5.176 29.922 9.477 1 82.62 212 ASP B O 1
ATOM 5199 N N . LEU B 1 213 ? -6.43 28.125 9.094 1 87 213 LEU B N 1
ATOM 5200 C CA . LEU B 1 213 ? -7.301 28.375 10.234 1 87 213 LEU B CA 1
ATOM 5201 C C . LEU B 1 213 ? -6.727 27.734 11.5 1 87 213 LEU B C 1
ATOM 5203 O O . LEU B 1 213 ? -7.031 28.188 12.609 1 87 213 LEU B O 1
ATOM 5207 N N . ILE B 1 214 ? -6.008 26.641 11.281 1 86.81 214 ILE B N 1
ATOM 5208 C CA . ILE B 1 214 ? -5.273 25.953 12.336 1 86.81 214 ILE B CA 1
ATOM 5209 C C . ILE B 1 214 ? -3.785 25.922 12 1 86.81 214 ILE B C 1
ATOM 5211 O O . ILE B 1 214 ? -3.406 25.609 10.867 1 86.81 214 ILE B O 1
ATOM 5215 N N . LYS B 1 215 ? -3.057 26.312 12.961 1 75.12 215 LYS B N 1
ATOM 5216 C CA . LYS B 1 215 ? -1.628 26.469 12.703 1 75.12 215 LYS B CA 1
ATOM 5217 C C . LYS B 1 215 ? -0.954 25.125 12.508 1 75.12 215 LYS B C 1
ATOM 5219 O O . LYS B 1 215 ? -0.215 24.922 11.539 1 75.12 215 LYS B O 1
ATOM 5224 N N . LYS B 1 216 ? -1.154 24.25 13.469 1 82.62 216 LYS B N 1
ATOM 5225 C CA . LYS B 1 216 ? -0.574 22.906 13.414 1 82.62 216 LYS B CA 1
ATOM 5226 C C . LYS B 1 216 ? -1.657 21.844 13.477 1 82.62 216 LYS B C 1
ATOM 5228 O O . LYS B 1 216 ? -2.605 21.953 14.258 1 82.62 216 LYS B O 1
ATOM 5233 N N . ASN B 1 217 ? -1.445 20.875 12.672 1 89.44 217 ASN B N 1
ATOM 5234 C CA . ASN B 1 217 ? -2.447 19.812 12.625 1 89.44 217 ASN B CA 1
ATOM 5235 C C . ASN B 1 217 ? -2.408 18.953 13.883 1 89.44 217 ASN B C 1
ATOM 5237 O O . ASN B 1 217 ? -1.459 18.203 14.094 1 89.44 217 ASN B O 1
ATOM 5241 N N . PRO B 1 218 ? -3.379 19.062 14.688 1 93.25 218 PRO B N 1
ATOM 5242 C CA . PRO B 1 218 ? -3.371 18.297 15.938 1 93.25 218 PRO B CA 1
ATOM 5243 C C . PRO B 1 218 ? -3.57 16.797 15.703 1 93.25 218 PRO B C 1
ATOM 5245 O O . PRO B 1 218 ? -3.395 16 16.625 1 93.25 218 PRO B O 1
ATOM 5248 N N . CYS B 1 219 ? -3.928 16.422 14.477 1 95.19 219 CYS B N 1
ATOM 5249 C CA . CYS B 1 219 ? -4.195 15.016 14.18 1 95.19 219 CYS B CA 1
ATOM 5250 C C . CYS B 1 219 ? -2.922 14.297 13.742 1 95.19 219 CYS B C 1
ATOM 5252 O O . CYS B 1 219 ? -2.928 13.078 13.539 1 95.19 219 CYS B O 1
ATOM 5254 N N . ARG B 1 220 ? -1.936 15.094 13.641 1 88 220 ARG B N 1
ATOM 5255 C CA . ARG B 1 220 ? -0.69 14.5 13.172 1 88 220 ARG B CA 1
ATOM 5256 C C . ARG B 1 220 ? -0.215 13.406 14.117 1 88 220 ARG B C 1
ATOM 5258 O O . ARG B 1 220 ? -0.188 13.594 15.336 1 88 220 ARG B O 1
ATOM 5265 N N . GLY B 1 221 ? 0.093 12.242 13.641 1 87.44 221 GLY B N 1
ATOM 5266 C CA . GLY B 1 221 ? 0.62 11.148 14.43 1 87.44 221 GLY B CA 1
ATOM 5267 C C . GLY B 1 221 ? -0.443 10.148 14.852 1 87.44 221 GLY B C 1
ATOM 5268 O O . GLY B 1 221 ? -0.125 9.07 15.344 1 87.44 221 GLY B O 1
ATOM 5269 N N . PHE B 1 222 ? -1.687 10.5 14.766 1 92.31 222 PHE B N 1
ATOM 5270 C CA . PHE B 1 222 ? -2.764 9.602 15.141 1 92.31 222 PHE B CA 1
ATOM 5271 C C . PHE B 1 222 ? -3.217 8.766 13.953 1 92.31 222 PHE B C 1
ATOM 5273 O O . PHE B 1 222 ? -3.484 9.297 12.875 1 92.31 222 PHE B O 1
ATOM 5280 N N . VAL B 1 223 ? -3.115 7.488 14.18 1 88.56 223 VAL B N 1
ATOM 5281 C CA . VAL B 1 223 ? -3.598 6.574 13.148 1 88.56 223 VAL B CA 1
ATOM 5282 C C . VAL B 1 223 ? -4.492 5.508 13.781 1 88.56 223 VAL B C 1
ATOM 5284 O O . VAL B 1 223 ? -4.121 4.895 14.781 1 88.56 223 VAL B O 1
ATOM 5287 N N . LEU B 1 224 ? -5.684 5.418 13.328 1 88.44 224 LEU B N 1
ATOM 5288 C CA . LEU B 1 224 ? -6.578 4.344 13.75 1 88.44 224 LEU B CA 1
ATOM 5289 C C . LEU B 1 224 ? -6.621 3.236 12.703 1 88.44 224 LEU B C 1
ATOM 5291 O O . LEU B 1 224 ? -7.012 3.471 11.555 1 88.44 224 LEU B O 1
ATOM 5295 N N . LYS B 1 225 ? -5.984 2.15 12.945 1 79.38 225 LYS B N 1
ATOM 5296 C CA . LYS B 1 225 ? -5.977 1.005 12.047 1 79.38 225 LYS B CA 1
ATOM 5297 C C . LYS B 1 225 ? -6.848 -0.127 12.578 1 79.38 225 LYS B C 1
ATOM 5299 O O . LYS B 1 225 ? -7.008 -0.27 13.797 1 79.38 225 LYS B O 1
ATOM 5304 N N . ASN B 1 226 ? -7.605 -0.71 11.602 1 72.12 226 ASN B N 1
ATOM 5305 C CA . ASN B 1 226 ? -8.273 -1.953 11.977 1 72.12 226 ASN B CA 1
ATOM 5306 C C . ASN B 1 226 ? -7.309 -3.137 11.945 1 72.12 226 ASN B C 1
ATOM 5308 O O . ASN B 1 226 ? -6.488 -3.248 11.031 1 72.12 226 ASN B O 1
ATOM 5312 N N . ASP B 1 227 ? -7.082 -3.777 13.078 1 60.09 227 ASP B N 1
ATOM 5313 C CA . ASP B 1 227 ? -6.164 -4.906 13.172 1 60.09 227 ASP B CA 1
ATOM 5314 C C . ASP B 1 227 ? -6.586 -6.043 12.25 1 60.09 227 ASP B C 1
ATOM 5316 O O . ASP B 1 227 ? -5.758 -6.867 11.852 1 60.09 227 ASP B O 1
ATOM 5320 N N . ASN B 1 228 ? -7.945 -6.172 11.961 1 58.09 228 ASN B N 1
ATOM 5321 C CA . ASN B 1 228 ? -8.367 -7.438 11.375 1 58.09 228 ASN B CA 1
ATOM 5322 C C . ASN B 1 228 ? -8.32 -7.395 9.852 1 58.09 228 ASN B C 1
ATOM 5324 O O . ASN B 1 228 ? -9.148 -6.73 9.227 1 58.09 228 ASN B O 1
ATOM 5328 N N . MET B 1 229 ? -7.117 -7.824 9.328 1 59.31 229 MET B N 1
ATOM 5329 C CA . MET B 1 229 ? -6.938 -7.898 7.879 1 59.31 229 MET B CA 1
ATOM 5330 C C . MET B 1 229 ? -7.715 -9.078 7.297 1 59.31 229 MET B C 1
ATOM 5332 O O . MET B 1 229 ? -7.852 -9.195 6.078 1 59.31 229 MET B O 1
ATOM 5336 N N . THR B 1 230 ? -8.281 -9.953 8.164 1 60.59 230 THR B N 1
ATOM 5337 C CA . THR B 1 230 ? -8.867 -11.164 7.594 1 60.59 230 THR B CA 1
ATOM 5338 C C . THR B 1 230 ? -10.352 -10.953 7.305 1 60.59 230 THR B C 1
ATOM 5340 O O . THR B 1 230 ? -11.039 -10.234 8.031 1 60.59 230 THR B O 1
ATOM 5343 N N . LEU B 1 231 ? -10.719 -11.453 6.152 1 64.25 231 LEU B N 1
ATOM 5344 C CA . LEU B 1 231 ? -12.117 -11.422 5.742 1 64.25 231 LEU B CA 1
ATOM 5345 C C . LEU B 1 231 ? -13.016 -12.008 6.824 1 64.25 231 LEU B C 1
ATOM 5347 O O . LEU B 1 231 ? -12.852 -13.164 7.211 1 64.25 231 LEU B O 1
ATOM 5351 N N . GLN B 1 232 ? -13.867 -11.219 7.383 1 67.38 232 GLN B N 1
ATOM 5352 C CA . GLN B 1 232 ? -14.797 -11.656 8.422 1 67.38 232 GLN B CA 1
ATOM 5353 C C . GLN B 1 232 ? -16.156 -12.016 7.832 1 67.38 232 GLN B C 1
ATOM 5355 O O . GLN B 1 232 ? -16.953 -12.695 8.477 1 67.38 232 GLN B O 1
ATOM 5360 N N . LYS B 1 233 ? -16.266 -11.797 6.516 1 78.62 233 LYS B N 1
ATOM 5361 C CA . LYS B 1 233 ? -17.594 -12.008 5.953 1 78.62 233 LYS B CA 1
ATOM 5362 C C . LYS B 1 233 ? -17.797 -13.477 5.57 1 78.62 233 LYS B C 1
ATOM 5364 O O . LYS B 1 233 ? -16.828 -14.164 5.203 1 78.62 233 LYS B O 1
ATOM 5369 N N . GLU B 1 234 ? -19.016 -13.938 5.652 1 90.75 234 GLU B N 1
ATOM 5370 C CA . GLU B 1 234 ? -19.359 -15.32 5.32 1 90.75 234 GLU B CA 1
ATOM 5371 C C . GLU B 1 234 ? -19.375 -15.539 3.812 1 90.75 234 GLU B C 1
ATOM 5373 O O . GLU B 1 234 ? -19.609 -14.602 3.043 1 90.75 234 GLU B O 1
ATOM 5378 N N . ILE B 1 235 ? -19 -16.719 3.416 1 94.31 235 ILE B N 1
ATOM 5379 C CA . ILE B 1 235 ? -18.969 -17.078 2.004 1 94.31 235 ILE B CA 1
ATOM 5380 C C . ILE B 1 235 ? -19.766 -18.359 1.779 1 94.31 235 ILE B C 1
ATOM 5382 O O . ILE B 1 235 ? -19.984 -19.125 2.719 1 94.31 235 ILE B O 1
ATOM 5386 N N . LEU B 1 236 ? -20.203 -18.516 0.585 1 96.44 236 LEU B N 1
ATOM 5387 C CA . LEU B 1 236 ? -20.859 -19.766 0.18 1 96.44 236 LEU B CA 1
ATOM 5388 C C . LEU B 1 236 ? -19.875 -20.688 -0.506 1 96.44 236 LEU B C 1
ATOM 5390 O O . LEU B 1 236 ? -19.219 -20.312 -1.482 1 96.44 236 LEU B O 1
ATOM 5394 N N . LEU B 1 237 ? -19.828 -21.906 0.006 1 94.12 237 LEU B N 1
ATOM 5395 C CA . LEU B 1 237 ? -19.016 -22.938 -0.618 1 94.12 237 LEU B CA 1
ATOM 5396 C C . LEU B 1 237 ? -19.75 -23.578 -1.79 1 94.12 237 LEU B C 1
ATOM 5398 O O . LEU B 1 237 ? -20.969 -23.438 -1.918 1 94.12 237 LEU B O 1
ATOM 5402 N N . PRO B 1 238 ? -19.016 -24.266 -2.613 1 93.12 238 PRO B N 1
ATOM 5403 C CA . PRO B 1 238 ? -19.641 -24.859 -3.795 1 93.12 238 PRO B CA 1
ATOM 5404 C C . PRO B 1 238 ? -20.844 -25.734 -3.447 1 93.12 238 PRO B C 1
ATOM 5406 O O . PRO B 1 238 ? -21.875 -25.672 -4.117 1 93.12 238 PRO B O 1
ATOM 5409 N N . GLU B 1 239 ? -20.703 -26.484 -2.383 1 93.31 239 GLU B N 1
ATOM 5410 C CA . GLU B 1 239 ? -21.812 -27.359 -1.972 1 93.31 239 GLU B CA 1
ATOM 5411 C C . GLU B 1 239 ? -23.016 -26.531 -1.521 1 93.31 239 GLU B C 1
ATOM 5413 O O . GLU B 1 239 ? -24.156 -26.891 -1.822 1 93.31 239 GLU B O 1
ATOM 5418 N N . GLU B 1 240 ? -22.719 -25.516 -0.857 1 95.81 240 GLU B N 1
ATOM 5419 C CA . GLU B 1 240 ? -23.797 -24.625 -0.4 1 95.81 240 GLU B CA 1
ATOM 5420 C C . GLU B 1 240 ? -24.453 -23.922 -1.573 1 95.81 240 GLU B C 1
ATOM 5422 O O . GLU B 1 240 ? -25.672 -23.688 -1.557 1 95.81 240 GLU B O 1
ATOM 5427 N N . ILE B 1 241 ? -23.688 -23.578 -2.557 1 96.25 241 ILE B N 1
ATOM 5428 C CA . ILE B 1 241 ? -24.219 -22.938 -3.752 1 96.25 241 ILE B CA 1
ATOM 5429 C C . ILE B 1 241 ? -25.188 -23.891 -4.465 1 96.25 241 ILE B C 1
ATOM 5431 O O . ILE B 1 241 ? -26.266 -23.484 -4.883 1 96.25 241 ILE B O 1
ATOM 5435 N N . GLN B 1 242 ? -24.797 -25.078 -4.574 1 93.75 242 GLN B N 1
ATOM 5436 C CA . GLN B 1 242 ? -25.656 -26.078 -5.203 1 93.75 242 GLN B CA 1
ATOM 5437 C C . GLN B 1 242 ? -26.953 -26.266 -4.414 1 93.75 242 GLN B C 1
ATOM 5439 O O . GLN B 1 242 ? -28.031 -26.391 -5.004 1 93.75 242 GLN B O 1
ATOM 5444 N N . GLN B 1 243 ? -26.75 -26.281 -3.105 1 94.62 243 GLN B N 1
ATOM 5445 C CA . GLN B 1 243 ? -27.922 -26.375 -2.238 1 94.62 243 GLN B CA 1
ATOM 5446 C C . GLN B 1 243 ? -28.859 -25.188 -2.455 1 94.62 243 GLN B C 1
ATOM 5448 O O . GLN B 1 243 ? -30.078 -25.359 -2.539 1 94.62 243 GLN B O 1
ATOM 5453 N N . LEU B 1 244 ? -28.312 -24.062 -2.549 1 95.88 244 LEU B N 1
ATOM 5454 C CA . LEU B 1 244 ? -29.078 -22.844 -2.76 1 95.88 244 LEU B CA 1
ATOM 5455 C C . LEU B 1 244 ? -29.812 -22.875 -4.098 1 95.88 244 LEU B C 1
ATOM 5457 O O . LEU B 1 244 ? -31.016 -22.609 -4.16 1 95.88 244 LEU B O 1
ATOM 5461 N N . VAL B 1 245 ? -29.141 -23.25 -5.145 1 94.69 245 VAL B N 1
ATOM 5462 C CA . VAL B 1 245 ? -29.672 -23.281 -6.504 1 94.69 245 VAL B CA 1
ATOM 5463 C C . VAL B 1 245 ? -30.812 -24.297 -6.598 1 94.69 245 VAL B C 1
ATOM 5465 O O . VAL B 1 245 ? -31.781 -24.078 -7.328 1 94.69 245 VAL B O 1
ATOM 5468 N N . ALA B 1 246 ? -30.766 -25.297 -5.816 1 93.5 246 ALA B N 1
ATOM 5469 C CA . ALA B 1 246 ? -31.734 -26.391 -5.863 1 93.5 246 ALA B CA 1
ATOM 5470 C C . ALA B 1 246 ? -32.969 -26.062 -5.027 1 93.5 246 ALA B C 1
ATOM 5472 O O . ALA B 1 246 ? -33.969 -26.75 -5.102 1 93.5 246 ALA B O 1
ATOM 5473 N N . THR B 1 247 ? -32.906 -25.078 -4.297 1 95 247 THR B N 1
ATOM 5474 C CA . THR B 1 247 ? -33.969 -24.75 -3.373 1 95 247 THR B CA 1
ATOM 5475 C C . THR B 1 247 ? -35.031 -23.875 -4.055 1 95 247 THR B C 1
ATOM 5477 O O . THR B 1 247 ? -34.719 -22.781 -4.551 1 95 247 THR B O 1
ATOM 5480 N N . HIS B 1 248 ? -36.281 -24.391 -4.086 1 94 248 HIS B N 1
ATOM 5481 C CA . HIS B 1 248 ? -37.406 -23.641 -4.617 1 94 248 HIS B CA 1
ATOM 5482 C C . HIS B 1 248 ? -38.531 -23.531 -3.58 1 94 248 HIS B C 1
ATOM 5484 O O . HIS B 1 248 ? -38.688 -24.422 -2.744 1 94 248 HIS B O 1
ATOM 5490 N N . PHE B 1 249 ? -39.188 -22.422 -3.596 1 92.12 249 PHE B N 1
ATOM 5491 C CA . PHE B 1 249 ? -40.281 -22.203 -2.654 1 92.12 249 PHE B CA 1
ATOM 5492 C C . PHE B 1 249 ? -41.312 -21.219 -3.223 1 92.12 249 PHE B C 1
ATOM 5494 O O . PHE B 1 249 ? -41.031 -20.547 -4.215 1 92.12 249 PHE B O 1
ATOM 5501 N N . ASP B 1 250 ? -42.406 -21.188 -2.598 1 91.38 250 ASP B N 1
ATOM 5502 C CA . ASP B 1 250 ? -43.5 -20.328 -3.061 1 91.38 250 ASP B CA 1
ATOM 5503 C C . ASP B 1 250 ? -43.125 -18.859 -2.877 1 91.38 250 ASP B C 1
ATOM 5505 O O . ASP B 1 250 ? -42.688 -18.453 -1.801 1 91.38 250 ASP B O 1
ATOM 5509 N N . GLY B 1 251 ? -43.25 -18.094 -3.938 1 90.56 251 GLY B N 1
ATOM 5510 C CA . GLY B 1 251 ? -43 -16.672 -3.861 1 90.56 251 GLY B CA 1
ATOM 5511 C C . GLY B 1 251 ? -41.562 -16.281 -4.156 1 90.56 251 GLY B C 1
ATOM 5512 O O . GLY B 1 251 ? -41.156 -15.148 -3.938 1 90.56 251 GLY B O 1
ATOM 5513 N N . GLU B 1 252 ? -40.875 -17.234 -4.578 1 91.44 252 GLU B N 1
ATOM 5514 C CA . GLU B 1 252 ? -39.469 -16.938 -4.867 1 91.44 252 GLU B CA 1
ATOM 5515 C C . GLU B 1 252 ? -39.344 -15.914 -6 1 91.44 252 GLU B C 1
ATOM 5517 O O . GLU B 1 252 ? -40.219 -15.836 -6.859 1 91.44 252 GLU B O 1
ATOM 5522 N N . LYS B 1 253 ? -38.375 -15.141 -5.945 1 94.19 253 LYS B N 1
ATOM 5523 C CA . LYS B 1 253 ? -38.062 -14.141 -6.973 1 94.19 253 LYS B CA 1
ATOM 5524 C C . LYS B 1 253 ? -36.969 -14.609 -7.898 1 94.19 253 LYS B C 1
ATOM 5526 O O . LYS B 1 253 ? -35.781 -14.336 -7.652 1 94.19 253 LYS B O 1
ATOM 5531 N N . GLY B 1 254 ? -37.344 -15.172 -8.984 1 94.38 254 GLY B N 1
ATOM 5532 C CA . GLY B 1 254 ? -36.438 -15.828 -9.898 1 94.38 254 GLY B CA 1
ATOM 5533 C C . GLY B 1 254 ? -35.344 -14.898 -10.43 1 94.38 254 GLY B C 1
ATOM 5534 O O . GLY B 1 254 ? -34.219 -15.305 -10.586 1 94.38 254 GLY B O 1
ATOM 5535 N N . GLU B 1 255 ? -35.75 -13.656 -10.672 1 95.44 255 GLU B N 1
ATOM 5536 C CA . GLU B 1 255 ? -34.812 -12.688 -11.203 1 95.44 255 GLU B CA 1
ATOM 5537 C C . GLU B 1 255 ? -33.688 -12.406 -10.211 1 95.44 255 GLU B C 1
ATOM 5539 O O . GLU B 1 255 ? -32.531 -12.258 -10.594 1 95.44 255 GLU B O 1
ATOM 5544 N N . ILE B 1 256 ? -34.031 -12.32 -8.992 1 97.31 256 ILE B N 1
ATOM 5545 C CA . ILE B 1 256 ? -33.062 -12.078 -7.945 1 97.31 256 ILE B CA 1
ATOM 5546 C C . ILE B 1 256 ? -32.125 -13.289 -7.816 1 97.31 256 ILE B C 1
ATOM 5548 O O . ILE B 1 256 ? -30.906 -13.141 -7.691 1 97.31 256 ILE B O 1
ATOM 5552 N N . HIS B 1 257 ? -32.719 -14.484 -7.902 1 96.88 257 HIS B N 1
ATOM 5553 C CA . HIS B 1 257 ? -31.922 -15.711 -7.832 1 96.88 257 HIS B CA 1
ATOM 5554 C C . HIS B 1 257 ? -30.938 -15.789 -8.984 1 96.88 257 HIS B C 1
ATOM 5556 O O . HIS B 1 257 ? -29.75 -16.031 -8.773 1 96.88 257 HIS B O 1
ATOM 5562 N N . ARG B 1 258 ? -31.469 -15.508 -10.125 1 96.31 258 ARG B N 1
ATOM 5563 C CA . ARG B 1 258 ? -30.656 -15.555 -11.336 1 96.31 258 ARG B CA 1
ATOM 5564 C C . ARG B 1 258 ? -29.484 -14.586 -11.25 1 96.31 258 ARG B C 1
ATOM 5566 O O . ARG B 1 258 ? -28.344 -14.953 -11.562 1 96.31 258 ARG B O 1
ATOM 5573 N N . ALA B 1 259 ? -29.734 -13.414 -10.82 1 97.88 259 ALA B N 1
ATOM 5574 C CA . ALA B 1 259 ? -28.703 -12.383 -10.727 1 97.88 259 ALA B CA 1
ATOM 5575 C C . ALA B 1 259 ? -27.672 -12.734 -9.656 1 97.88 259 ALA B C 1
ATOM 5577 O O . ALA B 1 259 ? -26.469 -12.508 -9.844 1 97.88 259 ALA B O 1
ATOM 5578 N N . PHE B 1 260 ? -28.109 -13.211 -8.523 1 98.25 260 PHE B N 1
ATOM 5579 C CA . PHE B 1 260 ? -27.188 -13.57 -7.445 1 98.25 260 PHE B CA 1
ATOM 5580 C C . PHE B 1 260 ? -26.281 -14.711 -7.871 1 98.25 260 PHE B C 1
ATOM 5582 O O . PHE B 1 260 ? -25.078 -14.688 -7.613 1 98.25 260 PHE B O 1
ATOM 5589 N N . ILE B 1 261 ? -26.844 -15.695 -8.523 1 97.25 261 ILE B N 1
ATOM 5590 C CA . ILE B 1 261 ? -26.062 -16.812 -9.039 1 97.25 261 ILE B CA 1
ATOM 5591 C C . ILE B 1 261 ? -25.016 -16.297 -10.023 1 97.25 261 ILE B C 1
ATOM 5593 O O . ILE B 1 261 ? -23.859 -16.734 -9.992 1 97.25 261 ILE B O 1
ATOM 5597 N N . PHE B 1 262 ? -25.469 -15.406 -10.844 1 97.56 262 PHE B N 1
ATOM 5598 C CA . PHE B 1 262 ? -24.531 -14.758 -11.758 1 97.56 262 PHE B CA 1
ATOM 5599 C C . PHE B 1 262 ? -23.344 -14.172 -10.992 1 97.56 262 PHE B C 1
ATOM 5601 O O . PHE B 1 262 ? -22.203 -14.352 -11.391 1 97.56 262 PHE B O 1
ATOM 5608 N N . GLY B 1 263 ? -23.625 -13.523 -9.914 1 97.94 263 GLY B N 1
ATOM 5609 C CA . GLY B 1 263 ? -22.562 -12.961 -9.07 1 97.94 263 GLY B CA 1
ATOM 5610 C C . GLY B 1 263 ? -21.656 -14.016 -8.477 1 97.94 263 GLY B C 1
ATOM 5611 O O . GLY B 1 263 ? -20.438 -13.812 -8.391 1 97.94 263 GLY B O 1
ATOM 5612 N N . LEU B 1 264 ? -22.203 -15.125 -8.102 1 97.19 264 LEU B N 1
ATOM 5613 C CA . LEU B 1 264 ? -21.438 -16.219 -7.496 1 97.19 264 LEU B CA 1
ATOM 5614 C C . LEU B 1 264 ? -20.438 -16.797 -8.492 1 97.19 264 LEU B C 1
ATOM 5616 O O . LEU B 1 264 ? -19.406 -17.328 -8.086 1 97.19 264 LEU B O 1
ATOM 5620 N N . TYR B 1 265 ? -20.719 -16.578 -9.758 1 96.81 265 TYR B N 1
ATOM 5621 C CA . TYR B 1 265 ? -19.906 -17.25 -10.766 1 96.81 265 TYR B CA 1
ATOM 5622 C C . TYR B 1 265 ? -19.062 -16.25 -11.539 1 96.81 265 TYR B C 1
ATOM 5624 O O . TYR B 1 265 ? -18.203 -16.641 -12.336 1 96.81 265 TYR B O 1
ATOM 5632 N N . THR B 1 266 ? -19.25 -14.93 -11.32 1 97.06 266 THR B N 1
ATOM 5633 C CA . THR B 1 266 ? -18.5 -13.938 -12.062 1 97.06 266 THR B CA 1
ATOM 5634 C C . THR B 1 266 ? -17.828 -12.945 -11.117 1 97.06 266 THR B C 1
ATOM 5636 O O . THR B 1 266 ? -16.891 -12.234 -11.508 1 97.06 266 THR B O 1
ATOM 5639 N N . GLY B 1 267 ? -18.359 -12.805 -9.891 1 97.06 267 GLY B N 1
ATOM 5640 C CA . GLY B 1 267 ? -17.797 -11.898 -8.906 1 97.06 267 GLY B CA 1
ATOM 5641 C C . GLY B 1 267 ? -18.172 -10.445 -9.148 1 97.06 267 GLY B C 1
ATOM 5642 O O . GLY B 1 267 ? -17.625 -9.547 -8.492 1 97.06 267 GLY B O 1
ATOM 5643 N N . VAL B 1 268 ? -19.125 -10.164 -10.055 1 97.5 268 VAL B N 1
ATOM 5644 C CA . VAL B 1 268 ? -19.484 -8.789 -10.391 1 97.5 268 VAL B CA 1
ATOM 5645 C C . VAL B 1 268 ? -20.266 -8.164 -9.234 1 97.5 268 VAL B C 1
ATOM 5647 O O . VAL B 1 268 ? -21.141 -8.805 -8.641 1 97.5 268 VAL B O 1
ATOM 5650 N N . ARG B 1 269 ? -19.938 -6.973 -8.891 1 96.38 269 ARG B N 1
ATOM 5651 C CA . ARG B 1 269 ? -20.578 -6.246 -7.797 1 96.38 269 ARG B CA 1
ATOM 5652 C C . ARG B 1 269 ? -22.047 -5.98 -8.094 1 96.38 269 ARG B C 1
ATOM 5654 O O . ARG B 1 269 ? -22.453 -5.949 -9.258 1 96.38 269 ARG B O 1
ATOM 5661 N N . TRP B 1 270 ? -22.844 -5.602 -7.059 1 96.94 270 TRP B N 1
ATOM 5662 C CA . TRP B 1 270 ? -24.266 -5.32 -7.168 1 96.94 270 TRP B CA 1
ATOM 5663 C C . TRP B 1 270 ? -24.516 -4.164 -8.133 1 96.94 270 TRP B C 1
ATOM 5665 O O . TRP B 1 270 ? -25.344 -4.281 -9.047 1 96.94 270 TRP B O 1
ATOM 5675 N N . CYS B 1 271 ? -23.797 -3.049 -7.98 1 95.75 271 CYS B N 1
ATOM 5676 C CA . CYS B 1 271 ? -24.062 -1.851 -8.766 1 95.75 271 CYS B CA 1
ATOM 5677 C C . CYS B 1 271 ? -23.812 -2.107 -10.25 1 95.75 271 CYS B C 1
ATOM 5679 O O . CYS B 1 271 ? -24.531 -1.585 -11.102 1 95.75 271 CYS B O 1
ATOM 5681 N N . ASP B 1 272 ? -22.828 -2.91 -10.531 1 97.44 272 ASP B N 1
ATOM 5682 C CA . ASP B 1 272 ? -22.531 -3.242 -11.922 1 97.44 272 ASP B CA 1
ATOM 5683 C C . ASP B 1 272 ? -23.547 -4.254 -12.469 1 97.44 272 ASP B C 1
ATOM 5685 O O . ASP B 1 272 ? -24.016 -4.121 -13.602 1 97.44 272 ASP B O 1
ATOM 5689 N N . THR B 1 273 ? -23.891 -5.234 -11.633 1 97.88 273 THR B N 1
ATOM 5690 C CA . THR B 1 273 ? -24.859 -6.246 -12.031 1 97.88 273 THR B CA 1
ATOM 5691 C C . THR B 1 273 ? -26.203 -5.609 -12.359 1 97.88 273 THR B C 1
ATOM 5693 O O . THR B 1 273 ? -26.828 -5.934 -13.375 1 97.88 273 THR B O 1
ATOM 5696 N N . SER B 1 274 ? -26.656 -4.699 -11.5 1 97.44 274 SER B N 1
ATOM 5697 C CA . SER B 1 274 ? -27.969 -4.078 -11.641 1 97.44 274 SER B CA 1
ATOM 5698 C C . SER B 1 274 ? -28.031 -3.191 -12.883 1 97.44 274 SER B C 1
ATOM 5700 O O . SER B 1 274 ? -29.125 -2.898 -13.391 1 97.44 274 SER B O 1
ATOM 5702 N N . LEU B 1 275 ? -26.875 -2.816 -13.445 1 97 275 LEU B N 1
ATOM 5703 C CA . LEU B 1 275 ? -26.844 -1.893 -14.57 1 97 275 LEU B CA 1
ATOM 5704 C C . LEU B 1 275 ? -26.469 -2.617 -15.859 1 97 275 LEU B C 1
ATOM 5706 O O . LEU B 1 275 ? -26.453 -2.014 -16.938 1 97 275 LEU B O 1
ATOM 5710 N N . LEU B 1 276 ? -26.234 -3.844 -15.797 1 97.75 276 LEU B N 1
ATOM 5711 C CA . LEU B 1 276 ? -25.797 -4.609 -16.953 1 97.75 276 LEU B CA 1
ATOM 5712 C C . LEU B 1 276 ? -26.906 -4.668 -18.016 1 97.75 276 LEU B C 1
ATOM 5714 O O . LEU B 1 276 ? -28.078 -4.891 -17.672 1 97.75 276 LEU B O 1
ATOM 5718 N N . THR B 1 277 ? -26.547 -4.449 -19.266 1 97.88 277 THR B N 1
ATOM 5719 C CA . THR B 1 277 ? -27.453 -4.617 -20.406 1 97.88 277 THR B CA 1
ATOM 5720 C C . THR B 1 277 ? -26.922 -5.688 -21.359 1 97.88 277 THR B C 1
ATOM 5722 O O . THR B 1 277 ? -25.781 -6.137 -21.219 1 97.88 277 THR B O 1
ATOM 5725 N N . TYR B 1 278 ? -27.781 -6.094 -22.234 1 97.5 278 TYR B N 1
ATOM 5726 C CA . TYR B 1 278 ? -27.375 -7.121 -23.188 1 97.5 278 TYR B CA 1
ATOM 5727 C C . TYR B 1 278 ? -26.312 -6.594 -24.141 1 97.5 278 TYR B C 1
ATOM 5729 O O . TYR B 1 278 ? -25.609 -7.371 -24.797 1 97.5 278 TYR B O 1
ATOM 5737 N N . ARG B 1 279 ? -26.125 -5.324 -24.188 1 96.62 279 ARG B N 1
ATOM 5738 C CA . ARG B 1 279 ? -25.062 -4.727 -25 1 96.62 279 ARG B CA 1
ATOM 5739 C C . ARG B 1 279 ? -23.688 -5.07 -24.438 1 96.62 279 ARG B C 1
ATOM 5741 O O . ARG B 1 279 ? -22.688 -5.074 -25.172 1 96.62 279 ARG B O 1
ATOM 5748 N N . ASN B 1 280 ? -23.656 -5.32 -23.141 1 98 280 ASN B N 1
ATOM 5749 C CA . ASN B 1 280 ? -22.391 -5.645 -22.484 1 98 280 ASN B CA 1
ATOM 5750 C C . ASN B 1 280 ? -21.922 -7.059 -22.828 1 98 280 ASN B C 1
ATOM 5752 O O . ASN B 1 280 ? -20.781 -7.426 -22.547 1 98 280 ASN B O 1
ATOM 5756 N N . VAL B 1 281 ? -22.734 -7.809 -23.469 1 97.38 281 VAL B N 1
ATOM 5757 C CA . VAL B 1 281 ? -22.453 -9.219 -23.703 1 97.38 281 VAL B CA 1
ATOM 5758 C C . VAL B 1 281 ? -22.109 -9.422 -25.188 1 97.38 281 VAL B C 1
ATOM 5760 O O . VAL B 1 281 ? -22.859 -9 -26.062 1 97.38 281 VAL B O 1
ATOM 5763 N N . ASP B 1 282 ? -21 -9.969 -25.391 1 96.75 282 ASP B N 1
ATOM 5764 C CA . ASP B 1 282 ? -20.656 -10.445 -26.734 1 96.75 282 ASP B CA 1
ATOM 5765 C C . ASP B 1 282 ? -20.891 -11.945 -26.859 1 96.75 282 ASP B C 1
ATOM 5767 O O . ASP B 1 282 ? -20.078 -12.75 -26.391 1 96.75 282 ASP B O 1
ATOM 5771 N N . TYR B 1 283 ? -21.906 -12.297 -27.547 1 94.69 283 TYR B N 1
ATOM 5772 C CA . TYR B 1 283 ? -22.312 -13.695 -27.641 1 94.69 283 TYR B CA 1
ATOM 5773 C C . TYR B 1 283 ? -21.391 -14.469 -28.578 1 94.69 283 TYR B C 1
ATOM 5775 O O . TYR B 1 283 ? -21.297 -15.695 -28.5 1 94.69 283 TYR B O 1
ATOM 5783 N N . SER B 1 284 ? -20.703 -13.844 -29.453 1 95 284 SER B N 1
ATOM 5784 C CA . SER B 1 284 ? -19.781 -14.484 -30.391 1 95 284 SER B CA 1
ATOM 5785 C C . SER B 1 284 ? -18.5 -14.914 -29.688 1 95 284 SER B C 1
ATOM 5787 O O . SER B 1 284 ? -18.078 -16.062 -29.797 1 95 284 SER B O 1
ATOM 5789 N N . THR B 1 285 ? -17.953 -14.023 -28.906 1 95.56 285 THR B N 1
ATOM 5790 C CA . THR B 1 285 ? -16.703 -14.312 -28.203 1 95.56 285 THR B CA 1
ATOM 5791 C C . THR B 1 285 ? -16.984 -14.844 -26.797 1 95.56 285 THR B C 1
ATOM 5793 O O . THR B 1 285 ? -16.062 -15.25 -26.078 1 95.56 285 THR B O 1
ATOM 5796 N N . LYS B 1 286 ? -18.234 -14.836 -26.344 1 96.12 286 LYS B N 1
ATOM 5797 C CA . LYS B 1 286 ? -18.656 -15.273 -25.016 1 96.12 286 LYS B CA 1
ATOM 5798 C C . LYS B 1 286 ? -17.922 -14.523 -23.922 1 96.12 286 LYS B C 1
ATOM 5800 O O . LYS B 1 286 ? -17.312 -15.148 -23.031 1 96.12 286 LYS B O 1
ATOM 5805 N N . THR B 1 287 ? -18.031 -13.234 -24.031 1 97.75 287 THR B N 1
ATOM 5806 C CA . THR B 1 287 ? -17.375 -12.375 -23.047 1 97.75 287 THR B CA 1
ATOM 5807 C C . THR B 1 287 ? -18.328 -11.289 -22.562 1 97.75 287 THR B C 1
ATOM 5809 O O . THR B 1 287 ? -19.234 -10.867 -23.312 1 97.75 287 THR B O 1
ATOM 5812 N N . LEU B 1 288 ? -18.203 -10.93 -21.328 1 97.94 288 LEU B N 1
ATOM 5813 C CA . LEU B 1 288 ? -18.875 -9.781 -20.719 1 97.94 288 LEU B CA 1
ATOM 5814 C C . LEU B 1 288 ? -17.891 -8.633 -20.5 1 97.94 288 LEU B C 1
ATOM 5816 O O . LEU B 1 288 ? -16.844 -8.812 -19.891 1 97.94 288 LEU B O 1
ATOM 5820 N N . ARG B 1 289 ? -18.203 -7.512 -21.062 1 97.44 289 ARG B N 1
ATOM 5821 C CA . ARG B 1 289 ? -17.359 -6.336 -20.922 1 97.44 289 ARG B CA 1
ATOM 5822 C C . ARG B 1 289 ? -18.141 -5.16 -20.344 1 97.44 289 ARG B C 1
ATOM 5824 O O . ARG B 1 289 ? -19.203 -4.809 -20.859 1 97.44 289 ARG B O 1
ATOM 5831 N N . PHE B 1 290 ? -17.625 -4.578 -19.281 1 96.81 290 PHE B N 1
ATOM 5832 C CA . PHE B 1 290 ? -18.297 -3.43 -18.688 1 96.81 290 PHE B CA 1
ATOM 5833 C C . PHE B 1 290 ? -17.297 -2.533 -17.969 1 96.81 290 PHE B C 1
ATOM 5835 O O . PHE B 1 290 ? -16.188 -2.961 -17.656 1 96.81 290 PHE B O 1
ATOM 5842 N N . GLN B 1 291 ? -17.703 -1.348 -17.75 1 95.06 291 GLN B N 1
ATOM 5843 C CA . GLN B 1 291 ? -16.922 -0.406 -16.969 1 95.06 291 GLN B CA 1
ATOM 5844 C C . GLN B 1 291 ? -17.438 -0.322 -15.539 1 95.06 291 GLN B C 1
ATOM 5846 O O . GLN B 1 291 ? -18.625 -0.05 -15.312 1 95.06 291 GLN B O 1
ATOM 5851 N N . GLN B 1 292 ? -16.547 -0.504 -14.648 1 95.31 292 GLN B N 1
ATOM 5852 C CA . GLN B 1 292 ? -16.953 -0.525 -13.25 1 95.31 292 GLN B CA 1
ATOM 5853 C C . GLN B 1 292 ? -17.422 0.854 -12.797 1 95.31 292 GLN B C 1
ATOM 5855 O O . GLN B 1 292 ? -16.719 1.844 -12.953 1 95.31 292 GLN B O 1
ATOM 5860 N N . GLN B 1 293 ? -18.578 0.864 -12.164 1 90.75 293 GLN B N 1
ATOM 5861 C CA . GLN B 1 293 ? -19.203 2.113 -11.742 1 90.75 293 GLN B CA 1
ATOM 5862 C C . GLN B 1 293 ? -18.406 2.775 -10.625 1 90.75 293 GLN B C 1
ATOM 5864 O O . GLN B 1 293 ? -18.234 3.998 -10.609 1 90.75 293 GLN B O 1
ATOM 5869 N N . LYS B 1 294 ? -17.906 2.029 -9.766 1 86.12 294 LYS B N 1
ATOM 5870 C CA . LYS B 1 294 ? -17.234 2.539 -8.578 1 86.12 294 LYS B CA 1
ATOM 5871 C C . LYS B 1 294 ? -15.898 3.189 -8.945 1 86.12 294 LYS B C 1
ATOM 5873 O O . LYS B 1 294 ? -15.453 4.125 -8.273 1 86.12 294 LYS B O 1
ATOM 5878 N N . THR B 1 295 ? -15.25 2.734 -9.992 1 84.44 295 THR B N 1
ATOM 5879 C CA . THR B 1 295 ? -13.875 3.154 -10.242 1 84.44 295 THR B CA 1
ATOM 5880 C C . THR B 1 295 ? -13.773 3.91 -11.562 1 84.44 295 THR B C 1
ATOM 5882 O O . THR B 1 295 ? -12.695 4.383 -11.938 1 84.44 295 THR B O 1
ATOM 5885 N N . LYS B 1 296 ? -14.758 4.066 -12.32 1 83 296 LYS B N 1
ATOM 5886 C CA . LYS B 1 296 ? -14.742 4.641 -13.664 1 83 296 LYS B CA 1
ATOM 5887 C C . LYS B 1 296 ? -14.141 6.043 -13.656 1 83 296 LYS B C 1
ATOM 5889 O O . LYS B 1 296 ? -13.461 6.434 -14.609 1 83 296 LYS B O 1
ATOM 5894 N N . ASP B 1 297 ? -14.266 6.719 -12.656 1 78.19 297 ASP B N 1
ATOM 5895 C CA . ASP B 1 297 ? -13.82 8.109 -12.633 1 78.19 297 ASP B CA 1
ATOM 5896 C C . ASP B 1 297 ? -12.406 8.219 -12.055 1 78.19 297 ASP B C 1
ATOM 5898 O O . ASP B 1 297 ? -11.781 9.281 -12.125 1 78.19 297 ASP B O 1
ATOM 5902 N N . HIS B 1 298 ? -11.914 7.195 -11.492 1 77.81 298 HIS B N 1
ATOM 5903 C CA . HIS B 1 298 ? -10.672 7.34 -10.742 1 77.81 298 HIS B CA 1
ATOM 5904 C C . HIS B 1 298 ? -9.602 6.395 -11.266 1 77.81 298 HIS B C 1
ATOM 5906 O O . HIS B 1 298 ? -8.445 6.469 -10.844 1 77.81 298 HIS B O 1
ATOM 5912 N N . SER B 1 299 ? -10.031 5.5 -12.039 1 76.31 299 SER B N 1
ATOM 5913 C CA . SER B 1 299 ? -9.055 4.52 -12.508 1 76.31 299 SER B CA 1
ATOM 5914 C C . SER B 1 299 ? -9.125 4.344 -14.016 1 76.31 299 SER B C 1
ATOM 5916 O O . SER B 1 299 ? -10.211 4.262 -14.586 1 76.31 299 SER B O 1
ATOM 5918 N N . SER B 1 300 ? -7.922 4.387 -14.641 1 75.38 300 SER B N 1
ATOM 5919 C CA . SER B 1 300 ? -7.852 4.082 -16.062 1 75.38 300 SER B CA 1
ATOM 5920 C C . SER B 1 300 ? -8.117 2.605 -16.328 1 75.38 300 SER B C 1
ATOM 5922 O O . SER B 1 300 ? -8.383 2.211 -17.469 1 75.38 300 SER B O 1
ATOM 5924 N N . ARG B 1 301 ? -8.141 1.766 -15.328 1 78.44 301 ARG B N 1
ATOM 5925 C CA . ARG B 1 301 ? -8.336 0.325 -15.453 1 78.44 301 ARG B CA 1
ATOM 5926 C C . ARG B 1 301 ? -9.727 -0.076 -14.969 1 78.44 301 ARG B C 1
ATOM 5928 O O . ARG B 1 301 ? -9.891 -1.121 -14.336 1 78.44 301 ARG B O 1
ATOM 5935 N N . SER B 1 302 ? -10.648 0.694 -15.359 1 90.44 302 SER B N 1
ATOM 5936 C CA . SER B 1 302 ? -11.992 0.473 -14.828 1 90.44 302 SER B CA 1
ATOM 5937 C C . SER B 1 302 ? -12.758 -0.524 -15.688 1 90.44 302 SER B C 1
ATOM 5939 O O . SER B 1 302 ? -13.844 -0.968 -15.305 1 90.44 302 SER B O 1
ATOM 5941 N N . TRP B 1 303 ? -12.25 -0.919 -16.781 1 93.25 303 TRP B N 1
ATOM 5942 C CA . TRP B 1 303 ? -12.938 -1.889 -17.641 1 93.25 303 TRP B CA 1
ATOM 5943 C C . TRP B 1 303 ? -12.602 -3.314 -17.203 1 93.25 303 TRP B C 1
ATOM 5945 O O . TRP B 1 303 ? -11.453 -3.627 -16.906 1 93.25 303 TRP B O 1
ATOM 5955 N N . VAL B 1 304 ? -13.586 -4.094 -17.203 1 95.19 304 VAL B N 1
ATOM 5956 C CA . VAL B 1 304 ? -13.438 -5.488 -16.797 1 95.19 304 VAL B CA 1
ATOM 5957 C C . VAL B 1 304 ? -13.992 -6.398 -17.906 1 95.19 304 VAL B C 1
ATOM 5959 O O . VAL B 1 304 ? -15.039 -6.113 -18.484 1 95.19 304 VAL B O 1
ATOM 5962 N N . ILE B 1 305 ? -13.25 -7.43 -18.203 1 95.88 305 ILE B N 1
ATOM 5963 C CA . ILE B 1 305 ? -13.68 -8.453 -19.156 1 95.88 305 ILE B CA 1
ATOM 5964 C C . ILE B 1 305 ? -13.805 -9.797 -18.438 1 95.88 305 ILE B C 1
ATOM 5966 O O . ILE B 1 305 ? -12.844 -10.273 -17.828 1 95.88 305 ILE B O 1
ATOM 5970 N N . VAL B 1 306 ? -14.961 -10.359 -18.516 1 97 306 VAL B N 1
ATOM 5971 C CA . VAL B 1 306 ? -15.234 -11.648 -17.891 1 97 306 VAL B CA 1
ATOM 5972 C C . VAL B 1 306 ? -15.633 -12.672 -18.953 1 97 306 VAL B C 1
ATOM 5974 O O . VAL B 1 306 ? -16.625 -12.484 -19.656 1 97 306 VAL B O 1
ATOM 5977 N N . PRO B 1 307 ? -14.867 -13.75 -19.047 1 96.94 307 PRO B N 1
ATOM 5978 C CA . PRO B 1 307 ? -15.312 -14.828 -19.938 1 96.94 307 PRO B CA 1
ATOM 5979 C C . PRO B 1 307 ? -16.594 -15.5 -19.453 1 96.94 307 PRO B C 1
ATOM 5981 O O . PRO B 1 307 ? -16.797 -15.648 -18.25 1 96.94 307 PRO B O 1
ATOM 5984 N N . LEU B 1 308 ? -17.359 -15.852 -20.438 1 96 308 LEU B N 1
ATOM 5985 C CA . LEU B 1 308 ? -18.641 -16.5 -20.141 1 96 308 LEU B CA 1
ATOM 5986 C C . LEU B 1 308 ? -18.656 -17.938 -20.688 1 96 308 LEU B C 1
ATOM 5988 O O . LEU B 1 308 ? -18.453 -18.141 -21.891 1 96 308 LEU B O 1
ATOM 5992 N N . ASN B 1 309 ? -18.844 -18.828 -19.781 1 92.88 309 ASN B N 1
ATOM 5993 C CA . ASN B 1 309 ? -19.062 -20.188 -20.281 1 92.88 309 ASN B CA 1
ATOM 5994 C C . ASN B 1 309 ? -20.516 -20.406 -20.672 1 92.88 309 ASN B C 1
ATOM 5996 O O . ASN B 1 309 ? -21.344 -19.5 -20.562 1 92.88 309 ASN B O 1
ATOM 6000 N N . ASP B 1 310 ? -20.828 -21.625 -21.062 1 90.81 310 ASP B N 1
ATOM 6001 C CA . ASP B 1 310 ? -22.141 -21.906 -21.625 1 90.81 310 ASP B CA 1
ATOM 6002 C C . ASP B 1 310 ? -23.234 -21.75 -20.562 1 90.81 310 ASP B C 1
ATOM 6004 O O . ASP B 1 310 ? -24.328 -21.25 -20.859 1 90.81 310 ASP B O 1
ATOM 6008 N N . THR B 1 311 ? -22.953 -22.125 -19.422 1 90.38 311 THR B N 1
ATOM 6009 C CA . THR B 1 311 ? -23.969 -22.047 -18.375 1 90.38 311 THR B CA 1
ATOM 6010 C C . THR B 1 311 ? -24.25 -20.594 -18 1 90.38 311 THR B C 1
ATOM 6012 O O . THR B 1 311 ? -25.391 -20.234 -17.703 1 90.38 311 THR B O 1
ATOM 6015 N N . LEU B 1 312 ? -23.219 -19.844 -18.047 1 95.06 312 LEU B N 1
ATOM 6016 C CA . LEU B 1 312 ? -23.406 -18.422 -17.766 1 95.06 312 LEU B CA 1
ATOM 6017 C C . LEU B 1 312 ? -24.203 -17.75 -18.891 1 95.06 312 LEU B C 1
ATOM 6019 O O . LEU B 1 312 ? -25.062 -16.891 -18.625 1 95.06 312 LEU B O 1
ATOM 6023 N N . ILE B 1 313 ? -23.969 -18.094 -20.078 1 94.56 313 ILE B N 1
ATOM 6024 C CA . ILE B 1 313 ? -24.703 -17.547 -21.219 1 94.56 313 ILE B CA 1
ATOM 6025 C C . ILE B 1 313 ? -26.172 -17.922 -21.109 1 94.56 313 ILE B C 1
ATOM 6027 O O . ILE B 1 313 ? -27.047 -17.078 -21.344 1 94.56 313 ILE B O 1
ATOM 6031 N N . ARG B 1 314 ? -26.422 -19.141 -20.703 1 92.81 314 ARG B N 1
ATOM 6032 C CA . ARG B 1 314 ? -27.797 -19.578 -20.484 1 92.81 314 ARG B CA 1
ATOM 6033 C C . ARG B 1 314 ? -28.469 -18.781 -19.375 1 92.81 314 ARG B C 1
ATOM 6035 O O . ARG B 1 314 ? -29.641 -18.406 -19.484 1 92.81 314 ARG B O 1
ATOM 6042 N N . LEU B 1 315 ? -27.703 -18.516 -18.391 1 94.25 315 LEU B N 1
ATOM 6043 C CA . LEU B 1 315 ? -28.219 -17.75 -17.266 1 94.25 315 LEU B CA 1
ATOM 6044 C C . LEU B 1 315 ? -28.531 -16.312 -17.672 1 94.25 315 LEU B C 1
ATOM 6046 O O . LEU B 1 315 ? -29.516 -15.734 -17.234 1 94.25 315 LEU B O 1
ATOM 6050 N N . ILE B 1 316 ? -27.672 -15.734 -18.469 1 95.69 316 ILE B N 1
ATOM 6051 C CA . ILE B 1 316 ? -27.812 -14.359 -18.938 1 95.69 316 ILE B CA 1
ATOM 6052 C C . ILE B 1 316 ? -29.016 -14.266 -19.875 1 95.69 316 ILE B C 1
ATOM 6054 O O . ILE B 1 316 ? -29.812 -13.328 -19.797 1 95.69 316 ILE B O 1
ATOM 6058 N N . GLY B 1 317 ? -29.109 -15.18 -20.75 1 93.44 317 GLY B N 1
ATOM 6059 C CA . GLY B 1 317 ? -30.203 -15.172 -21.719 1 93.44 317 GLY B CA 1
ATOM 6060 C C . GLY B 1 317 ? -29.969 -14.242 -22.891 1 93.44 317 GLY B C 1
ATOM 6061 O O . GLY B 1 317 ? -28.828 -13.867 -23.172 1 93.44 317 GLY B O 1
ATOM 6062 N N . GLU B 1 318 ? -31.047 -13.977 -23.625 1 92.38 318 GLU B N 1
ATOM 6063 C CA . GLU B 1 318 ? -31.016 -13.109 -24.797 1 92.38 318 GLU B CA 1
ATOM 6064 C C . GLU B 1 318 ? -32.031 -11.969 -24.688 1 92.38 318 GLU B C 1
ATOM 6066 O O . GLU B 1 318 ? -33.031 -12.086 -23.969 1 92.38 318 GLU B O 1
ATOM 6071 N N . PRO B 1 319 ? -31.578 -10.898 -25.328 1 91.81 319 PRO B N 1
ATOM 6072 C CA . PRO B 1 319 ? -32.531 -9.766 -25.25 1 91.81 319 PRO B CA 1
ATOM 6073 C C . PRO B 1 319 ? -33.844 -10.055 -25.969 1 91.81 319 PRO B C 1
ATOM 6075 O O . PRO B 1 319 ? -33.875 -10.797 -26.938 1 91.81 319 PRO B O 1
ATOM 6078 N N . SER B 1 320 ? -34.875 -9.453 -25.375 1 88.5 320 SER B N 1
ATOM 6079 C CA . SER B 1 320 ? -36.156 -9.516 -26.047 1 88.5 320 SER B CA 1
ATOM 6080 C C . SER B 1 320 ? -36.219 -8.609 -27.266 1 88.5 320 SER B C 1
ATOM 6082 O O . SER B 1 320 ? -35.812 -7.438 -27.188 1 88.5 320 SER B O 1
ATOM 6084 N N . ASP B 1 321 ? -36.719 -9.078 -28.391 1 90.12 321 ASP B N 1
ATOM 6085 C CA . ASP B 1 321 ? -36.938 -8.297 -29.609 1 90.12 321 ASP B CA 1
ATOM 6086 C C . ASP B 1 321 ? -35.656 -7.602 -30.047 1 90.12 321 ASP B C 1
ATOM 6088 O O . ASP B 1 321 ? -35.656 -6.438 -30.453 1 90.12 321 ASP B O 1
ATOM 6092 N N . ASP B 1 322 ? -34.562 -8.086 -29.719 1 88.31 322 ASP B N 1
ATOM 6093 C CA . ASP B 1 322 ? -33.219 -7.609 -30.125 1 88.31 322 ASP B CA 1
ATOM 6094 C C . ASP B 1 322 ? -32.938 -6.227 -29.547 1 88.31 322 ASP B C 1
ATOM 6096 O O . ASP B 1 322 ? -32.281 -5.406 -30.188 1 88.31 322 ASP B O 1
ATOM 6100 N N . ASN B 1 323 ? -33.625 -5.996 -28.406 1 92.19 323 ASN B N 1
ATOM 6101 C CA . ASN B 1 323 ? -33.312 -4.762 -27.703 1 92.19 323 ASN B CA 1
ATOM 6102 C C . ASN B 1 323 ? -32.094 -4.934 -26.781 1 92.19 323 ASN B C 1
ATOM 6104 O O . ASN B 1 323 ? -32.25 -5.273 -25.609 1 92.19 323 ASN B O 1
ATOM 6108 N N . PHE B 1 324 ? -30.969 -4.512 -27.234 1 93.12 324 PHE B N 1
ATOM 6109 C CA . PHE B 1 324 ? -29.719 -4.75 -26.516 1 93.12 324 PHE B CA 1
ATOM 6110 C C . PHE B 1 324 ? -29.531 -3.732 -25.391 1 93.12 324 PHE B C 1
ATOM 6112 O O . PHE B 1 324 ? -28.656 -3.898 -24.531 1 93.12 324 PHE B O 1
ATOM 6119 N N . ASP B 1 325 ? -30.375 -2.785 -25.328 1 94.62 325 ASP B N 1
ATOM 6120 C CA . ASP B 1 325 ? -30.266 -1.773 -24.281 1 94.62 325 ASP B CA 1
ATOM 6121 C C . ASP B 1 325 ? -31.047 -2.191 -23.047 1 94.62 325 ASP B C 1
ATOM 6123 O O . ASP B 1 325 ? -30.953 -1.545 -22 1 94.62 325 ASP B O 1
ATOM 6127 N N . GLU B 1 326 ? -31.703 -3.312 -23.172 1 95.56 326 GLU B N 1
ATOM 6128 C CA . GLU B 1 326 ? -32.438 -3.844 -22.047 1 95.56 326 GLU B CA 1
ATOM 6129 C C . GLU B 1 326 ? -31.516 -4.387 -20.969 1 95.56 326 GLU B C 1
ATOM 6131 O O . GLU B 1 326 ? -30.453 -4.926 -21.281 1 95.56 326 GLU B O 1
ATOM 6136 N N . ARG B 1 327 ? -31.984 -4.191 -19.703 1 97 327 ARG B N 1
ATOM 6137 C CA . ARG B 1 327 ? -31.234 -4.746 -18.578 1 97 327 ARG B CA 1
ATOM 6138 C C . ARG B 1 327 ? -31.234 -6.27 -18.625 1 97 327 ARG B C 1
ATOM 6140 O O . ARG B 1 327 ? -32.25 -6.887 -18.922 1 97 327 ARG B O 1
ATOM 6147 N N . VAL B 1 328 ? -30.109 -6.832 -18.391 1 97.12 328 VAL B N 1
ATOM 6148 C CA . VAL B 1 328 ? -30.031 -8.289 -18.312 1 97.12 328 VAL B CA 1
ATOM 6149 C C . VAL B 1 328 ? -30.859 -8.797 -17.141 1 97.12 328 VAL B C 1
ATOM 6151 O O . VAL B 1 328 ? -31.594 -9.773 -17.266 1 97.12 328 VAL B O 1
ATOM 6154 N N . PHE B 1 329 ? -30.672 -8.07 -15.961 1 97.31 329 PHE B N 1
ATOM 6155 C CA . PHE B 1 329 ? -31.406 -8.406 -14.742 1 97.31 329 PHE B CA 1
ATOM 6156 C C . PHE B 1 329 ? -32.312 -7.246 -14.32 1 97.31 329 PHE B C 1
ATOM 6158 O O . PHE B 1 329 ? -31.812 -6.145 -14.047 1 97.31 329 PHE B O 1
ATOM 6165 N N . LYS B 1 330 ? -33.562 -7.5 -14.32 1 96.06 330 LYS B N 1
ATOM 6166 C CA . LYS B 1 330 ? -34.5 -6.504 -13.828 1 96.06 330 LYS B CA 1
ATOM 6167 C C . LYS B 1 330 ? -34.719 -6.641 -12.32 1 96.06 330 LYS B C 1
ATOM 6169 O O . LYS B 1 330 ? -35.562 -7.406 -11.867 1 96.06 330 LYS B O 1
ATOM 6174 N N . LEU B 1 331 ? -33.938 -5.797 -11.594 1 97.38 331 LEU B N 1
ATOM 6175 C CA . LEU B 1 331 ? -33.844 -5.973 -10.148 1 97.38 331 LEU B CA 1
ATOM 6176 C C . LEU B 1 331 ? -34.5 -4.789 -9.422 1 97.38 331 LEU B C 1
ATOM 6178 O O . LEU B 1 331 ? -34.406 -3.65 -9.891 1 97.38 331 LEU B O 1
ATOM 6182 N N . PRO B 1 332 ? -35.094 -5.141 -8.273 1 96.5 332 PRO B N 1
ATOM 6183 C CA . PRO B 1 332 ? -35.531 -4.047 -7.398 1 96.5 332 PRO B CA 1
ATOM 6184 C C . PRO B 1 332 ? -34.344 -3.393 -6.66 1 96.5 332 PRO B C 1
ATOM 6186 O O . PRO B 1 332 ? -33.188 -3.598 -7.02 1 96.5 332 PRO B O 1
ATOM 6189 N N . HIS B 1 333 ? -34.75 -2.631 -5.719 1 96.38 333 HIS B N 1
ATOM 6190 C CA . HIS B 1 333 ? -33.75 -1.924 -4.934 1 96.38 333 HIS B CA 1
ATOM 6191 C C . HIS B 1 333 ? -32.906 -2.896 -4.137 1 96.38 333 HIS B C 1
ATOM 6193 O O . HIS B 1 333 ? -33.375 -3.955 -3.719 1 96.38 333 HIS B O 1
ATOM 6199 N N . TYR B 1 334 ? -31.703 -2.424 -3.893 1 96.75 334 TYR B N 1
ATOM 6200 C CA . TYR B 1 334 ? -30.672 -3.225 -3.234 1 96.75 334 TYR B CA 1
ATOM 6201 C C . TYR B 1 334 ? -31.219 -3.863 -1.961 1 96.75 334 TYR B C 1
ATOM 6203 O O . TYR B 1 334 ? -31.062 -5.07 -1.752 1 96.75 334 TYR B O 1
ATOM 6211 N N . ASN B 1 335 ? -31.906 -3.145 -1.151 1 96.81 335 ASN B N 1
ATOM 6212 C CA . ASN B 1 335 ? -32.406 -3.635 0.133 1 96.81 335 ASN B CA 1
ATOM 6213 C C . ASN B 1 335 ? -33.469 -4.707 -0.045 1 96.81 335 ASN B C 1
ATOM 6215 O O . ASN B 1 335 ? -33.562 -5.648 0.745 1 96.81 335 ASN B O 1
ATOM 6219 N N . VAL B 1 336 ? -34.25 -4.539 -1.041 1 96.94 336 VAL B N 1
ATOM 6220 C CA . VAL B 1 336 ? -35.281 -5.527 -1.337 1 96.94 336 VAL B CA 1
ATOM 6221 C C . VAL B 1 336 ? -34.625 -6.824 -1.813 1 96.94 336 VAL B C 1
ATOM 6223 O O . VAL B 1 336 ? -35.031 -7.918 -1.412 1 96.94 336 VAL B O 1
ATOM 6226 N N . CYS B 1 337 ? -33.625 -6.672 -2.652 1 97.81 337 CYS B N 1
ATOM 6227 C CA . CYS B 1 337 ? -32.906 -7.852 -3.113 1 97.81 337 CYS B CA 1
ATOM 6228 C C . CYS B 1 337 ? -32.312 -8.625 -1.939 1 97.81 337 CYS B C 1
ATOM 6230 O O . CYS B 1 337 ? -32.406 -9.852 -1.894 1 97.81 337 CYS B O 1
ATOM 6232 N N . ASN B 1 338 ? -31.797 -7.945 -0.969 1 98 338 ASN B N 1
ATOM 6233 C CA . ASN B 1 338 ? -31.188 -8.602 0.187 1 98 338 ASN B CA 1
ATOM 6234 C C . ASN B 1 338 ? -32.25 -9.281 1.055 1 98 338 ASN B C 1
ATOM 6236 O O . ASN B 1 338 ? -31.984 -10.328 1.652 1 98 338 ASN B O 1
ATOM 6240 N N . LEU B 1 339 ? -33.375 -8.648 1.149 1 97.5 339 LEU B N 1
ATOM 6241 C CA . LEU B 1 339 ? -34.469 -9.25 1.903 1 97.5 339 LEU B CA 1
ATOM 6242 C C . LEU B 1 339 ? -34.844 -10.609 1.326 1 97.5 339 LEU B C 1
ATOM 6244 O O . LEU B 1 339 ? -34.938 -11.594 2.062 1 97.5 339 LEU B O 1
ATOM 6248 N N . TYR B 1 340 ? -35.031 -10.641 0.059 1 96.94 340 TYR B N 1
ATOM 6249 C CA . TYR B 1 340 ? -35.438 -11.883 -0.591 1 96.94 340 TYR B CA 1
ATOM 6250 C C . TYR B 1 340 ? -34.281 -12.883 -0.605 1 96.94 340 TYR B C 1
ATOM 6252 O O . TYR B 1 340 ? -34.5 -14.094 -0.524 1 96.94 340 TYR B O 1
ATOM 6260 N N . LEU B 1 341 ? -33.094 -12.398 -0.709 1 97.81 341 LEU B N 1
ATOM 6261 C CA . LEU B 1 341 ? -31.922 -13.266 -0.631 1 97.81 341 LEU B CA 1
ATOM 6262 C C . LEU B 1 341 ? -31.859 -13.969 0.721 1 97.81 341 LEU B C 1
ATOM 6264 O O . LEU B 1 341 ? -31.609 -15.18 0.787 1 97.81 341 LEU B O 1
ATOM 6268 N N . ARG B 1 342 ? -32.062 -13.219 1.752 1 97.38 342 ARG B N 1
ATOM 6269 C CA . ARG B 1 342 ? -32.062 -13.797 3.094 1 97.38 342 ARG B CA 1
ATOM 6270 C C . ARG B 1 342 ? -33.125 -14.898 3.215 1 97.38 342 ARG B C 1
ATOM 6272 O O . ARG B 1 342 ? -32.844 -15.938 3.826 1 97.38 342 ARG B O 1
ATOM 6279 N N . LYS B 1 343 ? -34.25 -14.641 2.699 1 97.25 343 LYS B N 1
ATOM 6280 C CA . LYS B 1 343 ? -35.281 -15.648 2.715 1 97.25 343 LYS B CA 1
ATOM 6281 C C . LYS B 1 343 ? -34.875 -16.906 1.953 1 97.25 343 LYS B C 1
ATOM 6283 O O . LYS B 1 343 ? -35.094 -18.016 2.42 1 97.25 343 LYS B O 1
ATOM 6288 N N . TRP B 1 344 ? -34.281 -16.688 0.779 1 97.38 344 TRP B N 1
ATOM 6289 C CA . TRP B 1 344 ? -33.812 -17.797 -0.047 1 97.38 344 TRP B CA 1
ATOM 6290 C C . TRP B 1 344 ? -32.781 -18.625 0.702 1 97.38 344 TRP B C 1
ATOM 6292 O O . TRP B 1 344 ? -32.875 -19.859 0.731 1 97.38 344 TRP B O 1
ATOM 6302 N N . VAL B 1 345 ? -31.844 -18 1.359 1 97.94 345 VAL B N 1
ATOM 6303 C CA . VAL B 1 345 ? -30.781 -18.656 2.115 1 97.94 345 VAL B CA 1
ATOM 6304 C C . VAL B 1 345 ? -31.391 -19.438 3.279 1 97.94 345 VAL B C 1
ATOM 6306 O O . VAL B 1 345 ? -31 -20.594 3.521 1 97.94 345 VAL B O 1
ATOM 6309 N N . LYS B 1 346 ? -32.344 -18.828 3.893 1 97.25 346 LYS B N 1
ATOM 6310 C CA . LYS B 1 346 ? -33 -19.484 5 1 97.25 346 LYS B CA 1
ATOM 6311 C C . LYS B 1 346 ? -33.781 -20.719 4.527 1 97.25 346 LYS B C 1
ATOM 6313 O O . LYS B 1 346 ? -33.688 -21.781 5.156 1 97.25 346 LYS B O 1
ATOM 6318 N N . GLU B 1 347 ? -34.469 -20.578 3.473 1 97.12 347 GLU B N 1
ATOM 6319 C CA . GLU B 1 347 ? -35.25 -21.688 2.926 1 97.12 347 GLU B CA 1
ATOM 6320 C C . GLU B 1 347 ? -34.344 -22.844 2.5 1 97.12 347 GLU B C 1
ATOM 6322 O O . GLU B 1 347 ? -34.75 -24 2.529 1 97.12 347 GLU B O 1
ATOM 6327 N N . ALA B 1 348 ? -33.156 -22.5 2.129 1 96.81 348 ALA B N 1
ATOM 6328 C CA . ALA B 1 348 ? -32.188 -23.516 1.699 1 96.81 348 ALA B CA 1
ATOM 6329 C C . ALA B 1 348 ? -31.547 -24.203 2.898 1 96.81 348 ALA B C 1
ATOM 6331 O O . ALA B 1 348 ? -30.75 -25.141 2.738 1 96.81 348 ALA B O 1
ATOM 6332 N N . GLY B 1 349 ? -31.75 -23.75 4.09 1 96.88 349 GLY B N 1
ATOM 6333 C CA . GLY B 1 349 ? -31.203 -24.344 5.297 1 96.88 349 GLY B CA 1
ATOM 6334 C C . GLY B 1 349 ? -29.781 -23.891 5.598 1 96.88 349 GLY B C 1
ATOM 6335 O O . GLY B 1 349 ? -29.062 -24.578 6.328 1 96.88 349 GLY B O 1
ATOM 6336 N N . ILE B 1 350 ? -29.391 -22.844 5.035 1 96.88 350 ILE B N 1
ATOM 6337 C CA . ILE B 1 350 ? -28.047 -22.297 5.262 1 96.88 350 ILE B CA 1
ATOM 6338 C C . ILE B 1 350 ? -28.094 -21.297 6.406 1 96.88 350 ILE B C 1
ATOM 6340 O O . ILE B 1 350 ? -28.875 -20.344 6.375 1 96.88 350 ILE B O 1
ATOM 6344 N N . ARG B 1 351 ? -27.266 -21.422 7.434 1 95.19 351 ARG B N 1
ATOM 6345 C CA . ARG B 1 351 ? -27.297 -20.625 8.656 1 95.19 351 ARG B CA 1
ATOM 6346 C C . ARG B 1 351 ? -26.281 -19.484 8.594 1 95.19 351 ARG B C 1
ATOM 6348 O O . ARG B 1 351 ? -26.156 -18.719 9.547 1 95.19 351 ARG B O 1
ATOM 6355 N N . LYS B 1 352 ? -25.734 -19.203 7.535 1 95.94 352 LYS B N 1
ATOM 6356 C CA . LYS B 1 352 ? -24.766 -18.125 7.363 1 95.94 352 LYS B CA 1
ATOM 6357 C C . LYS B 1 352 ? -25.469 -16.812 7.047 1 95.94 352 LYS B C 1
ATOM 6359 O O . LYS B 1 352 ? -26.547 -16.797 6.453 1 95.94 352 LYS B O 1
ATOM 6364 N N . LYS B 1 353 ? -24.859 -15.766 7.445 1 95.38 353 LYS B N 1
ATOM 6365 C CA . LYS B 1 353 ? -25.344 -14.438 7.074 1 95.38 353 LYS B CA 1
ATOM 6366 C C . LYS B 1 353 ? -24.828 -14.031 5.695 1 95.38 353 LYS B C 1
ATOM 6368 O O . LYS B 1 353 ? -23.688 -13.586 5.555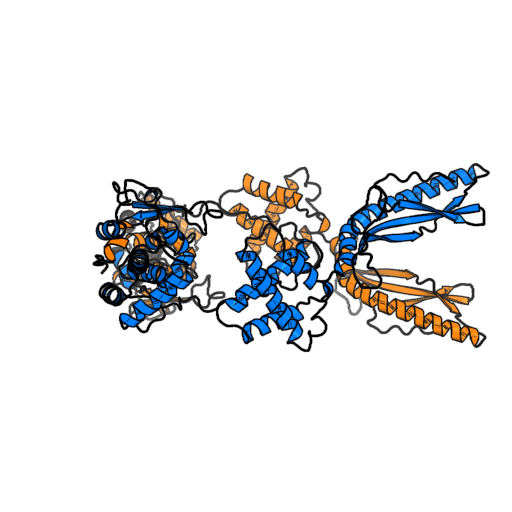 1 95.38 353 LYS B O 1
ATOM 6373 N N . ILE B 1 354 ? -25.719 -14.141 4.746 1 97.31 354 ILE B N 1
ATOM 6374 C CA . ILE B 1 354 ? -25.312 -13.906 3.363 1 97.31 354 ILE B CA 1
ATOM 6375 C C . ILE B 1 354 ? -26 -12.641 2.838 1 97.31 354 ILE B C 1
ATOM 6377 O O . ILE B 1 354 ? -27.219 -12.516 2.914 1 97.31 354 ILE B O 1
ATOM 6381 N N . THR B 1 355 ? -25.219 -11.75 2.375 1 96.88 355 THR B N 1
ATOM 6382 C CA . THR B 1 355 ? -25.688 -10.57 1.653 1 96.88 355 THR B CA 1
ATOM 6383 C C . THR B 1 355 ? -25.188 -10.586 0.21 1 96.88 355 THR B C 1
ATOM 6385 O O . THR B 1 355 ? -24.453 -11.492 -0.191 1 96.88 355 THR B O 1
ATOM 6388 N N . TRP B 1 356 ? -25.625 -9.617 -0.515 1 97.38 356 TRP B N 1
ATOM 6389 C CA . TRP B 1 356 ? -25.297 -9.609 -1.938 1 97.38 356 TRP B CA 1
ATOM 6390 C C . TRP B 1 356 ? -23.781 -9.648 -2.154 1 97.38 356 TRP B C 1
ATOM 6392 O O . TRP B 1 356 ? -23.297 -10.367 -3.031 1 97.38 356 TRP B O 1
ATOM 6402 N N . HIS B 1 357 ? -23 -8.891 -1.408 1 95.44 357 HIS B N 1
ATOM 6403 C CA . HIS B 1 357 ? -21.562 -8.773 -1.594 1 95.44 357 HIS B CA 1
ATOM 6404 C C . HIS B 1 357 ? -20.859 -10.094 -1.292 1 95.44 357 HIS B C 1
ATOM 6406 O O . HIS B 1 357 ? -19.719 -10.312 -1.714 1 95.44 357 HIS B O 1
ATOM 6412 N N . CYS B 1 358 ? -21.578 -10.969 -0.585 1 96.88 358 CYS B N 1
ATOM 6413 C CA . CYS B 1 358 ? -21.031 -12.281 -0.296 1 96.88 358 CYS B CA 1
ATOM 6414 C C . CYS B 1 358 ? -20.828 -13.086 -1.577 1 96.88 358 CYS B C 1
ATOM 6416 O O . CYS B 1 358 ? -19.984 -13.992 -1.623 1 96.88 358 CYS B O 1
ATOM 6418 N N . ALA B 1 359 ? -21.594 -12.766 -2.619 1 97.56 359 ALA B N 1
ATOM 6419 C CA . ALA B 1 359 ? -21.406 -13.453 -3.895 1 97.56 359 ALA B CA 1
ATOM 6420 C C . ALA B 1 359 ? -20 -13.242 -4.434 1 97.56 359 ALA B C 1
ATOM 6422 O O . ALA B 1 359 ? -19.328 -14.203 -4.82 1 97.56 359 ALA B O 1
ATOM 6423 N N . ARG B 1 360 ? -19.594 -12.031 -4.336 1 96.25 360 ARG B N 1
ATOM 6424 C CA . ARG B 1 360 ? -18.25 -11.68 -4.805 1 96.25 360 ARG B CA 1
ATOM 6425 C C . ARG B 1 360 ? -17.188 -12.32 -3.938 1 96.25 360 ARG B C 1
ATOM 6427 O O . ARG B 1 360 ? -16.203 -12.867 -4.457 1 96.25 360 ARG B O 1
ATOM 6434 N N . HIS B 1 361 ? -17.422 -12.312 -2.725 1 96.19 361 HIS B N 1
ATOM 6435 C CA . HIS B 1 361 ? -16.469 -12.961 -1.82 1 96.19 361 HIS B CA 1
ATOM 6436 C C . HIS B 1 361 ? -16.406 -14.469 -2.072 1 96.19 361 HIS B C 1
ATOM 6438 O O . HIS B 1 361 ? -15.32 -15.055 -2.086 1 96.19 361 HIS B O 1
ATOM 6444 N N . SER B 1 362 ? -17.547 -15.039 -2.215 1 96.31 362 SER B N 1
ATOM 6445 C CA . SER B 1 362 ? -17.625 -16.469 -2.5 1 96.31 362 SER B CA 1
ATOM 6446 C C . SER B 1 362 ? -16.906 -16.812 -3.801 1 96.31 362 SER B C 1
ATOM 6448 O O . SER B 1 362 ? -16.141 -17.781 -3.855 1 96.31 362 SER B O 1
ATOM 6450 N N . PHE B 1 363 ? -17.125 -15.977 -4.793 1 96.75 363 PHE B N 1
ATOM 6451 C CA . PHE B 1 363 ? -16.453 -16.172 -6.078 1 96.75 363 PHE B CA 1
ATOM 6452 C C . PHE B 1 363 ? -14.945 -16.172 -5.906 1 96.75 363 PHE B C 1
ATOM 6454 O O . PHE B 1 363 ? -14.266 -17.109 -6.34 1 96.75 363 PHE B O 1
ATOM 6461 N N . ALA B 1 364 ? -14.438 -15.18 -5.258 1 95.94 364 ALA B N 1
ATOM 6462 C CA . ALA B 1 364 ? -12.992 -15.008 -5.082 1 95.94 364 ALA B CA 1
ATOM 6463 C C . ALA B 1 364 ? -12.391 -16.203 -4.359 1 95.94 364 ALA B C 1
ATOM 6465 O O . ALA B 1 364 ? -11.422 -16.797 -4.84 1 95.94 364 ALA B O 1
ATOM 6466 N N . VAL B 1 365 ? -12.992 -16.578 -3.281 1 93.5 365 VAL B N 1
ATOM 6467 C CA . VAL B 1 365 ? -12.469 -17.656 -2.455 1 93.5 365 VAL B CA 1
ATOM 6468 C C . VAL B 1 365 ? -12.547 -18.969 -3.217 1 93.5 365 VAL B C 1
ATOM 6470 O O . VAL B 1 365 ? -11.578 -19.734 -3.242 1 93.5 365 VAL B O 1
ATOM 6473 N N . ASN B 1 366 ? -13.656 -19.234 -3.891 1 94.69 366 ASN B N 1
ATOM 6474 C CA . ASN B 1 366 ? -13.859 -20.5 -4.57 1 94.69 366 ASN B CA 1
ATOM 6475 C C . ASN B 1 366 ? -12.906 -20.656 -5.754 1 94.69 366 ASN B C 1
ATOM 6477 O O . ASN B 1 366 ? -12.352 -21.734 -5.973 1 94.69 366 ASN B O 1
ATOM 6481 N N . VAL B 1 367 ? -12.672 -19.656 -6.504 1 94.75 367 VAL B N 1
ATOM 6482 C CA . VAL B 1 367 ? -11.766 -19.734 -7.648 1 94.75 367 VAL B CA 1
ATOM 6483 C C . VAL B 1 367 ? -10.328 -19.906 -7.16 1 94.75 367 VAL B C 1
ATOM 6485 O O . VAL B 1 367 ? -9.562 -20.688 -7.734 1 94.75 367 VAL B O 1
ATOM 6488 N N . LEU B 1 368 ? -9.984 -19.219 -6.121 1 92.06 368 LEU B N 1
ATOM 6489 C CA . LEU B 1 368 ? -8.641 -19.359 -5.559 1 92.06 368 LEU B CA 1
ATOM 6490 C C . LEU B 1 368 ? -8.406 -20.766 -5.043 1 92.06 368 LEU B C 1
ATOM 6492 O O . LEU B 1 368 ? -7.344 -21.344 -5.285 1 92.06 368 LEU B O 1
ATOM 6496 N N . THR B 1 369 ? -9.359 -21.25 -4.328 1 90 369 THR B N 1
ATOM 6497 C CA . THR B 1 369 ? -9.25 -22.594 -3.752 1 90 369 THR B CA 1
ATOM 6498 C C . THR B 1 369 ? -9.133 -23.641 -4.852 1 90 369 THR B C 1
ATOM 6500 O O . THR B 1 369 ? -8.508 -24.688 -4.652 1 90 369 THR B O 1
ATOM 6503 N N . LYS B 1 370 ? -9.664 -23.281 -5.961 1 91.38 370 LYS B N 1
ATOM 6504 C CA . LYS B 1 370 ? -9.609 -24.219 -7.082 1 91.38 370 LYS B CA 1
ATOM 6505 C C . LYS B 1 370 ? -8.32 -24.047 -7.883 1 91.38 370 LYS B C 1
ATOM 6507 O O . LYS B 1 370 ? -8.148 -24.656 -8.938 1 91.38 370 LYS B O 1
ATOM 6512 N N . GLY B 1 371 ? -7.418 -23.141 -7.477 1 87.75 371 GLY B N 1
ATOM 6513 C CA . GLY B 1 371 ? -6.066 -23.125 -8.016 1 87.75 371 GLY B CA 1
ATOM 6514 C C . GLY B 1 371 ? -5.781 -21.906 -8.875 1 87.75 371 GLY B C 1
ATOM 6515 O O . GLY B 1 371 ? -4.688 -21.766 -9.422 1 87.75 371 GLY B O 1
ATOM 6516 N N . ALA B 1 372 ? -6.805 -21.062 -9.102 1 90.94 372 ALA B N 1
ATOM 6517 C CA . ALA B 1 372 ? -6.539 -19.844 -9.867 1 90.94 372 ALA B CA 1
ATOM 6518 C C . ALA B 1 372 ? -5.496 -18.969 -9.172 1 90.94 372 ALA B C 1
ATOM 6520 O O . ALA B 1 372 ? -5.453 -18.906 -7.941 1 90.94 372 ALA B O 1
ATOM 6521 N N . ASN B 1 373 ? -4.652 -18.328 -9.969 1 89.69 373 ASN B N 1
ATOM 6522 C CA . ASN B 1 373 ? -3.678 -17.438 -9.359 1 89.69 373 ASN B CA 1
ATOM 6523 C C . ASN B 1 373 ? -4.293 -16.078 -9.047 1 89.69 373 ASN B C 1
ATOM 6525 O O . ASN B 1 373 ? -5.328 -15.703 -9.609 1 89.69 373 ASN B O 1
ATOM 6529 N N . ILE B 1 374 ? -3.697 -15.375 -8.203 1 91.56 374 ILE B N 1
ATOM 6530 C CA . ILE B 1 374 ? -4.242 -14.156 -7.625 1 91.56 374 ILE B CA 1
ATOM 6531 C C . ILE B 1 374 ? -4.395 -13.094 -8.711 1 91.56 374 ILE B C 1
ATOM 6533 O O . ILE B 1 374 ? -5.309 -12.266 -8.656 1 91.56 374 ILE B O 1
ATOM 6537 N N . LYS B 1 375 ? -3.5 -13.078 -9.664 1 91.06 375 LYS B N 1
ATOM 6538 C CA . LYS B 1 375 ? -3.582 -12.133 -10.773 1 91.06 375 LYS B CA 1
ATOM 6539 C C . LYS B 1 375 ? -4.871 -12.328 -11.562 1 91.06 375 LYS B C 1
ATOM 6541 O O . LYS B 1 375 ? -5.551 -11.352 -11.906 1 91.06 375 LYS B O 1
ATOM 6546 N N . THR B 1 376 ? -5.164 -13.516 -11.836 1 93.75 376 THR B N 1
ATOM 6547 C CA . THR B 1 376 ? -6.395 -13.867 -12.539 1 93.75 376 THR B CA 1
ATOM 6548 C C . THR B 1 376 ? -7.617 -13.406 -11.75 1 93.75 376 THR B C 1
ATOM 6550 O O . THR B 1 376 ? -8.508 -12.75 -12.305 1 93.75 376 THR B O 1
ATOM 6553 N N . VAL B 1 377 ? -7.602 -13.727 -10.492 1 94.81 377 VAL B N 1
ATOM 6554 C CA . VAL B 1 377 ? -8.734 -13.383 -9.641 1 94.81 377 VAL B CA 1
ATOM 6555 C C . VAL B 1 377 ? -8.883 -11.867 -9.562 1 94.81 377 VAL B C 1
ATOM 6557 O O . VAL B 1 377 ? -9.992 -11.336 -9.703 1 94.81 377 VAL B O 1
ATOM 6560 N N . SER B 1 378 ? -7.773 -11.234 -9.344 1 94.12 378 SER B N 1
ATOM 6561 C CA . SER B 1 378 ? -7.766 -9.773 -9.266 1 94.12 378 SER B CA 1
ATOM 6562 C C . SER B 1 378 ? -8.336 -9.148 -10.539 1 94.12 378 SER B C 1
ATOM 6564 O O . SER B 1 378 ? -9.148 -8.227 -10.469 1 94.12 378 SER B O 1
ATOM 6566 N N . SER B 1 379 ? -7.98 -9.656 -11.664 1 93.5 379 SER B N 1
ATOM 6567 C CA . SER B 1 379 ? -8.422 -9.148 -12.961 1 93.5 379 SER B CA 1
ATOM 6568 C C . SER B 1 379 ? -9.914 -9.383 -13.172 1 93.5 379 SER B C 1
ATOM 6570 O O . SER B 1 379 ? -10.625 -8.508 -13.656 1 93.5 379 SER B O 1
ATOM 6572 N N . LEU B 1 380 ? -10.344 -10.492 -12.781 1 96.12 380 LEU B N 1
ATOM 6573 C CA . LEU B 1 380 ? -11.758 -10.836 -12.93 1 96.12 380 LEU B CA 1
ATOM 6574 C C . LEU B 1 380 ? -12.625 -9.945 -12.047 1 96.12 380 LEU B C 1
ATOM 6576 O O . LEU B 1 380 ? -13.727 -9.555 -12.438 1 96.12 380 LEU B O 1
ATOM 6580 N N . LEU B 1 381 ? -12.086 -9.641 -10.906 1 95.75 381 LEU B N 1
ATOM 6581 C CA . LEU B 1 381 ? -12.828 -8.82 -9.953 1 95.75 381 LEU B CA 1
ATOM 6582 C C . LEU B 1 381 ? -12.688 -7.34 -10.281 1 95.75 381 LEU B C 1
ATOM 6584 O O . LEU B 1 381 ? -13.438 -6.512 -9.758 1 95.75 381 LEU B O 1
ATOM 6588 N N . GLY B 1 382 ? -11.805 -7.07 -11.133 1 94.12 382 GLY B N 1
ATOM 6589 C CA . GLY B 1 382 ? -11.578 -5.676 -11.477 1 94.12 382 GLY B CA 1
ATOM 6590 C C . GLY B 1 382 ? -10.945 -4.879 -10.352 1 94.12 382 GLY B C 1
ATOM 6591 O O . GLY B 1 382 ? -11.352 -3.746 -10.086 1 94.12 382 GLY B O 1
ATOM 6592 N N . HIS B 1 383 ? -10.039 -5.508 -9.609 1 91.94 383 HIS B N 1
ATOM 6593 C CA . HIS B 1 383 ? -9.32 -4.812 -8.547 1 91.94 383 HIS B CA 1
ATOM 6594 C C . HIS B 1 383 ? -8.25 -3.893 -9.117 1 91.94 383 HIS B C 1
ATOM 6596 O O . HIS B 1 383 ? -7.555 -4.258 -10.07 1 91.94 383 HIS B O 1
ATOM 6602 N N . THR B 1 384 ? -8.148 -2.695 -8.492 1 87.31 384 THR B N 1
ATOM 6603 C CA . THR B 1 384 ? -7.141 -1.736 -8.938 1 87.31 384 THR B CA 1
ATOM 6604 C C . THR B 1 384 ? -5.746 -2.174 -8.5 1 87.31 384 THR B C 1
ATOM 6606 O O . THR B 1 384 ? -4.75 -1.817 -9.133 1 87.31 384 THR B O 1
ATOM 6609 N N . SER B 1 385 ? -5.715 -2.91 -7.406 1 86.62 385 SER B N 1
ATOM 6610 C CA . SER B 1 385 ? -4.457 -3.428 -6.883 1 86.62 385 SER B CA 1
ATOM 6611 C C . SER B 1 385 ? -4.629 -4.836 -6.324 1 86.62 385 SER B C 1
ATOM 6613 O O . SER B 1 385 ? -5.699 -5.188 -5.832 1 86.62 385 SER B O 1
ATOM 6615 N N . ILE B 1 386 ? -3.516 -5.574 -6.312 1 87.38 386 ILE B N 1
ATOM 6616 C CA . ILE B 1 386 ? -3.529 -6.949 -5.828 1 87.38 386 ILE B CA 1
ATOM 6617 C C . ILE B 1 386 ? -3.756 -6.965 -4.316 1 87.38 386 ILE B C 1
ATOM 6619 O O . ILE B 1 386 ? -4.188 -7.973 -3.756 1 87.38 386 ILE B O 1
ATOM 6623 N N . LYS B 1 387 ? -3.443 -5.879 -3.754 1 87.31 387 LYS B N 1
ATOM 6624 C CA . LYS B 1 387 ? -3.615 -5.754 -2.311 1 87.31 387 LYS B CA 1
ATOM 6625 C C . LYS B 1 387 ? -5.059 -6.027 -1.903 1 87.31 387 LYS B C 1
ATOM 6627 O O . LYS B 1 387 ? -5.312 -6.652 -0.871 1 87.31 387 LYS B O 1
ATOM 6632 N N . MET B 1 388 ? -5.977 -5.641 -2.744 1 89.25 388 MET B N 1
ATOM 6633 C CA . MET B 1 388 ? -7.391 -5.867 -2.453 1 89.25 388 MET B CA 1
ATOM 6634 C C . MET B 1 388 ? -7.723 -7.355 -2.492 1 89.25 388 MET B C 1
ATOM 6636 O O . MET B 1 388 ? -8.602 -7.816 -1.767 1 89.25 388 MET B O 1
ATOM 6640 N N . THR B 1 389 ? -7.012 -8.07 -3.32 1 91 389 THR B N 1
ATOM 6641 C CA . THR B 1 389 ? -7.277 -9.492 -3.496 1 91 389 THR B CA 1
ATOM 6642 C C . THR B 1 389 ? -6.578 -10.312 -2.416 1 91 389 THR B C 1
ATOM 6644 O O . THR B 1 389 ? -6.973 -11.445 -2.135 1 91 389 THR B O 1
ATOM 6647 N N . GLU B 1 390 ? -5.582 -9.641 -1.801 1 88.56 390 GLU B N 1
ATOM 6648 C CA . GLU B 1 390 ? -4.773 -10.305 -0.787 1 88.56 390 GLU B CA 1
ATOM 6649 C C . GLU B 1 390 ? -5.637 -10.82 0.362 1 88.56 390 GLU B C 1
ATOM 6651 O O . GLU B 1 390 ? -5.309 -11.828 0.988 1 88.56 390 GLU B O 1
ATOM 6656 N N . ARG B 1 391 ? -6.711 -10.234 0.592 1 87.38 391 ARG B N 1
ATOM 6657 C CA . ARG B 1 391 ? -7.586 -10.594 1.707 1 87.38 391 ARG B CA 1
ATOM 6658 C C . ARG B 1 391 ? -8.141 -12 1.541 1 87.38 391 ARG B C 1
ATOM 6660 O O . ARG B 1 391 ? -8.578 -12.617 2.514 1 87.38 391 ARG B O 1
ATOM 6667 N N . TYR B 1 392 ? -8.07 -12.469 0.319 1 89.38 392 TYR B N 1
ATOM 6668 C CA . TYR B 1 392 ? -8.625 -13.789 0.049 1 89.38 392 TYR B CA 1
ATOM 6669 C C . TYR B 1 392 ? -7.539 -14.859 0.093 1 89.38 392 TYR B C 1
ATOM 6671 O O . TYR B 1 392 ? -7.832 -16.047 0.016 1 89.38 392 TYR B O 1
ATOM 6679 N N . LEU B 1 393 ? -6.348 -14.484 0.258 1 87.88 393 LEU B N 1
ATOM 6680 C CA . LEU B 1 393 ? -5.23 -15.422 0.129 1 87.88 393 LEU B CA 1
ATOM 6681 C C . LEU B 1 393 ? -5.125 -16.312 1.357 1 87.88 393 LEU B C 1
ATOM 6683 O O . LEU B 1 393 ? -4.453 -17.344 1.321 1 87.88 393 LEU B O 1
ATOM 6687 N N . HIS B 1 394 ? -5.805 -15.961 2.418 1 84.62 394 HIS B N 1
ATOM 6688 C CA . HIS B 1 394 ? -5.715 -16.766 3.627 1 84.62 394 HIS B CA 1
ATOM 6689 C C . HIS B 1 394 ? -6.301 -18.156 3.408 1 84.62 394 HIS B C 1
ATOM 6691 O O . HIS B 1 394 ? -5.996 -19.094 4.156 1 84.62 394 HIS B O 1
ATOM 6697 N N . VAL B 1 395 ? -7.082 -18.281 2.434 1 83.38 395 VAL B N 1
ATOM 6698 C CA . VAL B 1 395 ? -7.758 -19.547 2.197 1 83.38 395 VAL B CA 1
ATOM 6699 C C . VAL B 1 395 ? -6.832 -20.5 1.438 1 83.38 395 VAL B C 1
ATOM 6701 O O . VAL B 1 395 ? -7.125 -21.688 1.299 1 83.38 395 VAL B O 1
ATOM 6704 N N . VAL B 1 396 ? -5.801 -19.938 0.89 1 82.31 396 VAL B N 1
ATOM 6705 C CA . VAL B 1 396 ? -4.867 -20.75 0.117 1 82.31 396 VAL B CA 1
ATOM 6706 C C . VAL B 1 396 ? -3.709 -21.188 1.01 1 82.31 396 VAL B C 1
ATOM 6708 O O . VAL B 1 396 ? -3.17 -20.391 1.781 1 82.31 396 VAL B O 1
ATOM 6711 N N . ASP B 1 397 ? -3.371 -22.484 0.952 1 77.06 397 ASP B N 1
ATOM 6712 C CA . ASP B 1 397 ? -2.244 -23.016 1.715 1 77.06 397 ASP B CA 1
ATOM 6713 C C . ASP B 1 397 ? -0.915 -22.609 1.075 1 77.06 397 ASP B C 1
ATOM 6715 O O . ASP B 1 397 ? -0.843 -22.406 -0.136 1 77.06 397 ASP B O 1
ATOM 6719 N N . SER B 1 398 ? -0.008 -22.422 1.915 1 80.88 398 SER B N 1
ATOM 6720 C CA . SER B 1 398 ? 1.359 -22.266 1.433 1 80.88 398 SER B CA 1
ATOM 6721 C C . SER B 1 398 ? 2.035 -23.625 1.234 1 80.88 398 SER B C 1
ATOM 6723 O O . SER B 1 398 ? 2.156 -24.406 2.178 1 80.88 398 SER B O 1
ATOM 6725 N N . LEU B 1 399 ? 2.367 -23.922 -0.023 1 84.62 399 LEU B N 1
ATOM 6726 C CA . LEU B 1 399 ? 3.029 -25.172 -0.355 1 84.62 399 LEU B CA 1
ATOM 6727 C C . LEU B 1 399 ? 4.504 -24.953 -0.663 1 84.62 399 LEU B C 1
ATOM 6729 O O . LEU B 1 399 ? 4.934 -25.094 -1.81 1 84.62 399 LEU B O 1
ATOM 6733 N N . LYS B 1 400 ? 5.262 -24.672 0.383 1 89 400 LYS B N 1
ATOM 6734 C CA . LYS B 1 400 ? 6.652 -24.25 0.231 1 89 400 LYS B CA 1
ATOM 6735 C C . LYS B 1 400 ? 7.508 -25.391 -0.333 1 89 400 LYS B C 1
ATOM 6737 O O . LYS B 1 400 ? 8.312 -25.172 -1.238 1 89 400 LYS B O 1
ATOM 6742 N N . GLN B 1 401 ? 7.34 -26.562 0.215 1 90.69 401 GLN B N 1
ATOM 6743 C CA . GLN B 1 401 ? 8.125 -27.703 -0.231 1 90.69 401 GLN B CA 1
ATOM 6744 C C . GLN B 1 401 ? 7.906 -27.984 -1.715 1 90.69 401 GLN B C 1
ATOM 6746 O O . GLN B 1 401 ? 8.859 -28.172 -2.467 1 90.69 401 GLN B O 1
ATOM 6751 N N . ASP B 1 402 ? 6.664 -27.906 -2.121 1 90.31 402 ASP B N 1
ATOM 6752 C CA . ASP B 1 402 ? 6.328 -28.141 -3.521 1 90.31 402 ASP B CA 1
ATOM 6753 C C . ASP B 1 402 ? 6.98 -27.109 -4.426 1 90.31 402 ASP B C 1
ATOM 6755 O O . ASP B 1 402 ? 7.453 -27.438 -5.52 1 90.31 402 ASP B O 1
ATOM 6759 N N . ALA B 1 403 ? 7.016 -25.969 -3.971 1 88.62 403 ALA B N 1
ATOM 6760 C CA . ALA B 1 403 ? 7.598 -24.875 -4.75 1 88.62 403 ALA B CA 1
ATOM 6761 C C . ALA B 1 403 ? 9.094 -25.094 -4.977 1 88.62 403 ALA B C 1
ATOM 6763 O O . ALA B 1 403 ? 9.57 -25 -6.105 1 88.62 403 ALA B O 1
ATOM 6764 N N . ILE B 1 404 ? 9.797 -25.438 -3.994 1 91.19 404 ILE B N 1
ATOM 6765 C CA . ILE B 1 404 ? 11.242 -25.656 -4.09 1 91.19 404 ILE B CA 1
ATOM 6766 C C . ILE B 1 404 ? 11.516 -26.891 -4.941 1 91.19 404 ILE B C 1
ATOM 6768 O O . ILE B 1 404 ? 12.398 -26.875 -5.805 1 91.19 404 ILE B O 1
ATOM 6772 N N . ASP B 1 405 ? 10.75 -27.938 -4.711 1 91.88 405 ASP B N 1
ATOM 6773 C CA . ASP B 1 405 ? 10.93 -29.188 -5.445 1 91.88 405 ASP B CA 1
ATOM 6774 C C . ASP B 1 405 ? 10.695 -28.984 -6.941 1 91.88 405 ASP B C 1
ATOM 6776 O O . ASP B 1 405 ? 11.281 -29.688 -7.766 1 91.88 405 ASP B O 1
ATOM 6780 N N . SER B 1 406 ? 9.898 -28.031 -7.203 1 88.19 406 SER B N 1
ATOM 6781 C CA . SER B 1 406 ? 9.539 -27.797 -8.602 1 88.19 406 SER B CA 1
ATOM 6782 C C . SER B 1 406 ? 10.734 -27.297 -9.406 1 88.19 406 SER B C 1
ATOM 6784 O O . SER B 1 406 ? 10.727 -27.344 -10.633 1 88.19 406 SER B O 1
ATOM 6786 N N . LEU B 1 407 ? 11.797 -26.781 -8.789 1 89.38 407 LEU B N 1
ATOM 6787 C CA . LEU B 1 407 ? 12.953 -26.203 -9.469 1 89.38 407 LEU B CA 1
ATOM 6788 C C . LEU B 1 407 ? 13.891 -27.312 -9.953 1 89.38 407 LEU B C 1
ATOM 6790 O O . LEU B 1 407 ? 14.797 -27.047 -10.75 1 89.38 407 LEU B O 1
ATOM 6794 N N . GLY B 1 408 ? 13.695 -28.469 -9.57 1 84.12 408 GLY B N 1
ATOM 6795 C CA . GLY B 1 408 ? 14.508 -29.578 -10.039 1 84.12 408 GLY B CA 1
ATOM 6796 C C . GLY B 1 408 ? 15.742 -29.812 -9.188 1 84.12 408 GLY B C 1
ATOM 6797 O O . GLY B 1 408 ? 15.945 -29.125 -8.18 1 84.12 408 GLY B O 1
ATOM 6798 N N . GLU B 1 409 ? 16.562 -30.766 -9.602 1 84.62 409 GLU B N 1
ATOM 6799 C CA . GLU B 1 409 ? 17.719 -31.188 -8.836 1 84.62 409 GLU B CA 1
ATOM 6800 C C . GLU B 1 409 ? 18.953 -30.359 -9.195 1 84.62 409 GLU B C 1
ATOM 6802 O O . GLU B 1 409 ? 19.062 -29.875 -10.32 1 84.62 409 GLU B O 1
ATOM 6807 N N . ILE B 1 410 ? 19.703 -30.188 -8.141 1 83.06 410 ILE B N 1
ATOM 6808 C CA . ILE B 1 410 ? 20.969 -29.469 -8.312 1 83.06 410 ILE B CA 1
ATOM 6809 C C . ILE B 1 410 ? 22.094 -30.469 -8.586 1 83.06 410 ILE B C 1
ATOM 6811 O O . ILE B 1 410 ? 22.359 -31.344 -7.77 1 83.06 410 ILE B O 1
ATOM 6815 N N . ASN B 1 411 ? 22.656 -30.375 -9.727 1 81.12 411 ASN B N 1
ATOM 6816 C CA . ASN B 1 411 ? 23.797 -31.219 -10.039 1 81.12 411 ASN B CA 1
ATOM 6817 C C . ASN B 1 411 ? 25.094 -30.422 -10.094 1 81.12 411 ASN B C 1
ATOM 6819 O O . ASN B 1 411 ? 25.656 -30.219 -11.164 1 81.12 411 ASN B O 1
ATOM 6823 N N . TYR B 1 412 ? 25.484 -29.953 -8.938 1 84.06 412 TYR B N 1
ATOM 6824 C CA . TYR B 1 412 ? 26.688 -29.156 -8.891 1 84.06 412 TYR B CA 1
ATOM 6825 C C . TYR B 1 412 ? 27.812 -29.906 -8.18 1 84.06 412 TYR B C 1
ATOM 6827 O O . TYR B 1 412 ? 27.625 -30.438 -7.082 1 84.06 412 TYR B O 1
ATOM 6835 N N . ALA B 1 413 ? 28.953 -30.172 -8.867 1 77.06 413 ALA B N 1
ATOM 6836 C CA . ALA B 1 413 ? 30.172 -30.734 -8.297 1 77.06 413 ALA B CA 1
ATOM 6837 C C . ALA B 1 413 ? 31.344 -29.766 -8.461 1 77.06 413 ALA B C 1
ATOM 6839 O O . ALA B 1 413 ? 31.75 -29.453 -9.578 1 77.06 413 ALA B O 1
ATOM 6840 N N . PRO B 1 414 ? 31.734 -29.203 -7.316 1 65.5 414 PRO B N 1
ATOM 6841 C CA . PRO B 1 414 ? 32.875 -28.281 -7.473 1 65.5 414 PRO B CA 1
ATOM 6842 C C . PRO B 1 414 ? 34.125 -28.984 -8.023 1 65.5 414 PRO B C 1
ATOM 6844 O O . PRO B 1 414 ? 34.312 -30.172 -7.781 1 65.5 414 PRO B O 1
ATOM 6847 N N . MET B 1 415 ? 34.812 -28.328 -8.906 1 61.56 415 MET B N 1
ATOM 6848 C CA . MET B 1 415 ? 36.094 -28.875 -9.336 1 61.56 415 MET B CA 1
ATOM 6849 C C . MET B 1 415 ? 37.156 -28.609 -8.289 1 61.56 415 MET B C 1
ATOM 6851 O O . MET B 1 415 ? 37.125 -27.609 -7.594 1 61.56 415 MET B O 1
#

Solvent-accessible surface area (backbone atoms only — not comparable to full-atom values): 46480 Å² total; per-residue (Å²): 113,79,76,68,79,61,64,96,82,54,58,39,32,68,43,72,45,82,44,94,84,51,32,25,41,34,27,34,40,32,75,76,50,71,49,74,42,77,36,56,47,100,86,70,44,81,35,53,33,85,64,71,98,52,46,76,36,74,37,58,51,72,46,73,43,67,47,78,43,78,65,84,40,70,32,63,53,72,58,86,46,69,64,48,46,50,49,32,51,51,46,48,50,48,50,48,50,49,41,52,50,48,20,51,41,40,54,52,32,37,62,48,45,48,25,58,71,44,24,67,37,42,42,62,60,49,48,57,55,56,52,65,42,81,85,52,51,72,65,55,31,54,51,38,50,52,14,50,49,52,51,45,46,48,24,57,70,32,79,93,39,34,83,40,52,85,55,31,41,33,76,69,62,36,49,65,56,46,51,51,48,55,52,49,32,60,73,74,42,64,82,64,51,37,41,52,32,49,52,37,43,45,51,52,49,48,51,35,29,75,70,41,34,25,91,66,66,45,57,66,90,68,78,74,74,78,83,74,70,62,72,82,72,51,63,57,49,74,68,52,47,52,44,46,56,69,50,80,61,92,84,64,56,50,58,58,52,53,50,48,53,48,15,40,64,53,25,54,51,68,76,49,49,60,64,32,29,42,66,35,48,38,81,87,78,29,33,36,47,49,68,38,75,91,35,52,88,80,36,98,68,23,61,32,66,40,67,44,54,71,45,51,46,64,68,58,57,76,55,67,92,76,37,38,82,40,57,58,38,82,67,75,55,71,69,57,49,38,52,53,45,42,50,52,40,49,72,42,70,47,89,67,74,61,50,74,69,24,23,27,50,16,22,54,43,53,31,41,67,71,65,41,50,67,66,25,51,23,46,51,56,48,50,94,46,63,72,73,48,50,47,49,46,79,74,49,80,67,55,52,58,60,34,49,59,68,73,56,82,66,80,71,74,77,127,111,78,75,69,79,61,66,95,84,54,59,40,33,67,43,72,46,84,44,96,84,49,32,24,41,34,28,34,39,33,74,75,49,70,50,77,42,77,36,57,48,99,85,70,43,81,35,53,34,85,63,72,96,52,45,75,38,75,38,58,51,71,45,74,43,65,46,77,43,77,65,83,39,71,34,63,52,72,58,86,46,69,65,47,46,51,48,33,51,51,46,48,52,49,49,49,51,49,40,50,50,48,22,51,42,38,51,53,32,38,63,47,44,49,25,57,68,43,22,67,38,42,44,61,59,48,48,58,56,58,54,65,43,82,85,53,52,73,66,55,32,53,51,39,50,51,14,50,49,53,52,45,47,49,24,58,70,31,79,92,38,35,84,40,51,86,55,31,40,34,77,68,61,37,49,66,56,47,52,50,48,54,51,49,32,61,74,74,43,65,81,63,51,36,40,52,31,48,51,37,43,44,52,53,51,49,52,34,31,74,70,41,33,26,92,67,67,46,60,67,90,69,76,75,74,76,85,73,71,61,71,81,71,52,62,58,49,73,68,52,48,53,43,46,55,68,50,81,62,90,86,65,55,52,59,59,52,50,49,48,51,49,14,40,64,53,24,55,51,67,75,50,48,61,64,34,29,40,66,34,46,38,81,88,80,30,33,36,47,51,68,37,74,90,36,52,87,80,36,96,70,23,62,29,66,39,69,43,53,72,47,53,48,62,69,57,58,76,56,67,92,76,37,39,81,40,57,59,37,83,68,74,55,70,69,56,50,39,53,54,45,42,49,51,39,49,75,41,70,48,89,67,73,61,50,72,70,24,22,28,50,17,22,54,41,53,32,41,67,71,65,41,50,67,67,26,51,23,49,50,57,48,50,94,46,63,70,72,47,49,47,51,48,79,74,49,79,66,54,54,57,60,32,46,60,68,72,58,82,65,79,72,75,75,127

Nearest PDB structures (foldseek):
  5hxy-assembly3_C  TM=4.725E-01  e=7.096E-11  Thermoplasma acidophilum DSM 1728
  5hxy-assembly4_D  TM=4.879E-01  e=3.014E-10  Thermoplasma acidophilum DSM 1728
  5hxy-assembly2_B  TM=4.539E-01  e=6.211E-10  Thermoplasma acidophilum DSM 1728
  3nkh-assembly1_B  TM=6.603E-01  e=6.297E-07  Staphylococcus aureus subsp. aureus USA300_TCH1516
  3nkh-assembly1_A  TM=6.386E-01  e=5.393E-07  Staphylococcus aureus subsp. aureus USA300_TCH1516

InterPro domains:
  IPR002104 Integrase, catalytic domain [PF00589] (236-396)
  IPR002104 Integrase, catalytic domain [PS51898] (231-405)
  IPR010998 Integrase/recombinase, N-terminal [G3DSA:1.10.150.130] (116-229)
  IPR011010 DNA breaking-rejoining enzyme, catalytic core [SSF56349] (123-404)
  IPR013762 Integrase-like, catalytic domain superfamily [G3DSA:1.10.443.10] (231-408)
  IPR025269 Phage integrase SAM-like domain [PF13102] (122-218)
  IPR050090 Bacterial tyrosine recombinase XerC/XerD complex [PTHR30349] (121-405)

Sequence (830 aa):
MANLENRKKQNPKLQQSELSDGRASLYLEYYLGRTESPVLDDDGNQVFYTDGAMAGKPKYKIKHSRKKENLNLYIWLHPRNQQERMQNKNTFALAEKIRFEREQSFLEDREGYRLRKDMDEDFLEFCKEFIKSPSFTKYTRITLKHGLQKFMDFLAGTPRYSLYKKNLKMTQLTVDMVAAYVEYLKENGTGDGPKIYFRMFKRMVTTAVDKDLIKKNPCRGFVLKNDNMTLQKEILLPEEIQQLVATHFDGEKGEIHRAFIFGLYTGVRWCDTSLLTYRNVDYSTKTLRFQQQKTKDHSSRSWVIVPLNDTLIRLIGEPSDDNFDERVFKLPHYNVCNLYLRKWVKEAGIRKKITWHCARHSFAVNVLTKGANIKTVSSLLGHTSIKMTERYLHVVDSLKQDAIDSLGEINYAPMMANLENRKKQNPKLQQSELSDGRASLYLEYYLGRTESPVLDDDGNQVFYTDGAMAGKPKYKIKHSRKKENLNLYIWLHPRNQQERMQNKNTFALAEKIRFEREQSFLEDREGYRLRKDMDEDFLEFCKEFIKSPSFTKYTRITLKHGLQKFMDFLAGTPRYSLYKKNLKMTQLTVDMVAAYVEYLKENGTGDGPKIYFRMFKRMVTTAVDKDLIKKNPCRGFVLKNDNMTLQKEILLPEEIQQLVATHFDGEKGEIHRAFIFGLYTGVRWCDTSLLTYRNVDYSTKTLRFQQQKTKDHSSRSWVIVPLNDTLIRLIGEPSDDNFDERVFKLPHYNVCNLYLRKWVKEAGIRKKITWHCARHSFAVNVLTKGANIKTVSSLLGHTSIKMTERYLHVVDSLKQDAIDSLGEINYAPM

pLDDT: mean 85.43, std 13.58, range [29.25, 98.25]

Organism: NCBI:txid2530390

Secondary structure (DSSP, 8-state):
-------TT-SSEEEEEE-TTSEEEEEEEEEEEEEEEE-B-TTSPBPB--SSTTTTSBPEEEEEEEEEEEEEEEEESS--SHHHHHHHHHHHHHHHHHHHHHHHHHHHHHHHHHHHHHTTSBHHHHHHHHHT-TTS-HHHHHHHHHHHHHHHHHHHH-GGGGGGSS--BGGG--HHHHHHHHHHHHHH--TTHHHHHHHHHHHHHHHHHHTTSSSS-TTTT-----S--S--S----HHHHHHHHH---TT--HHHHHHHHHHHHH---HHHHHH-BGGGEETTTTEEEEE-TTTTTT-TT-EEEEE--HHHHHHH---GGG-TTSBSS----HHHHHHHHHHHHHHTT--S---THHHHHHHHHHHHHTT--HHHHHHHHT-SSHHHHHTTGGGS---HHHHHHTT--------/-------TT-SSEEEEEE-TTSEEEEEEEEEEEEEEEE-B-TTSPBPB--SSTTTTSBPEEEEEEEEEEEEEEEEESS--SHHHHHHHHHHHHHHHHHHHHHHHHHHHHHHHHHHHHHTTSBHHHHHHHHHT-TTS-HHHHHHHHHHHHHHHHHHHH-GGGGGGSS--BGGG--HHHHHHHHHHHHHH--TTHHHHHHHHHHHHHHHHHHTTSSSS-TTTT-----S--S--S----HHHHHHHHH---TT--HHHHHHHHHHHHH---HHHHHH-BGGGEETTTTEEEEE-TTTTTT-TT-EEEEE--HHHHHHH---GGG-TTSBSS----HHHHHHHHHHHHHHTT--S---THHHHHHHHHHHHHTT--HHHHHHHHT-SSHHHHHTTGGGS---HHHHHHTT--------

Foldseek 3Di:
DPPQPFDPPAAFGWDWDDDPVQKIFIKTKGFLAKDWDFDADPVRHFDADCDDPRGPPTDTDIDTDMDMGTPRQMAGNDDDDPVSVVSRVVSVVVVVVVSVVVRVVCVVCVVVVVLVVLQQDFLLVLLVVVLPDPVDDPVLSVLLVVLSVLLLVLQCVDPVRNVPSPTDGLVNDALVSLVSSLVVLVVPDDDCSSQSSNVSVQVSQVVCVVVSNHVDRSCPPDHDDDPDLADPADAAAPVLLVLLVPFDDPPADVLLVLLLNLCLAQLEAPVCLQQAFLLQADPVQQKGWDFAPVCNVPDPLRIAITHHDPVSDVSQDADDPNPRNDRSGNDDDQVVSQVSVVVSCVSSVHPHRDGSSSSNVNNLLRVVQVPDDLVVNCRSNSPPDSSVSVNNCVSPDDDPVVVVVVVDDDDDDDD/DPPQPFDPPAAFGWDWDDDPVQKIFIKTKGFLDKDWDFDADPVRHFDAACDDPRGPPTDTDIDTDMDMGTPRQMAGNDDDDPVSVVSRVVSVVVVVVVSVVVRVVCVVCVVVVVLVVLQQDFLLVLLVVVLPDPVDDPVRSVLLVVLSVLLLVLQCVDPVRNVPSPTDGLANDALVSLVSSLVVLVVPDDDCSSQSSNVSVQVSQVVCVVVSNHVDRSCPPDHDDDPDLADPADAAAPVLLVLLVPFDDPPADVLLVLLLNLCLAQLEAPVCLQQAFLLQADPVQQKGWDFAPVCNVPDPLRIAITHHDPVSCVSQDADDPNPRNDRSGNDDDQVVSQVSVVVSCVSSVHPHRDGSSSSNVNNLLRVVQVPDDLVVNCRSNSPPDSSVSVNNCVSPDDPPVVVVVVVDDDDDDDD